Protein AF-A0A803P3S3-F1 (afdb_monomer_lite)

Secondary structure (DSSP, 8-state):
---------STTTHHHHHHHHHTT----------S--S-S---SEEEEESSTTT-SS-S-TTT-GGGSTTTTTTTTSS-SS-SSSS--HHHHHHHHHTSPPPEEGGGTTTS-GGGGGGEEE---TT--SS--SSSS--HHHHHHHHHHHHHTTSS-HHHHHTEEEEE---SHHHHHHHHTT--TTTHHHHHHHHHHHHHHHHHHHHHTT--EEEEEPPP-GGGSHHHHHTTTTS---HHHHHHHHHHHHHHHHHHHHHHHHS-TT-EEEEE-HHHHHHHHHHHTB-TTSS-B-SSSSSBSEEESSTT--TT-B-TT--B-EEE-S-GGG-SBSSSSPBPTTTS---GGG-EEEEEEESSSS--SGGGEEEEEEE-HHHHHHHHHHHHHHHHHHHHHS-TTB-SSSTT--HHHHHHHHHHHTTTTT-TTSPPEEEEEEEBTTTTTS--HHHHHHHHHHTT--HHHHHHHHHHHH--EEEEEETTEEEEEEE-SS---TT-TTHHHHHHHHHHHHHHHHHHHTTSTT--PPTT-GGGT--EEEETTEEEEEEESSHHHHHHHHHHHHHHHHHHS--B-TTT-EEEEES--HHHHHHHHHHH-PEE-PSPEEETTEEE-SSPPPTTTTHHHHHHHHHHHHTTTTS---HHHHHHHIIIIIHHHHHHHHTT-PPPHHHHHHHHHHHHHHHHHSSSS--S--SS-HHHHTS-GGGTS--PPPHHHHHHHHHHTTGGG----TTT-STT-S---HHHHHHHHHHTT-SPPHHHHHTTT----B-TTTSSSBP-S--

Radius of gyration: 34.91 Å; chains: 1; bounding box: 93×64×92 Å

Foldseek 3Di:
DDPDPDDDAFLCFLVQVFVVVLQADDDDDDDDDDDDPPTPAAAQAEEEFAALLQDQAADDCVPDLQQFPPHCCVPPNHRGSHPANYDHPQQVVCVNSVHHRQEEPNCDVVDDLVRPRHDYYLYYHLEACDGFPDPHDHRVSSLVSVLVCVVVVSADLVNQLRYEYEYEHACRQVVRCVVVVHDPVCLLVSLLVRLVSVLVSVVSSVVSRNLHYEYEQYAQLQLFLVNCVVVVLQDGDPVSSVSSVSSNVSNVVSLVVVCVVDDSSGHYYYDYNHVQLVVCQVCQHAVQDPAGQVRQSDAFKAFQDPPDWGRDADPVRHDRIGGHPDLLNYQHNTRRHGHPNVSGGHRQLAWEWEWQACDPDDDDSVRTDTATRGGPVLLVLLVVLLVVLQVCCVPLFDPLQQAPHPLHDPLVNVQVLLQLLLAFPPLPFFKKKKKWFQWDVLQQFWALVLLLVLCVVVVPPPVSSSSVSCSFQPHWYWYQDPNDTHDIDGGRGGHGNHHPNSLSSLSSLVSLLVVLLLVLCPDPQAAARPPCVVVSDAKHHHRRTIMGMGGNALSNVVSNVVSLVVSCVSTSTHTDQAPIEMEIGPHDVVSVVVCCVSPVHHYDYDFDDDPRATRHSHPDDVVSCVVLVVVLQVVLVVCLVPPDDLVRLLCCCAPPLLVSCLVVLLNDDDDPVNLVLSLQQSQCCNPPSHSDDPDDHPDDSVQLCDPVVSVHSVNHRSNVSSVVSPLVVVVSDPDDPSVDDPDSDDDVPVNVVVNCVVVVNPQDPVNCVVVVPDDQADPVPSPDGDDPVD

pLDDT: mean 81.85, std 18.55, range [20.36, 98.62]

Sequence (790 aa):
MDSNKLNLNSLFKCFFFILASFLSVSGHSHHHGHDSHLFSFKPTKLFVFGDSYSDTGNNRKSQASSWKFPYGITFPGKPTGRFSDGRVLTDFLAKFVGVKSPIPYQWRKVVGYKHLKYGMNFAHGGTGVFNTLVMDPNMTVQINAFNNLISHSVFTPKDLESAVALVTVAGNDYGAYIFRNGTAEGFPGFITSVVNQLYVNLKQIHELGVKKIAVTALEPLGCLPPATAASSFQQCNGTQNALVNLHNLLLQQAVAKLNNETSKDSNIIILDLYSSFMSVFKNKGDPLGTIKFENPLKPCCVGTSSGHSCGSVNENGTKMYSICGKPESAFFWDDAHPTQQGQLLKEINTTVLALIPKIKCPNLVSDYRPIAYCNVLYKAITKLICARLKVVLPDIIAQNQGRFVHGRFIGHNIMIWQDLIRHYGRKSKRASCIFKLDLQKAYDNIEWDFIEEMLQAFQFPQKFIELIMTCVRTPKFSLMLNGSLHGYSESKRGLRQGDPMSPLLFILSMEYLSRILKKSCKRRDFVFHERCRDLELNHLSFADDVLLFCNGDFKSIYLMLQGLKLYSHTSGLFPNPSKTAFYCNNMNDNDIKRVLDASGFQRQDLPFKYLGIPICPKRISAADCGTLIEKIVARIRSWSSRNLSFAGRVVLINSVLMAIHSYWCQIMIRPKKVVNEIESICKSFLWNGSHTLSSSTAVAWSFVCLPKSAGGLGFRSISDWNLAAMATPIASWYWHKLVTIEDKVEYSKHSFILWLSMLNRIKTKDRLQYMELENSKCFLCNIEDETVPH

Organism: Cannabis sativa (NCBI:txid3483)

Structure (mmCIF, N/CA/C/O backbone):
data_AF-A0A803P3S3-F1
#
_entry.id   AF-A0A803P3S3-F1
#
loop_
_atom_site.group_PDB
_atom_site.id
_atom_site.type_symbol
_atom_site.label_atom_id
_atom_site.label_alt_id
_atom_site.label_comp_id
_atom_site.label_asym_id
_atom_site.label_entity_id
_atom_site.label_seq_id
_atom_site.pdbx_PDB_ins_code
_atom_site.Cartn_x
_atom_site.Cartn_y
_atom_site.Cartn_z
_atom_site.occupancy
_atom_site.B_iso_or_equiv
_atom_site.auth_seq_id
_atom_site.auth_comp_id
_atom_site.auth_asym_id
_atom_site.auth_atom_id
_atom_site.pdbx_PDB_model_num
ATOM 1 N N . MET A 1 1 ? -21.787 -30.421 4.096 1.00 22.78 1 MET A N 1
ATOM 2 C CA . MET A 1 1 ? -20.871 -30.277 5.247 1.00 22.78 1 MET A CA 1
ATOM 3 C C . MET A 1 1 ? -19.994 -29.052 5.020 1.00 22.78 1 MET A C 1
ATOM 5 O O . MET A 1 1 ? -19.449 -28.912 3.936 1.00 22.78 1 MET A O 1
ATOM 9 N N . ASP A 1 2 ? -19.943 -28.163 6.010 1.00 24.23 2 ASP A N 1
ATOM 10 C CA . ASP A 1 2 ? -18.956 -27.101 6.273 1.00 24.23 2 ASP A CA 1
ATOM 11 C C . ASP A 1 2 ? -18.372 -26.287 5.100 1.00 24.23 2 ASP A C 1
ATOM 13 O O . ASP A 1 2 ? -17.206 -26.413 4.725 1.00 24.23 2 ASP A O 1
ATOM 17 N N . SER A 1 3 ? -19.152 -25.312 4.618 1.00 20.36 3 SER A N 1
ATOM 18 C CA . SER A 1 3 ? -18.714 -24.281 3.661 1.00 20.36 3 SER A CA 1
ATOM 19 C C . SER A 1 3 ? -18.822 -22.841 4.202 1.00 20.36 3 SER A C 1
ATOM 21 O O . SER A 1 3 ? -19.140 -21.923 3.450 1.00 20.36 3 SER A O 1
ATOM 23 N N . ASN A 1 4 ? -18.543 -22.614 5.494 1.00 22.83 4 ASN A N 1
ATOM 24 C CA . ASN A 1 4 ? -18.642 -21.293 6.147 1.00 22.83 4 ASN A CA 1
ATOM 25 C C . ASN A 1 4 ? -17.273 -20.698 6.535 1.00 22.83 4 ASN A C 1
ATOM 27 O O . ASN A 1 4 ? -16.875 -20.668 7.701 1.00 22.83 4 ASN A O 1
ATOM 31 N N . LYS A 1 5 ? -16.546 -20.159 5.547 1.00 25.31 5 LYS A N 1
ATOM 32 C CA . LYS A 1 5 ? -15.360 -19.313 5.789 1.00 25.31 5 LYS A CA 1
ATOM 33 C C . LYS A 1 5 ? -15.778 -17.845 5.917 1.00 25.31 5 LYS A C 1
ATOM 35 O O . LYS A 1 5 ? -15.809 -17.115 4.932 1.00 25.31 5 LYS A O 1
ATOM 40 N N . LEU A 1 6 ? -16.100 -17.438 7.146 1.00 26.58 6 LEU A N 1
ATOM 41 C CA . LEU A 1 6 ? -16.519 -16.076 7.499 1.00 26.58 6 LEU A CA 1
ATOM 42 C C . LEU A 1 6 ? -15.532 -15.000 7.020 1.00 26.58 6 LEU A C 1
ATOM 44 O O . LEU A 1 6 ? -14.352 -15.008 7.384 1.00 26.58 6 LEU A O 1
ATOM 48 N N . ASN A 1 7 ? -16.061 -14.021 6.284 1.00 29.75 7 ASN A N 1
ATOM 49 C CA . ASN A 1 7 ? -15.383 -12.760 6.013 1.00 29.75 7 ASN A CA 1
ATOM 50 C C . ASN A 1 7 ? -15.255 -11.976 7.327 1.00 29.75 7 ASN A C 1
ATOM 52 O O . ASN A 1 7 ? -16.219 -11.381 7.795 1.00 29.75 7 ASN A O 1
ATOM 56 N N . LEU A 1 8 ? -14.055 -11.931 7.909 1.00 30.33 8 LEU A N 1
ATOM 57 C CA . LEU A 1 8 ? -13.700 -10.792 8.747 1.00 30.33 8 LEU A CA 1
ATOM 58 C C . LEU A 1 8 ? -13.156 -9.718 7.822 1.00 30.33 8 LEU A C 1
ATOM 60 O O . LEU A 1 8 ? -12.036 -9.854 7.327 1.00 30.33 8 LEU A O 1
ATOM 64 N N . ASN A 1 9 ? -13.835 -8.581 7.749 1.00 33.56 9 ASN A N 1
ATOM 65 C CA . ASN A 1 9 ? -13.055 -7.388 8.002 1.00 33.56 9 ASN A CA 1
ATOM 66 C C . ASN A 1 9 ? -13.874 -6.297 8.657 1.00 33.56 9 ASN A C 1
ATOM 68 O O . ASN A 1 9 ? -14.848 -5.824 8.088 1.00 33.56 9 ASN A O 1
ATOM 72 N N . SER A 1 10 ? -13.390 -5.873 9.820 1.00 32.44 10 SER A N 1
ATOM 73 C CA . SER A 1 10 ? -13.188 -4.458 10.096 1.00 32.44 10 SER A CA 1
ATOM 74 C C . SER A 1 10 ? -12.345 -4.187 11.364 1.00 32.44 10 SER A C 1
ATOM 76 O O . SER A 1 10 ? -11.347 -3.563 11.136 1.00 32.44 10 SER A O 1
ATOM 78 N N . LEU A 1 11 ? -12.535 -4.698 12.607 1.00 31.56 11 LEU A N 1
ATOM 79 C CA . LEU A 1 11 ? -11.958 -4.114 13.873 1.00 31.56 11 LEU A CA 1
ATOM 80 C C . LEU A 1 11 ? -10.490 -3.759 13.815 1.00 31.56 11 LEU A C 1
ATOM 82 O O . LEU A 1 11 ? -9.999 -2.847 14.466 1.00 31.56 11 LEU A O 1
ATOM 86 N N . PHE A 1 12 ? -9.792 -4.584 13.068 1.00 32.41 12 PHE A N 1
ATOM 87 C CA . PHE A 1 12 ? -8.384 -4.806 13.126 1.00 32.41 12 PHE A CA 1
ATOM 88 C C . PHE A 1 12 ? -7.540 -3.576 12.855 1.00 32.41 12 PHE A C 1
ATOM 90 O O . PHE A 1 12 ? -6.343 -3.760 12.870 1.00 32.41 12 PHE A O 1
ATOM 97 N N . LYS A 1 13 ? -8.091 -2.384 12.588 1.00 33.16 13 LYS A N 1
ATOM 98 C CA . LYS A 1 13 ? -7.545 -1.415 11.640 1.00 33.16 13 LYS A CA 1
ATOM 99 C C . LYS A 1 13 ? -6.926 -0.146 12.249 1.00 33.16 13 LYS A C 1
ATOM 101 O O . LYS A 1 13 ? -5.716 -0.001 12.085 1.00 33.16 13 LYS A O 1
ATOM 106 N N . CYS A 1 14 ? -7.650 0.708 12.991 1.00 30.91 14 CYS A N 1
ATOM 107 C CA . CYS A 1 14 ? -6.999 1.721 13.852 1.00 30.91 14 CYS A CA 1
ATOM 108 C C . CYS A 1 14 ? -6.128 0.992 14.879 1.00 30.91 14 CYS A C 1
ATOM 110 O O . CYS A 1 14 ? -4.931 1.236 15.012 1.00 30.91 14 CYS A O 1
ATOM 112 N N . PHE A 1 15 ? -6.734 -0.047 15.452 1.00 34.28 15 PHE A N 1
ATOM 113 C CA . PHE A 1 15 ? -6.101 -1.136 16.175 1.00 34.28 15 PHE A CA 1
ATOM 114 C C . PHE A 1 15 ? -4.818 -1.647 15.475 1.00 34.28 15 PHE A C 1
ATOM 116 O O . PHE A 1 15 ? -3.795 -1.749 16.138 1.00 34.28 15 PHE A O 1
ATOM 123 N N . PHE A 1 16 ? -4.784 -1.865 14.145 1.00 34.66 16 PHE A N 1
ATOM 124 C CA . PHE A 1 16 ? -3.559 -2.307 13.444 1.00 34.66 16 PHE A CA 1
ATOM 125 C C . PHE A 1 16 ? -2.460 -1.272 13.443 1.00 34.66 16 PHE A C 1
ATOM 127 O O . PHE A 1 16 ? -1.305 -1.637 13.618 1.00 34.66 16 PHE A O 1
ATOM 134 N N . PHE A 1 17 ? -2.775 -0.018 13.131 1.00 32.16 17 PHE A N 1
ATOM 135 C CA . PHE A 1 17 ? -1.717 0.955 12.875 1.00 32.16 17 PHE A CA 1
ATOM 136 C C . PHE A 1 17 ? -0.908 1.241 14.141 1.00 32.16 17 PHE A C 1
ATOM 138 O O . PHE A 1 17 ? 0.308 1.413 14.075 1.00 32.16 17 PHE A O 1
ATOM 145 N N . ILE A 1 18 ? -1.588 1.204 15.285 1.00 36.12 18 ILE A N 1
ATOM 146 C CA . ILE A 1 18 ? -1.007 1.433 16.602 1.00 36.12 18 ILE A CA 1
ATOM 147 C C . ILE A 1 18 ? -0.403 0.128 17.162 1.00 36.12 18 ILE A C 1
ATOM 149 O O . ILE A 1 18 ? 0.717 0.128 17.665 1.00 36.12 18 ILE A O 1
ATOM 153 N N . LEU A 1 19 ? -1.075 -1.019 16.997 1.00 37.31 19 LEU A N 1
ATOM 154 C CA . LEU A 1 19 ? -0.571 -2.309 17.483 1.00 37.31 19 LEU A CA 1
ATOM 155 C C . LEU A 1 19 ? 0.559 -2.890 16.604 1.00 37.31 19 LEU A C 1
ATOM 157 O O . LEU A 1 19 ? 1.352 -3.687 17.085 1.00 37.31 19 LEU A O 1
ATOM 161 N N . ALA A 1 20 ? 0.706 -2.492 15.338 1.00 37.53 20 ALA A N 1
ATOM 162 C CA . ALA A 1 20 ? 1.819 -2.938 14.493 1.00 37.53 20 ALA A CA 1
ATOM 163 C C . ALA A 1 20 ? 3.129 -2.191 14.776 1.00 37.53 20 ALA A C 1
ATOM 165 O O . ALA A 1 20 ? 4.182 -2.824 14.774 1.00 37.53 20 ALA A O 1
ATOM 166 N N . SER A 1 21 ? 3.078 -0.882 15.050 1.00 39.75 21 SER A N 1
ATOM 167 C CA . SER A 1 21 ? 4.260 -0.104 15.459 1.00 39.75 21 SER A CA 1
ATOM 168 C C . SER A 1 21 ? 4.753 -0.528 16.848 1.00 39.75 21 SER A C 1
ATOM 170 O O . SER A 1 21 ? 5.949 -0.695 17.076 1.00 39.75 21 SER A O 1
ATOM 172 N N . PHE A 1 22 ? 3.819 -0.825 17.748 1.00 42.22 22 PHE A N 1
ATOM 173 C CA . PHE A 1 22 ? 4.033 -1.456 19.051 1.00 42.22 22 PHE A CA 1
ATOM 174 C C . PHE A 1 22 ? 4.800 -2.790 18.983 1.00 42.22 22 PHE A C 1
ATOM 176 O O . PHE A 1 22 ? 5.712 -3.014 19.787 1.00 42.22 22 PHE A O 1
ATOM 183 N N . LEU A 1 23 ? 4.498 -3.635 17.986 1.00 42.25 23 LEU A N 1
ATOM 184 C CA . LEU A 1 23 ? 5.199 -4.900 17.711 1.00 42.25 23 LEU A CA 1
ATOM 185 C C . LEU A 1 23 ? 6.474 -4.748 16.847 1.00 42.25 23 LEU A C 1
ATOM 187 O O . LEU A 1 23 ? 7.112 -5.756 16.544 1.00 42.25 23 LEU A O 1
ATOM 191 N N . SER A 1 24 ? 6.865 -3.534 16.439 1.00 39.25 24 SER A N 1
ATOM 192 C CA . SER A 1 24 ? 8.019 -3.307 15.547 1.00 39.25 24 SER A CA 1
ATOM 193 C C . SER A 1 24 ? 9.171 -2.503 16.164 1.00 39.25 24 SER A C 1
ATOM 195 O O . SER A 1 24 ? 10.072 -2.090 15.434 1.00 39.25 24 SER A O 1
ATOM 197 N N . VAL A 1 25 ? 9.159 -2.240 17.476 1.00 36.72 25 VAL A N 1
ATOM 198 C CA . VAL A 1 25 ? 10.243 -1.495 18.145 1.00 36.72 25 VAL A CA 1
ATOM 199 C C . VAL A 1 25 ? 11.401 -2.424 18.512 1.00 36.72 25 VAL A C 1
ATOM 201 O O . VAL A 1 25 ? 11.291 -3.225 19.437 1.00 36.72 25 VAL A O 1
ATOM 204 N N . SER A 1 26 ? 12.522 -2.248 17.815 1.00 33.00 26 SER A N 1
ATOM 205 C CA . SER A 1 26 ? 13.876 -2.614 18.246 1.00 33.00 26 SER A CA 1
ATOM 206 C C . SER A 1 26 ? 14.864 -1.629 17.601 1.00 33.00 26 SER A C 1
ATOM 208 O O . SER A 1 26 ? 14.650 -1.217 16.459 1.00 33.00 26 SER A O 1
ATOM 210 N N . GLY A 1 27 ? 15.894 -1.200 18.336 1.00 28.55 27 GLY A N 1
ATOM 211 C CA . GLY A 1 27 ? 16.727 -0.038 17.984 1.00 28.55 27 GLY A CA 1
ATOM 212 C C . GLY A 1 27 ? 17.554 -0.137 16.690 1.00 28.55 27 GLY A C 1
ATOM 213 O O . GLY A 1 27 ? 17.720 -1.200 16.098 1.00 28.55 27 GLY A O 1
ATOM 214 N N . HIS A 1 28 ? 18.113 1.002 16.260 1.00 24.59 28 HIS A N 1
ATOM 215 C CA . HIS A 1 28 ? 19.060 1.063 15.140 1.00 24.59 28 HIS A CA 1
ATOM 216 C C . HIS A 1 28 ? 20.360 0.302 15.454 1.00 24.59 28 HIS A C 1
ATOM 218 O O . HIS A 1 28 ? 21.214 0.800 16.186 1.00 24.59 28 HIS A O 1
ATOM 224 N N . SER A 1 29 ? 20.564 -0.842 14.803 1.00 21.78 29 SER A N 1
ATOM 225 C CA . SER A 1 29 ? 21.888 -1.430 14.584 1.00 21.78 29 SER A CA 1
ATOM 226 C C . SER A 1 29 ? 22.035 -1.841 13.113 1.00 21.78 29 SER A C 1
ATOM 228 O O . SER A 1 29 ? 21.124 -2.394 12.496 1.00 21.78 29 SER A O 1
ATOM 230 N N . HIS A 1 30 ? 23.170 -1.498 12.501 1.00 27.84 30 HIS A N 1
ATOM 231 C CA . HIS A 1 30 ? 23.430 -1.782 11.089 1.00 27.84 30 HIS A CA 1
ATOM 232 C C . HIS A 1 30 ? 23.990 -3.195 10.904 1.00 27.84 30 HIS A C 1
ATOM 234 O O . HIS A 1 30 ? 25.179 -3.385 11.123 1.00 27.84 30 HIS A O 1
ATOM 240 N N . HIS A 1 31 ? 23.206 -4.135 10.371 1.00 25.31 31 HIS A N 1
ATOM 241 C CA . HIS A 1 31 ? 23.741 -5.270 9.603 1.00 25.31 31 HIS A CA 1
ATOM 242 C C . HIS A 1 31 ? 22.760 -5.726 8.508 1.00 25.31 31 HIS A C 1
ATOM 244 O O . HIS A 1 31 ? 21.545 -5.653 8.668 1.00 25.31 31 HIS A O 1
ATOM 250 N N . HIS A 1 32 ? 23.298 -6.187 7.373 1.00 28.80 32 HIS A N 1
ATOM 251 C CA . HIS A 1 32 ? 22.538 -6.788 6.271 1.00 28.80 32 HIS A CA 1
ATOM 252 C C . HIS A 1 32 ? 22.677 -8.317 6.305 1.00 28.80 32 HIS A C 1
ATOM 254 O O . HIS A 1 32 ? 23.802 -8.811 6.360 1.00 28.80 32 HIS A O 1
ATOM 260 N N . GLY A 1 33 ? 21.570 -9.058 6.168 1.00 22.58 33 GLY A N 1
ATOM 261 C CA . GLY A 1 33 ? 21.616 -10.513 5.986 1.00 22.58 33 GLY A CA 1
ATOM 262 C C . GLY A 1 33 ? 20.247 -11.195 5.852 1.00 22.58 33 GLY A C 1
ATOM 263 O O . GLY A 1 33 ? 19.604 -11.448 6.857 1.00 22.58 33 GLY A O 1
ATOM 264 N N . HIS A 1 34 ? 19.891 -11.565 4.614 1.00 25.95 34 HIS A N 1
ATOM 265 C CA . HIS A 1 34 ? 18.837 -12.521 4.211 1.00 25.95 34 HIS A CA 1
ATOM 266 C C . HIS A 1 34 ? 17.350 -12.258 4.545 1.00 25.95 34 HIS A C 1
ATOM 268 O O . HIS A 1 34 ? 16.974 -11.600 5.508 1.00 25.95 34 HIS A O 1
ATOM 274 N N . ASP A 1 35 ? 16.483 -12.823 3.694 1.00 33.22 35 ASP A N 1
ATOM 275 C CA . ASP A 1 35 ? 15.022 -12.795 3.810 1.00 33.22 35 ASP A CA 1
ATOM 276 C C . ASP A 1 35 ? 14.498 -13.720 4.920 1.00 33.22 35 ASP A C 1
ATOM 278 O O . ASP A 1 35 ? 14.329 -14.923 4.726 1.00 33.22 35 ASP A O 1
ATOM 282 N N . SER A 1 36 ? 14.167 -13.149 6.076 1.00 28.81 36 SER A N 1
ATOM 283 C CA . SER A 1 36 ? 13.086 -13.603 6.971 1.00 28.81 36 SER A CA 1
ATOM 284 C C . SER A 1 36 ? 12.859 -12.554 8.076 1.00 28.81 36 SER A C 1
ATOM 286 O O . SER A 1 36 ? 13.540 -11.536 8.112 1.00 28.81 36 SER A O 1
ATOM 288 N N . HIS A 1 37 ? 11.868 -12.758 8.951 1.00 30.00 37 HIS A N 1
ATOM 289 C CA . HIS A 1 37 ? 11.593 -11.893 10.115 1.00 30.00 37 HIS A CA 1
ATOM 290 C C . HIS A 1 37 ? 11.274 -10.413 9.810 1.00 30.00 37 HIS A C 1
ATOM 292 O O . HIS A 1 37 ? 11.911 -9.491 10.306 1.00 30.00 37 HIS A O 1
ATOM 298 N N . LEU A 1 38 ? 10.153 -10.177 9.115 1.00 33.47 38 LEU A N 1
ATOM 299 C CA . LEU A 1 38 ? 9.504 -8.852 9.011 1.00 33.47 38 LEU A CA 1
ATOM 300 C C . LEU A 1 38 ? 8.874 -8.336 10.333 1.00 33.47 38 LEU A C 1
ATOM 302 O O . LEU A 1 38 ? 8.185 -7.319 10.329 1.00 33.47 38 LEU A O 1
ATOM 306 N N . PHE A 1 39 ? 9.109 -9.037 11.446 1.00 38.53 39 PHE A N 1
ATOM 307 C CA . PHE A 1 39 ? 8.793 -8.650 12.821 1.00 38.53 39 PHE A CA 1
ATOM 308 C C . PHE A 1 39 ? 9.922 -9.171 13.722 1.00 38.53 39 PHE A C 1
ATOM 310 O O . PHE A 1 39 ? 10.201 -10.374 13.697 1.00 38.53 39 PHE A O 1
ATOM 317 N N . SER A 1 40 ? 10.553 -8.300 14.515 1.00 47.38 40 SER A N 1
ATOM 318 C CA . SER A 1 40 ? 11.528 -8.701 15.544 1.00 47.38 40 SER A CA 1
ATOM 319 C C . SER A 1 40 ? 10.841 -9.207 16.816 1.00 47.38 40 SER A C 1
ATOM 321 O O . SER A 1 40 ? 11.339 -10.126 17.463 1.00 47.38 40 SER A O 1
ATOM 323 N N . PHE A 1 41 ? 9.663 -8.668 17.141 1.00 58.59 41 PHE A N 1
ATOM 324 C CA . PHE A 1 41 ? 8.867 -9.056 18.300 1.00 58.59 41 PHE A CA 1
ATOM 325 C C . PHE A 1 41 ? 7.613 -9.843 17.885 1.00 58.59 41 PHE A C 1
ATOM 327 O O . PHE A 1 41 ? 6.826 -9.403 17.047 1.00 58.59 41 PHE A O 1
ATOM 334 N N . LYS A 1 42 ? 7.416 -11.021 18.488 1.00 70.56 42 LYS A N 1
ATOM 335 C CA . LYS A 1 42 ? 6.251 -11.890 18.268 1.00 70.56 42 LYS A CA 1
ATOM 336 C C . LYS A 1 42 ? 5.663 -12.301 19.624 1.00 70.56 42 LYS A C 1
ATOM 338 O O . LYS A 1 42 ? 6.297 -13.103 20.311 1.00 70.56 42 LYS A O 1
ATOM 343 N N . PRO A 1 43 ? 4.474 -11.802 20.006 1.00 79.19 43 PRO A N 1
ATOM 344 C CA . PRO A 1 43 ? 3.875 -12.125 21.295 1.00 79.19 43 PRO A CA 1
ATOM 345 C C . PRO A 1 43 ? 3.622 -13.622 21.464 1.00 79.19 43 PRO A C 1
ATOM 347 O O . PRO A 1 43 ? 3.146 -14.298 20.549 1.00 79.19 43 PRO A O 1
ATOM 350 N N . THR A 1 44 ? 3.914 -14.139 22.656 1.00 87.88 44 THR A N 1
ATOM 351 C CA . THR A 1 44 ? 3.541 -15.503 23.057 1.00 87.88 44 THR A CA 1
ATOM 352 C C . THR A 1 44 ? 2.264 -15.519 23.893 1.00 87.88 44 THR A C 1
ATOM 354 O O . THR A 1 44 ? 1.546 -16.521 23.883 1.00 87.88 44 THR A O 1
ATOM 357 N N . LYS A 1 45 ? 1.961 -14.416 24.595 1.00 93.31 45 LYS A N 1
ATOM 358 C CA . LYS A 1 45 ? 0.854 -14.304 25.555 1.00 93.31 45 LYS A CA 1
ATOM 359 C C . LYS A 1 45 ? 0.135 -12.965 25.467 1.00 93.31 45 LYS A C 1
ATOM 361 O O . LYS A 1 45 ? 0.724 -11.953 25.092 1.00 93.31 45 LYS A O 1
ATOM 366 N N . LEU A 1 46 ? -1.129 -12.988 25.873 1.00 95.06 46 LEU A N 1
ATOM 367 C CA . LEU A 1 46 ? -1.972 -11.825 26.090 1.00 95.06 46 LEU A CA 1
ATOM 368 C C . LEU A 1 46 ? -2.499 -11.843 27.533 1.00 95.06 46 LEU A C 1
ATOM 370 O O . LEU A 1 46 ? -3.177 -12.789 27.936 1.00 95.06 46 LEU A O 1
ATOM 374 N N . PHE A 1 47 ? -2.203 -10.792 28.291 1.00 98.12 47 PHE A N 1
ATOM 375 C CA . PHE A 1 47 ? -2.834 -10.500 29.578 1.00 98.12 47 PHE A CA 1
ATOM 376 C C . PHE A 1 47 ? -3.898 -9.418 29.389 1.00 98.12 47 PHE A C 1
ATOM 378 O O . PHE A 1 47 ? -3.721 -8.534 28.553 1.00 98.12 47 PHE A O 1
ATOM 385 N N . VAL A 1 48 ? -5.021 -9.495 30.104 1.00 98.38 48 VAL A N 1
ATOM 386 C CA . VAL A 1 48 ? -6.152 -8.573 29.891 1.00 98.38 48 VAL A CA 1
ATOM 387 C C . VAL A 1 48 ? -6.762 -8.111 31.210 1.00 98.38 48 VAL A C 1
ATOM 389 O O . VAL A 1 48 ? -6.975 -8.933 32.096 1.00 98.38 48 VAL A O 1
ATOM 392 N N . PHE A 1 49 ? -7.071 -6.819 31.312 1.00 98.62 49 PHE A N 1
ATOM 393 C CA . PHE A 1 49 ? -7.608 -6.137 32.491 1.00 98.62 49 PHE A CA 1
ATOM 394 C C . PHE A 1 49 ? -8.722 -5.153 32.093 1.00 98.62 49 PHE A C 1
ATOM 396 O O . PHE A 1 49 ? -8.770 -4.681 30.954 1.00 98.62 49 PHE A O 1
ATOM 403 N N . GLY A 1 50 ? -9.601 -4.807 33.031 1.00 97.06 50 GLY A N 1
ATOM 404 C CA . GLY A 1 50 ? -10.736 -3.908 32.819 1.00 97.06 50 GLY A CA 1
ATOM 405 C C . GLY A 1 50 ? -12.080 -4.632 32.870 1.00 97.06 50 GLY A C 1
ATOM 406 O O . GLY A 1 50 ? -12.349 -5.384 33.807 1.00 97.06 50 GLY A O 1
ATOM 407 N N . ASP A 1 51 ? -12.922 -4.389 31.869 1.00 96.50 51 ASP A N 1
ATOM 408 C CA . ASP A 1 51 ? -14.377 -4.532 31.975 1.00 96.50 51 ASP A CA 1
ATOM 409 C C . ASP A 1 51 ? -15.021 -5.492 30.942 1.00 96.50 51 ASP A C 1
ATOM 411 O O . ASP A 1 51 ? -14.377 -6.377 30.369 1.00 96.50 51 ASP A O 1
ATOM 415 N N . SER A 1 52 ? -16.331 -5.345 30.719 1.00 95.50 52 SER A N 1
ATOM 416 C CA . SER A 1 52 ? -17.165 -6.170 29.838 1.00 95.50 52 SER A CA 1
ATOM 417 C C . SER A 1 52 ? -16.824 -6.065 28.349 1.00 95.50 52 SER A C 1
ATOM 419 O O . SER A 1 52 ? -17.136 -6.999 27.609 1.00 95.50 52 SER A O 1
ATOM 421 N N . TYR A 1 53 ? -16.126 -5.015 27.899 1.00 94.00 53 TYR A N 1
ATOM 422 C CA . TYR A 1 53 ? -15.561 -4.964 26.543 1.00 94.00 53 TYR A CA 1
ATOM 423 C C . TYR A 1 53 ? -14.464 -6.023 26.337 1.00 94.00 53 TYR A C 1
ATOM 425 O O . TYR A 1 53 ? -14.186 -6.408 25.196 1.00 94.00 53 TYR A O 1
ATOM 433 N N . SER A 1 54 ? -13.877 -6.529 27.428 1.00 94.88 54 SER A N 1
ATOM 434 C CA . SER A 1 54 ? -12.810 -7.532 27.428 1.00 94.88 54 SER A CA 1
ATOM 435 C C . SER A 1 54 ? -13.165 -8.862 28.098 1.00 94.88 54 SER A C 1
ATOM 437 O O . SER A 1 54 ? -12.489 -9.853 27.804 1.00 94.88 54 SER A O 1
ATOM 439 N N . ASP A 1 55 ? -14.159 -8.934 28.990 1.00 96.50 55 ASP A N 1
ATOM 440 C CA . ASP A 1 55 ? -14.466 -10.170 29.728 1.00 96.50 55 ASP A CA 1
ATOM 441 C C . ASP A 1 55 ? -14.866 -11.331 28.787 1.00 96.50 55 ASP A C 1
ATOM 443 O O . ASP A 1 55 ? -15.664 -11.199 27.857 1.00 96.50 55 ASP A O 1
ATOM 447 N N . THR A 1 56 ? -14.266 -12.498 29.033 1.00 95.2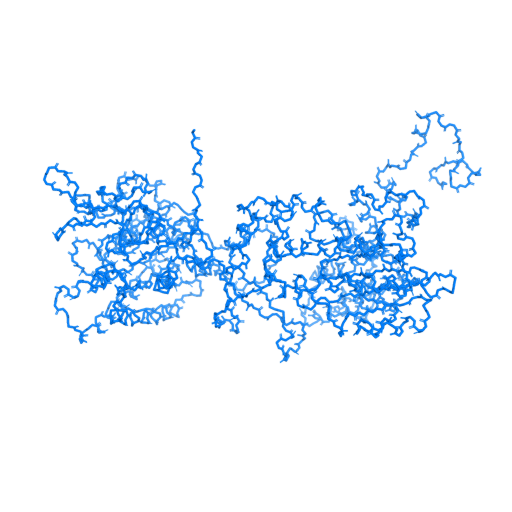5 56 THR A N 1
ATOM 448 C CA . THR A 1 56 ? -14.496 -13.756 28.311 1.00 95.25 56 THR A CA 1
ATOM 449 C C . THR A 1 56 ? -14.998 -14.891 29.212 1.00 95.25 56 THR A C 1
ATOM 451 O O . THR A 1 56 ? -15.003 -16.042 28.763 1.00 95.25 56 THR A O 1
ATOM 454 N N . GLY A 1 57 ? -15.404 -14.588 30.455 1.00 95.12 57 GLY A N 1
ATOM 455 C CA . GLY A 1 57 ? -16.074 -15.520 31.366 1.00 95.12 57 GLY A CA 1
ATOM 456 C C . GLY A 1 57 ? -15.727 -15.412 32.859 1.00 95.12 57 GLY A C 1
ATOM 457 O O . GLY A 1 57 ? -15.774 -16.444 33.534 1.00 95.12 57 GLY A O 1
ATOM 458 N N . ASN A 1 58 ? -15.345 -14.243 33.384 1.00 96.06 58 ASN A N 1
ATOM 459 C CA . ASN A 1 58 ? -14.988 -14.061 34.796 1.00 96.06 58 ASN A CA 1
ATOM 460 C C . ASN A 1 58 ? -16.189 -13.790 35.719 1.00 96.06 58 ASN A C 1
ATOM 462 O O . ASN A 1 58 ? -16.238 -14.406 36.787 1.00 96.06 58 ASN A O 1
ATOM 466 N N . ASN A 1 59 ? -17.168 -12.951 35.335 1.00 93.94 59 ASN A N 1
ATOM 467 C CA . ASN A 1 59 ? -18.362 -12.747 36.177 1.00 93.94 59 ASN A CA 1
ATOM 468 C C . ASN A 1 59 ? -19.090 -14.078 36.471 1.00 93.94 59 ASN A C 1
ATOM 470 O O . ASN A 1 59 ? -19.110 -15.011 35.654 1.00 93.94 59 ASN A O 1
ATOM 474 N N . ARG A 1 60 ? -19.763 -14.160 37.627 1.00 90.12 60 ARG A N 1
ATOM 475 C CA . ARG A 1 60 ? -20.434 -15.387 38.092 1.00 90.12 60 ARG A CA 1
ATOM 476 C C . ARG A 1 60 ? -21.623 -15.774 37.201 1.00 90.12 60 ARG A C 1
ATOM 478 O O . ARG A 1 60 ? -22.505 -14.957 36.935 1.00 90.12 60 ARG A O 1
ATOM 485 N N . LYS A 1 61 ? -21.701 -17.060 36.828 1.00 89.12 61 LYS A N 1
ATOM 486 C CA . LYS A 1 61 ? -22.756 -17.630 35.960 1.00 89.12 61 LYS A CA 1
ATOM 487 C C . LYS A 1 61 ? -24.192 -17.368 36.414 1.00 89.12 61 LYS A C 1
ATOM 489 O O . LYS A 1 61 ? -25.070 -17.224 35.574 1.00 89.12 61 LYS A O 1
ATOM 494 N N . SER A 1 62 ? -24.433 -17.355 37.722 1.00 85.31 62 SER A N 1
ATOM 495 C CA . SER A 1 62 ? -25.762 -17.133 38.302 1.00 85.31 62 SER A CA 1
ATOM 496 C C . SER A 1 62 ? -26.210 -15.669 38.255 1.00 85.31 62 SER A C 1
ATOM 498 O O . SER A 1 62 ? -27.399 -15.404 38.398 1.00 85.31 62 SER A O 1
ATOM 500 N N . GLN A 1 63 ? -25.283 -14.727 38.055 1.00 84.19 63 GLN A N 1
ATOM 501 C CA . GLN A 1 63 ? -25.532 -13.290 38.180 1.00 84.19 63 GLN A CA 1
ATOM 502 C C . GLN A 1 63 ? -25.501 -12.573 36.823 1.00 84.19 63 GLN A C 1
ATOM 504 O O . GLN A 1 63 ? -26.454 -11.875 36.485 1.00 84.19 63 GLN A O 1
ATOM 509 N N . ALA A 1 64 ? -24.449 -12.758 36.019 1.00 90.19 64 ALA A N 1
ATOM 510 C CA . ALA A 1 64 ? -24.266 -11.974 34.794 1.00 90.19 64 ALA A CA 1
ATOM 511 C C . ALA A 1 64 ? -25.151 -12.435 33.620 1.00 90.19 64 ALA A C 1
ATOM 513 O O . ALA A 1 64 ? -25.257 -13.627 33.316 1.00 90.19 64 ALA A O 1
ATOM 514 N N . SER A 1 65 ? -25.735 -11.467 32.904 1.00 90.62 65 SER A N 1
ATOM 515 C CA . SER A 1 65 ? -26.549 -11.690 31.698 1.00 90.62 65 SER A CA 1
ATOM 516 C C . SER A 1 65 ? -25.764 -12.354 30.562 1.00 90.62 65 SER A C 1
ATOM 518 O O . SER A 1 65 ? -26.325 -13.170 29.838 1.00 90.62 65 SER A O 1
ATOM 520 N N . SER A 1 66 ? -24.455 -12.108 30.465 1.00 93.88 66 SER A N 1
ATOM 521 C CA . SER A 1 66 ? -23.539 -12.673 29.461 1.00 93.88 66 SER A CA 1
ATOM 522 C C . SER A 1 66 ? -23.367 -14.205 29.512 1.00 93.88 66 SER A C 1
ATOM 524 O O . SER A 1 66 ? -22.784 -14.812 28.603 1.00 93.88 66 SER A O 1
ATOM 526 N N . TRP A 1 67 ? -23.899 -14.861 30.550 1.00 94.81 67 TRP A N 1
ATOM 527 C CA . TRP A 1 67 ? -24.032 -16.320 30.653 1.00 94.81 67 TRP A CA 1
ATOM 528 C C . TRP A 1 67 ? -25.423 -16.857 30.262 1.00 94.81 67 TRP A C 1
ATOM 530 O O . TRP A 1 67 ? -25.623 -18.072 30.265 1.00 94.81 67 TRP A O 1
ATOM 540 N N . LYS A 1 68 ? -26.362 -15.985 29.878 1.00 94.19 68 LYS A N 1
ATOM 541 C CA . LYS A 1 68 ? -27.731 -16.310 29.447 1.00 94.19 68 LYS A CA 1
ATOM 542 C C . LYS A 1 68 ? -27.881 -16.109 27.934 1.00 94.19 68 LYS A C 1
ATOM 544 O O . LYS A 1 68 ? -27.213 -15.272 27.330 1.00 94.19 68 LYS A O 1
ATOM 549 N N . PHE A 1 69 ? -28.761 -16.880 27.297 1.00 92.69 69 PHE A N 1
ATOM 550 C CA . PHE A 1 69 ? -29.125 -16.648 25.892 1.00 92.69 69 PHE A CA 1
ATOM 551 C C . PHE A 1 69 ? -29.880 -15.303 25.802 1.00 92.69 69 PHE A C 1
ATOM 553 O O . PHE A 1 69 ? -30.783 -15.099 26.618 1.00 92.69 69 PHE A O 1
ATOM 560 N N . PRO A 1 70 ? -29.524 -14.385 24.878 1.00 94.56 70 PRO A N 1
ATOM 561 C CA . PRO A 1 70 ? -28.920 -14.653 23.569 1.00 94.56 70 PRO A CA 1
ATOM 562 C C . PRO A 1 70 ? -27.419 -14.350 23.422 1.00 94.56 70 PRO A C 1
ATOM 564 O O . PRO A 1 70 ? -26.905 -14.408 22.306 1.00 94.56 70 PRO A O 1
ATOM 567 N N . TYR A 1 71 ? -26.687 -14.042 24.496 1.00 96.56 71 TYR A N 1
ATOM 568 C CA . TYR A 1 71 ? -25.254 -13.742 24.389 1.00 96.56 71 TYR A CA 1
ATOM 569 C C . TYR A 1 71 ? -24.456 -14.906 23.773 1.00 96.56 71 TYR A C 1
ATOM 571 O O . TYR A 1 71 ? -24.714 -16.081 24.042 1.00 96.56 71 TYR A O 1
ATOM 579 N N . GLY A 1 72 ? -23.479 -14.582 22.924 1.00 94.50 72 GLY A N 1
ATOM 580 C CA . GLY A 1 72 ? -22.650 -15.562 22.217 1.00 94.50 72 GLY A CA 1
ATOM 581 C C . GLY A 1 72 ? -23.336 -16.345 21.082 1.00 94.50 72 GLY A C 1
ATOM 582 O O . GLY A 1 72 ? -22.740 -17.308 20.594 1.00 94.50 72 GLY A O 1
ATOM 583 N N . ILE A 1 73 ? -24.552 -15.973 20.651 1.00 94.19 73 ILE A N 1
ATOM 584 C CA . ILE A 1 73 ? -25.309 -16.617 19.553 1.00 94.19 73 ILE A CA 1
ATOM 585 C C . ILE A 1 73 ? -24.544 -16.700 18.215 1.00 94.19 73 ILE A C 1
ATOM 587 O O . ILE A 1 73 ? -24.606 -17.724 17.540 1.00 94.19 73 ILE A O 1
ATOM 591 N N . THR A 1 74 ? -23.773 -15.675 17.856 1.00 89.50 74 THR A N 1
ATOM 592 C CA . THR A 1 74 ? -22.939 -15.618 16.643 1.00 89.50 74 THR A CA 1
ATOM 593 C C . THR A 1 74 ? -21.571 -16.266 16.867 1.00 89.50 74 THR A C 1
ATOM 595 O O . THR A 1 74 ? -21.017 -16.904 15.969 1.00 89.50 74 THR A O 1
ATOM 598 N N . PHE A 1 75 ? -20.995 -16.125 18.066 1.00 87.81 75 PHE A N 1
ATOM 599 C CA . PHE A 1 75 ? -19.779 -16.841 18.462 1.00 87.81 75 PHE A CA 1
ATOM 600 C C . PHE A 1 75 ? -19.682 -17.009 19.991 1.00 87.81 75 PHE A C 1
ATOM 602 O O . PHE A 1 75 ? -19.701 -16.011 20.706 1.00 87.81 75 PHE A O 1
ATOM 609 N N . PRO A 1 76 ? -19.469 -18.230 20.523 1.00 88.06 76 PRO A N 1
ATOM 610 C CA . PRO A 1 76 ? -19.257 -19.506 19.831 1.00 88.06 76 PRO A CA 1
ATOM 611 C C . PRO A 1 76 ? -20.548 -20.301 19.534 1.00 88.06 76 PRO A C 1
ATOM 613 O O . PRO A 1 76 ? -20.491 -21.526 19.461 1.00 88.06 76 PRO A O 1
ATOM 616 N N . GLY A 1 77 ? -21.704 -19.642 19.402 1.00 91.94 77 GLY A N 1
ATOM 617 C CA . GLY A 1 77 ? -23.012 -20.295 19.246 1.00 91.94 77 GLY A CA 1
ATOM 618 C C . GLY A 1 77 ? -23.725 -20.592 20.571 1.00 91.94 77 GLY A C 1
ATOM 619 O O . GLY A 1 77 ? -24.709 -21.325 20.586 1.00 91.94 77 GLY A O 1
ATOM 620 N N . LYS A 1 78 ? -23.209 -20.076 21.696 1.00 94.62 78 LYS A N 1
ATOM 621 C CA . LYS A 1 78 ? -23.787 -20.209 23.044 1.00 94.62 78 LYS A CA 1
ATOM 622 C C . LYS A 1 78 ? -23.172 -19.201 24.029 1.00 94.62 78 LYS A C 1
ATOM 624 O O . LYS A 1 78 ? -22.034 -18.777 23.804 1.00 94.62 78 LYS A O 1
ATOM 629 N N . PRO A 1 79 ? -23.840 -18.892 25.156 1.00 95.69 79 PRO A N 1
ATOM 630 C CA . PRO A 1 79 ? -23.296 -17.998 26.174 1.00 95.69 79 PRO A CA 1
ATOM 631 C C . PRO A 1 79 ? -21.970 -18.493 26.760 1.00 95.69 79 PRO A C 1
ATOM 633 O O . PRO A 1 79 ? -21.791 -19.682 27.040 1.00 95.69 79 PRO A O 1
ATOM 636 N N . THR A 1 80 ? -21.035 -17.561 26.957 1.00 93.88 80 THR A N 1
ATOM 637 C CA . THR A 1 80 ? -19.700 -17.833 27.530 1.00 93.88 80 THR A CA 1
ATOM 638 C C . THR A 1 80 ? -19.223 -16.771 28.526 1.00 93.88 80 THR A C 1
ATOM 640 O O . THR A 1 80 ? -18.043 -16.746 28.854 1.00 93.88 80 THR A O 1
ATOM 643 N N . GLY A 1 81 ? -20.106 -15.881 28.990 1.00 94.88 81 GLY A N 1
ATOM 644 C CA . GLY A 1 81 ? -19.721 -14.722 29.800 1.00 94.88 81 GLY A CA 1
ATOM 645 C C . GLY A 1 81 ? -19.123 -13.569 28.982 1.00 94.88 81 GLY A C 1
ATOM 646 O O . GLY A 1 81 ? -18.493 -12.683 29.543 1.00 94.88 81 GLY A O 1
ATOM 647 N N . ARG A 1 82 ? -19.324 -13.578 27.656 1.00 95.88 82 ARG A N 1
ATOM 648 C CA . ARG A 1 82 ? -19.007 -12.468 26.741 1.00 95.88 82 ARG A CA 1
ATOM 649 C C . ARG A 1 82 ? -20.203 -11.537 26.614 1.00 95.88 82 ARG A C 1
ATOM 651 O O . ARG A 1 82 ? -21.303 -12.001 26.319 1.00 95.88 82 ARG A O 1
ATOM 658 N N . PHE A 1 83 ? -19.980 -10.237 26.747 1.00 95.44 83 PHE A N 1
ATOM 659 C CA . PHE A 1 83 ? -21.007 -9.214 26.553 1.00 95.44 83 PHE A CA 1
ATOM 660 C C . PHE A 1 83 ? -21.104 -8.816 25.069 1.00 95.44 83 PHE A C 1
ATOM 662 O O . PHE A 1 83 ? -20.757 -7.713 24.674 1.00 95.44 83 PHE A O 1
ATOM 669 N N . SER A 1 84 ? -21.495 -9.764 24.212 1.00 94.94 84 SER A N 1
ATOM 670 C CA . SER A 1 84 ? -21.772 -9.545 22.783 1.00 94.94 84 SER A CA 1
ATOM 671 C C . SER A 1 84 ? -22.602 -10.709 22.207 1.00 94.94 84 SER A C 1
ATOM 673 O O . SER A 1 84 ? -22.745 -11.755 22.851 1.00 94.94 84 SER A O 1
ATOM 675 N N . ASP A 1 85 ? -23.100 -10.588 20.974 1.00 94.69 85 ASP A N 1
ATOM 676 C CA . ASP A 1 85 ? -23.576 -11.740 20.191 1.00 94.69 85 ASP A CA 1
ATOM 677 C C . ASP A 1 85 ? -22.419 -12.683 19.829 1.00 94.69 85 ASP A C 1
ATOM 679 O O . ASP A 1 85 ? -22.631 -13.871 19.597 1.00 94.69 85 ASP A O 1
ATOM 683 N N . GLY A 1 86 ? -21.188 -12.173 19.776 1.00 93.94 86 GLY A N 1
ATOM 684 C CA . GLY A 1 86 ? -20.023 -12.945 19.374 1.00 93.94 86 GLY A CA 1
ATOM 685 C C . GLY A 1 86 ? -18.754 -12.593 20.137 1.00 93.94 86 GLY A C 1
ATOM 686 O O . GLY A 1 86 ? -18.666 -12.739 21.354 1.00 93.94 86 GLY A O 1
ATOM 687 N N . ARG A 1 87 ? -17.719 -12.213 19.386 1.00 89.19 87 ARG A N 1
ATOM 688 C CA . ARG A 1 87 ? -16.388 -11.891 19.913 1.00 89.19 87 ARG A CA 1
ATOM 689 C C . ARG A 1 87 ? -16.358 -10.538 20.609 1.00 89.19 87 ARG A C 1
ATOM 691 O O . ARG A 1 87 ? -16.966 -9.587 20.134 1.00 89.19 87 ARG A O 1
ATOM 698 N N . VAL A 1 88 ? -15.553 -10.475 21.664 1.00 91.19 88 VAL A N 1
ATOM 699 C CA . VAL A 1 88 ? -15.212 -9.244 22.393 1.00 91.19 88 VAL A CA 1
ATOM 700 C C . VAL A 1 88 ? -13.769 -8.820 22.091 1.00 91.19 88 VAL A C 1
ATOM 702 O O . VAL A 1 88 ? -13.031 -9.558 21.425 1.00 91.19 88 VAL A O 1
ATOM 705 N N . LEU A 1 89 ? -13.332 -7.663 22.597 1.00 85.62 89 LEU A N 1
ATOM 706 C CA . LEU A 1 89 ? -12.067 -7.016 22.224 1.00 85.62 89 LEU A CA 1
ATOM 707 C C . LEU A 1 89 ? -10.854 -7.954 22.421 1.00 85.62 89 LEU A C 1
ATOM 709 O O . LEU A 1 89 ? -9.987 -8.060 21.549 1.00 85.62 89 LEU A O 1
ATOM 713 N N . THR A 1 90 ? -10.875 -8.746 23.499 1.00 92.38 90 THR A N 1
ATOM 714 C CA . THR A 1 90 ? -9.933 -9.838 23.813 1.00 92.38 90 THR A CA 1
ATOM 715 C C . THR A 1 90 ? -9.785 -10.890 22.708 1.00 92.38 90 THR A C 1
ATOM 717 O O . THR A 1 90 ? -8.665 -11.282 22.378 1.00 92.38 90 THR A O 1
ATOM 720 N N . ASP A 1 91 ? -10.884 -11.372 22.113 1.00 89.62 91 ASP A N 1
ATOM 721 C CA . ASP A 1 91 ? -10.832 -12.405 21.066 1.00 89.62 91 ASP A CA 1
ATOM 722 C C . ASP A 1 91 ? -10.159 -11.882 19.798 1.00 89.62 91 ASP A C 1
ATOM 724 O O . ASP A 1 91 ? -9.424 -12.610 19.120 1.00 89.62 91 ASP A O 1
ATOM 728 N N . PHE A 1 92 ? -10.450 -10.628 19.454 1.00 78.69 92 PHE A N 1
ATOM 729 C CA . PHE A 1 92 ? -9.886 -9.984 18.282 1.00 78.69 92 PHE A CA 1
ATOM 730 C C . PHE A 1 92 ? -8.411 -9.634 18.501 1.00 78.69 92 PHE A C 1
ATOM 732 O O . PHE A 1 92 ? -7.606 -9.904 17.610 1.00 78.69 92 PHE A O 1
ATOM 739 N N . LEU A 1 93 ? -8.033 -9.146 19.691 1.00 76.19 93 LEU A N 1
ATOM 740 C CA . LEU A 1 93 ? -6.633 -8.914 20.053 1.00 76.19 93 LEU A CA 1
ATOM 741 C C . LEU A 1 93 ? -5.813 -10.201 20.019 1.00 76.19 93 LEU A C 1
ATOM 743 O O . LEU A 1 93 ? -4.746 -10.241 19.412 1.00 76.19 93 LEU A O 1
ATOM 747 N N . ALA A 1 94 ? -6.326 -11.275 20.617 1.00 80.81 94 ALA A N 1
ATOM 748 C CA . ALA A 1 94 ? -5.649 -12.562 20.607 1.00 80.81 94 ALA A CA 1
ATOM 749 C C . ALA A 1 94 ? -5.411 -13.052 19.168 1.00 80.81 94 ALA A C 1
ATOM 751 O O . ALA A 1 94 ? -4.279 -13.360 18.783 1.00 80.81 94 ALA A O 1
ATOM 752 N N . LYS A 1 95 ? -6.467 -13.017 18.339 1.00 70.69 95 LYS A N 1
ATOM 753 C CA . LYS A 1 95 ? -6.403 -13.365 16.913 1.00 70.69 95 LYS A CA 1
ATOM 754 C C . LYS A 1 95 ? -5.429 -12.476 16.129 1.00 70.69 95 LYS A C 1
ATOM 756 O O . LYS A 1 95 ? -4.820 -12.964 15.181 1.00 70.69 95 LYS A O 1
ATOM 761 N N . PHE A 1 96 ? -5.281 -11.207 16.507 1.00 61.47 96 PHE A N 1
ATOM 762 C CA . PHE A 1 96 ? -4.312 -10.281 15.923 1.00 61.47 96 PHE A CA 1
ATOM 763 C C . PHE A 1 96 ? -2.878 -10.696 16.236 1.00 61.47 96 PHE A C 1
ATOM 765 O O . PHE A 1 96 ? -2.088 -10.902 15.318 1.00 61.47 96 PHE A O 1
ATOM 772 N N . VAL A 1 97 ? -2.533 -10.820 17.522 1.00 64.44 97 VAL A N 1
ATOM 773 C CA . VAL A 1 97 ? -1.140 -11.037 17.953 1.00 64.44 97 VAL A CA 1
ATOM 774 C C . VAL A 1 97 ? -0.667 -12.486 17.766 1.00 64.44 97 VAL A C 1
ATOM 776 O O . VAL A 1 97 ? 0.482 -12.807 18.051 1.00 64.44 97 VAL A O 1
ATOM 779 N N . GLY A 1 98 ? -1.533 -13.360 17.240 1.00 65.56 98 GLY A N 1
ATOM 780 C CA . GLY A 1 98 ? -1.209 -14.741 16.875 1.00 65.56 98 GLY A CA 1
ATOM 781 C C . GLY A 1 98 ? -1.399 -15.764 17.999 1.00 65.56 98 GLY A C 1
ATOM 782 O O . GLY A 1 98 ? -0.919 -16.893 17.876 1.00 65.56 98 GLY A O 1
ATOM 783 N N . VAL A 1 99 ? -2.104 -15.401 19.073 1.00 80.25 99 VAL A N 1
ATOM 784 C CA . VAL A 1 99 ? -2.414 -16.279 20.214 1.00 80.25 99 VAL A CA 1
ATOM 785 C C . VAL A 1 99 ? -3.883 -16.729 20.175 1.00 80.25 99 VAL A C 1
ATOM 787 O O . VAL A 1 99 ? -4.705 -16.183 19.439 1.00 80.25 99 VAL A O 1
ATOM 790 N N . LYS A 1 100 ? -4.255 -17.752 20.954 1.00 86.38 100 LYS A N 1
ATOM 791 C CA . LYS A 1 100 ? -5.684 -18.015 21.218 1.00 86.38 100 LYS A CA 1
ATOM 792 C C . LYS A 1 100 ? -6.176 -17.052 22.298 1.00 86.38 100 LYS A C 1
ATOM 794 O O . LYS A 1 100 ? -5.362 -16.597 23.094 1.00 86.38 100 LYS A O 1
ATOM 799 N N . SER A 1 101 ? -7.486 -16.773 22.342 1.00 89.75 101 SER A N 1
ATOM 800 C CA . SER A 1 101 ? -8.077 -15.989 23.439 1.00 89.75 101 SER A CA 1
ATOM 801 C C . SER A 1 101 ? -7.577 -16.535 24.780 1.00 89.75 101 SER A C 1
ATOM 803 O O . SER A 1 101 ? -7.730 -17.743 25.005 1.00 89.75 101 SER A O 1
ATOM 805 N N . PRO A 1 102 ? -6.998 -15.695 25.655 1.00 94.50 102 PRO A N 1
ATOM 806 C CA . PRO A 1 102 ? -6.614 -16.119 26.990 1.00 94.50 102 PRO A CA 1
ATOM 807 C C . PRO A 1 102 ? -7.840 -16.589 27.778 1.00 94.50 102 PRO A C 1
ATOM 809 O O . PRO A 1 102 ? -8.982 -16.212 27.482 1.00 94.50 102 PRO A O 1
ATOM 812 N N . ILE A 1 103 ? -7.594 -17.443 28.771 1.00 94.06 103 ILE A N 1
ATOM 813 C CA . ILE A 1 103 ? -8.648 -17.968 29.642 1.00 94.06 103 ILE A CA 1
ATOM 814 C C . ILE A 1 103 ? -9.061 -16.923 30.692 1.00 94.06 103 ILE A C 1
ATOM 816 O O . ILE A 1 103 ? -8.188 -16.207 31.184 1.00 94.06 103 ILE A O 1
ATOM 820 N N . PRO A 1 104 ? -10.341 -16.851 31.089 1.00 95.25 104 PRO A N 1
ATOM 821 C CA . PRO A 1 104 ? -10.753 -16.097 32.272 1.00 95.25 104 PRO A CA 1
ATOM 822 C C . PRO A 1 104 ? -10.086 -16.638 33.554 1.00 95.25 104 PRO A C 1
ATOM 824 O O . PRO A 1 104 ? -10.103 -17.845 33.821 1.00 95.25 104 PRO A O 1
ATOM 827 N N . TYR A 1 105 ? -9.510 -15.737 34.355 1.00 95.06 105 TYR A N 1
ATOM 828 C CA . TYR A 1 105 ? -8.845 -15.978 35.641 1.00 95.06 105 TYR A CA 1
ATOM 829 C C . TYR A 1 105 ? -9.665 -16.862 36.581 1.00 95.06 105 TYR A C 1
ATOM 831 O O . TYR A 1 105 ? -9.110 -17.752 37.235 1.00 95.06 105 TYR A O 1
ATOM 839 N N . GLN A 1 106 ? -10.986 -16.686 36.623 1.00 91.31 106 GLN A N 1
ATOM 840 C CA . GLN A 1 106 ? -11.860 -17.463 37.503 1.00 91.31 106 GLN A CA 1
ATOM 841 C C . GLN A 1 106 ? -11.834 -18.976 37.204 1.00 91.31 106 GLN A C 1
ATOM 843 O O . GLN A 1 106 ? -12.075 -19.792 38.092 1.00 91.31 106 GLN A O 1
ATOM 848 N N . TRP A 1 107 ? -11.436 -19.374 35.992 1.00 89.38 107 TRP A N 1
ATOM 849 C CA . TRP A 1 107 ? -11.373 -20.771 35.550 1.00 89.38 107 TRP A CA 1
ATOM 850 C C . TRP A 1 107 ? -9.977 -21.400 35.678 1.00 89.38 107 TRP A C 1
ATOM 852 O O . TRP A 1 107 ? -9.827 -22.599 35.441 1.00 89.38 107 TRP A O 1
ATOM 862 N N . ARG A 1 108 ? -8.955 -20.635 36.096 1.00 88.50 108 ARG A N 1
ATOM 863 C CA . ARG A 1 108 ? -7.535 -21.056 36.136 1.00 88.50 108 ARG A CA 1
ATOM 864 C C . ARG A 1 108 ? -7.244 -22.340 36.927 1.00 88.50 108 ARG A C 1
ATOM 866 O O . ARG A 1 108 ? -6.267 -23.011 36.629 1.00 88.50 108 ARG A O 1
ATOM 873 N N . LYS A 1 109 ? -8.069 -22.674 37.930 1.00 83.19 109 LYS A N 1
ATOM 874 C CA . LYS A 1 109 ? -7.942 -23.911 38.729 1.00 83.19 109 LYS A CA 1
ATOM 875 C C . LYS A 1 109 ? -8.602 -25.134 38.072 1.00 83.19 109 LYS A C 1
ATOM 877 O O . LYS A 1 109 ? -8.315 -26.254 38.468 1.00 83.19 109 LYS A O 1
ATOM 882 N N . VAL A 1 110 ? -9.491 -24.920 37.099 1.00 81.94 110 VAL A N 1
ATOM 883 C CA . VAL A 1 110 ? -10.294 -25.968 36.439 1.00 81.94 110 VAL A CA 1
ATOM 884 C C . VAL A 1 110 ? -9.684 -26.375 35.094 1.00 81.94 110 VAL A C 1
ATOM 886 O O . VAL A 1 110 ? -9.789 -27.529 34.686 1.00 81.94 110 VAL A O 1
ATOM 889 N N . VAL A 1 111 ? -9.020 -25.449 34.394 1.00 70.44 111 VAL A N 1
ATOM 890 C CA . VAL A 1 111 ? -8.358 -25.730 33.110 1.00 70.44 111 VAL A CA 1
ATOM 891 C C . VAL A 1 111 ? -6.850 -25.912 33.301 1.00 70.44 111 VAL A C 1
ATOM 893 O O . VAL A 1 111 ? -6.151 -25.011 33.750 1.00 70.44 111 VAL A O 1
ATOM 896 N N . GLY A 1 112 ? -6.333 -27.093 32.952 1.00 70.12 112 GLY A N 1
ATOM 897 C CA . GLY A 1 112 ? -4.929 -27.442 33.203 1.00 70.12 112 GLY A CA 1
ATOM 898 C C . GLY A 1 112 ? -3.908 -26.561 32.465 1.00 70.12 112 GLY A C 1
ATOM 899 O O . GLY A 1 112 ? -4.193 -26.009 31.399 1.00 70.12 112 GLY A O 1
ATOM 900 N N . TYR A 1 113 ? -2.681 -26.508 33.000 1.00 72.56 113 TYR A N 1
ATOM 901 C CA . TYR A 1 113 ? -1.566 -25.628 32.597 1.00 72.56 113 TYR A CA 1
ATOM 902 C C . TYR A 1 113 ? -1.359 -25.436 31.081 1.00 72.56 113 TYR A C 1
ATOM 904 O O . TYR A 1 113 ? -1.021 -24.339 30.639 1.00 72.56 113 TYR A O 1
ATOM 912 N N . LYS A 1 114 ? -1.645 -26.452 30.250 1.00 70.44 114 LYS A N 1
ATOM 913 C CA . LYS A 1 114 ? -1.599 -26.382 28.772 1.00 70.44 114 LYS A CA 1
ATOM 914 C C . LYS A 1 114 ? -2.426 -25.240 28.145 1.00 70.44 114 LYS A C 1
ATOM 916 O O . LYS A 1 114 ? -2.199 -24.910 26.978 1.00 70.44 114 LYS A O 1
ATOM 921 N N . HIS A 1 115 ? -3.375 -24.658 28.884 1.00 71.62 115 HIS A N 1
ATOM 922 C CA . HIS A 1 115 ? -4.190 -23.512 28.466 1.00 71.62 115 HIS A CA 1
ATOM 923 C C . HIS A 1 115 ? -3.582 -22.143 28.837 1.00 71.62 115 HIS A C 1
ATOM 925 O O . HIS A 1 115 ? -3.874 -21.164 28.155 1.00 71.62 115 HIS A O 1
ATOM 931 N N . LEU A 1 116 ? -2.684 -22.077 29.830 1.00 84.38 116 LEU A N 1
ATOM 932 C CA . LEU A 1 116 ? -2.027 -20.842 30.296 1.00 84.38 116 LEU A CA 1
ATOM 933 C C . LEU A 1 116 ? -1.002 -20.281 29.300 1.00 84.38 116 LEU A C 1
ATOM 935 O O . LEU A 1 116 ? -0.640 -19.109 29.365 1.00 84.38 116 LEU A O 1
ATOM 939 N N . LYS A 1 117 ? -0.549 -21.095 28.339 1.00 87.00 117 LYS A N 1
ATOM 940 C CA . LYS A 1 117 ? 0.497 -20.732 27.366 1.00 87.00 117 LYS A CA 1
ATOM 941 C C . LYS A 1 117 ? 0.182 -19.526 26.468 1.00 87.00 117 LYS A C 1
ATOM 943 O O . LYS A 1 117 ? 1.083 -19.067 25.780 1.00 87.00 117 LYS A O 1
ATOM 948 N N . TYR A 1 118 ? -1.063 -19.044 26.468 1.00 91.19 118 TYR A N 1
ATOM 949 C CA . TYR A 1 118 ? -1.515 -17.855 25.735 1.00 91.19 118 TYR A CA 1
ATOM 950 C C . TYR A 1 118 ? -1.787 -16.638 26.641 1.00 91.19 118 TYR A C 1
ATOM 952 O O . TYR A 1 118 ? -2.234 -15.611 26.140 1.00 91.19 118 TYR A O 1
ATOM 960 N N . GLY A 1 119 ? -1.511 -16.726 27.947 1.00 94.50 119 GLY A N 1
ATOM 961 C CA . GLY A 1 119 ? -1.807 -15.687 28.938 1.00 94.50 119 GLY A CA 1
ATOM 962 C C . GLY A 1 119 ? -3.159 -15.883 29.635 1.00 94.50 119 GLY A C 1
ATOM 963 O O . GLY A 1 119 ? -3.711 -16.987 29.643 1.00 94.50 119 GLY A O 1
ATOM 964 N N . MET A 1 120 ? -3.679 -14.821 30.256 1.00 96.44 120 MET A N 1
ATOM 965 C CA . MET A 1 120 ? -4.864 -14.868 31.124 1.00 96.44 120 MET A CA 1
ATOM 966 C C . MET A 1 120 ? -5.668 -13.559 31.088 1.00 96.44 120 MET A C 1
ATOM 968 O O . MET A 1 120 ? -5.098 -12.473 31.027 1.00 96.44 120 MET A O 1
ATOM 972 N N . ASN A 1 121 ? -6.994 -13.674 31.138 1.00 97.94 121 ASN A N 1
ATOM 973 C CA . ASN A 1 121 ? -7.932 -12.559 31.191 1.00 97.94 121 ASN A CA 1
ATOM 974 C C . ASN A 1 121 ? -8.429 -12.346 32.628 1.00 97.94 121 ASN A C 1
ATOM 976 O O . ASN A 1 121 ? -9.064 -13.232 33.200 1.00 97.94 121 ASN A O 1
ATOM 980 N N . PHE A 1 122 ? -8.167 -11.174 33.192 1.00 98.31 122 PHE A N 1
ATOM 981 C CA . PHE A 1 122 ? -8.589 -10.744 34.525 1.00 98.31 122 PHE A CA 1
ATOM 982 C C . PHE A 1 122 ? -9.752 -9.739 34.481 1.00 98.31 122 PHE A C 1
ATOM 984 O O . PHE A 1 122 ? -10.283 -9.418 35.540 1.00 98.31 122 PHE A O 1
ATOM 991 N N . ALA A 1 123 ? -10.170 -9.267 33.299 1.00 98.00 123 ALA A N 1
ATOM 992 C CA . ALA A 1 123 ? -11.278 -8.324 33.146 1.00 98.00 123 ALA A CA 1
ATOM 993 C C . ALA A 1 123 ? -12.615 -8.920 33.622 1.00 98.00 123 ALA A C 1
ATOM 995 O O . ALA A 1 123 ? -12.872 -10.100 33.384 1.00 98.00 123 ALA A O 1
ATOM 996 N N . HIS A 1 124 ? -13.456 -8.118 34.278 1.00 97.44 124 HIS A N 1
ATOM 997 C CA . HIS A 1 124 ? -14.770 -8.521 34.801 1.00 97.44 124 HIS A CA 1
ATOM 998 C C . HIS A 1 124 ? -15.841 -7.524 34.344 1.00 97.44 124 HIS A C 1
ATOM 1000 O O . HIS A 1 124 ? -15.693 -6.316 34.542 1.00 97.44 124 HIS A O 1
ATOM 1006 N N . GLY A 1 125 ? -16.945 -8.005 33.773 1.00 95.12 125 GLY A N 1
ATOM 1007 C CA . GLY A 1 125 ? -18.033 -7.143 33.306 1.00 95.12 125 GLY A CA 1
ATOM 1008 C C . GLY A 1 125 ? -18.604 -6.215 34.381 1.00 95.12 125 GLY A C 1
ATOM 1009 O O . GLY A 1 125 ? -18.773 -6.619 35.531 1.00 95.12 125 GLY A O 1
ATOM 1010 N N . GLY A 1 126 ? -18.873 -4.961 34.000 1.00 93.44 126 GLY A N 1
ATOM 1011 C CA . GLY A 1 126 ? -19.380 -3.901 34.882 1.00 93.44 126 GLY A CA 1
ATOM 1012 C C . GLY A 1 126 ? -18.359 -3.271 35.842 1.00 93.44 126 GLY A C 1
ATOM 1013 O O . GLY A 1 126 ? -18.688 -2.278 36.494 1.00 93.44 126 GLY A O 1
ATOM 1014 N N . THR A 1 127 ? -17.136 -3.804 35.954 1.00 96.88 127 THR A N 1
ATOM 1015 C CA . THR A 1 127 ? -16.078 -3.221 36.805 1.00 96.88 127 THR A CA 1
ATOM 1016 C C . THR A 1 127 ? -15.426 -1.993 36.159 1.00 96.88 127 THR A C 1
ATOM 1018 O O . THR A 1 127 ? -15.652 -1.699 34.984 1.00 96.88 127 THR A O 1
ATOM 1021 N N . GLY A 1 128 ? -14.652 -1.242 36.943 1.00 96.38 128 GLY A N 1
ATOM 1022 C CA . GLY A 1 128 ? -13.973 -0.023 36.508 1.00 96.38 128 GLY A CA 1
ATOM 1023 C C . GLY A 1 128 ? -12.569 0.104 37.092 1.00 96.38 128 GLY A C 1
ATOM 1024 O O . GLY A 1 128 ? -12.001 -0.852 37.636 1.00 96.38 128 GLY A O 1
ATOM 1025 N N . VAL A 1 129 ? -12.008 1.307 36.989 1.00 97.56 129 VAL A N 1
ATOM 1026 C CA . VAL A 1 129 ? -10.748 1.671 37.648 1.00 97.56 129 VAL A CA 1
ATOM 1027 C C . VAL A 1 129 ? -10.929 1.662 39.172 1.00 97.56 129 VAL A C 1
ATOM 1029 O O . VAL A 1 129 ? -10.070 1.146 39.886 1.00 97.56 129 VAL A O 1
ATOM 1032 N N . PHE A 1 130 ? -12.077 2.142 39.656 1.00 97.50 130 PHE A N 1
ATOM 1033 C CA . PHE A 1 130 ? -12.520 2.079 41.048 1.00 97.50 130 PHE A CA 1
ATOM 1034 C C . PHE A 1 130 ? -13.686 1.084 41.237 1.00 97.50 130 PHE A C 1
ATOM 1036 O O . PHE A 1 130 ? -14.075 0.345 40.331 1.00 97.50 130 PHE A O 1
ATOM 1043 N N . ASN A 1 131 ? -14.253 1.039 42.448 1.00 96.50 131 ASN A N 1
ATOM 1044 C CA . ASN A 1 131 ? -15.418 0.207 42.762 1.00 96.50 131 ASN A CA 1
ATOM 1045 C C . ASN A 1 131 ? -16.694 0.804 42.145 1.00 96.50 131 ASN A C 1
ATOM 1047 O O . ASN A 1 131 ? -17.164 1.865 42.571 1.00 96.50 131 ASN A O 1
ATOM 1051 N N . THR A 1 132 ? -17.284 0.102 41.181 1.00 95.38 132 THR A N 1
ATOM 1052 C CA . THR A 1 132 ? -18.506 0.503 40.464 1.00 95.38 132 THR A CA 1
ATOM 1053 C C . THR A 1 132 ? -19.763 -0.035 41.172 1.00 95.38 132 THR A C 1
ATOM 1055 O O . THR A 1 132 ? -19.759 -0.187 42.394 1.00 95.38 132 THR A O 1
ATOM 1058 N N . LEU A 1 133 ? -20.862 -0.278 40.448 1.00 91.69 133 LEU A N 1
ATOM 1059 C CA . LEU A 1 133 ? -22.110 -0.819 41.009 1.00 91.69 133 LEU A CA 1
ATOM 1060 C C . LEU A 1 133 ? -22.120 -2.358 41.127 1.00 91.69 133 LEU A C 1
ATOM 1062 O O . LEU A 1 133 ? -23.046 -2.912 41.714 1.00 91.69 133 LEU A O 1
ATOM 1066 N N . VAL A 1 134 ? -21.106 -3.055 40.598 1.00 90.12 134 VAL A N 1
ATOM 1067 C CA . VAL A 1 134 ? -20.952 -4.514 40.748 1.00 90.12 134 VAL A CA 1
ATOM 1068 C C . VAL A 1 134 ? -19.948 -4.850 41.852 1.00 90.12 134 VAL A C 1
ATOM 1070 O O . VAL A 1 134 ? -18.936 -4.173 42.013 1.00 90.12 134 VAL A O 1
ATOM 1073 N N . MET A 1 135 ? -20.192 -5.937 42.589 1.00 90.62 135 MET A N 1
ATOM 1074 C CA . MET A 1 135 ? -19.278 -6.450 43.626 1.00 90.62 135 MET A CA 1
ATOM 1075 C C . MET A 1 135 ? -18.226 -7.420 43.051 1.00 90.62 135 MET A C 1
ATOM 1077 O O . MET A 1 135 ? -17.974 -8.483 43.618 1.00 90.62 135 MET A O 1
ATOM 1081 N N . ASP A 1 136 ? -17.640 -7.058 41.908 1.00 94.19 136 ASP A N 1
ATOM 1082 C CA . ASP A 1 136 ? -16.558 -7.790 41.237 1.00 94.19 136 ASP A CA 1
ATOM 1083 C C . ASP A 1 136 ? -15.247 -6.958 41.249 1.00 94.19 136 ASP A C 1
ATOM 1085 O O . ASP A 1 136 ? -15.288 -5.746 41.479 1.00 94.19 136 ASP A O 1
ATOM 1089 N N . PRO A 1 137 ? -14.063 -7.573 41.047 1.00 96.31 137 PRO A N 1
ATOM 1090 C CA . PRO A 1 137 ? -12.763 -6.917 41.223 1.00 96.31 137 PRO A CA 1
ATOM 1091 C C . PRO A 1 137 ? -12.526 -5.680 40.340 1.00 96.31 137 PRO A C 1
ATOM 1093 O O . PRO A 1 137 ? -12.479 -5.789 39.115 1.00 96.31 137 PRO A O 1
ATOM 1096 N N . ASN A 1 138 ? -12.259 -4.525 40.964 1.00 97.94 138 ASN A N 1
ATOM 1097 C CA . ASN A 1 138 ? -11.743 -3.338 40.268 1.00 97.94 138 ASN A CA 1
ATOM 1098 C C . ASN A 1 138 ? -10.368 -3.602 39.621 1.00 97.94 138 ASN A C 1
ATOM 1100 O O . ASN A 1 138 ? -9.669 -4.558 39.973 1.00 97.94 138 ASN A O 1
ATOM 1104 N N . MET A 1 139 ? -9.958 -2.732 38.696 1.00 97.94 139 MET A N 1
ATOM 1105 C CA . MET A 1 139 ? -8.731 -2.898 37.910 1.00 97.94 139 MET A CA 1
ATOM 1106 C C . MET A 1 139 ? -7.467 -3.135 38.759 1.00 97.94 139 MET A C 1
ATOM 1108 O O . MET A 1 139 ? -6.661 -3.998 38.416 1.00 97.94 139 MET A O 1
ATOM 1112 N N . THR A 1 140 ? -7.292 -2.446 39.889 1.00 98.25 140 THR A N 1
ATOM 1113 C CA . THR A 1 140 ? -6.122 -2.643 40.764 1.00 98.25 140 THR A CA 1
ATOM 1114 C C . THR A 1 140 ? -6.144 -4.021 41.441 1.00 98.25 140 THR A C 1
ATOM 1116 O O . THR A 1 140 ? -5.114 -4.689 41.527 1.00 98.25 140 THR A O 1
ATOM 1119 N N . VAL A 1 141 ? -7.318 -4.525 41.845 1.00 98.38 141 VAL A N 1
ATOM 1120 C CA . VAL A 1 141 ? -7.461 -5.900 42.367 1.00 98.38 141 VAL A CA 1
ATOM 1121 C C . VAL A 1 141 ? -7.195 -6.945 41.272 1.00 98.38 141 VAL A C 1
ATOM 1123 O O . VAL A 1 141 ? -6.570 -7.970 41.549 1.00 98.38 141 VAL A O 1
ATOM 1126 N N . GLN A 1 142 ? -7.589 -6.681 40.021 1.00 98.44 142 GLN A N 1
ATOM 1127 C CA . GLN A 1 142 ? -7.260 -7.542 38.875 1.00 98.44 142 GLN A CA 1
ATOM 1128 C C . GLN A 1 142 ? -5.741 -7.610 38.619 1.00 98.44 142 GLN A C 1
ATOM 1130 O O . GLN A 1 142 ? -5.205 -8.693 38.380 1.00 98.44 142 GLN A O 1
ATOM 1135 N N . ILE A 1 143 ? -5.027 -6.483 38.724 1.00 98.56 143 ILE A N 1
ATOM 1136 C CA . ILE A 1 143 ? -3.562 -6.429 38.569 1.00 98.56 143 ILE A CA 1
ATOM 1137 C C . ILE A 1 143 ? -2.857 -7.109 39.750 1.00 98.56 143 ILE A C 1
ATOM 1139 O O . ILE A 1 143 ? -1.914 -7.872 39.546 1.00 98.56 143 ILE A O 1
ATOM 1143 N N . ASN A 1 144 ? -3.355 -6.949 40.978 1.00 98.25 144 ASN A N 1
ATOM 1144 C CA . ASN A 1 144 ? -2.834 -7.677 42.139 1.00 98.25 144 ASN A CA 1
ATOM 1145 C C . ASN A 1 144 ? -3.039 -9.200 42.003 1.00 98.25 144 ASN A C 1
ATOM 1147 O O . ASN A 1 144 ? -2.168 -9.982 42.383 1.00 98.25 144 ASN A O 1
ATOM 1151 N N . ALA A 1 145 ? -4.141 -9.645 41.388 1.00 97.62 145 ALA A N 1
ATOM 1152 C CA . ALA A 1 145 ? -4.357 -11.053 41.052 1.00 97.62 145 ALA A CA 1
ATOM 1153 C C . ALA A 1 145 ? -3.373 -11.582 39.986 1.00 97.62 145 ALA A C 1
ATOM 1155 O O . ALA A 1 145 ? -3.020 -12.762 40.022 1.00 97.62 145 ALA A O 1
ATOM 1156 N N . PHE A 1 146 ? -2.897 -10.727 39.075 1.00 97.56 146 PHE A N 1
ATOM 1157 C CA . PHE A 1 146 ? -1.826 -11.044 38.125 1.00 97.56 146 PHE A CA 1
ATOM 1158 C C . PHE A 1 146 ? -0.447 -11.088 38.799 1.00 97.56 146 PHE A C 1
ATOM 1160 O O . PHE A 1 146 ? 0.260 -12.080 38.629 1.00 97.56 146 PHE A O 1
ATOM 1167 N N . ASN A 1 147 ? -0.109 -10.094 39.630 1.00 97.69 147 ASN A N 1
ATOM 1168 C CA . ASN A 1 147 ? 1.115 -10.081 40.439 1.00 97.69 147 ASN A CA 1
ATOM 1169 C C . ASN A 1 147 ? 1.252 -11.375 41.257 1.00 97.69 147 ASN A C 1
ATOM 1171 O O . ASN A 1 147 ? 2.249 -12.079 41.140 1.00 97.69 147 ASN A O 1
ATOM 1175 N N . ASN A 1 148 ? 0.191 -11.773 41.968 1.00 96.50 148 ASN A N 1
ATOM 1176 C CA . ASN A 1 148 ? 0.167 -13.021 42.734 1.00 96.50 148 ASN A CA 1
ATOM 1177 C C . ASN A 1 148 ? 0.514 -14.262 41.887 1.00 96.50 148 ASN A C 1
ATOM 1179 O O . ASN A 1 148 ? 1.161 -15.177 42.392 1.00 96.50 148 ASN A O 1
ATOM 1183 N N . LEU A 1 149 ? 0.124 -14.322 40.607 1.00 94.06 149 LEU A N 1
ATOM 1184 C CA . LEU A 1 149 ? 0.491 -15.435 39.719 1.00 94.06 149 LEU A CA 1
ATOM 1185 C C . LEU A 1 149 ? 1.961 -15.380 39.272 1.00 94.06 149 LEU A C 1
ATOM 1187 O O . LEU A 1 149 ? 2.555 -16.435 39.052 1.00 94.06 149 LEU A O 1
ATOM 1191 N N . ILE A 1 150 ? 2.561 -14.191 39.184 1.00 94.62 150 ILE A N 1
ATOM 1192 C CA . ILE A 1 150 ? 4.004 -14.023 38.956 1.00 94.62 150 ILE A CA 1
ATOM 1193 C C . ILE A 1 150 ? 4.782 -14.460 40.207 1.00 94.62 150 ILE A C 1
ATOM 1195 O O . ILE A 1 150 ? 5.711 -15.254 40.090 1.00 94.62 150 ILE A O 1
ATOM 1199 N N . SER A 1 151 ? 4.360 -14.045 41.409 1.00 94.81 151 SER A N 1
ATOM 1200 C CA . SER A 1 151 ? 4.998 -14.444 42.678 1.00 94.81 151 SER A CA 1
ATOM 1201 C C . SER A 1 151 ? 4.978 -15.963 42.906 1.00 94.81 151 SER A C 1
ATOM 1203 O O . SER A 1 151 ? 5.918 -16.517 43.464 1.00 94.81 151 SER A O 1
ATOM 1205 N N . HIS A 1 152 ? 3.930 -16.651 42.439 1.00 92.38 152 HIS A N 1
ATOM 1206 C CA . HIS A 1 152 ? 3.817 -18.117 42.475 1.00 92.38 152 HIS A CA 1
ATOM 1207 C C . HIS A 1 152 ? 4.442 -18.811 41.241 1.00 92.38 152 HIS A C 1
ATOM 1209 O O . HIS A 1 152 ? 4.144 -19.975 40.976 1.00 92.38 152 HIS A O 1
ATOM 1215 N N . SER A 1 153 ? 5.285 -18.117 40.465 1.00 91.06 153 SER A N 1
ATOM 1216 C CA . SER A 1 153 ? 5.995 -18.635 39.280 1.00 91.06 153 SER A CA 1
ATOM 1217 C C . SER A 1 153 ? 5.103 -19.251 38.186 1.00 91.06 153 SER A C 1
ATOM 1219 O O . SER A 1 153 ? 5.561 -20.066 37.387 1.00 91.06 153 SER A O 1
ATOM 1221 N N . VAL A 1 154 ? 3.826 -18.855 38.102 1.00 91.12 154 VAL A N 1
ATOM 1222 C CA . VAL A 1 154 ? 2.883 -19.335 37.067 1.00 91.12 154 VAL A CA 1
ATOM 1223 C C . VAL A 1 154 ? 3.184 -18.702 35.701 1.00 91.12 154 VAL A C 1
ATOM 1225 O O . VAL A 1 154 ? 2.903 -19.302 34.663 1.00 91.12 154 VAL A O 1
ATOM 1228 N N . PHE A 1 155 ? 3.793 -17.514 35.703 1.00 92.62 155 PHE A N 1
ATOM 1229 C CA . PHE A 1 155 ? 4.381 -16.865 34.533 1.00 92.62 155 PHE A CA 1
ATOM 1230 C C . PHE A 1 155 ? 5.802 -16.406 34.880 1.00 92.62 155 PHE A C 1
ATOM 1232 O O . PHE A 1 155 ? 6.003 -15.695 35.861 1.00 92.62 155 PHE A O 1
ATOM 1239 N N . THR A 1 156 ? 6.790 -16.822 34.087 1.00 92.38 156 THR A N 1
ATOM 1240 C CA . THR A 1 156 ? 8.206 -16.467 34.282 1.00 92.38 156 THR A CA 1
ATOM 1241 C C . THR A 1 156 ? 8.523 -15.092 33.678 1.00 92.38 156 THR A C 1
ATOM 1243 O O . THR A 1 156 ? 7.819 -14.671 32.761 1.00 92.38 156 THR A O 1
ATOM 1246 N N . PRO A 1 157 ? 9.616 -14.401 34.059 1.00 91.56 157 PRO A N 1
ATOM 1247 C CA . PRO A 1 157 ? 9.991 -13.120 33.442 1.00 91.56 157 PRO A CA 1
ATOM 1248 C C . PRO A 1 157 ? 10.054 -13.164 31.902 1.00 91.56 157 PRO A C 1
ATOM 1250 O O . PRO A 1 157 ? 9.566 -12.259 31.230 1.00 91.56 157 PRO A O 1
ATOM 1253 N N . LYS A 1 158 ? 10.534 -14.275 31.325 1.00 89.75 158 LYS A N 1
ATOM 1254 C CA . LYS A 1 158 ? 10.578 -14.525 29.870 1.00 89.75 158 LYS A CA 1
ATOM 1255 C C . LYS A 1 158 ? 9.187 -14.625 29.221 1.00 89.75 158 LYS A C 1
ATOM 1257 O O . LYS A 1 158 ? 9.007 -14.301 28.042 1.00 89.75 158 LYS A O 1
ATOM 1262 N N . ASP A 1 159 ? 8.189 -15.066 29.982 1.00 91.88 159 ASP A N 1
ATOM 1263 C CA . ASP A 1 159 ? 6.793 -15.068 29.552 1.00 91.88 159 ASP A CA 1
ATOM 1264 C C . ASP A 1 159 ? 6.205 -13.655 29.502 1.00 91.88 159 ASP A C 1
ATOM 1266 O O . ASP A 1 159 ? 5.347 -13.413 28.656 1.00 91.88 159 ASP A O 1
ATOM 1270 N N . LEU A 1 160 ? 6.675 -12.750 30.369 1.00 93.38 160 LEU A N 1
ATOM 1271 C CA . LEU A 1 160 ? 6.219 -11.360 30.484 1.00 93.38 160 LEU A CA 1
ATOM 1272 C C . LEU A 1 160 ? 6.902 -10.449 29.457 1.00 93.38 160 LEU A C 1
ATOM 1274 O O . LEU A 1 160 ? 6.225 -9.672 28.787 1.00 93.38 160 LEU A O 1
ATOM 1278 N N . GLU A 1 161 ? 8.210 -10.621 29.234 1.00 88.00 161 GLU A N 1
ATOM 1279 C CA . GLU A 1 161 ? 8.941 -9.906 28.178 1.00 88.00 161 GLU A CA 1
ATOM 1280 C C . GLU A 1 161 ? 8.363 -10.163 26.781 1.00 88.00 161 GLU A C 1
ATOM 1282 O O . GLU A 1 161 ? 8.428 -9.289 25.922 1.00 88.00 161 GLU A O 1
ATOM 1287 N N . SER A 1 162 ? 7.791 -11.351 26.554 1.00 86.69 162 SER A N 1
ATOM 1288 C CA . SER A 1 162 ? 7.141 -11.745 25.297 1.00 86.69 162 SER A CA 1
ATOM 1289 C C . SER A 1 162 ? 5.608 -11.647 25.333 1.00 86.69 162 SER A C 1
ATOM 1291 O O . SER A 1 162 ? 4.932 -12.226 24.475 1.00 86.69 162 SER A O 1
ATOM 1293 N N . ALA A 1 163 ? 5.045 -10.933 26.310 1.00 92.31 163 ALA A N 1
ATOM 1294 C CA . ALA A 1 163 ? 3.611 -10.702 26.430 1.00 92.31 163 ALA A CA 1
ATOM 1295 C C . ALA A 1 163 ? 3.168 -9.348 25.859 1.00 92.31 163 ALA A C 1
ATOM 1297 O O . ALA A 1 163 ? 3.957 -8.433 25.626 1.00 92.31 163 ALA A O 1
ATOM 1298 N N . VAL A 1 164 ? 1.857 -9.238 25.672 1.00 91.81 164 VAL A N 1
ATOM 1299 C CA . VAL A 1 164 ? 1.121 -7.989 25.476 1.00 91.81 164 VAL A CA 1
ATOM 1300 C C . VAL A 1 164 ? 0.086 -7.884 26.593 1.00 91.81 164 VAL A C 1
ATOM 1302 O O . VAL A 1 164 ? -0.522 -8.894 26.949 1.00 91.81 164 VAL A O 1
ATOM 1305 N N . ALA A 1 165 ? -0.138 -6.685 27.127 1.00 97.00 165 ALA A N 1
ATOM 1306 C CA . ALA A 1 165 ? -1.281 -6.390 27.987 1.00 97.00 165 ALA A CA 1
ATOM 1307 C C . ALA A 1 165 ? -2.359 -5.602 27.225 1.00 97.00 165 ALA A C 1
ATOM 1309 O O . ALA A 1 165 ? -2.039 -4.717 26.432 1.00 97.00 165 ALA A O 1
ATOM 1310 N N . LEU A 1 166 ? -3.628 -5.903 27.502 1.00 95.56 166 LEU A N 1
ATOM 1311 C CA . LEU A 1 166 ? -4.790 -5.080 27.167 1.00 95.56 166 LEU A CA 1
ATOM 1312 C C . LEU A 1 166 ? -5.409 -4.543 28.453 1.00 95.56 166 LEU A C 1
ATOM 1314 O O . LEU A 1 166 ? -5.651 -5.305 29.385 1.00 95.56 166 LEU A O 1
ATOM 1318 N N . VAL A 1 167 ? -5.699 -3.250 28.480 1.00 97.94 167 VAL A N 1
ATOM 1319 C CA . VAL A 1 167 ? -6.428 -2.581 29.554 1.00 97.94 167 VAL A CA 1
ATOM 1320 C C . VAL A 1 167 ? -7.653 -1.913 28.940 1.00 97.94 167 VAL A C 1
ATOM 1322 O O . VAL A 1 167 ? -7.543 -1.172 27.966 1.00 97.94 167 VAL A O 1
ATOM 1325 N N . THR A 1 168 ? -8.826 -2.202 29.492 1.00 94.81 168 THR A N 1
ATOM 1326 C CA . THR A 1 168 ? -10.111 -1.651 29.035 1.00 94.81 168 THR A CA 1
ATOM 1327 C C . THR A 1 168 ? -10.724 -0.742 30.087 1.00 94.81 168 THR A C 1
ATOM 1329 O O . THR A 1 168 ? -10.603 -1.013 31.283 1.00 94.81 168 THR A O 1
ATOM 1332 N N . VAL A 1 169 ? -11.348 0.334 29.612 1.00 91.69 169 VAL A N 1
ATOM 1333 C CA . VAL A 1 169 ? -12.212 1.236 30.378 1.00 91.69 169 VAL A CA 1
ATOM 1334 C C . VAL A 1 169 ? -13.379 1.623 29.467 1.00 91.69 169 VAL A C 1
ATOM 1336 O O . VAL A 1 169 ? -13.170 2.342 28.493 1.00 91.69 169 VAL A O 1
ATOM 1339 N N . ALA A 1 170 ? -14.580 1.153 29.804 1.00 86.81 170 ALA A N 1
ATOM 1340 C CA . ALA A 1 170 ? -15.850 1.408 29.116 1.00 86.81 170 ALA A CA 1
ATOM 1341 C C . ALA A 1 170 ? -16.859 2.129 30.037 1.00 86.81 170 ALA A C 1
ATOM 1343 O O . ALA A 1 170 ? -17.955 1.654 30.331 1.00 86.81 170 ALA A O 1
ATOM 1344 N N . GLY A 1 171 ? -16.437 3.255 30.617 1.00 90.44 171 GLY A N 1
ATOM 1345 C CA . GLY A 1 171 ? -17.323 4.214 31.291 1.00 90.44 171 GLY A CA 1
ATOM 1346 C C . GLY A 1 171 ? -17.956 3.829 32.641 1.00 90.44 171 GLY A C 1
ATOM 1347 O O . GLY A 1 171 ? -18.568 4.699 33.265 1.00 90.44 171 GLY A O 1
ATOM 1348 N N . ASN A 1 172 ? -17.808 2.593 33.134 1.00 95.31 172 ASN A N 1
ATOM 1349 C CA . ASN A 1 172 ? -18.505 2.107 34.342 1.00 95.31 172 ASN A CA 1
ATOM 1350 C C . ASN A 1 172 ? -18.269 2.966 35.605 1.00 95.31 172 ASN A C 1
ATOM 1352 O O . ASN A 1 172 ? -19.186 3.134 36.412 1.00 95.31 172 ASN A O 1
ATOM 1356 N N . ASP A 1 173 ? -17.076 3.550 35.769 1.00 96.88 173 ASP A N 1
ATOM 1357 C CA . ASP A 1 173 ? -16.765 4.500 36.849 1.00 96.88 173 ASP A CA 1
ATOM 1358 C C . ASP A 1 173 ? -17.687 5.732 36.831 1.00 96.88 173 ASP A C 1
ATOM 1360 O O . ASP A 1 173 ? -18.155 6.178 37.879 1.00 96.88 173 ASP A O 1
ATOM 1364 N N . TYR A 1 174 ? -18.002 6.257 35.645 1.00 95.31 174 TYR A N 1
ATOM 1365 C CA . TYR A 1 174 ? -18.853 7.437 35.466 1.00 95.31 174 TYR A CA 1
ATOM 1366 C C . TYR A 1 174 ? -20.334 7.114 35.658 1.00 95.31 174 TYR A C 1
ATOM 1368 O O . TYR A 1 174 ? -21.049 7.894 36.284 1.00 95.31 174 TYR A O 1
ATOM 1376 N N . GLY A 1 175 ? -20.779 5.934 35.216 1.00 92.50 175 GLY A N 1
ATOM 1377 C CA . GLY A 1 175 ? -22.111 5.422 35.553 1.00 92.50 175 GLY A CA 1
ATOM 1378 C C . GLY A 1 175 ? -22.299 5.281 37.069 1.00 92.50 175 GLY A C 1
ATOM 1379 O O . GLY A 1 175 ? -23.308 5.724 37.615 1.00 92.50 175 GLY A O 1
ATOM 1380 N N . ALA A 1 176 ? -21.291 4.751 37.770 1.00 94.81 176 ALA A N 1
ATOM 1381 C CA . ALA A 1 176 ? -21.307 4.636 39.226 1.00 94.81 176 ALA A CA 1
ATOM 1382 C C . ALA A 1 176 ? -21.215 5.995 39.948 1.00 94.81 176 ALA A C 1
ATOM 1384 O O . ALA A 1 176 ? -21.825 6.152 41.003 1.00 94.81 176 ALA A O 1
ATOM 1385 N N . TYR A 1 177 ? -20.493 6.978 39.399 1.00 94.44 177 TYR A N 1
ATOM 1386 C CA . TYR A 1 177 ? -20.440 8.347 39.929 1.00 94.44 177 TYR A CA 1
ATOM 1387 C C . TYR A 1 177 ? -21.807 9.042 39.851 1.00 94.44 177 TYR A C 1
ATOM 1389 O O . TYR A 1 177 ? -22.292 9.561 40.855 1.00 94.44 177 TYR A O 1
ATOM 1397 N N . ILE A 1 178 ? -22.467 8.975 38.689 1.00 91.12 178 ILE A N 1
ATOM 1398 C CA . ILE A 1 178 ? -23.808 9.544 38.473 1.00 91.12 178 ILE A CA 1
ATOM 1399 C C . ILE A 1 178 ? -24.837 8.867 39.391 1.00 91.12 178 ILE A C 1
ATOM 1401 O O . ILE A 1 178 ? -25.599 9.551 40.067 1.00 91.12 178 ILE A O 1
ATOM 1405 N N . PHE A 1 179 ? -24.820 7.532 39.483 1.00 91.88 179 PHE A N 1
ATOM 1406 C CA . PHE A 1 179 ? -25.733 6.772 40.350 1.00 91.88 179 PHE A CA 1
ATOM 1407 C C . PHE A 1 179 ? -25.559 7.085 41.850 1.00 91.88 179 PHE A C 1
ATOM 1409 O O . PHE A 1 179 ? -26.493 6.929 42.629 1.00 91.88 179 PHE A O 1
ATOM 1416 N N . ARG A 1 180 ? -24.372 7.541 42.270 1.00 94.56 180 ARG A N 1
ATOM 1417 C CA . ARG A 1 180 ? -24.065 7.945 43.654 1.00 94.56 180 ARG A CA 1
ATOM 1418 C C . ARG A 1 180 ? -24.294 9.444 43.909 1.00 94.56 180 ARG A C 1
ATOM 1420 O O . ARG A 1 180 ? -23.701 9.994 44.831 1.00 94.56 180 ARG A O 1
ATOM 1427 N N . ASN A 1 181 ? -25.138 10.099 43.106 1.00 92.06 181 ASN A N 1
ATOM 1428 C CA . ASN A 1 181 ? -25.452 11.533 43.181 1.00 92.06 181 ASN A CA 1
ATOM 1429 C C . ASN A 1 181 ? -24.221 12.460 43.050 1.00 92.06 181 ASN A C 1
ATOM 1431 O O . ASN A 1 181 ? -24.180 13.537 43.644 1.00 92.06 181 ASN A O 1
ATOM 1435 N N . GLY A 1 182 ? -23.211 12.057 42.271 1.00 90.12 182 GLY A N 1
ATOM 1436 C CA . GLY A 1 182 ? -22.058 12.904 41.959 1.00 90.12 182 GLY A CA 1
ATOM 1437 C C . GLY A 1 182 ? -22.446 14.154 41.154 1.00 90.12 182 GLY A C 1
ATOM 1438 O O . GLY A 1 182 ? -23.249 14.079 40.223 1.00 90.12 182 GLY A O 1
ATOM 1439 N N . THR A 1 183 ? -21.882 15.314 41.504 1.00 89.12 183 THR A N 1
ATOM 1440 C CA . THR A 1 183 ? -22.255 16.607 40.905 1.00 89.12 183 THR A CA 1
ATOM 1441 C C . THR A 1 183 ? -21.575 16.853 39.555 1.00 89.12 183 THR A C 1
ATOM 1443 O O . THR A 1 183 ? -20.485 16.351 39.276 1.00 89.12 183 THR A O 1
ATOM 1446 N N . ALA A 1 184 ? -22.190 17.686 38.708 1.00 86.06 184 ALA A N 1
ATOM 1447 C CA . ALA A 1 184 ? -21.584 18.107 37.441 1.00 86.06 184 ALA A CA 1
ATOM 1448 C C . ALA A 1 184 ? -20.260 18.876 37.649 1.00 86.06 184 ALA A C 1
ATOM 1450 O O . ALA A 1 184 ? -19.325 18.725 36.867 1.00 86.06 184 ALA A O 1
ATOM 1451 N N . GLU A 1 185 ? -20.166 19.645 38.736 1.00 88.06 185 GLU A N 1
ATOM 1452 C CA . GLU A 1 185 ? -18.982 20.421 39.130 1.00 88.06 185 GLU A CA 1
ATOM 1453 C C . GLU A 1 185 ? -17.821 19.529 39.594 1.00 88.06 185 GLU A C 1
ATOM 1455 O O . GLU A 1 185 ? -16.664 19.802 39.283 1.00 88.06 185 GLU A O 1
ATOM 1460 N N . GLY A 1 186 ? -18.113 18.426 40.295 1.00 92.81 186 GLY A N 1
ATOM 1461 C CA . GLY A 1 186 ? -17.104 17.456 40.730 1.00 92.81 186 GLY A CA 1
ATOM 1462 C C . GLY A 1 186 ? -16.611 16.525 39.615 1.00 92.81 186 GLY A C 1
ATOM 1463 O O . GLY A 1 186 ? -15.570 15.878 39.763 1.00 92.81 186 GLY A O 1
ATOM 1464 N N . PHE A 1 187 ? -17.318 16.467 38.483 1.00 90.88 187 PHE A N 1
ATOM 1465 C CA . PHE A 1 187 ? -17.060 15.521 37.396 1.00 90.88 187 PHE A CA 1
ATOM 1466 C C . PHE A 1 187 ? -15.649 15.642 36.772 1.00 90.88 187 PHE A C 1
ATOM 1468 O O . PHE A 1 187 ? -15.000 14.607 36.604 1.00 90.88 187 PHE A O 1
ATOM 1475 N N . PRO A 1 188 ? -15.098 16.843 36.479 1.00 94.00 188 PRO A N 1
ATOM 1476 C CA . PRO A 1 188 ? -13.719 16.992 35.992 1.00 94.00 188 PRO A CA 1
ATOM 1477 C C . PRO A 1 188 ? -12.667 16.513 37.005 1.00 94.00 188 PRO A C 1
ATOM 1479 O O . PRO A 1 188 ? -11.665 15.899 36.628 1.00 94.00 188 PRO A O 1
ATOM 1482 N N . GLY A 1 189 ? -12.918 16.733 38.301 1.00 96.69 189 GLY A N 1
ATOM 1483 C CA . GLY A 1 189 ? -12.085 16.210 39.385 1.00 96.69 189 GLY A CA 1
ATOM 1484 C C . GLY A 1 189 ? -12.110 14.681 39.422 1.00 96.69 189 GLY A C 1
ATOM 1485 O O . GLY A 1 189 ? -11.059 14.044 39.435 1.00 96.69 189 GLY A O 1
ATOM 1486 N N . PHE A 1 190 ? -13.297 14.077 39.331 1.00 97.44 190 PHE A N 1
ATOM 1487 C CA . PHE A 1 190 ? -13.442 12.622 39.288 1.00 97.44 190 PHE A CA 1
ATOM 1488 C C . PHE A 1 190 ? -12.815 11.991 38.031 1.00 97.44 190 PHE A C 1
ATOM 1490 O O . PHE A 1 190 ? -12.140 10.967 38.142 1.00 97.44 190 PHE A O 1
ATOM 1497 N N . ILE A 1 191 ? -12.940 12.618 36.851 1.00 97.38 191 ILE A N 1
ATOM 1498 C CA . ILE A 1 191 ? -12.209 12.200 35.640 1.00 97.38 191 ILE A CA 1
ATOM 1499 C C . ILE A 1 191 ? -10.699 12.185 35.906 1.00 97.38 191 ILE A C 1
ATOM 1501 O O . ILE A 1 191 ? -10.034 11.200 35.584 1.00 97.38 191 ILE A O 1
ATOM 1505 N N . THR A 1 192 ? -10.174 13.239 36.533 1.00 97.75 192 THR A N 1
ATOM 1506 C CA . THR A 1 192 ? -8.750 13.350 36.874 1.00 97.75 192 THR A CA 1
ATOM 1507 C C . THR A 1 192 ? -8.316 12.236 37.836 1.00 97.75 192 THR A C 1
ATOM 1509 O O . THR A 1 192 ? -7.291 11.600 37.601 1.00 97.75 192 THR A O 1
ATOM 1512 N N . SER A 1 193 ? -9.118 11.909 38.856 1.00 98.12 193 SER A N 1
ATOM 1513 C CA . SER A 1 193 ? -8.853 10.772 39.754 1.00 98.12 193 SER A CA 1
ATOM 1514 C C . SER A 1 193 ? -8.837 9.423 39.024 1.00 98.12 193 SER A C 1
ATOM 1516 O O . SER A 1 193 ? -7.936 8.619 39.263 1.00 98.12 193 SER A O 1
ATOM 1518 N N . VAL A 1 194 ? -9.786 9.176 38.111 1.00 98.19 194 VAL A N 1
ATOM 1519 C CA . VAL A 1 194 ? -9.833 7.939 37.305 1.00 98.19 194 VAL A CA 1
ATOM 1520 C C . VAL A 1 194 ? -8.591 7.819 36.418 1.00 98.19 194 VAL A C 1
ATOM 1522 O O . VAL A 1 194 ? -7.956 6.766 36.402 1.00 98.19 194 VAL A O 1
ATOM 1525 N N . VAL A 1 195 ? -8.194 8.888 35.720 1.00 98.31 195 VAL A N 1
ATOM 1526 C CA . VAL A 1 195 ? -7.000 8.869 34.855 1.00 98.31 195 VAL A CA 1
ATOM 1527 C C . VAL A 1 195 ? -5.707 8.734 35.672 1.00 98.31 195 VAL A C 1
ATOM 1529 O O . VAL A 1 195 ? -4.810 7.996 35.265 1.00 98.31 195 VAL A O 1
ATOM 1532 N N . ASN A 1 196 ? -5.618 9.355 36.851 1.00 98.31 196 ASN A N 1
ATOM 1533 C CA . ASN A 1 196 ? -4.467 9.205 37.747 1.00 98.31 196 ASN A CA 1
ATOM 1534 C C . ASN A 1 196 ? -4.324 7.769 38.280 1.00 98.31 196 ASN A C 1
ATOM 1536 O O . ASN A 1 196 ? -3.220 7.225 38.278 1.00 98.31 196 ASN A O 1
ATOM 1540 N N . GLN A 1 197 ? -5.419 7.113 38.680 1.00 98.44 197 GLN A N 1
ATOM 1541 C CA . GLN A 1 197 ? -5.359 5.707 39.096 1.00 98.44 197 GLN A CA 1
ATOM 1542 C C . GLN A 1 197 ? -5.095 4.769 37.907 1.00 98.44 197 GLN A C 1
ATOM 1544 O O . GLN A 1 197 ? -4.365 3.788 38.046 1.00 98.44 197 GLN A O 1
ATOM 1549 N N . LEU A 1 198 ? -5.612 5.084 36.715 1.00 97.69 198 LEU A N 1
ATOM 1550 C CA . LEU A 1 198 ? -5.302 4.351 35.486 1.00 97.69 198 LEU A CA 1
ATOM 1551 C C . LEU A 1 198 ? -3.813 4.464 35.116 1.00 97.69 198 LEU A C 1
ATOM 1553 O O . LEU A 1 198 ? -3.208 3.463 34.744 1.00 97.69 198 LEU A O 1
ATOM 1557 N N . TYR A 1 199 ? -3.189 5.631 35.295 1.00 97.81 199 TYR A N 1
ATOM 1558 C CA . TYR A 1 199 ? -1.742 5.815 35.142 1.00 97.81 199 TYR A CA 1
ATOM 1559 C C . TYR A 1 199 ? -0.941 4.913 36.096 1.00 97.81 199 TYR A C 1
ATOM 1561 O O . TYR A 1 199 ? -0.024 4.221 35.652 1.00 97.81 199 TYR A O 1
ATOM 1569 N N . VAL A 1 200 ? -1.322 4.853 37.379 1.00 98.06 200 VAL A N 1
ATOM 1570 C CA . VAL A 1 200 ? -0.707 3.948 38.371 1.00 98.06 200 VAL A CA 1
ATOM 1571 C C . VAL A 1 200 ? -0.886 2.481 37.966 1.00 98.06 200 VAL A C 1
ATOM 1573 O O . VAL A 1 200 ? 0.076 1.719 37.982 1.00 98.06 200 VAL A O 1
ATOM 1576 N N . ASN A 1 201 ? -2.083 2.092 37.524 1.00 98.38 201 ASN A N 1
ATOM 1577 C CA . ASN A 1 201 ? -2.385 0.729 37.079 1.00 98.38 201 ASN A CA 1
ATOM 1578 C C . ASN A 1 201 ? -1.559 0.325 35.835 1.00 98.38 201 ASN A C 1
ATOM 1580 O O . ASN A 1 201 ? -1.016 -0.778 35.780 1.00 98.38 201 ASN A O 1
ATOM 1584 N N . LEU A 1 202 ? -1.408 1.220 34.849 1.00 97.38 202 LEU A N 1
ATOM 1585 C CA . LEU A 1 202 ? -0.562 0.994 33.667 1.00 97.38 202 LEU A CA 1
ATOM 1586 C C . LEU A 1 202 ? 0.923 0.886 34.039 1.00 97.38 202 LEU A C 1
ATOM 1588 O O . LEU A 1 202 ? 1.622 0.019 33.512 1.00 97.38 202 LEU A O 1
ATOM 1592 N N . LYS A 1 203 ? 1.393 1.724 34.972 1.00 96.50 203 LYS A N 1
ATOM 1593 C CA . LYS A 1 203 ? 2.760 1.673 35.501 1.00 96.50 203 LYS A CA 1
ATOM 1594 C C . LYS A 1 203 ? 3.027 0.359 36.242 1.00 96.50 203 LYS A C 1
ATOM 1596 O O . LYS A 1 203 ? 4.013 -0.301 35.940 1.00 96.50 203 LYS A O 1
ATOM 1601 N N . GLN A 1 204 ? 2.098 -0.098 37.082 1.00 96.94 204 GLN A N 1
ATOM 1602 C CA . GLN A 1 204 ? 2.208 -1.378 37.790 1.00 96.94 204 GLN A CA 1
ATOM 1603 C C . GLN A 1 204 ? 2.291 -2.576 36.820 1.00 96.94 204 GLN A C 1
ATOM 1605 O O . GLN A 1 204 ? 3.117 -3.465 37.010 1.00 96.94 204 GLN A O 1
ATOM 1610 N N . ILE A 1 205 ? 1.489 -2.607 35.746 1.00 96.94 205 ILE A N 1
ATOM 1611 C CA . ILE A 1 205 ? 1.568 -3.668 34.715 1.00 96.94 205 ILE A CA 1
ATOM 1612 C C . ILE A 1 205 ? 2.932 -3.658 33.996 1.00 96.94 205 ILE A C 1
ATOM 1614 O O . ILE A 1 205 ? 3.463 -4.722 33.661 1.00 96.94 205 ILE A O 1
ATOM 1618 N N . HIS A 1 206 ? 3.505 -2.471 33.768 1.00 94.81 206 HIS A N 1
ATOM 1619 C CA . HIS A 1 206 ? 4.826 -2.309 33.154 1.00 94.81 206 HIS A CA 1
ATOM 1620 C C . HIS A 1 206 ? 5.952 -2.780 34.084 1.00 94.81 206 HIS A C 1
ATOM 1622 O O . HIS A 1 206 ? 6.783 -3.585 33.666 1.00 94.81 206 HIS A O 1
ATOM 1628 N N . GLU A 1 207 ? 5.927 -2.352 35.349 1.00 93.81 207 GLU A N 1
ATOM 1629 C CA . GLU A 1 207 ? 6.905 -2.699 36.391 1.00 93.81 207 GLU A CA 1
ATOM 1630 C C . GLU A 1 207 ? 6.899 -4.199 36.728 1.00 93.81 207 GLU A C 1
ATOM 1632 O O . GLU A 1 207 ? 7.953 -4.776 36.992 1.00 93.81 207 GLU A O 1
ATOM 1637 N N . LEU A 1 208 ? 5.745 -4.871 36.608 1.00 95.25 208 LEU A N 1
ATOM 1638 C CA . LEU A 1 208 ? 5.643 -6.337 36.664 1.00 95.25 208 LEU A CA 1
ATOM 1639 C C . LEU A 1 208 ? 6.322 -7.051 35.475 1.00 95.25 208 LEU A C 1
ATOM 1641 O O . LEU A 1 208 ? 6.461 -8.270 35.500 1.00 95.25 208 LEU A O 1
ATOM 1645 N N . GLY A 1 209 ? 6.755 -6.324 34.439 1.00 92.88 209 GLY A N 1
ATOM 1646 C CA . GLY A 1 209 ? 7.581 -6.825 33.334 1.00 92.88 209 GLY A CA 1
ATOM 1647 C C . GLY A 1 209 ? 6.918 -6.821 31.953 1.00 92.88 209 GLY A C 1
ATOM 1648 O O . GLY A 1 209 ? 7.572 -7.177 30.968 1.00 92.88 209 GLY A O 1
ATOM 1649 N N . VAL A 1 210 ? 5.646 -6.418 31.829 1.00 94.38 210 VAL A N 1
ATOM 1650 C CA . VAL A 1 210 ? 4.937 -6.406 30.536 1.00 94.38 210 VAL A CA 1
ATOM 1651 C C . VAL A 1 210 ? 5.200 -5.087 29.803 1.00 94.38 210 VAL A C 1
ATOM 1653 O O . VAL A 1 210 ? 4.415 -4.144 29.845 1.00 94.38 210 VAL A O 1
ATOM 1656 N N . LYS A 1 211 ? 6.322 -5.035 29.075 1.00 89.50 211 LYS A N 1
ATOM 1657 C CA . LYS A 1 211 ? 6.842 -3.834 28.378 1.00 89.50 211 LYS A CA 1
ATOM 1658 C C . LYS A 1 211 ? 5.933 -3.280 27.260 1.00 89.50 211 LYS A C 1
ATOM 1660 O O . LYS A 1 211 ? 6.235 -2.232 26.689 1.00 89.50 211 LYS A O 1
ATOM 1665 N N . LYS A 1 212 ? 4.859 -3.990 26.897 1.00 89.06 212 LYS A N 1
ATOM 1666 C CA . LYS A 1 212 ? 3.965 -3.699 25.764 1.00 89.06 212 LYS A CA 1
ATOM 1667 C C . LYS A 1 212 ? 2.506 -3.687 26.239 1.00 89.06 212 LYS A C 1
ATOM 1669 O O . LYS A 1 212 ? 1.910 -4.750 26.419 1.00 89.06 212 LYS A O 1
ATOM 1674 N N . ILE A 1 213 ? 1.922 -2.501 26.423 1.00 92.62 213 ILE A N 1
ATOM 1675 C CA . ILE A 1 213 ? 0.564 -2.320 26.976 1.00 92.62 213 ILE A CA 1
ATOM 1676 C C . ILE A 1 213 ? -0.326 -1.513 26.022 1.00 92.62 213 ILE A C 1
ATOM 1678 O O . ILE A 1 213 ? 0.033 -0.411 25.619 1.00 92.62 213 ILE A O 1
ATOM 1682 N N . ALA A 1 214 ? -1.507 -2.029 25.691 1.00 87.00 214 ALA A N 1
ATOM 1683 C CA . ALA A 1 214 ? -2.541 -1.302 24.964 1.00 87.00 214 ALA A CA 1
ATOM 1684 C C . ALA A 1 214 ? -3.706 -0.957 25.901 1.00 87.00 214 ALA A C 1
ATOM 1686 O O . ALA A 1 214 ? -4.295 -1.859 26.490 1.00 87.00 214 ALA A O 1
ATOM 1687 N N . VAL A 1 215 ? -4.049 0.324 26.032 1.00 93.12 215 VAL A N 1
ATOM 1688 C CA . VAL A 1 215 ? -5.181 0.815 26.836 1.00 93.12 215 VAL A CA 1
ATOM 1689 C C . VAL A 1 215 ? -6.255 1.416 25.930 1.00 93.12 215 VAL A C 1
ATOM 1691 O O . VAL A 1 215 ? -5.920 2.069 24.946 1.00 93.12 215 VAL A O 1
ATOM 1694 N N . THR A 1 216 ? -7.543 1.206 26.201 1.00 87.88 216 THR A N 1
ATOM 1695 C CA . THR A 1 216 ? -8.605 1.878 25.432 1.00 87.88 216 THR A CA 1
ATOM 1696 C C . THR A 1 216 ? -8.782 3.328 25.867 1.00 87.88 216 THR A C 1
ATOM 1698 O O . THR A 1 216 ? -8.801 3.629 27.056 1.00 87.88 216 THR A O 1
ATOM 1701 N N . ALA A 1 217 ? -8.965 4.222 24.895 1.00 86.06 217 ALA A N 1
ATOM 1702 C CA . ALA A 1 217 ? -9.712 5.452 25.139 1.00 86.06 217 ALA A CA 1
ATOM 1703 C C . ALA A 1 217 ? -11.194 5.091 25.327 1.00 86.06 217 ALA A C 1
ATOM 1705 O O . ALA A 1 217 ? -11.661 4.123 24.720 1.00 86.06 217 ALA A O 1
ATOM 1706 N N . LEU A 1 218 ? -11.923 5.884 26.113 1.00 92.31 218 LEU A N 1
ATOM 1707 C CA . LEU A 1 218 ? -13.374 5.762 26.232 1.00 92.31 218 LEU A CA 1
ATOM 1708 C C . LEU A 1 218 ? -14.029 5.904 24.856 1.00 92.31 218 LEU A C 1
ATOM 1710 O O . LEU A 1 218 ? -13.733 6.837 24.102 1.00 92.31 218 LEU A O 1
ATOM 1714 N N . GLU A 1 219 ? -14.969 5.017 24.566 1.00 90.56 219 GLU A N 1
ATOM 1715 C CA . GLU A 1 219 ? -15.973 5.176 23.525 1.00 90.56 219 GLU A CA 1
ATOM 1716 C C . GLU A 1 219 ? -16.879 6.402 23.809 1.00 90.56 219 GLU A C 1
ATOM 1718 O O . GLU A 1 219 ? -16.911 6.914 24.932 1.00 90.56 219 GLU A O 1
ATOM 1723 N N . PRO A 1 220 ? -17.615 6.937 22.816 1.00 92.56 220 PRO A N 1
ATOM 1724 C CA . PRO A 1 220 ? -18.446 8.121 23.014 1.00 92.56 220 PRO A CA 1
ATOM 1725 C C . PRO A 1 220 ? -19.686 7.751 23.842 1.00 92.56 220 PRO A C 1
ATOM 1727 O O . PRO A 1 220 ? -20.717 7.376 23.286 1.00 92.56 220 PRO A O 1
ATOM 1730 N N . LEU A 1 221 ? -19.587 7.859 25.172 1.00 95.00 221 LEU A N 1
ATOM 1731 C CA . LEU A 1 221 ? -20.644 7.479 26.121 1.00 95.00 221 LEU A CA 1
ATOM 1732 C C . LEU A 1 221 ? -21.998 8.142 25.805 1.00 95.00 221 LEU A C 1
ATOM 1734 O O . LEU A 1 221 ? -23.041 7.502 25.910 1.00 95.00 221 LEU A O 1
ATOM 1738 N N . GLY A 1 222 ? -21.984 9.384 25.309 1.00 95.31 222 GLY A N 1
ATOM 1739 C CA . GLY A 1 222 ? -23.184 10.097 24.863 1.00 95.31 222 GLY A CA 1
ATOM 1740 C C . GLY A 1 222 ? -23.852 9.519 23.610 1.00 95.31 222 GLY A C 1
ATOM 1741 O O . GLY A 1 222 ? -24.961 9.925 23.276 1.00 95.31 222 GLY A O 1
ATOM 1742 N N . CYS A 1 223 ? -23.206 8.589 22.905 1.00 95.25 223 CYS A N 1
ATOM 1743 C CA . CYS A 1 223 ? -23.764 7.841 21.778 1.00 95.25 223 CYS A CA 1
ATOM 1744 C C . CYS A 1 223 ? -24.204 6.408 22.140 1.00 95.25 223 CYS A C 1
ATOM 1746 O O . CYS A 1 223 ? -24.652 5.686 21.249 1.00 95.25 223 CYS A O 1
ATOM 1748 N N . LEU A 1 224 ? -24.077 5.967 23.398 1.00 95.12 224 LEU A N 1
ATOM 1749 C CA . LEU A 1 224 ? -24.589 4.655 23.811 1.00 95.12 224 LEU A CA 1
ATOM 1750 C C . LEU A 1 224 ? -26.133 4.627 23.752 1.00 95.12 224 LEU A C 1
ATOM 1752 O O . LEU A 1 224 ? -26.771 5.679 23.892 1.00 95.12 224 LEU A O 1
ATOM 1756 N N . PRO A 1 225 ? -26.770 3.455 23.574 1.00 95.25 225 PRO A N 1
ATOM 1757 C CA . PRO A 1 225 ? -28.226 3.345 23.502 1.00 95.25 225 PRO A CA 1
ATOM 1758 C C . PRO A 1 225 ? -29.014 4.078 24.606 1.00 95.25 225 PRO A C 1
ATOM 1760 O O . PRO A 1 225 ? -29.933 4.808 24.241 1.00 95.25 225 PRO A O 1
ATOM 1763 N N . PRO A 1 226 ? -28.662 4.037 25.911 1.00 92.44 226 PRO A N 1
ATOM 1764 C CA . PRO A 1 226 ? -29.392 4.780 26.945 1.00 92.44 226 PRO A CA 1
ATOM 1765 C C . PRO A 1 226 ? -29.317 6.302 26.768 1.00 92.44 226 PRO A C 1
ATOM 1767 O O . PRO A 1 226 ? -30.307 6.999 26.973 1.00 92.44 226 PRO A O 1
ATOM 1770 N N . ALA A 1 227 ? -28.163 6.821 26.335 1.00 93.38 227 ALA A N 1
ATOM 1771 C CA . ALA A 1 227 ? -27.956 8.249 26.090 1.00 93.38 227 ALA A CA 1
ATOM 1772 C C . ALA A 1 227 ? -28.669 8.750 24.819 1.00 93.38 227 ALA A C 1
ATOM 1774 O O . ALA A 1 227 ? -28.912 9.949 24.679 1.00 93.38 227 ALA A O 1
ATOM 1775 N N . THR A 1 228 ? -29.017 7.839 23.903 1.00 95.25 228 THR A N 1
ATOM 1776 C CA . THR A 1 228 ? -29.655 8.143 22.611 1.00 95.25 228 THR A CA 1
ATOM 1777 C C . THR A 1 228 ? -31.119 7.691 22.527 1.00 95.25 228 THR A C 1
ATOM 1779 O O . THR A 1 228 ? -31.832 8.107 21.616 1.00 95.25 228 THR A O 1
ATOM 1782 N N . ALA A 1 229 ? -31.620 6.908 23.487 1.00 91.88 229 ALA A N 1
ATOM 1783 C CA . ALA A 1 229 ? -33.006 6.437 23.526 1.00 91.88 229 ALA A CA 1
ATOM 1784 C C . ALA A 1 229 ? -34.019 7.596 23.531 1.00 91.88 229 ALA A C 1
ATOM 1786 O O . ALA A 1 229 ? -34.999 7.559 22.790 1.00 91.88 229 ALA A O 1
ATOM 1787 N N . ALA A 1 230 ? -33.735 8.668 24.281 1.00 91.12 230 ALA A N 1
ATOM 1788 C CA . ALA A 1 230 ? -34.563 9.878 24.323 1.00 91.12 230 ALA A CA 1
ATOM 1789 C C . ALA A 1 230 ? -34.655 10.616 22.970 1.00 91.12 230 ALA A C 1
ATOM 1791 O O . ALA A 1 230 ? -35.618 11.338 22.731 1.00 91.12 230 ALA A O 1
ATOM 1792 N N . SER A 1 231 ? -33.689 10.414 22.063 1.00 92.50 231 SER A N 1
ATOM 1793 C CA . SER A 1 231 ? -33.714 10.937 20.690 1.00 92.50 231 SER A CA 1
ATOM 1794 C C . SER A 1 231 ? -34.174 9.889 19.665 1.00 92.50 231 SER A C 1
ATOM 1796 O O . SER A 1 231 ? -33.897 10.031 18.475 1.00 92.50 231 SER A O 1
ATOM 1798 N N . SER A 1 232 ? -34.844 8.809 20.097 1.00 93.75 232 SER A N 1
ATOM 1799 C CA . SER A 1 232 ? -35.205 7.649 19.261 1.00 93.75 232 SER A CA 1
ATOM 1800 C C . SER A 1 232 ? -34.007 7.065 18.494 1.00 93.75 232 SER A C 1
ATOM 1802 O O . SER A 1 232 ? -34.111 6.681 17.322 1.00 93.75 232 SER A O 1
ATOM 1804 N N . PHE A 1 233 ? -32.847 7.017 19.155 1.00 93.81 233 PHE A N 1
ATOM 1805 C CA . PHE A 1 233 ? -31.567 6.575 18.602 1.00 93.81 233 PHE A CA 1
ATOM 1806 C C . PHE A 1 233 ? -31.135 7.384 17.360 1.00 93.81 233 PHE A C 1
ATOM 1808 O O . PHE A 1 233 ? -30.632 6.805 16.398 1.00 93.81 233 PHE A O 1
ATOM 1815 N N . GLN A 1 234 ? -31.374 8.705 17.331 1.00 91.31 234 GLN A N 1
ATOM 1816 C CA . GLN A 1 234 ? -30.979 9.579 16.208 1.00 91.31 234 GLN A CA 1
ATOM 1817 C C . GLN A 1 234 ? -29.799 10.511 16.519 1.00 91.31 234 GLN A C 1
ATOM 1819 O O . GLN A 1 234 ? -29.054 10.869 15.608 1.00 91.31 234 GLN A O 1
ATOM 1824 N N . GLN A 1 235 ? -29.623 10.928 17.776 1.00 92.62 235 GLN A N 1
ATOM 1825 C CA . GLN A 1 235 ? -28.648 11.953 18.171 1.00 92.62 235 GLN A CA 1
ATOM 1826 C C . GLN A 1 235 ? -27.927 11.586 19.470 1.00 92.62 235 GLN A C 1
ATOM 1828 O O . GLN A 1 235 ? -28.566 11.147 20.426 1.00 92.62 235 GLN A O 1
ATOM 1833 N N . CYS A 1 236 ? -26.611 11.819 19.508 1.00 94.69 236 CYS A N 1
ATOM 1834 C CA . CYS A 1 236 ? -25.784 11.649 20.702 1.00 94.69 236 CYS A CA 1
ATOM 1835 C C . CYS A 1 236 ? -25.874 12.844 21.660 1.00 94.69 236 CYS A C 1
ATOM 1837 O O . CYS A 1 236 ? -25.925 13.995 21.228 1.00 94.69 236 CYS A O 1
ATOM 1839 N N . ASN A 1 237 ? -25.767 12.579 22.961 1.00 94.56 237 ASN A N 1
ATOM 1840 C CA . ASN A 1 237 ? -25.623 13.592 23.998 1.00 94.56 237 ASN A CA 1
ATOM 1841 C C . ASN A 1 237 ? -24.238 14.272 23.913 1.00 94.56 237 ASN A C 1
ATOM 1843 O O . ASN A 1 237 ? -23.209 13.691 24.272 1.00 94.56 237 ASN A O 1
ATOM 1847 N N . GLY A 1 238 ? -24.214 15.521 23.436 1.00 91.19 238 GLY A N 1
ATOM 1848 C CA . GLY A 1 238 ? -22.986 16.306 23.276 1.00 91.19 238 GLY A CA 1
ATOM 1849 C C . GLY A 1 238 ? -22.256 16.591 24.593 1.00 91.19 238 GLY A C 1
ATOM 1850 O O . GLY A 1 238 ? -21.029 16.521 24.633 1.00 91.19 238 GLY A O 1
ATOM 1851 N N . THR A 1 239 ? -22.991 16.839 25.680 1.00 89.38 239 THR A N 1
ATOM 1852 C CA . THR A 1 239 ? -22.431 17.153 27.006 1.00 89.38 239 THR A CA 1
ATOM 1853 C C . THR A 1 239 ? -21.681 15.960 27.599 1.00 89.38 239 THR A C 1
ATOM 1855 O O . THR A 1 239 ? -20.556 16.108 28.073 1.00 89.38 239 THR A O 1
ATOM 1858 N N . GLN A 1 240 ? -22.249 14.754 27.505 1.00 90.50 240 GLN A N 1
ATOM 1859 C CA . GLN A 1 240 ? -21.563 13.525 27.924 1.00 90.50 240 GLN A CA 1
ATOM 1860 C C . GLN A 1 240 ? -20.314 13.262 27.070 1.00 90.50 240 GLN A C 1
ATOM 1862 O O . GLN A 1 240 ? -19.257 12.932 27.604 1.00 90.50 240 GLN A O 1
ATOM 1867 N N . ASN A 1 241 ? -20.391 13.487 25.755 1.00 93.81 241 ASN A N 1
ATOM 1868 C CA . ASN A 1 241 ? -19.227 13.350 24.878 1.00 93.81 241 ASN A CA 1
ATOM 1869 C C . ASN A 1 241 ? -18.132 14.402 25.157 1.00 93.81 241 ASN A C 1
ATOM 1871 O O . ASN A 1 241 ? -16.954 14.095 24.994 1.00 93.81 241 ASN A O 1
ATOM 1875 N N . ALA A 1 242 ? -18.464 15.605 25.638 1.00 91.81 242 ALA A N 1
ATOM 1876 C CA . ALA A 1 242 ? -17.466 16.586 26.079 1.00 91.81 242 ALA A CA 1
ATOM 1877 C C . ALA A 1 242 ? -16.658 16.095 27.299 1.00 91.81 242 ALA A C 1
ATOM 1879 O O . ALA A 1 242 ? -15.434 16.230 27.319 1.00 91.81 242 ALA A O 1
ATOM 1880 N N . LEU A 1 243 ? -17.315 15.446 28.267 1.00 91.44 243 LEU A N 1
ATOM 1881 C CA . LEU A 1 243 ? -16.658 14.817 29.422 1.00 91.44 243 LEU A CA 1
ATOM 1882 C C . LEU A 1 243 ? -15.765 13.633 29.001 1.00 91.44 243 LEU A C 1
ATOM 1884 O O . LEU A 1 243 ? -14.653 13.479 29.506 1.00 91.44 243 LEU A O 1
ATOM 1888 N N . VAL A 1 244 ? -16.201 12.846 28.013 1.00 94.00 244 VAL A N 1
ATOM 1889 C CA . VAL A 1 244 ? -15.387 11.783 27.396 1.00 94.00 244 VAL A CA 1
ATOM 1890 C C . VAL A 1 244 ? -14.145 12.346 26.696 1.00 94.00 244 VAL A C 1
ATOM 1892 O O . VAL A 1 244 ? -13.054 11.799 26.853 1.00 94.00 244 VAL A O 1
ATOM 1895 N N . ASN A 1 245 ? -14.270 13.464 25.974 1.00 92.25 245 ASN A N 1
ATOM 1896 C CA . ASN A 1 245 ? -13.124 14.130 25.348 1.00 92.25 245 ASN A CA 1
ATOM 1897 C C . ASN A 1 245 ? -12.103 14.616 26.392 1.00 92.25 245 ASN A C 1
ATOM 1899 O O . ASN A 1 245 ? -10.902 14.484 26.162 1.00 92.25 245 ASN A O 1
ATOM 1903 N N . LEU A 1 246 ? -12.556 15.106 27.554 1.00 94.19 246 LEU A N 1
ATOM 1904 C CA . LEU A 1 246 ? -11.673 15.475 28.666 1.00 94.19 246 LEU A CA 1
ATOM 1905 C C . LEU A 1 246 ? -10.917 14.260 29.230 1.00 94.19 246 LEU A C 1
ATOM 1907 O O . LEU A 1 246 ? -9.699 14.333 29.390 1.00 94.19 246 LEU A O 1
ATOM 1911 N N . HIS A 1 247 ? -11.594 13.129 29.468 1.00 97.19 247 HIS A N 1
ATOM 1912 C CA . HIS A 1 247 ? -10.917 11.885 29.865 1.00 97.19 247 HIS A CA 1
ATOM 1913 C C . HIS A 1 247 ? -9.878 11.461 28.821 1.00 97.19 247 HIS A C 1
ATOM 1915 O O . HIS A 1 247 ? -8.730 11.195 29.168 1.00 97.19 247 HIS A O 1
ATOM 1921 N N . ASN A 1 248 ? -10.258 11.414 27.542 1.00 92.88 248 ASN A N 1
ATOM 1922 C CA . ASN A 1 248 ? -9.384 10.930 26.474 1.00 92.88 248 ASN A CA 1
ATOM 1923 C C . ASN A 1 248 ? -8.158 11.842 26.265 1.00 92.88 248 ASN A C 1
ATOM 1925 O O . ASN A 1 248 ? -7.066 11.335 26.011 1.00 92.88 248 ASN A O 1
ATOM 1929 N N . LEU A 1 249 ? -8.298 13.160 26.452 1.00 93.44 249 LEU A N 1
ATOM 1930 C CA . LEU A 1 249 ? -7.181 14.111 26.472 1.00 93.44 249 LEU A CA 1
ATOM 1931 C C . LEU A 1 249 ? -6.228 13.857 27.653 1.00 93.44 249 LEU A C 1
ATOM 1933 O O . LEU A 1 249 ? -5.013 13.778 27.464 1.00 93.44 249 LEU A O 1
ATOM 1937 N N . LEU A 1 250 ? -6.765 13.700 28.865 1.00 96.75 250 LEU A N 1
ATOM 1938 C CA . LEU A 1 250 ? -5.965 13.429 30.062 1.00 96.75 250 LEU A CA 1
ATOM 1939 C C . LEU A 1 250 ? -5.268 12.060 29.974 1.00 96.75 250 LEU A C 1
ATOM 1941 O O . LEU A 1 250 ? -4.104 11.939 30.348 1.00 96.75 250 LEU A O 1
ATOM 1945 N N . LEU A 1 251 ? -5.924 11.044 29.404 1.00 94.94 251 LEU A N 1
ATOM 1946 C CA . LEU A 1 251 ? -5.329 9.732 29.139 1.00 94.94 251 LEU A CA 1
ATOM 1947 C C . LEU A 1 251 ? -4.174 9.818 28.127 1.00 94.94 251 LEU A C 1
ATOM 1949 O O . LEU A 1 251 ? -3.132 9.198 28.338 1.00 94.94 251 LEU A O 1
ATOM 1953 N N . GLN A 1 252 ? -4.312 10.620 27.064 1.00 89.00 252 GLN A N 1
ATOM 1954 C CA . GLN A 1 252 ? -3.217 10.893 26.121 1.00 89.00 252 GLN A CA 1
ATOM 1955 C C . GLN A 1 252 ? -2.011 11.533 26.819 1.00 89.00 252 GLN A C 1
ATOM 1957 O O . GLN A 1 252 ? -0.881 11.097 26.597 1.00 89.00 252 GLN A O 1
ATOM 1962 N N . GLN A 1 253 ? -2.236 12.502 27.710 1.00 91.06 253 GLN A N 1
ATOM 1963 C CA . GLN A 1 253 ? -1.172 13.120 28.510 1.00 91.06 253 GLN A CA 1
ATOM 1964 C C . GLN A 1 253 ? -0.522 12.116 29.479 1.00 91.06 253 GLN A C 1
ATOM 1966 O O . GLN A 1 253 ? 0.705 12.041 29.560 1.00 91.06 253 GLN A O 1
ATOM 1971 N N . ALA A 1 254 ? -1.323 11.291 30.160 1.00 93.69 254 ALA A N 1
ATOM 1972 C CA . ALA A 1 254 ? -0.854 10.261 31.084 1.00 93.69 254 ALA A CA 1
ATOM 1973 C C . ALA A 1 254 ? 0.004 9.187 30.385 1.00 93.69 254 ALA A C 1
ATOM 1975 O O . ALA A 1 254 ? 1.085 8.843 30.866 1.00 93.69 254 ALA A O 1
ATOM 1976 N N . VAL A 1 255 ? -0.427 8.694 29.220 1.00 90.06 255 VAL A N 1
ATOM 1977 C CA . VAL A 1 255 ? 0.326 7.709 28.424 1.00 90.06 255 VAL A CA 1
ATOM 1978 C C . VAL A 1 255 ? 1.573 8.329 27.789 1.00 90.06 255 VAL A C 1
ATOM 1980 O O . VAL A 1 255 ? 2.621 7.684 27.760 1.00 90.06 255 VAL A O 1
ATOM 1983 N N . ALA A 1 256 ? 1.522 9.586 27.335 1.00 87.50 256 ALA A N 1
ATOM 1984 C CA . ALA A 1 256 ? 2.712 10.298 26.863 1.00 87.50 256 ALA A CA 1
ATOM 1985 C C . ALA A 1 256 ? 3.757 10.459 27.983 1.00 87.50 256 ALA A C 1
ATOM 1987 O O . ALA A 1 256 ? 4.936 10.176 27.771 1.00 87.50 256 ALA A O 1
ATOM 1988 N N . LYS A 1 257 ? 3.324 10.819 29.200 1.00 91.94 257 LYS A N 1
ATOM 1989 C CA . LYS A 1 257 ? 4.189 10.868 30.387 1.00 91.94 257 LYS A CA 1
ATOM 1990 C C . LYS A 1 257 ? 4.797 9.497 30.703 1.00 91.94 257 LYS A C 1
ATOM 1992 O O . LYS A 1 257 ? 6.003 9.408 30.912 1.00 91.94 257 LYS A O 1
ATOM 1997 N N . LEU A 1 258 ? 4.002 8.425 30.706 1.00 90.88 258 LEU A N 1
ATOM 1998 C CA . LEU A 1 258 ? 4.492 7.088 31.061 1.00 90.88 258 LEU A CA 1
ATOM 1999 C C . LEU A 1 258 ? 5.465 6.512 30.013 1.00 90.88 258 LEU A C 1
ATOM 2001 O O . LEU A 1 258 ? 6.433 5.852 30.380 1.00 90.88 258 LEU A O 1
ATOM 2005 N N . ASN A 1 259 ? 5.282 6.817 28.724 1.00 87.75 259 ASN A N 1
ATOM 2006 C CA . ASN A 1 259 ? 6.264 6.480 27.684 1.00 87.75 259 ASN A CA 1
ATOM 2007 C C . ASN A 1 259 ? 7.584 7.267 27.822 1.00 87.75 259 ASN A C 1
ATOM 2009 O O . ASN A 1 259 ? 8.623 6.769 27.402 1.00 87.75 259 ASN A O 1
ATOM 2013 N N . ASN A 1 260 ? 7.570 8.461 28.428 1.00 87.94 260 ASN A N 1
ATOM 2014 C CA . ASN A 1 260 ? 8.791 9.220 28.733 1.00 87.94 260 ASN A CA 1
ATOM 2015 C C . ASN A 1 260 ? 9.495 8.734 30.017 1.00 87.94 260 ASN A C 1
ATOM 2017 O O . ASN A 1 260 ? 10.711 8.865 30.124 1.00 87.94 260 ASN A O 1
ATOM 2021 N N . GLU A 1 261 ? 8.758 8.170 30.983 1.00 88.69 261 GLU A N 1
ATOM 2022 C CA . GLU A 1 261 ? 9.326 7.569 32.206 1.00 88.69 261 GLU A CA 1
ATOM 2023 C C . GLU A 1 261 ? 9.875 6.143 32.003 1.00 88.69 261 GLU A C 1
ATOM 2025 O O . GLU A 1 261 ? 10.576 5.631 32.875 1.00 88.69 261 GLU A O 1
ATOM 2030 N N . THR A 1 262 ? 9.565 5.478 30.886 1.00 82.19 262 THR A N 1
ATOM 2031 C CA . THR A 1 262 ? 9.911 4.065 30.648 1.00 82.19 262 THR A CA 1
ATOM 2032 C C . THR A 1 262 ? 11.022 3.885 29.603 1.00 82.19 262 THR A C 1
ATOM 2034 O O . THR A 1 262 ? 11.423 4.809 28.897 1.00 82.19 262 THR A O 1
ATOM 2037 N N . SER A 1 263 ? 11.608 2.683 29.535 1.00 71.81 263 SER A N 1
ATOM 2038 C CA . SER A 1 263 ? 12.750 2.402 28.651 1.00 71.81 263 SER A CA 1
ATOM 2039 C C . SER A 1 263 ? 12.361 2.391 27.166 1.00 71.81 263 SER A C 1
ATOM 2041 O O . SER A 1 263 ? 11.235 2.049 26.825 1.00 71.81 263 SER A O 1
ATOM 2043 N N . LYS A 1 264 ? 13.312 2.668 26.261 1.00 66.75 264 LYS A N 1
ATOM 2044 C CA . LYS A 1 264 ? 13.072 2.797 24.802 1.00 66.75 264 LYS A CA 1
ATOM 2045 C C . LYS A 1 264 ? 12.478 1.563 24.101 1.00 66.75 264 LYS A C 1
ATOM 2047 O O . LYS A 1 264 ? 11.935 1.704 23.010 1.00 66.75 264 LYS A O 1
ATOM 2052 N N . ASP A 1 265 ? 12.583 0.375 24.696 1.00 68.00 265 ASP A N 1
ATOM 2053 C CA . ASP A 1 265 ? 11.953 -0.850 24.177 1.00 68.00 265 ASP A CA 1
ATOM 2054 C C . ASP A 1 265 ? 10.504 -1.026 24.667 1.00 68.00 265 ASP A C 1
ATOM 2056 O O . ASP A 1 265 ? 9.753 -1.856 24.143 1.00 68.00 265 ASP A O 1
ATOM 2060 N N . SER A 1 266 ? 10.089 -0.231 25.653 1.00 73.69 266 SER A N 1
ATOM 2061 C CA . SER A 1 266 ? 8.709 -0.137 26.125 1.00 73.69 266 SER A CA 1
ATOM 2062 C C . SER A 1 266 ? 7.846 0.579 25.089 1.00 73.69 266 SER A C 1
ATOM 2064 O O . SER A 1 266 ? 8.330 1.412 24.325 1.00 73.69 266 SER A O 1
ATOM 2066 N N . ASN A 1 267 ? 6.564 0.234 25.018 1.00 78.88 267 ASN A N 1
ATOM 2067 C CA . ASN A 1 267 ? 5.607 0.989 24.214 1.00 78.88 267 ASN A CA 1
ATOM 2068 C C . ASN A 1 267 ? 4.208 0.832 24.819 1.00 78.88 267 ASN A C 1
ATOM 2070 O O . ASN A 1 267 ? 3.694 -0.288 24.899 1.00 78.88 267 ASN A O 1
ATOM 2074 N N . ILE A 1 268 ? 3.621 1.940 25.267 1.00 86.19 268 ILE A N 1
ATOM 2075 C CA . ILE A 1 268 ? 2.273 2.001 25.832 1.00 86.19 268 ILE A CA 1
ATOM 2076 C C . ILE A 1 268 ? 1.398 2.815 24.882 1.00 86.19 268 ILE A C 1
ATOM 2078 O O . ILE A 1 268 ? 1.712 3.961 24.566 1.00 86.19 268 ILE A O 1
ATOM 2082 N N . ILE A 1 269 ? 0.307 2.215 24.407 1.00 81.19 269 ILE A N 1
ATOM 2083 C CA . ILE A 1 269 ? -0.504 2.757 23.312 1.00 81.19 269 ILE A CA 1
ATOM 2084 C C . ILE A 1 269 ? -1.967 2.936 23.695 1.00 81.19 269 ILE A C 1
ATOM 2086 O O . ILE A 1 269 ? -2.521 2.130 24.439 1.00 81.19 269 ILE A O 1
ATOM 2090 N N . ILE A 1 270 ? -2.610 3.953 23.117 1.00 78.44 270 ILE A N 1
ATOM 2091 C CA . ILE A 1 270 ? -4.053 4.175 23.241 1.00 78.44 270 ILE A CA 1
ATOM 2092 C C . ILE A 1 270 ? -4.770 3.593 22.022 1.00 78.44 270 ILE A C 1
ATOM 2094 O O . ILE A 1 270 ? -4.426 3.893 20.880 1.00 78.44 270 ILE A O 1
ATOM 2098 N N . LEU A 1 271 ? -5.795 2.783 22.267 1.00 74.75 271 LEU A N 1
ATOM 2099 C CA . LEU A 1 271 ? -6.748 2.310 21.272 1.00 74.75 271 LEU A CA 1
ATOM 2100 C C . LEU A 1 271 ? -7.926 3.292 21.239 1.00 74.75 271 LEU A C 1
ATOM 2102 O O . LEU A 1 271 ? -8.775 3.276 22.129 1.00 74.75 271 LEU A O 1
ATOM 2106 N N . ASP A 1 272 ? -7.958 4.167 20.235 1.00 74.31 272 ASP A N 1
ATOM 2107 C CA . ASP A 1 272 ? -8.992 5.200 20.085 1.00 74.31 272 ASP A CA 1
ATOM 2108 C C . ASP A 1 272 ? -10.347 4.598 19.667 1.00 74.31 272 ASP A C 1
ATOM 2110 O O . ASP A 1 272 ? -10.663 4.475 18.477 1.00 74.31 272 ASP A O 1
ATOM 2114 N N . LEU A 1 273 ? -11.152 4.203 20.659 1.00 79.38 273 LEU A N 1
ATOM 2115 C CA . LEU A 1 273 ? -12.539 3.786 20.449 1.00 79.38 273 LEU A CA 1
ATOM 2116 C C . LEU A 1 273 ? -13.438 4.975 20.081 1.00 79.38 273 LEU A C 1
ATOM 2118 O O . LEU A 1 273 ? -14.348 4.803 19.271 1.00 79.38 273 LEU A O 1
ATOM 2122 N N . TYR A 1 274 ? -13.166 6.175 20.605 1.00 82.75 274 TYR A N 1
ATOM 2123 C CA . TYR A 1 274 ? -13.978 7.373 20.379 1.00 82.75 274 TYR A CA 1
ATOM 2124 C C . TYR A 1 274 ? -14.115 7.716 18.893 1.00 82.75 274 TYR A C 1
ATOM 2126 O O . TYR A 1 274 ? -15.213 7.665 18.330 1.00 82.75 274 TYR A O 1
ATOM 2134 N N . SER A 1 275 ? -12.994 8.007 18.228 1.00 73.50 275 SER A N 1
ATOM 2135 C CA . SER A 1 275 ? -12.971 8.370 16.806 1.00 73.50 275 SER A CA 1
ATOM 2136 C C . SER A 1 275 ? -13.475 7.225 15.933 1.00 73.50 275 SER A C 1
ATOM 2138 O O . SER A 1 275 ? -14.174 7.452 14.943 1.00 73.50 275 SER A O 1
ATOM 2140 N N . SER A 1 276 ? -13.174 5.986 16.327 1.00 68.38 276 SER A N 1
ATOM 2141 C CA . SER A 1 276 ? -13.615 4.767 15.650 1.00 68.38 276 SER A CA 1
ATOM 2142 C C . SER A 1 276 ? -15.142 4.616 15.643 1.00 68.38 276 SER A C 1
ATOM 2144 O O . SER A 1 276 ? -15.735 4.362 14.593 1.00 68.38 276 SER A O 1
ATOM 2146 N N . PHE A 1 277 ? -15.796 4.814 16.790 1.00 80.06 277 PHE A N 1
ATOM 2147 C CA . PHE A 1 277 ? -17.253 4.745 16.934 1.00 80.06 277 PHE A CA 1
ATOM 2148 C C . PHE A 1 277 ? -17.924 5.932 16.230 1.00 80.06 277 PHE A C 1
ATOM 2150 O O . PHE A 1 277 ? -18.818 5.735 15.408 1.00 80.06 277 PHE A O 1
ATOM 2157 N N . MET A 1 278 ? -17.432 7.158 16.441 1.00 80.56 278 MET A N 1
ATOM 2158 C CA . MET A 1 278 ? -17.951 8.360 15.771 1.00 80.56 278 MET A CA 1
ATOM 2159 C C . MET A 1 278 ? -17.848 8.269 14.237 1.00 80.56 278 MET A C 1
ATOM 2161 O O . MET A 1 278 ? -18.769 8.675 13.523 1.00 80.56 278 MET A O 1
ATOM 2165 N N . SER A 1 279 ? -16.772 7.666 13.719 1.00 71.38 279 SER A N 1
ATOM 2166 C CA . SER A 1 279 ? -16.599 7.337 12.297 1.00 71.38 279 SER A CA 1
ATOM 2167 C C . SER A 1 279 ? -17.630 6.315 11.797 1.00 71.38 279 SER A C 1
ATOM 2169 O O . SER A 1 279 ? -18.069 6.382 10.647 1.00 71.38 279 SER A O 1
ATOM 2171 N N . VAL A 1 280 ? -18.085 5.383 12.641 1.00 73.75 280 VAL A N 1
ATOM 2172 C CA . VAL A 1 280 ? -19.181 4.470 12.288 1.00 73.75 280 VAL A CA 1
ATOM 2173 C C . VAL A 1 280 ? -20.529 5.183 12.281 1.00 73.75 280 VAL A C 1
ATOM 2175 O O . VAL A 1 280 ? -21.272 5.023 11.311 1.00 73.75 280 VAL A O 1
ATOM 2178 N N . PHE A 1 281 ? -20.818 5.990 13.301 1.00 84.06 281 PHE A N 1
ATOM 2179 C CA . PHE A 1 281 ? -22.099 6.680 13.451 1.00 84.06 281 PHE A CA 1
ATOM 2180 C C . PHE A 1 281 ? -22.340 7.704 12.343 1.00 84.06 281 PHE A C 1
ATOM 2182 O O . PHE A 1 281 ? -23.374 7.644 11.677 1.00 84.06 281 PHE A O 1
ATOM 2189 N N . LYS A 1 282 ? -21.353 8.565 12.057 1.00 79.62 282 LYS A N 1
ATOM 2190 C CA . LYS A 1 282 ? -21.452 9.591 11.005 1.00 79.62 282 LYS A CA 1
ATOM 2191 C C . LYS A 1 282 ? -21.691 9.007 9.605 1.00 79.62 282 LYS A C 1
ATOM 2193 O O . LYS A 1 282 ? -22.335 9.650 8.785 1.00 79.62 282 LYS A O 1
ATOM 2198 N N . ASN A 1 283 ? -21.183 7.802 9.336 1.00 68.94 283 ASN A N 1
ATOM 2199 C CA . ASN A 1 283 ? -21.220 7.175 8.010 1.00 68.94 283 ASN A CA 1
ATOM 2200 C C . ASN A 1 283 ? -22.257 6.039 7.876 1.00 68.94 283 ASN A C 1
ATOM 2202 O O . ASN A 1 283 ? -22.331 5.423 6.816 1.00 68.94 283 ASN A O 1
ATOM 2206 N N . LYS A 1 284 ? -23.030 5.717 8.930 1.00 73.06 284 LYS A N 1
ATOM 2207 C CA . LYS A 1 284 ? -24.021 4.613 8.958 1.00 73.06 284 LYS A CA 1
ATOM 2208 C C . LYS A 1 284 ? -23.499 3.259 8.434 1.00 73.06 284 LYS A C 1
ATOM 2210 O O . LYS A 1 284 ? -24.243 2.463 7.868 1.00 73.06 284 LYS A O 1
ATOM 2215 N N . GLY A 1 285 ? -22.206 2.979 8.598 1.00 56.62 285 GLY A N 1
ATOM 2216 C CA . GLY A 1 285 ? -21.546 1.851 7.928 1.00 56.62 285 GLY A CA 1
ATOM 2217 C C . GLY A 1 285 ? -20.245 2.253 7.246 1.00 56.62 285 GLY A C 1
ATOM 2218 O O . GLY A 1 285 ? -19.648 3.278 7.586 1.00 56.62 285 GLY A O 1
ATOM 2219 N N . ASP A 1 286 ? -19.743 1.394 6.368 1.00 49.19 286 ASP A N 1
ATOM 2220 C CA . ASP A 1 286 ? -18.679 1.751 5.427 1.00 49.19 286 ASP A CA 1
ATOM 2221 C C . ASP A 1 286 ? -19.323 2.451 4.210 1.00 49.19 286 ASP A C 1
ATOM 2223 O O . ASP A 1 286 ? -20.228 1.859 3.621 1.00 49.19 286 ASP A O 1
ATOM 2227 N N . PRO A 1 287 ? -18.906 3.672 3.809 1.00 37.47 287 PRO A N 1
ATOM 2228 C CA . PRO A 1 287 ? -19.445 4.342 2.618 1.00 37.47 287 PRO A CA 1
ATOM 2229 C C . PRO A 1 287 ? -19.324 3.536 1.314 1.00 37.47 287 PRO A C 1
ATOM 2231 O O . PRO A 1 287 ? -19.997 3.852 0.338 1.00 37.47 287 PRO A O 1
ATOM 2234 N N . LEU A 1 288 ? -18.433 2.540 1.278 1.00 39.31 288 LEU A N 1
ATOM 2235 C CA . LEU A 1 288 ? -17.982 1.827 0.079 1.00 39.31 288 LEU A CA 1
ATOM 2236 C C . LEU A 1 288 ? -17.771 0.318 0.354 1.00 39.31 288 LEU A C 1
ATOM 2238 O O . LEU A 1 288 ? -16.977 -0.350 -0.318 1.00 39.31 288 LEU A O 1
ATOM 2242 N N . GLY A 1 289 ? -18.463 -0.223 1.365 1.00 42.00 289 GLY A N 1
ATOM 2243 C CA . GLY A 1 289 ? -18.342 -1.612 1.812 1.00 42.00 289 GLY A CA 1
ATOM 2244 C C . GLY A 1 289 ? -19.692 -2.283 2.076 1.00 42.00 289 GLY A C 1
ATOM 2245 O O . GLY A 1 289 ? -20.693 -1.633 2.358 1.00 42.00 289 GLY A O 1
ATOM 2246 N N . THR A 1 290 ? -19.716 -3.615 2.014 1.00 43.38 290 THR A N 1
ATOM 2247 C CA . THR A 1 290 ? -20.928 -4.460 2.017 1.00 43.38 290 THR A CA 1
ATOM 2248 C C . THR A 1 290 ? -21.719 -4.508 3.334 1.00 43.38 290 THR A C 1
ATOM 2250 O O . THR A 1 290 ? -22.638 -5.317 3.453 1.00 43.38 290 THR A O 1
ATOM 2253 N N . ILE A 1 291 ? -21.377 -3.690 4.335 1.00 52.25 291 ILE A N 1
ATOM 2254 C CA . ILE A 1 291 ? -21.991 -3.720 5.670 1.00 52.25 291 ILE A CA 1
ATOM 2255 C C . ILE A 1 291 ? -22.379 -2.301 6.099 1.00 52.25 291 ILE A C 1
ATOM 2257 O O . ILE A 1 291 ? -21.534 -1.434 6.346 1.00 52.25 291 ILE A O 1
ATOM 2261 N N . LYS A 1 292 ? -23.695 -2.098 6.193 1.00 69.69 292 LYS A N 1
ATOM 2262 C CA . LYS A 1 292 ? -24.371 -0.835 6.491 1.00 69.69 292 LYS A CA 1
ATOM 2263 C C . LYS A 1 292 ? -25.214 -1.006 7.754 1.00 69.69 292 LYS A C 1
ATOM 2265 O O . LYS A 1 292 ? -25.988 -1.949 7.856 1.00 69.69 292 LYS A O 1
ATOM 2270 N N . PHE A 1 293 ? -25.070 -0.078 8.692 1.00 83.62 293 PHE A N 1
ATOM 2271 C CA . PHE A 1 293 ? -25.837 -0.008 9.932 1.00 83.62 293 PHE A CA 1
ATOM 2272 C C . PHE A 1 293 ? -26.876 1.109 9.784 1.00 83.62 293 PHE A C 1
ATOM 2274 O O . PHE A 1 293 ? -26.557 2.286 9.948 1.00 83.62 293 PHE A O 1
ATOM 2281 N N . GLU A 1 294 ? -28.114 0.769 9.423 1.00 82.25 294 GLU A N 1
ATOM 2282 C CA . GLU A 1 294 ? -29.132 1.768 9.044 1.00 82.25 294 GLU A CA 1
ATOM 2283 C C . GLU A 1 294 ? -29.477 2.740 10.182 1.00 82.25 294 GLU A C 1
ATOM 2285 O O . GLU A 1 294 ? -29.633 3.950 9.965 1.00 82.25 294 GLU A O 1
ATOM 2290 N N . ASN A 1 295 ? -29.506 2.212 11.406 1.00 88.06 295 ASN A N 1
ATOM 2291 C CA . ASN A 1 295 ? -29.411 2.972 12.640 1.00 88.06 295 ASN A CA 1
ATOM 2292 C C . ASN A 1 295 ? -28.314 2.343 13.525 1.00 88.06 295 ASN A C 1
ATOM 2294 O O . ASN A 1 295 ? -28.565 1.312 14.146 1.00 88.06 295 ASN A O 1
ATOM 2298 N N . PRO A 1 296 ? -27.102 2.927 13.586 1.00 89.25 296 PRO A N 1
ATOM 2299 C CA . PRO A 1 296 ? -25.994 2.366 14.355 1.00 89.25 296 PRO A CA 1
ATOM 2300 C C . PRO A 1 296 ? -26.039 2.720 15.850 1.00 89.25 296 PRO A C 1
ATOM 2302 O O . PRO A 1 296 ? -25.232 2.190 16.604 1.00 89.25 296 PRO A O 1
ATOM 2305 N N . LEU A 1 297 ? -26.943 3.608 16.277 1.00 94.38 297 LEU A N 1
ATOM 2306 C CA . LEU A 1 297 ? -27.154 3.950 17.688 1.00 94.38 297 LEU A CA 1
ATOM 2307 C C . LEU A 1 297 ? -28.196 3.026 18.342 1.00 94.38 297 LEU A C 1
ATOM 2309 O O . LEU A 1 297 ? -28.251 2.921 19.564 1.00 94.38 297 LEU A O 1
ATOM 2313 N N . LYS A 1 298 ? -29.014 2.332 17.537 1.00 94.25 298 LYS A N 1
ATOM 2314 C CA . LYS A 1 298 ? -30.021 1.387 18.025 1.00 94.25 298 LYS A CA 1
ATOM 2315 C C . LYS A 1 298 ? -29.383 0.027 18.384 1.00 94.25 298 LYS A C 1
ATOM 2317 O O . LYS A 1 298 ? -28.682 -0.543 17.543 1.00 94.25 298 LYS A O 1
ATOM 2322 N N . PRO A 1 299 ? -29.658 -0.528 19.578 1.00 95.56 299 PRO A N 1
ATOM 2323 C CA . PRO A 1 299 ? -29.215 -1.860 19.982 1.00 95.56 299 PRO A CA 1
ATOM 2324 C C . PRO A 1 299 ? -30.041 -2.962 19.309 1.00 95.56 299 PRO A C 1
ATOM 2326 O O . PRO A 1 299 ? -31.214 -2.774 18.972 1.00 95.56 299 PRO A O 1
ATOM 2329 N N . CYS A 1 300 ? -29.434 -4.134 19.126 1.00 95.88 300 CYS A N 1
ATOM 2330 C CA . CYS A 1 300 ? -30.119 -5.297 18.570 1.00 95.88 300 CYS A CA 1
ATOM 2331 C C . CYS A 1 300 ? -31.001 -6.020 19.599 1.00 95.88 300 CYS A C 1
ATOM 2333 O O . CYS A 1 300 ? -32.081 -6.484 19.247 1.00 95.88 300 CYS A O 1
ATOM 2335 N N . CYS A 1 301 ? -30.544 -6.136 20.844 1.00 96.19 301 CYS A N 1
ATOM 2336 C CA . CYS A 1 301 ? -31.158 -6.903 21.919 1.00 96.19 301 CYS A CA 1
ATOM 2337 C C . CYS A 1 301 ? -31.573 -5.966 23.059 1.00 96.19 301 CYS A C 1
ATOM 2339 O O . CYS A 1 301 ? -30.720 -5.350 23.694 1.00 96.19 301 CYS A O 1
ATOM 2341 N N . VAL A 1 302 ? -32.876 -5.867 23.322 1.00 93.31 302 VAL A N 1
ATOM 2342 C CA . VAL A 1 302 ? -33.457 -4.949 24.323 1.00 93.31 302 VAL A CA 1
ATOM 2343 C C . VAL A 1 302 ? -34.613 -5.599 25.068 1.00 93.31 302 VAL A C 1
ATOM 2345 O O . VAL A 1 302 ? -35.357 -6.396 24.490 1.00 93.31 302 VAL A O 1
ATOM 2348 N N . GLY A 1 303 ? -34.764 -5.246 26.347 1.00 91.31 303 GLY A N 1
ATOM 2349 C CA . GLY A 1 303 ? -35.862 -5.707 27.197 1.00 91.31 303 GLY A CA 1
ATOM 2350 C C . GLY A 1 303 ? -37.241 -5.322 26.652 1.00 91.31 303 GLY A C 1
ATOM 2351 O O . GLY A 1 303 ? -37.391 -4.312 25.967 1.00 91.31 303 GLY A O 1
ATOM 2352 N N . THR A 1 304 ? -38.264 -6.124 26.949 1.00 89.25 304 THR A N 1
ATOM 2353 C CA . THR A 1 304 ? -39.650 -5.871 26.500 1.00 89.25 304 THR A CA 1
ATOM 2354 C C . THR A 1 304 ? -40.392 -4.825 27.335 1.00 89.25 304 THR A C 1
ATOM 2356 O O . THR A 1 304 ? -41.461 -4.378 26.933 1.00 89.25 304 THR A O 1
ATOM 2359 N N . SER A 1 305 ? -39.853 -4.435 28.491 1.00 86.62 305 SER A N 1
ATOM 2360 C CA . SER A 1 305 ? -40.376 -3.364 29.346 1.00 86.62 305 SER A CA 1
ATOM 2361 C C . SER A 1 305 ? -39.253 -2.759 30.191 1.00 86.62 305 SER A C 1
ATOM 2363 O O . SER A 1 305 ? -38.164 -3.331 30.290 1.00 86.62 305 SER A O 1
ATOM 2365 N N . SER A 1 306 ? -39.543 -1.652 30.876 1.00 79.00 306 SER A N 1
ATOM 2366 C CA . SER A 1 306 ? -38.730 -1.182 32.001 1.00 79.00 306 SER A CA 1
ATOM 2367 C C . SER A 1 306 ? -38.473 -2.320 33.003 1.00 79.00 306 SER A C 1
ATOM 2369 O O . SER A 1 306 ? -39.345 -3.156 33.250 1.00 79.00 306 SER A O 1
ATOM 2371 N N . GLY A 1 307 ? -37.247 -2.381 33.532 1.00 79.81 307 GLY A N 1
ATOM 2372 C CA . GLY A 1 307 ? -36.779 -3.446 34.431 1.00 79.81 307 GLY A CA 1
ATOM 2373 C C . GLY A 1 307 ? -36.206 -4.695 33.742 1.00 79.81 307 GLY A C 1
ATOM 2374 O O . GLY A 1 307 ? -35.497 -5.459 34.393 1.00 79.81 307 GLY A O 1
ATOM 2375 N N . HIS A 1 308 ? -36.434 -4.891 32.438 1.00 89.75 308 HIS A N 1
ATOM 2376 C CA . HIS A 1 308 ? -35.850 -6.000 31.675 1.00 89.75 308 HIS A CA 1
ATOM 2377 C C . HIS A 1 308 ? -34.690 -5.543 30.780 1.00 89.75 308 HIS A C 1
ATOM 2379 O O . HIS A 1 308 ? -34.673 -4.418 30.288 1.00 89.75 308 HIS A O 1
ATOM 2385 N N . SER A 1 309 ? -33.735 -6.438 30.526 1.00 91.25 309 SER A N 1
ATOM 2386 C CA . SER A 1 309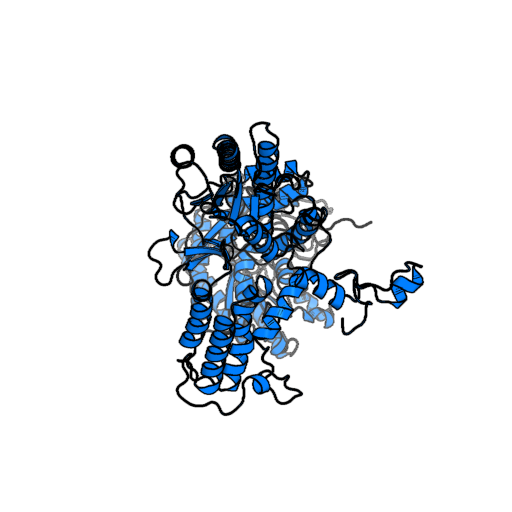 ? -32.572 -6.206 29.661 1.00 91.25 309 SER A CA 1
ATOM 2387 C C . SER A 1 309 ? -32.290 -7.424 28.770 1.00 91.25 309 SER A C 1
ATOM 2389 O O . SER A 1 309 ? -33.001 -8.435 28.817 1.00 91.25 309 SER A O 1
ATOM 2391 N N . CYS A 1 310 ? -31.267 -7.345 27.913 1.00 93.19 310 CYS A N 1
ATOM 2392 C CA . CYS A 1 310 ? -30.876 -8.478 27.076 1.00 93.19 310 CYS A CA 1
ATOM 2393 C C . CYS A 1 310 ? -30.561 -9.719 27.940 1.00 93.19 310 CYS A C 1
ATOM 2395 O O . CYS A 1 310 ? -29.751 -9.669 28.865 1.00 93.19 310 CYS A O 1
ATOM 2397 N N . GLY A 1 311 ? -31.213 -10.850 27.652 1.00 91.19 311 GLY A N 1
ATOM 2398 C CA . GLY A 1 311 ? -31.072 -12.081 28.440 1.00 91.19 311 GLY A CA 1
ATOM 2399 C C . GLY A 1 311 ? -31.951 -12.178 29.698 1.00 91.19 311 GLY A C 1
ATOM 2400 O O . GLY A 1 311 ? -31.845 -13.176 30.415 1.00 91.19 311 GLY A O 1
ATOM 2401 N N . SER A 1 312 ? -32.834 -11.208 29.974 1.00 91.56 312 SER A N 1
ATOM 2402 C CA . SER A 1 312 ? -33.885 -11.349 30.995 1.00 91.56 312 SER A CA 1
ATOM 2403 C C . SER A 1 312 ? -34.890 -12.453 30.640 1.00 91.56 312 SER A C 1
ATOM 2405 O O . SER A 1 312 ? -35.361 -12.558 29.507 1.00 91.56 312 SER A O 1
ATOM 2407 N N . VAL A 1 313 ? -35.276 -13.244 31.637 1.00 89.75 313 VAL A N 1
ATOM 2408 C CA . VAL A 1 313 ? -36.399 -14.189 31.568 1.00 89.75 313 VAL A CA 1
ATOM 2409 C C . VAL A 1 313 ? -37.290 -13.991 32.789 1.00 89.75 313 VAL A C 1
ATOM 2411 O O . VAL A 1 313 ? -36.790 -13.565 33.830 1.00 89.75 313 VAL A O 1
ATOM 2414 N N . ASN A 1 314 ? -38.584 -14.280 32.661 1.00 87.50 314 ASN A N 1
ATOM 2415 C CA . ASN A 1 314 ? -39.483 -14.347 33.814 1.00 87.50 314 ASN A CA 1
ATOM 2416 C C . ASN A 1 314 ? -39.347 -15.701 34.542 1.00 87.50 314 ASN A C 1
ATOM 2418 O O . ASN A 1 314 ? -38.574 -16.569 34.131 1.00 87.50 314 ASN A O 1
ATOM 2422 N N . GLU A 1 315 ? -40.113 -15.884 35.617 1.00 86.56 315 GLU A N 1
ATOM 2423 C CA . GLU A 1 315 ? -40.108 -17.099 36.451 1.00 86.56 315 GLU A CA 1
ATOM 2424 C C . GLU A 1 315 ? -40.454 -18.372 35.656 1.00 86.56 315 GLU A C 1
ATOM 2426 O O . GLU A 1 315 ? -39.862 -19.425 35.883 1.00 86.56 315 GLU A O 1
ATOM 2431 N N . ASN A 1 316 ? -41.312 -18.252 34.637 1.00 87.00 316 ASN A N 1
ATOM 2432 C CA . ASN A 1 316 ? -41.693 -19.340 33.728 1.00 87.00 316 ASN A CA 1
ATOM 2433 C C . ASN A 1 316 ? -40.665 -19.586 32.599 1.00 87.00 316 ASN A C 1
ATOM 2435 O O . ASN A 1 316 ? -40.920 -20.367 31.683 1.00 87.00 316 ASN A O 1
ATOM 2439 N N . GLY A 1 317 ? -39.514 -18.904 32.614 1.00 84.50 317 GLY A N 1
ATOM 2440 C CA . GLY A 1 317 ? -38.469 -19.014 31.592 1.00 84.50 317 GLY A CA 1
ATOM 2441 C C . GLY A 1 317 ? -38.771 -18.295 30.268 1.00 84.50 317 GLY A C 1
ATOM 2442 O O . GLY A 1 317 ? -37.968 -18.373 29.334 1.00 84.50 317 GLY A O 1
ATOM 2443 N N . THR A 1 318 ? -39.890 -17.571 30.164 1.00 89.94 318 THR A N 1
ATOM 2444 C CA . THR A 1 318 ? -40.248 -16.785 28.976 1.00 89.94 318 THR A CA 1
ATOM 2445 C C . THR A 1 318 ? -39.261 -15.636 28.788 1.00 89.94 318 THR A C 1
ATOM 2447 O O . THR A 1 318 ? -38.895 -14.951 29.743 1.00 89.94 318 THR A O 1
ATOM 2450 N N . LYS A 1 319 ? -38.831 -15.400 27.543 1.00 92.88 319 LYS A N 1
ATOM 2451 C CA . LYS A 1 319 ? -37.906 -14.313 27.182 1.00 92.88 319 LYS A CA 1
ATOM 2452 C C . LYS A 1 319 ? -38.571 -12.952 27.388 1.00 92.88 319 LYS A C 1
ATOM 2454 O O . LYS A 1 319 ? -39.588 -12.676 26.762 1.00 92.88 319 LYS A O 1
ATOM 2459 N N . MET A 1 320 ? -37.940 -12.090 28.182 1.00 95.00 320 MET A N 1
ATOM 2460 C CA . MET A 1 320 ? -38.386 -10.711 28.435 1.00 95.00 320 MET A CA 1
ATOM 2461 C C . MET A 1 320 ? -37.538 -9.694 27.653 1.00 95.00 320 MET A C 1
ATOM 2463 O O . MET A 1 320 ? -37.247 -8.596 28.123 1.00 95.00 320 MET A O 1
ATOM 2467 N N . TYR A 1 321 ? -37.088 -10.084 26.459 1.00 94.69 321 TYR A N 1
ATOM 2468 C CA . TYR A 1 321 ? -36.323 -9.259 25.524 1.00 94.69 321 TYR A CA 1
ATOM 2469 C C . TYR A 1 321 ? -36.686 -9.611 24.079 1.00 94.69 321 TYR A C 1
ATOM 2471 O O . TYR A 1 321 ? -37.105 -10.730 23.773 1.00 94.69 321 TYR A O 1
ATOM 2479 N N . SER A 1 322 ? -36.462 -8.658 23.182 1.00 94.25 322 SER A N 1
ATOM 2480 C CA . SER A 1 322 ? -36.494 -8.848 21.731 1.00 94.25 322 SER A CA 1
ATOM 2481 C C . SER A 1 322 ? -35.072 -8.898 21.160 1.00 94.25 322 SER A C 1
ATOM 2483 O O . SER A 1 322 ? -34.122 -8.475 21.818 1.00 94.25 322 SER A O 1
ATOM 2485 N N . ILE A 1 323 ? -34.919 -9.438 19.947 1.00 95.50 323 ILE A N 1
ATOM 2486 C CA . ILE A 1 323 ? -33.667 -9.419 19.174 1.00 95.50 323 ILE A CA 1
ATOM 2487 C C . ILE A 1 323 ? -33.992 -8.900 17.770 1.00 95.50 323 ILE A C 1
ATOM 2489 O O . ILE A 1 323 ? -34.999 -9.295 17.181 1.00 95.50 323 ILE A O 1
ATOM 2493 N N . CYS A 1 324 ? -33.143 -8.037 17.218 1.00 93.19 324 CYS A N 1
ATOM 2494 C CA . CYS A 1 324 ? -33.250 -7.565 15.845 1.00 93.19 324 CYS A CA 1
ATOM 2495 C C . CYS A 1 324 ? -33.078 -8.718 14.838 1.00 93.19 324 CYS A C 1
ATOM 2497 O O . CYS A 1 324 ? -32.285 -9.634 15.047 1.00 93.19 324 CYS A O 1
ATOM 2499 N N . GLY A 1 325 ? -33.794 -8.663 13.709 1.00 90.06 325 GLY A N 1
ATOM 2500 C CA . GLY A 1 325 ? -33.843 -9.771 12.742 1.00 90.06 325 GLY A CA 1
ATOM 2501 C C . GLY A 1 325 ? -32.524 -10.101 12.024 1.00 90.06 325 GLY A C 1
ATOM 2502 O O . GLY A 1 325 ? -32.462 -11.118 11.339 1.00 90.06 325 GLY A O 1
ATOM 2503 N N . LYS A 1 326 ? -31.494 -9.254 12.160 1.00 87.38 326 LYS A N 1
ATOM 2504 C CA . LYS A 1 326 ? -30.141 -9.428 11.602 1.00 87.38 326 LYS A CA 1
ATOM 2505 C C . LYS A 1 326 ? -29.084 -8.814 12.534 1.00 87.38 326 LYS A C 1
ATOM 2507 O O . LYS A 1 326 ? -28.738 -7.642 12.349 1.00 87.38 326 LYS A O 1
ATOM 2512 N N . PRO A 1 327 ? -28.569 -9.547 13.540 1.00 88.44 327 PRO A N 1
ATOM 2513 C CA . PRO A 1 327 ? -27.514 -9.058 14.436 1.00 88.44 327 PRO A CA 1
ATOM 2514 C C . PRO A 1 327 ? -26.265 -8.553 13.698 1.00 88.44 327 PRO A C 1
ATOM 2516 O O . PRO A 1 327 ? -25.659 -7.564 14.099 1.00 88.44 327 PRO A O 1
ATOM 2519 N N . GLU A 1 328 ? -25.928 -9.157 12.558 1.00 80.56 328 GLU A N 1
ATOM 2520 C CA . GLU A 1 328 ? -24.831 -8.746 11.680 1.00 80.56 328 GLU A CA 1
ATOM 2521 C C . GLU A 1 328 ? -25.062 -7.396 10.972 1.00 80.56 328 GLU A C 1
ATOM 2523 O O . GLU A 1 328 ? -24.131 -6.824 10.412 1.00 80.56 328 GLU A O 1
ATOM 2528 N N . SER A 1 329 ? -26.290 -6.867 11.005 1.00 86.44 329 SER A N 1
ATOM 2529 C CA . SER A 1 329 ? -26.654 -5.539 10.485 1.00 86.44 329 SER A CA 1
ATOM 2530 C C . SER A 1 329 ? -26.821 -4.482 11.591 1.00 86.44 329 SER A C 1
ATOM 2532 O O . SER A 1 329 ? -27.193 -3.344 11.299 1.00 86.44 329 SER A O 1
ATOM 2534 N N . ALA A 1 330 ? -26.535 -4.826 12.853 1.00 89.94 330 ALA A N 1
ATOM 2535 C CA . ALA A 1 330 ? -26.581 -3.920 14.000 1.00 89.94 330 ALA A CA 1
ATOM 2536 C C . ALA A 1 330 ? -25.173 -3.616 14.536 1.00 89.94 330 ALA A C 1
ATOM 2538 O O . ALA A 1 330 ? -24.296 -4.483 14.554 1.00 89.94 330 ALA A O 1
ATOM 2539 N N . PHE A 1 331 ? -24.956 -2.377 14.990 1.00 90.88 331 PHE A N 1
ATOM 2540 C CA . PHE A 1 331 ? -23.696 -1.981 15.623 1.00 90.88 331 PHE A CA 1
ATOM 2541 C C . PHE A 1 331 ? -23.698 -2.327 17.116 1.00 90.88 331 PHE A C 1
ATOM 2543 O O . PHE A 1 331 ? -22.836 -3.078 17.563 1.00 90.88 331 PHE A O 1
ATOM 2550 N N . PHE A 1 332 ? -24.681 -1.839 17.877 1.00 95.25 332 PHE A N 1
ATOM 2551 C CA . PHE A 1 332 ? -24.860 -2.211 19.280 1.00 95.25 332 PHE A CA 1
ATOM 2552 C C . PHE A 1 332 ? -25.574 -3.561 19.408 1.00 95.25 332 PHE A C 1
ATOM 2554 O O . PHE A 1 332 ? -26.572 -3.821 18.732 1.00 95.25 332 PHE A O 1
ATOM 2561 N N . TRP A 1 333 ? -25.052 -4.432 20.271 1.00 96.31 333 TRP A N 1
ATOM 2562 C CA . TRP A 1 333 ? -25.705 -5.682 20.643 1.00 96.31 333 TRP A CA 1
ATOM 2563 C C . TRP A 1 333 ? -26.756 -5.430 21.713 1.00 96.31 333 TRP A C 1
ATOM 2565 O O . TRP A 1 333 ? -27.913 -5.763 21.497 1.00 96.31 333 TRP A O 1
ATOM 2575 N N . ASP A 1 334 ? -26.360 -4.798 22.813 1.00 95.06 334 ASP A N 1
ATOM 2576 C CA . ASP A 1 334 ? -27.218 -4.391 23.925 1.00 95.06 334 ASP A CA 1
ATOM 2577 C C . ASP A 1 334 ? -26.984 -2.903 24.251 1.00 95.06 334 ASP A C 1
ATOM 2579 O O . ASP A 1 334 ? -26.410 -2.170 23.443 1.00 95.06 334 ASP A O 1
ATOM 2583 N N . ASP A 1 335 ? -27.425 -2.452 25.425 1.00 92.56 335 ASP A N 1
ATOM 2584 C CA . ASP A 1 335 ? -27.376 -1.052 25.856 1.00 92.56 335 ASP A CA 1
ATOM 2585 C C . ASP A 1 335 ? -25.964 -0.458 26.066 1.00 92.56 335 ASP A C 1
ATOM 2587 O O . ASP A 1 335 ? -25.844 0.738 26.328 1.00 92.56 335 ASP A O 1
ATOM 2591 N N . ALA A 1 336 ? -24.885 -1.238 25.944 1.00 92.12 336 ALA A N 1
ATOM 2592 C CA . ALA A 1 336 ? -23.517 -0.711 26.048 1.00 92.12 336 ALA A CA 1
ATOM 2593 C C . ALA A 1 336 ? -22.516 -1.345 25.072 1.00 92.12 336 ALA A C 1
ATOM 2595 O O . ALA A 1 336 ? -21.563 -0.685 24.649 1.00 92.12 336 ALA A O 1
ATOM 2596 N N . HIS A 1 337 ? -22.697 -2.615 24.710 1.00 94.94 337 HIS A N 1
ATOM 2597 C CA . HIS A 1 337 ? -21.664 -3.398 24.036 1.00 94.94 337 HIS A CA 1
ATOM 2598 C C . HIS A 1 337 ? -21.949 -3.546 22.536 1.00 94.94 337 HIS A C 1
ATOM 2600 O O . HIS A 1 337 ? -23.089 -3.833 22.158 1.00 94.94 337 HIS A O 1
ATOM 2606 N N . PRO A 1 338 ? -20.949 -3.426 21.644 1.00 92.06 338 PRO A N 1
ATOM 2607 C CA . PRO A 1 338 ? -21.170 -3.680 20.226 1.00 92.06 338 PRO A CA 1
ATOM 2608 C C . PRO A 1 338 ? -21.308 -5.179 19.901 1.00 92.06 338 PRO A C 1
ATOM 2610 O O . PRO A 1 338 ? -20.762 -6.046 20.594 1.00 92.06 338 PRO A O 1
ATOM 2613 N N . THR A 1 339 ? -21.995 -5.486 18.799 1.00 92.12 339 THR A N 1
ATOM 2614 C CA . THR A 1 339 ? -22.004 -6.830 18.193 1.00 92.12 339 THR A CA 1
ATOM 2615 C C . THR A 1 339 ? -20.597 -7.210 17.721 1.00 92.12 339 THR A C 1
ATOM 2617 O O . THR A 1 339 ? -19.732 -6.349 17.574 1.00 92.12 339 THR A O 1
ATOM 2620 N N . GLN A 1 340 ? -20.354 -8.469 17.360 1.00 86.81 340 GLN A N 1
ATOM 2621 C CA . GLN A 1 340 ? -19.134 -8.893 16.671 1.00 86.81 340 GLN A CA 1
ATOM 2622 C C . GLN A 1 340 ? -18.884 -8.072 15.392 1.00 86.81 340 GLN A C 1
ATOM 2624 O O . GLN A 1 340 ? -17.742 -7.956 14.959 1.00 86.81 340 GLN A O 1
ATOM 2629 N N . GLN A 1 341 ? -19.932 -7.517 14.777 1.00 77.38 341 GLN A N 1
ATOM 2630 C CA . GLN A 1 341 ? -19.851 -6.713 13.560 1.00 77.38 341 GLN A CA 1
ATOM 2631 C C . GLN A 1 341 ? -19.793 -5.197 13.840 1.00 77.38 341 GLN A C 1
ATOM 2633 O O . GLN A 1 341 ? -19.259 -4.455 13.017 1.00 77.38 341 GLN A O 1
ATOM 2638 N N . GLY A 1 342 ? -20.264 -4.735 15.002 1.00 71.94 342 GLY A N 1
ATOM 2639 C CA . GLY A 1 342 ? -20.066 -3.377 15.516 1.00 71.94 342 GLY A CA 1
ATOM 2640 C C . GLY A 1 342 ? -18.707 -3.176 16.189 1.00 71.94 342 GLY A C 1
ATOM 2641 O O . GLY A 1 342 ? -18.083 -2.130 16.022 1.00 71.94 342 GLY A O 1
ATOM 2642 N N . GLN A 1 343 ? -18.155 -4.214 16.823 1.00 64.56 343 GLN A N 1
ATOM 2643 C CA . GLN A 1 343 ? -16.742 -4.310 17.188 1.00 64.56 343 GLN A CA 1
ATOM 2644 C C . GLN A 1 343 ? -15.914 -4.501 15.914 1.00 64.56 343 GLN A C 1
ATOM 2646 O O . GLN A 1 343 ? -15.252 -5.518 15.752 1.00 64.56 343 GLN A O 1
ATOM 2651 N N . LEU A 1 344 ? -15.995 -3.559 14.965 1.00 51.44 344 LEU A N 1
ATOM 2652 C CA . LEU A 1 344 ? -15.409 -3.682 13.638 1.00 51.44 344 LEU A CA 1
ATOM 2653 C C . LEU A 1 344 ? -15.111 -2.267 12.988 1.00 51.44 344 LEU A C 1
ATOM 2655 O O . LEU A 1 344 ? -15.737 -1.844 12.015 1.00 51.44 344 LEU A O 1
ATOM 2659 N N . LEU A 1 345 ? -14.115 -1.524 13.517 1.00 48.47 345 LEU A N 1
ATOM 2660 C CA . LEU A 1 345 ? -13.604 -0.163 13.139 1.00 48.47 345 LEU A CA 1
ATOM 2661 C C . LEU A 1 345 ? -12.575 -0.100 11.969 1.00 48.47 345 LEU A C 1
ATOM 2663 O O . LEU A 1 345 ? -11.806 -1.032 11.824 1.00 48.47 345 LEU A O 1
ATOM 2667 N N . LYS A 1 346 ? -12.584 0.930 11.093 1.00 46.66 346 LYS A N 1
ATOM 2668 C CA . LYS A 1 346 ? -12.530 0.850 9.598 1.00 46.66 346 LYS A CA 1
ATOM 2669 C C . LYS A 1 346 ? -11.220 1.151 8.830 1.00 46.66 346 LYS A C 1
ATOM 2671 O O . LYS A 1 346 ? -11.179 0.961 7.612 1.00 46.66 346 LYS A O 1
ATOM 2676 N N . GLU A 1 347 ? -10.113 1.457 9.483 1.00 48.62 347 GLU A N 1
ATOM 2677 C CA . GLU A 1 347 ? -8.934 2.204 8.987 1.00 48.62 347 GLU A CA 1
ATOM 2678 C C . GLU A 1 347 ? -7.857 1.394 8.193 1.00 48.62 347 GLU A C 1
ATOM 2680 O O . GLU A 1 347 ? -6.682 1.750 8.186 1.00 48.62 347 GLU A O 1
ATOM 2685 N N . ILE A 1 348 ? -8.183 0.271 7.524 1.00 48.84 348 ILE A N 1
ATOM 2686 C CA . ILE A 1 348 ? -7.160 -0.614 6.885 1.00 48.84 348 ILE A CA 1
ATOM 2687 C C . ILE A 1 348 ? -6.626 -0.005 5.605 1.00 48.84 348 ILE A C 1
ATOM 2689 O O . ILE A 1 348 ? -5.498 -0.287 5.209 1.00 48.84 348 ILE A O 1
ATOM 2693 N N . ASN A 1 349 ? -7.466 0.797 4.951 1.00 53.88 349 ASN A N 1
ATOM 2694 C CA . ASN A 1 349 ? -7.111 1.488 3.730 1.00 53.88 349 ASN A CA 1
ATOM 2695 C C . ASN A 1 349 ? -6.558 2.894 3.992 1.00 53.88 349 ASN A C 1
ATOM 2697 O O . ASN A 1 349 ? -6.118 3.563 3.054 1.00 53.88 349 ASN A O 1
ATOM 2701 N N . THR A 1 350 ? -6.489 3.306 5.266 1.00 65.56 350 THR A N 1
ATOM 2702 C CA . THR A 1 350 ? -5.672 4.442 5.688 1.00 65.56 350 THR A CA 1
ATOM 2703 C C . THR A 1 350 ? -4.229 4.193 5.259 1.00 65.56 350 THR A C 1
ATOM 2705 O O . THR A 1 350 ? -3.642 3.136 5.504 1.00 65.56 350 THR A O 1
ATOM 2708 N N . THR A 1 351 ? -3.685 5.164 4.539 1.00 69.31 351 THR A N 1
ATOM 2709 C CA . THR A 1 351 ? -2.421 5.069 3.823 1.00 69.31 351 THR A CA 1
ATOM 2710 C C . THR A 1 351 ? -1.579 6.284 4.167 1.00 69.31 351 THR A C 1
ATOM 2712 O O . THR A 1 351 ? -1.953 7.416 3.870 1.00 69.31 351 THR A O 1
ATOM 2715 N N . VAL A 1 352 ? -0.411 6.061 4.759 1.00 78.88 352 VAL A N 1
ATOM 2716 C CA . VAL A 1 352 ? 0.518 7.155 5.046 1.00 78.88 352 VAL A CA 1
ATOM 2717 C C . VAL A 1 352 ? 1.280 7.512 3.767 1.00 78.88 352 VAL A C 1
ATOM 2719 O O . VAL A 1 352 ? 1.840 6.634 3.112 1.00 78.88 352 VAL A O 1
ATOM 2722 N N . LEU A 1 353 ? 1.303 8.791 3.396 1.00 82.69 353 LEU A N 1
ATOM 2723 C CA . LEU A 1 353 ? 2.103 9.317 2.291 1.00 82.69 353 LEU A CA 1
ATOM 2724 C C . LEU A 1 353 ? 3.405 9.900 2.839 1.00 82.69 353 LEU A C 1
ATOM 2726 O O . LEU A 1 353 ? 3.390 10.973 3.436 1.00 82.69 353 LEU A O 1
ATOM 2730 N N . ALA A 1 354 ? 4.533 9.230 2.605 1.00 85.56 354 ALA A N 1
ATOM 2731 C CA . ALA A 1 354 ? 5.846 9.834 2.833 1.00 85.56 354 ALA A CA 1
ATOM 2732 C C . ALA A 1 354 ? 6.399 10.408 1.523 1.00 85.56 354 ALA A C 1
ATOM 2734 O O . ALA A 1 354 ? 6.230 9.820 0.452 1.00 85.56 354 ALA A O 1
ATOM 2735 N N . LEU A 1 355 ? 7.063 11.558 1.611 1.00 86.81 355 LEU A N 1
ATOM 2736 C CA . LEU A 1 355 ? 7.588 12.295 0.465 1.00 86.81 355 LEU A CA 1
ATOM 2737 C C . LEU A 1 355 ? 9.082 11.994 0.284 1.00 86.81 355 LEU A C 1
ATOM 2739 O O . LEU A 1 355 ? 9.911 12.460 1.060 1.00 86.81 355 LEU A O 1
ATOM 2743 N N . ILE A 1 356 ? 9.444 11.222 -0.746 1.00 87.19 356 ILE A N 1
ATOM 2744 C CA . ILE A 1 356 ? 10.849 10.904 -1.055 1.00 87.19 356 ILE A CA 1
ATOM 2745 C C . ILE A 1 356 ? 11.399 11.912 -2.078 1.00 87.19 356 ILE A C 1
ATOM 2747 O O . ILE A 1 356 ? 10.835 12.005 -3.171 1.00 87.19 356 ILE A O 1
ATOM 2751 N N . PRO A 1 357 ? 12.502 12.634 -1.800 1.00 88.12 357 PRO A N 1
ATOM 2752 C CA . PRO A 1 357 ? 13.136 13.523 -2.775 1.00 88.12 357 PRO A CA 1
ATOM 2753 C C . PRO A 1 357 ? 13.538 12.809 -4.076 1.00 88.12 357 PRO A C 1
ATOM 2755 O O . PRO A 1 357 ? 14.170 11.753 -4.057 1.00 88.12 357 PRO A O 1
ATOM 2758 N N . LYS A 1 358 ? 13.203 13.407 -5.225 1.00 83.00 358 LYS A N 1
ATOM 2759 C CA . LYS A 1 358 ? 13.671 12.995 -6.564 1.00 83.00 358 LYS A CA 1
ATOM 2760 C C . LYS A 1 358 ? 15.035 13.604 -6.912 1.00 83.00 358 LYS A C 1
ATOM 2762 O O . LYS A 1 358 ? 15.746 13.055 -7.750 1.00 83.00 358 LYS A O 1
ATOM 2767 N N . ILE A 1 359 ? 15.375 14.735 -6.291 1.00 84.94 359 ILE A N 1
ATOM 2768 C CA . ILE A 1 359 ? 16.604 15.516 -6.503 1.00 84.94 359 ILE A CA 1
ATOM 2769 C C . ILE A 1 359 ? 17.292 15.815 -5.163 1.00 84.94 359 ILE A C 1
ATOM 2771 O O . ILE A 1 359 ? 16.695 15.635 -4.105 1.00 84.94 359 ILE A O 1
ATOM 2775 N N . LYS A 1 360 ? 18.555 16.264 -5.205 1.00 81.56 360 LYS A N 1
ATOM 2776 C CA . LYS A 1 360 ? 19.386 16.488 -4.005 1.00 81.56 360 LYS A CA 1
ATOM 2777 C C . LYS A 1 360 ? 18.845 17.597 -3.088 1.00 81.56 360 LYS A C 1
ATOM 2779 O O . LYS A 1 360 ? 18.902 17.444 -1.875 1.00 81.56 360 LYS A O 1
ATOM 2784 N N . CYS A 1 361 ? 18.337 18.679 -3.676 1.00 86.94 361 CYS A N 1
ATOM 2785 C CA . CYS A 1 361 ? 17.783 19.839 -2.976 1.00 86.94 361 CYS A CA 1
ATOM 2786 C C . CYS A 1 361 ? 16.370 20.107 -3.532 1.00 86.94 361 CYS A C 1
ATOM 2788 O O . CYS A 1 361 ? 16.252 20.820 -4.528 1.00 86.94 361 CYS A O 1
ATOM 2790 N N . PRO A 1 362 ? 15.323 19.448 -3.004 1.00 86.38 362 PRO A N 1
ATOM 2791 C CA . PRO A 1 362 ? 13.948 19.634 -3.463 1.00 86.38 362 PRO A CA 1
ATOM 2792 C C . PRO A 1 362 ? 13.352 20.937 -2.912 1.00 86.38 362 PRO A C 1
ATOM 2794 O O . PRO A 1 362 ? 13.313 21.129 -1.698 1.00 86.38 362 PRO A O 1
ATOM 2797 N N . ASN A 1 363 ? 12.834 21.792 -3.796 1.00 86.62 363 ASN A N 1
ATOM 2798 C CA . ASN A 1 363 ? 12.247 23.088 -3.430 1.00 86.62 363 ASN A CA 1
ATOM 2799 C C . ASN A 1 363 ? 10.729 23.133 -3.676 1.00 86.62 363 ASN A C 1
ATOM 2801 O O . ASN A 1 363 ? 10.019 23.904 -3.037 1.00 86.62 363 ASN A O 1
ATOM 2805 N N . LEU A 1 364 ? 10.218 22.304 -4.590 1.00 86.44 364 LEU A N 1
ATOM 2806 C CA . LEU A 1 364 ? 8.810 22.250 -4.982 1.00 86.44 364 LEU A CA 1
ATOM 2807 C C . LEU A 1 364 ? 8.188 20.889 -4.644 1.00 86.44 364 LEU A C 1
ATOM 2809 O O . LEU A 1 364 ? 8.857 19.858 -4.632 1.00 86.44 364 LEU A O 1
ATOM 2813 N N . VAL A 1 365 ? 6.864 20.839 -4.464 1.00 81.00 365 VAL A N 1
ATOM 2814 C CA . VAL A 1 365 ? 6.130 19.571 -4.241 1.00 81.00 365 VAL A CA 1
ATOM 2815 C C . VAL A 1 365 ? 6.306 18.596 -5.422 1.00 81.00 365 VAL A C 1
ATOM 2817 O O . VAL A 1 365 ? 6.330 17.379 -5.237 1.00 81.00 365 VAL A O 1
ATOM 2820 N N . SER A 1 366 ? 6.520 19.115 -6.638 1.00 81.19 366 SER A N 1
ATOM 2821 C CA . SER A 1 366 ? 6.890 18.341 -7.834 1.00 81.19 366 SER A CA 1
ATOM 2822 C C . SER A 1 366 ? 8.193 17.554 -7.692 1.00 81.19 366 SER A C 1
ATOM 2824 O O . SER A 1 366 ? 8.367 16.545 -8.383 1.00 81.19 366 SER A O 1
ATOM 2826 N N . ASP A 1 367 ? 9.082 17.976 -6.796 1.00 85.25 367 ASP A N 1
ATOM 2827 C CA . ASP A 1 367 ? 10.425 17.425 -6.611 1.00 85.25 367 ASP A CA 1
ATOM 2828 C C . ASP A 1 367 ? 10.415 16.218 -5.667 1.00 85.25 367 ASP A C 1
ATOM 2830 O O . ASP A 1 367 ? 11.405 15.495 -5.570 1.00 85.25 367 ASP A O 1
ATOM 2834 N N . TYR A 1 368 ? 9.278 15.939 -5.028 1.00 86.38 368 TYR A N 1
ATOM 2835 C CA . TYR A 1 368 ? 9.058 14.759 -4.202 1.00 86.38 368 TYR A CA 1
ATOM 2836 C C . TYR A 1 368 ? 8.257 13.693 -4.952 1.00 86.38 368 TYR A C 1
ATOM 2838 O O . TYR A 1 368 ? 7.372 13.983 -5.760 1.00 86.38 368 TYR A O 1
ATOM 2846 N N . ARG A 1 369 ? 8.558 12.424 -4.689 1.00 84.31 369 ARG A N 1
ATOM 2847 C CA . ARG A 1 369 ? 7.736 11.268 -5.047 1.00 84.31 369 ARG A CA 1
ATOM 2848 C C . ARG A 1 369 ? 6.928 10.856 -3.806 1.00 84.31 369 ARG A C 1
ATOM 2850 O O . ARG A 1 369 ? 7.554 10.448 -2.826 1.00 84.31 369 ARG A O 1
ATOM 2857 N N . PRO A 1 370 ? 5.586 10.931 -3.824 1.00 87.00 370 PRO A N 1
ATOM 2858 C CA . PRO A 1 370 ? 4.776 10.373 -2.749 1.00 87.00 370 PRO A CA 1
ATOM 2859 C C . PRO A 1 370 ? 4.850 8.842 -2.795 1.00 87.00 370 PRO A C 1
ATOM 2861 O O . PRO A 1 370 ? 4.666 8.238 -3.851 1.00 87.00 370 PRO A O 1
ATOM 2864 N N . ILE A 1 371 ? 5.122 8.212 -1.653 1.00 87.62 371 ILE A N 1
ATOM 2865 C CA . ILE A 1 371 ? 5.073 6.757 -1.489 1.00 87.62 371 ILE A CA 1
ATOM 2866 C C . ILE A 1 371 ? 3.952 6.390 -0.521 1.00 87.62 371 ILE A C 1
ATOM 2868 O O . ILE A 1 371 ? 3.872 6.910 0.590 1.00 87.62 371 ILE A O 1
ATOM 2872 N N . ALA A 1 372 ? 3.110 5.455 -0.954 1.00 85.56 372 ALA A N 1
ATOM 2873 C CA . ALA A 1 372 ? 1.948 4.957 -0.238 1.00 85.56 372 ALA A CA 1
ATOM 2874 C C . ALA A 1 372 ? 2.326 3.836 0.749 1.00 85.56 372 ALA A C 1
ATOM 2876 O O . ALA A 1 372 ? 2.326 2.645 0.412 1.00 85.56 372 ALA A O 1
ATOM 2877 N N . TYR A 1 373 ? 2.597 4.202 2.001 1.00 80.75 373 TYR A N 1
ATOM 2878 C CA . TYR A 1 373 ? 2.770 3.278 3.122 1.00 80.75 373 TYR A CA 1
ATOM 2879 C C . TYR A 1 373 ? 1.406 2.729 3.557 1.00 80.75 373 TYR A C 1
ATOM 2881 O O . TYR A 1 373 ? 0.820 3.113 4.567 1.00 80.75 373 TYR A O 1
ATOM 2889 N N . CYS A 1 374 ? 0.894 1.807 2.741 1.00 71.75 374 CYS A N 1
ATOM 2890 C CA . CYS A 1 374 ? -0.336 1.073 3.008 1.00 71.75 374 CYS A CA 1
ATOM 2891 C C . CYS A 1 374 ? -0.134 0.084 4.172 1.00 71.75 374 CYS A C 1
ATOM 2893 O O . CYS A 1 374 ? 0.956 -0.489 4.319 1.00 71.75 374 CYS A O 1
ATOM 2895 N N . ASN A 1 375 ? -1.202 -0.146 4.940 1.00 64.88 375 ASN A N 1
ATOM 2896 C CA . ASN A 1 375 ? -1.280 -1.077 6.069 1.00 64.88 375 ASN A CA 1
ATOM 2897 C C . ASN A 1 375 ? -0.803 -2.508 5.711 1.00 64.88 375 ASN A C 1
ATOM 2899 O O . ASN A 1 375 ? -0.949 -2.958 4.572 1.00 64.88 375 ASN A O 1
ATOM 2903 N N . VAL A 1 376 ? -0.255 -3.253 6.679 1.00 56.66 376 VAL A N 1
ATOM 2904 C CA . VAL A 1 376 ? 0.254 -4.624 6.461 1.00 56.66 376 VAL A CA 1
ATOM 2905 C C . VAL A 1 376 ? -0.865 -5.612 6.103 1.00 56.66 376 VAL A C 1
ATOM 2907 O O . VAL A 1 376 ? -0.676 -6.421 5.195 1.00 56.66 376 VAL A O 1
ATOM 2910 N N . LEU A 1 377 ? -2.046 -5.523 6.727 1.00 49.56 377 LEU A N 1
ATOM 2911 C CA . LEU A 1 377 ? -3.199 -6.350 6.342 1.00 49.56 377 LEU A CA 1
ATOM 2912 C C . LEU A 1 377 ? -3.736 -5.975 4.963 1.00 49.56 377 LEU A C 1
ATOM 2914 O O . LEU A 1 377 ? -4.076 -6.870 4.192 1.00 49.56 377 LEU A O 1
ATOM 2918 N N . TYR A 1 378 ? -3.750 -4.686 4.611 1.00 65.62 378 TYR A N 1
ATOM 2919 C CA . TYR A 1 378 ? -4.072 -4.273 3.244 1.00 65.62 378 TYR A CA 1
ATOM 2920 C C . TYR A 1 378 ? -3.091 -4.894 2.241 1.00 65.62 378 TYR A C 1
ATOM 2922 O O . TYR A 1 378 ? -3.516 -5.527 1.280 1.00 65.62 378 TYR A O 1
ATOM 2930 N N . LYS A 1 379 ? -1.780 -4.817 2.506 1.00 66.06 379 LYS A N 1
ATOM 2931 C CA . LYS A 1 379 ? -0.745 -5.451 1.671 1.00 66.06 379 LYS A CA 1
ATOM 2932 C C . LYS A 1 379 ? -0.869 -6.976 1.621 1.00 66.06 379 LYS A C 1
ATOM 2934 O O . LYS A 1 379 ? -0.514 -7.565 0.605 1.00 66.06 379 LYS A O 1
ATOM 2939 N N . ALA A 1 380 ? -1.378 -7.632 2.665 1.00 64.12 380 ALA A N 1
ATOM 2940 C CA . ALA A 1 380 ? -1.687 -9.062 2.629 1.00 64.12 380 ALA A CA 1
ATOM 2941 C C . ALA A 1 380 ? -2.887 -9.358 1.709 1.00 64.12 380 ALA A C 1
ATOM 2943 O O . ALA A 1 380 ? -2.796 -10.242 0.857 1.00 64.12 380 ALA A O 1
ATOM 2944 N N . ILE A 1 381 ? -3.969 -8.577 1.819 1.00 71.75 381 ILE A N 1
ATOM 2945 C CA . ILE A 1 381 ? -5.152 -8.663 0.947 1.00 71.75 381 ILE A CA 1
ATOM 2946 C C . ILE A 1 381 ? -4.753 -8.419 -0.514 1.00 71.75 381 ILE A C 1
ATOM 2948 O O . ILE A 1 381 ? -5.017 -9.268 -1.368 1.00 71.75 381 ILE A O 1
ATOM 2952 N N . THR A 1 382 ? -4.035 -7.333 -0.818 1.00 80.38 382 THR A N 1
ATOM 2953 C CA . THR A 1 382 ? -3.617 -7.069 -2.198 1.00 80.38 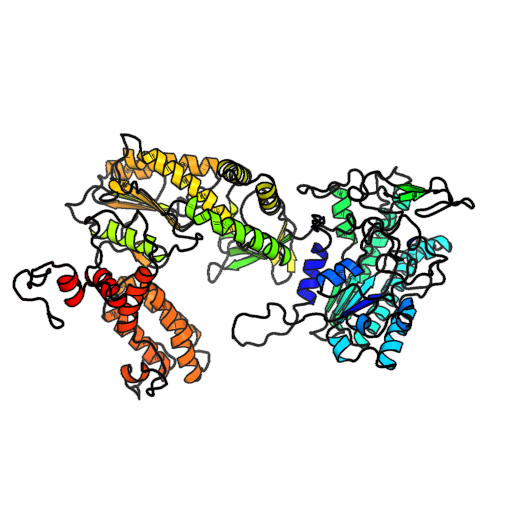382 THR A CA 1
ATOM 2954 C C . THR A 1 382 ? -2.576 -8.050 -2.701 1.00 80.38 382 THR A C 1
ATOM 2956 O O . THR A 1 382 ? -2.627 -8.389 -3.877 1.00 80.38 382 THR A O 1
ATOM 2959 N N . LYS A 1 383 ? -1.703 -8.618 -1.857 1.00 78.50 383 LYS A N 1
ATOM 2960 C CA . LYS A 1 383 ? -0.811 -9.718 -2.268 1.00 78.50 383 LYS A CA 1
ATOM 2961 C C . LYS A 1 383 ? -1.588 -10.981 -2.668 1.00 78.50 383 LYS A C 1
ATOM 2963 O O . LYS A 1 383 ? -1.174 -11.644 -3.618 1.00 78.50 383 LYS A O 1
ATOM 2968 N N . LEU A 1 384 ? -2.721 -11.286 -2.025 1.00 77.06 384 LEU A N 1
ATOM 2969 C CA . LEU A 1 384 ? -3.616 -12.384 -2.428 1.00 77.06 384 LEU A CA 1
ATOM 2970 C C . LEU A 1 384 ? -4.351 -12.084 -3.748 1.00 77.06 384 LEU A C 1
ATOM 2972 O O . LEU A 1 384 ? -4.416 -12.952 -4.617 1.00 77.06 384 LEU A O 1
ATOM 2976 N N . ILE A 1 385 ? -4.842 -10.854 -3.937 1.00 83.31 385 ILE A N 1
ATOM 2977 C CA . ILE A 1 385 ? -5.449 -10.410 -5.207 1.00 83.31 385 ILE A CA 1
ATOM 2978 C C . ILE A 1 385 ? -4.406 -10.452 -6.341 1.00 83.31 385 ILE A C 1
ATOM 2980 O O . ILE A 1 385 ? -4.658 -11.023 -7.401 1.00 83.31 385 ILE A O 1
ATOM 2984 N N . CYS A 1 386 ? -3.191 -9.956 -6.089 1.00 89.62 386 CYS A N 1
ATOM 2985 C CA . CYS A 1 386 ? -2.054 -10.020 -7.009 1.00 89.62 386 CYS A CA 1
ATOM 2986 C C . CYS A 1 386 ? -1.680 -11.449 -7.390 1.00 89.62 386 CYS A C 1
ATOM 2988 O O . CYS A 1 386 ? -1.330 -11.689 -8.541 1.00 89.62 386 CYS A O 1
ATOM 2990 N N . ALA A 1 387 ? -1.709 -12.388 -6.440 1.00 85.19 387 ALA A N 1
ATOM 2991 C CA . ALA A 1 387 ? -1.400 -13.787 -6.718 1.00 85.19 387 ALA A CA 1
ATOM 2992 C C . ALA A 1 387 ? -2.385 -14.390 -7.730 1.00 85.19 387 ALA A C 1
ATOM 2994 O O . ALA A 1 387 ? -1.961 -15.164 -8.579 1.00 85.19 387 ALA A O 1
ATOM 2995 N N . ARG A 1 388 ? -3.663 -13.982 -7.696 1.00 88.62 388 ARG A N 1
ATOM 2996 C CA . ARG A 1 388 ? -4.676 -14.376 -8.689 1.00 88.62 388 ARG A CA 1
ATOM 2997 C C . ARG A 1 388 ? -4.492 -13.653 -10.025 1.00 88.62 388 ARG A C 1
ATOM 2999 O O . ARG A 1 388 ? -4.416 -14.314 -11.054 1.00 88.62 388 ARG A O 1
ATOM 3006 N N . LEU A 1 389 ? -4.344 -12.323 -10.016 1.00 90.56 389 LEU A N 1
ATOM 3007 C CA . LEU A 1 389 ? -4.117 -11.531 -11.237 1.00 90.56 389 LEU A CA 1
ATOM 3008 C C . LEU A 1 389 ? -2.897 -12.031 -12.030 1.00 90.56 389 LEU A C 1
ATOM 3010 O O . LEU A 1 389 ? -2.961 -12.169 -13.247 1.00 90.56 389 LEU A O 1
ATOM 3014 N N . LYS A 1 390 ? -1.794 -12.363 -11.348 1.00 89.94 390 LYS A N 1
ATOM 3015 C CA . LYS A 1 390 ? -0.552 -12.841 -11.980 1.00 89.94 390 LYS A CA 1
ATOM 3016 C C . LYS A 1 390 ? -0.686 -14.141 -12.774 1.00 89.94 390 LYS A C 1
ATOM 3018 O O . LYS A 1 390 ? 0.190 -14.385 -13.595 1.00 89.94 390 LYS A O 1
ATOM 3023 N N . VAL A 1 391 ? -1.734 -14.938 -12.548 1.00 91.06 391 VAL A N 1
ATOM 3024 C CA . VAL A 1 391 ? -1.996 -16.155 -13.334 1.00 91.06 391 VAL A CA 1
ATOM 3025 C C . VAL A 1 391 ? -2.504 -15.803 -14.733 1.00 91.06 391 VAL A C 1
ATOM 3027 O O . VAL A 1 391 ? -2.030 -16.392 -15.690 1.00 91.06 391 VAL A O 1
ATOM 3030 N N . VAL A 1 392 ? -3.408 -14.822 -14.856 1.00 91.88 392 VAL A N 1
ATOM 3031 C CA . VAL A 1 392 ? -4.100 -14.488 -16.124 1.00 91.88 392 VAL A CA 1
ATOM 3032 C C . VAL A 1 392 ? -3.460 -13.338 -16.911 1.00 91.88 392 VAL A C 1
ATOM 3034 O O . VAL A 1 392 ? -3.681 -13.197 -18.111 1.00 91.88 392 VAL A O 1
ATOM 3037 N N . LEU A 1 393 ? -2.651 -12.495 -16.256 1.00 92.62 393 LEU A N 1
ATOM 3038 C CA . LEU A 1 393 ? -1.964 -11.369 -16.905 1.00 92.62 393 LEU A CA 1
ATOM 3039 C C . LEU A 1 393 ? -1.058 -11.747 -18.102 1.00 92.62 393 LEU A C 1
ATOM 3041 O O . LEU A 1 393 ? -0.972 -10.924 -19.014 1.00 92.62 393 LEU A O 1
ATOM 3045 N N . PRO A 1 394 ? -0.383 -12.917 -18.159 1.00 90.69 394 PRO A N 1
ATOM 3046 C CA . PRO A 1 394 ? 0.378 -13.329 -19.343 1.00 90.69 394 PRO A CA 1
ATOM 3047 C C . PRO A 1 394 ? -0.459 -13.450 -20.622 1.00 90.69 394 PRO A C 1
ATOM 3049 O O . PRO A 1 394 ? 0.054 -13.133 -21.698 1.00 90.69 394 PRO A O 1
ATOM 3052 N N . ASP A 1 395 ? -1.725 -13.853 -20.491 1.00 90.38 395 ASP A N 1
ATOM 3053 C CA . ASP A 1 395 ? -2.617 -14.172 -21.610 1.00 90.38 395 ASP A CA 1
ATOM 3054 C C . ASP A 1 395 ? -3.385 -12.939 -22.111 1.00 90.38 395 ASP A C 1
ATOM 3056 O O . ASP A 1 395 ? -3.555 -12.748 -23.315 1.00 90.38 395 ASP A O 1
ATOM 3060 N N . ILE A 1 396 ? -3.831 -12.075 -21.189 1.00 93.19 396 ILE A N 1
ATOM 3061 C CA . ILE A 1 396 ? -4.700 -10.926 -21.509 1.00 93.19 396 ILE A CA 1
ATOM 3062 C C . ILE A 1 396 ? -3.943 -9.633 -21.860 1.00 93.19 396 ILE A C 1
ATOM 3064 O O . ILE A 1 396 ? -4.526 -8.754 -22.496 1.00 93.19 396 ILE A O 1
ATOM 3068 N N . ILE A 1 397 ? -2.665 -9.511 -21.471 1.00 94.62 397 ILE A N 1
ATOM 3069 C CA . ILE A 1 397 ? -1.817 -8.332 -21.731 1.00 94.62 397 ILE A CA 1
ATOM 3070 C C . ILE A 1 397 ? -0.929 -8.571 -22.957 1.00 94.62 397 ILE A C 1
ATOM 3072 O O . ILE A 1 397 ? -0.152 -9.527 -22.994 1.00 94.62 397 ILE A O 1
ATOM 3076 N N . ALA A 1 398 ? -0.942 -7.657 -23.926 1.00 91.62 398 ALA A N 1
ATOM 3077 C CA . ALA A 1 398 ? -0.150 -7.746 -25.146 1.00 91.62 398 ALA A CA 1
ATOM 3078 C C . ALA A 1 398 ? 1.359 -7.892 -24.871 1.00 91.62 398 ALA A C 1
ATOM 3080 O O . ALA A 1 398 ? 1.923 -7.310 -23.944 1.00 91.62 398 ALA A O 1
ATOM 3081 N N . GLN A 1 399 ? 2.035 -8.693 -25.696 1.00 88.00 399 GLN A N 1
ATOM 3082 C CA . GLN A 1 399 ? 3.417 -9.138 -25.456 1.00 88.00 399 GLN A CA 1
ATOM 3083 C C . GLN A 1 399 ? 4.473 -8.029 -25.561 1.00 88.00 399 GLN A C 1
ATOM 3085 O O . GLN A 1 399 ? 5.562 -8.156 -25.011 1.00 88.00 399 GLN A O 1
ATOM 3090 N N . ASN A 1 400 ? 4.133 -6.911 -26.200 1.00 88.62 400 ASN A N 1
ATOM 3091 C CA . ASN A 1 400 ? 4.959 -5.709 -26.281 1.00 88.62 400 ASN A CA 1
ATOM 3092 C C . ASN A 1 400 ? 4.901 -4.820 -25.015 1.00 88.62 400 ASN A C 1
ATOM 3094 O O . ASN A 1 400 ? 5.591 -3.803 -24.963 1.00 88.62 400 ASN A O 1
ATOM 3098 N N . GLN A 1 401 ? 4.133 -5.202 -23.985 1.00 92.50 401 GLN A N 1
ATOM 3099 C CA . GLN A 1 401 ? 4.213 -4.644 -22.629 1.00 92.50 401 GLN A CA 1
ATOM 3100 C C . GLN A 1 401 ? 5.211 -5.459 -21.782 1.00 92.50 401 GLN A C 1
ATOM 3102 O O . GLN A 1 401 ? 4.881 -6.504 -21.220 1.00 92.50 401 GLN A O 1
ATOM 3107 N N . GLY A 1 402 ? 6.451 -4.979 -21.678 1.00 87.06 402 GLY A N 1
ATOM 3108 C CA . GLY A 1 402 ? 7.586 -5.713 -21.102 1.00 87.06 402 GLY A CA 1
ATOM 3109 C C . GLY A 1 402 ? 7.693 -5.724 -19.569 1.00 87.06 402 GLY A C 1
ATOM 3110 O O . GLY A 1 402 ? 8.643 -6.302 -19.044 1.00 87.06 402 GLY A O 1
ATOM 3111 N N . ARG A 1 403 ? 6.772 -5.085 -18.828 1.00 90.31 403 ARG A N 1
ATOM 3112 C CA . ARG A 1 403 ? 6.862 -4.904 -17.360 1.00 90.31 403 ARG A CA 1
ATOM 3113 C C . ARG A 1 403 ? 5.677 -5.505 -16.605 1.00 90.31 403 ARG A C 1
ATOM 3115 O O . ARG A 1 403 ? 4.556 -5.519 -17.105 1.00 90.31 403 ARG A O 1
ATOM 3122 N N . PHE A 1 404 ? 5.929 -5.924 -15.364 1.00 89.94 404 PHE A N 1
ATOM 3123 C CA . PHE A 1 404 ? 4.965 -6.424 -14.365 1.00 89.94 404 PHE A CA 1
ATOM 3124 C C . PHE A 1 404 ? 4.174 -7.702 -14.718 1.00 89.94 404 PHE A C 1
ATOM 3126 O O . PHE A 1 404 ? 3.593 -8.305 -13.817 1.00 89.94 404 PHE A O 1
ATOM 3133 N N . VAL A 1 405 ? 4.232 -8.180 -15.963 1.00 88.75 405 VAL A N 1
ATOM 3134 C CA . VAL A 1 405 ? 3.815 -9.536 -16.355 1.00 88.75 405 VAL A CA 1
ATOM 3135 C C . VAL A 1 405 ? 4.933 -10.539 -16.034 1.00 88.75 405 VAL A C 1
ATOM 3137 O O . VAL A 1 405 ? 6.117 -10.216 -16.147 1.00 88.75 405 VAL A O 1
ATOM 3140 N N . HIS A 1 406 ? 4.573 -11.752 -15.607 1.00 83.88 406 HIS A N 1
ATOM 3141 C CA . HIS A 1 406 ? 5.541 -12.815 -15.314 1.00 83.88 406 HIS A CA 1
ATOM 3142 C C . HIS A 1 406 ? 6.283 -13.278 -16.585 1.00 83.88 406 HIS A C 1
ATOM 3144 O O . HIS A 1 406 ? 5.760 -13.164 -17.690 1.00 83.88 406 HIS A O 1
ATOM 3150 N N . GLY A 1 407 ? 7.522 -13.759 -16.440 1.00 78.00 407 GLY A N 1
ATOM 3151 C CA . GLY A 1 407 ? 8.357 -14.240 -17.552 1.00 78.00 407 GLY A CA 1
ATOM 3152 C C . GLY A 1 407 ? 8.912 -13.172 -18.514 1.00 78.00 407 GLY A C 1
ATOM 3153 O O . GLY A 1 407 ? 9.755 -13.500 -19.345 1.00 78.00 407 GLY A O 1
ATOM 3154 N N . ARG A 1 408 ? 8.499 -11.898 -18.422 1.00 84.69 408 ARG A N 1
ATOM 3155 C CA . ARG A 1 408 ? 8.965 -10.833 -19.334 1.00 84.69 408 ARG A CA 1
ATOM 3156 C C . ARG A 1 408 ? 10.226 -10.133 -18.809 1.00 84.69 408 ARG A C 1
ATOM 3158 O O . ARG A 1 408 ? 10.281 -9.713 -17.653 1.00 84.69 408 ARG A O 1
ATOM 3165 N N . PHE A 1 409 ? 11.235 -9.992 -19.673 1.00 82.25 409 PHE A N 1
ATOM 3166 C CA . PHE A 1 409 ? 12.531 -9.382 -19.360 1.00 82.25 409 PHE A CA 1
ATOM 3167 C C . PHE A 1 409 ? 12.667 -7.972 -19.957 1.00 82.25 409 PHE A C 1
ATOM 3169 O O . PHE A 1 409 ? 12.425 -7.756 -21.143 1.00 82.25 409 PHE A O 1
ATOM 3176 N N . ILE A 1 410 ? 13.134 -7.026 -19.135 1.00 85.19 410 ILE A N 1
ATOM 3177 C CA . ILE A 1 410 ? 13.350 -5.610 -19.488 1.00 85.19 410 ILE A CA 1
ATOM 3178 C C . ILE A 1 410 ? 14.241 -5.408 -20.725 1.00 85.19 410 ILE A C 1
ATOM 3180 O O . ILE A 1 410 ? 14.001 -4.495 -21.515 1.00 85.19 410 ILE A O 1
ATOM 3184 N N . GLY A 1 411 ? 15.238 -6.276 -20.930 1.00 81.56 411 GLY A N 1
ATOM 3185 C CA . GLY A 1 411 ? 16.153 -6.175 -22.064 1.00 81.56 411 GLY A CA 1
ATOM 3186 C C . GLY A 1 411 ? 15.488 -6.406 -23.422 1.00 81.56 411 GLY A C 1
ATOM 3187 O O . GLY A 1 411 ? 15.984 -5.872 -24.405 1.00 81.56 411 GLY A O 1
ATOM 3188 N N . HIS A 1 412 ? 14.351 -7.111 -23.504 1.00 79.12 412 HIS A N 1
ATOM 3189 C CA . HIS A 1 412 ? 13.696 -7.392 -24.789 1.00 79.12 412 HIS A CA 1
ATOM 3190 C C . HIS A 1 412 ? 13.231 -6.114 -25.496 1.00 79.12 412 HIS A C 1
ATOM 3192 O O . HIS A 1 412 ? 13.558 -5.920 -26.665 1.00 79.12 412 HIS A O 1
ATOM 3198 N N . ASN A 1 413 ? 12.561 -5.197 -24.784 1.00 86.75 413 ASN A N 1
ATOM 3199 C CA . ASN A 1 413 ? 12.181 -3.896 -25.347 1.00 86.75 413 ASN A CA 1
ATOM 3200 C C . ASN A 1 413 ? 13.414 -3.129 -25.855 1.00 86.75 413 ASN A C 1
ATOM 3202 O O . ASN A 1 413 ? 13.360 -2.503 -26.907 1.00 86.75 413 ASN A O 1
ATOM 3206 N N . ILE A 1 414 ? 14.526 -3.188 -25.115 1.00 86.62 414 ILE A N 1
ATOM 3207 C CA . ILE A 1 414 ? 15.764 -2.466 -25.432 1.00 86.62 414 ILE A CA 1
ATOM 3208 C C . ILE A 1 414 ? 16.450 -3.077 -26.661 1.00 86.62 414 ILE A C 1
ATOM 3210 O O . ILE A 1 414 ? 16.889 -2.335 -27.531 1.00 86.62 414 ILE A O 1
ATOM 3214 N N . MET A 1 415 ? 16.501 -4.408 -26.764 1.00 81.81 415 MET A N 1
ATOM 3215 C CA . MET A 1 415 ? 17.094 -5.140 -27.890 1.00 81.81 415 MET A CA 1
ATOM 3216 C C . MET A 1 415 ? 16.307 -4.937 -29.187 1.00 81.81 415 MET A C 1
ATOM 3218 O O . MET A 1 415 ? 16.904 -4.558 -30.193 1.00 81.81 415 MET A O 1
ATOM 3222 N N . ILE A 1 416 ? 14.977 -5.116 -29.154 1.00 84.25 416 ILE A N 1
ATOM 3223 C CA . ILE A 1 416 ? 14.097 -4.845 -30.305 1.00 84.25 416 ILE A CA 1
ATOM 3224 C C . ILE A 1 416 ? 14.305 -3.400 -30.765 1.00 84.25 416 ILE A C 1
ATOM 3226 O O . ILE A 1 416 ? 14.530 -3.139 -31.943 1.00 84.25 416 ILE A O 1
ATOM 3230 N N . TRP A 1 417 ? 14.288 -2.454 -29.825 1.00 85.69 417 TRP A N 1
ATOM 3231 C CA . TRP A 1 417 ? 14.412 -1.038 -30.140 1.00 85.69 417 TRP A CA 1
ATOM 3232 C C . TRP A 1 417 ? 15.787 -0.648 -30.714 1.00 85.69 417 TRP A C 1
ATOM 3234 O O . TRP A 1 417 ? 15.874 0.072 -31.710 1.00 85.69 417 TRP A O 1
ATOM 3244 N N . GLN A 1 418 ? 16.864 -1.171 -30.129 1.00 84.62 418 GLN A N 1
ATOM 3245 C CA . GLN A 1 418 ? 18.238 -0.965 -30.584 1.00 84.62 418 GLN A CA 1
ATOM 3246 C C . GLN A 1 418 ? 18.483 -1.560 -31.982 1.00 84.62 418 GLN A C 1
ATOM 3248 O O . GLN A 1 418 ? 19.255 -0.991 -32.757 1.00 84.62 418 GLN A O 1
ATOM 3253 N N . ASP A 1 419 ? 17.823 -2.662 -32.342 1.00 82.44 419 ASP A N 1
ATOM 3254 C CA . ASP A 1 419 ? 17.887 -3.182 -33.707 1.00 82.44 419 ASP A CA 1
ATOM 3255 C C . ASP A 1 419 ? 17.021 -2.368 -34.690 1.00 82.44 419 ASP A C 1
ATOM 3257 O O . ASP A 1 419 ? 17.488 -2.042 -35.784 1.00 82.44 419 ASP A O 1
ATOM 3261 N N . LEU A 1 420 ? 15.809 -1.940 -34.306 1.00 84.81 420 LEU A N 1
ATOM 3262 C CA . LEU A 1 420 ? 14.955 -1.099 -35.162 1.00 84.81 420 LEU A CA 1
ATOM 3263 C C . LEU A 1 420 ? 15.643 0.203 -35.606 1.00 84.81 420 LEU A C 1
ATOM 3265 O O . LEU A 1 420 ? 15.479 0.590 -36.765 1.00 84.81 420 LEU A O 1
ATOM 3269 N N . ILE A 1 421 ? 16.465 0.832 -34.752 1.00 87.75 421 ILE A N 1
ATOM 3270 C CA . ILE A 1 421 ? 17.201 2.060 -35.115 1.00 87.75 421 ILE A CA 1
ATOM 3271 C C . ILE A 1 421 ? 18.618 1.847 -35.680 1.00 87.75 421 ILE A C 1
ATOM 3273 O O . ILE A 1 421 ? 19.265 2.829 -36.047 1.00 87.75 421 ILE A O 1
ATOM 3277 N N . ARG A 1 422 ? 19.116 0.604 -35.800 1.00 81.56 422 ARG A N 1
ATOM 3278 C CA . ARG A 1 422 ? 20.512 0.232 -36.174 1.00 81.56 422 ARG A CA 1
ATOM 3279 C C . ARG A 1 422 ? 21.019 0.822 -37.504 1.00 81.56 422 ARG A C 1
ATOM 3281 O O . ARG A 1 422 ? 22.204 0.711 -37.833 1.00 81.56 422 ARG A O 1
ATOM 3288 N N . HIS A 1 423 ? 20.129 1.406 -38.309 1.00 78.88 423 HIS A N 1
ATOM 3289 C CA . HIS A 1 423 ? 20.413 1.984 -39.626 1.00 78.88 423 HIS A CA 1
ATOM 3290 C C . HIS A 1 423 ? 19.872 3.414 -39.824 1.00 78.88 423 HIS A C 1
ATOM 3292 O O . HIS A 1 423 ? 19.925 3.925 -40.944 1.00 78.88 423 HIS A O 1
ATOM 3298 N N . TYR A 1 424 ? 19.377 4.068 -38.769 1.00 87.69 424 TYR A N 1
ATOM 3299 C CA . TYR A 1 424 ? 18.942 5.468 -38.831 1.00 87.69 424 TYR A CA 1
ATOM 3300 C C . TYR A 1 424 ? 20.113 6.396 -39.211 1.00 87.69 424 TYR A C 1
ATOM 3302 O O . TYR A 1 424 ? 21.275 6.131 -38.891 1.00 87.69 424 TYR A O 1
ATOM 3310 N N . GLY A 1 425 ? 19.815 7.476 -39.935 1.00 82.44 425 GLY A N 1
ATOM 3311 C CA . GLY A 1 425 ? 20.805 8.391 -40.511 1.00 82.44 425 GLY A CA 1
ATOM 3312 C C . GLY A 1 425 ? 21.476 7.889 -41.799 1.00 82.44 425 GLY A C 1
ATOM 3313 O O . GLY A 1 425 ? 22.373 8.554 -42.315 1.00 82.44 425 GLY A O 1
ATOM 3314 N N . ARG A 1 426 ? 21.070 6.735 -42.352 1.00 85.62 426 ARG A N 1
ATOM 3315 C CA . ARG A 1 426 ? 21.474 6.296 -43.702 1.00 85.62 426 ARG A CA 1
ATOM 3316 C C . ARG A 1 426 ? 20.473 6.812 -44.738 1.00 85.62 426 ARG A C 1
ATOM 3318 O O . ARG A 1 426 ? 19.285 6.514 -44.631 1.00 85.62 426 ARG A O 1
ATOM 3325 N N . LYS A 1 427 ? 20.946 7.502 -45.786 1.00 78.81 427 LYS A N 1
ATOM 3326 C CA . LYS A 1 427 ? 20.093 8.056 -46.865 1.00 78.81 427 LYS A CA 1
ATOM 3327 C C . LYS A 1 427 ? 19.208 7.009 -47.568 1.00 78.81 427 LYS A C 1
ATOM 3329 O O . LYS A 1 427 ? 18.147 7.355 -48.062 1.00 78.81 427 LYS A O 1
ATOM 3334 N N . SER A 1 428 ? 19.618 5.739 -47.588 1.00 77.50 428 SER A N 1
ATOM 3335 C CA . SER A 1 428 ? 18.898 4.629 -48.233 1.00 77.50 428 SER A CA 1
ATOM 3336 C C . SER A 1 428 ? 17.809 3.960 -47.376 1.00 77.50 428 SER A C 1
ATOM 3338 O O . SER A 1 428 ? 17.219 2.973 -47.813 1.00 77.50 428 SER A O 1
ATOM 3340 N N . LYS A 1 429 ? 17.543 4.443 -46.153 1.00 84.00 429 LYS A N 1
ATOM 3341 C CA . LYS A 1 429 ? 16.487 3.900 -45.275 1.00 84.00 429 LYS A CA 1
ATOM 3342 C C . LYS A 1 429 ? 15.184 4.686 -45.373 1.00 84.00 429 LYS A C 1
ATOM 3344 O O . LYS A 1 429 ? 15.192 5.860 -45.735 1.00 84.00 429 LYS A O 1
ATOM 3349 N N . ARG A 1 430 ? 14.056 4.038 -45.065 1.00 87.75 430 ARG A N 1
ATOM 3350 C CA . ARG A 1 430 ? 12.731 4.660 -45.220 1.00 87.75 430 ARG A CA 1
ATOM 3351 C C . ARG A 1 430 ? 12.510 5.813 -44.239 1.00 87.75 430 ARG A C 1
ATOM 3353 O O . ARG A 1 430 ? 13.124 5.870 -43.171 1.00 87.75 430 ARG A O 1
ATOM 3360 N N . ALA A 1 431 ? 11.596 6.712 -44.599 1.00 93.31 431 ALA A N 1
ATOM 3361 C CA . ALA A 1 431 ? 11.090 7.718 -43.676 1.00 93.31 431 ALA A CA 1
ATOM 3362 C C . ALA A 1 431 ? 10.479 7.019 -42.449 1.00 93.31 431 ALA A C 1
ATOM 3364 O O . ALA A 1 431 ? 9.702 6.076 -42.597 1.00 93.31 431 ALA A O 1
ATOM 3365 N N . SER A 1 432 ? 10.827 7.431 -41.233 1.00 94.31 432 SER A N 1
ATOM 3366 C CA . SER A 1 432 ? 10.307 6.836 -39.991 1.00 94.31 432 SER A CA 1
ATOM 3367 C C . SER A 1 432 ? 10.148 7.883 -38.899 1.00 94.31 432 SER A C 1
ATOM 3369 O O . SER A 1 432 ? 10.980 8.784 -38.779 1.00 94.31 432 SER A O 1
ATOM 3371 N N . CYS A 1 433 ? 9.094 7.738 -38.094 1.00 95.19 433 CYS A N 1
ATOM 3372 C CA . CYS A 1 433 ? 8.815 8.597 -36.949 1.00 95.19 433 CYS A CA 1
ATOM 3373 C C . CYS A 1 433 ? 8.620 7.766 -35.678 1.00 95.19 433 CYS A C 1
ATOM 3375 O O . CYS A 1 433 ? 8.015 6.689 -35.701 1.00 95.19 433 CYS A O 1
ATOM 3377 N N . ILE A 1 434 ? 9.138 8.290 -34.570 1.00 94.44 434 ILE A N 1
ATOM 3378 C CA . ILE A 1 434 ? 9.179 7.648 -33.259 1.00 94.44 434 ILE A CA 1
ATOM 3379 C C . ILE A 1 434 ? 8.684 8.648 -32.222 1.00 94.44 434 ILE A C 1
ATOM 3381 O O . ILE A 1 434 ? 9.168 9.773 -32.220 1.00 94.44 434 ILE A O 1
ATOM 3385 N N . PHE A 1 435 ? 7.834 8.234 -31.286 1.00 95.62 435 PHE A N 1
ATOM 3386 C CA . PHE A 1 435 ? 7.503 9.017 -30.093 1.00 95.62 435 PHE A CA 1
ATOM 3387 C C . PHE A 1 435 ? 7.974 8.282 -28.845 1.00 95.62 435 PHE A C 1
ATOM 3389 O O . PHE A 1 435 ? 7.666 7.106 -28.665 1.00 95.62 435 PHE A O 1
ATOM 3396 N N . LYS A 1 436 ? 8.670 8.986 -27.956 1.00 95.44 436 LYS A N 1
ATOM 3397 C CA . LYS A 1 436 ? 8.957 8.543 -26.592 1.00 95.44 436 LYS A CA 1
ATOM 3398 C C . LYS A 1 436 ? 8.058 9.329 -25.645 1.00 95.44 436 LYS A C 1
ATOM 3400 O O . LYS A 1 436 ? 8.250 10.532 -25.482 1.00 95.44 436 LYS A O 1
ATOM 3405 N N . LEU A 1 437 ? 7.088 8.654 -25.035 1.00 94.81 437 LEU A N 1
ATOM 3406 C CA . LEU A 1 437 ? 6.110 9.269 -24.137 1.00 94.81 437 LEU A CA 1
ATOM 3407 C C . LEU A 1 437 ? 6.626 9.303 -22.685 1.00 94.81 437 LEU A C 1
ATOM 3409 O O . LEU A 1 437 ? 7.210 8.331 -22.211 1.00 94.81 437 LEU A O 1
ATOM 3413 N N . ASP A 1 438 ? 6.348 10.397 -21.970 1.00 91.50 438 ASP A N 1
ATOM 3414 C CA . ASP A 1 438 ? 6.381 10.490 -20.497 1.00 91.50 438 ASP A CA 1
ATOM 3415 C C . ASP A 1 438 ? 4.943 10.791 -20.054 1.00 91.50 438 ASP A C 1
ATOM 3417 O O . ASP A 1 438 ? 4.417 11.858 -20.367 1.00 91.50 438 ASP A O 1
ATOM 3421 N N . LEU A 1 439 ? 4.264 9.844 -19.400 1.00 92.06 439 LEU A N 1
ATOM 3422 C CA . LEU A 1 439 ? 2.878 10.040 -18.958 1.00 92.06 439 LEU A CA 1
ATOM 3423 C C . LEU A 1 439 ? 2.830 10.903 -17.688 1.00 92.06 439 LEU A C 1
ATOM 3425 O O . LEU A 1 439 ? 3.456 10.587 -16.670 1.00 92.06 439 LEU A O 1
ATOM 3429 N N . GLN A 1 440 ? 2.061 11.994 -17.727 1.00 88.94 440 GLN A N 1
ATOM 3430 C CA . GLN A 1 440 ? 1.997 12.953 -16.630 1.00 88.94 440 GLN A CA 1
ATOM 3431 C C . GLN A 1 440 ? 1.365 12.307 -15.389 1.00 88.94 440 GLN A C 1
ATOM 3433 O O . GLN A 1 440 ? 0.176 11.993 -15.385 1.00 88.94 440 GLN A O 1
ATOM 3438 N N . LYS A 1 441 ? 2.161 12.151 -14.319 1.00 85.00 441 LYS A N 1
ATOM 3439 C CA . LYS A 1 441 ? 1.729 11.571 -13.031 1.00 85.00 441 LYS A CA 1
ATOM 3440 C C . LYS A 1 441 ? 0.972 10.242 -13.214 1.00 85.00 441 LYS A C 1
ATOM 3442 O O . LYS A 1 441 ? -0.133 10.071 -12.713 1.00 85.00 441 LYS A O 1
ATOM 3447 N N . ALA A 1 442 ? 1.572 9.304 -13.951 1.00 85.00 442 ALA A N 1
ATOM 3448 C CA . ALA A 1 442 ? 0.906 8.090 -14.439 1.00 85.00 442 ALA A CA 1
ATOM 3449 C C . ALA A 1 442 ? 0.134 7.271 -13.378 1.00 85.00 442 ALA A C 1
ATOM 3451 O O . ALA A 1 442 ? -0.886 6.671 -13.693 1.00 85.00 442 ALA A O 1
ATOM 3452 N N . TYR A 1 443 ? 0.585 7.258 -12.119 1.00 88.50 443 TYR A N 1
ATOM 3453 C CA . TYR A 1 443 ? -0.155 6.609 -11.031 1.00 88.50 443 TYR A CA 1
ATOM 3454 C C . TYR A 1 443 ? -1.234 7.522 -10.432 1.00 88.50 443 TYR A C 1
ATOM 3456 O O . TYR A 1 443 ? -2.316 7.042 -10.128 1.00 88.50 443 TYR A O 1
ATOM 3464 N N . ASP A 1 444 ? -0.990 8.824 -10.284 1.00 87.12 444 ASP A N 1
ATOM 3465 C CA . ASP A 1 444 ? -1.885 9.745 -9.566 1.00 87.12 444 ASP A CA 1
ATOM 3466 C C . ASP A 1 444 ? -3.094 10.226 -10.404 1.00 87.12 444 ASP A C 1
ATOM 3468 O O . ASP A 1 444 ? -4.054 10.757 -9.849 1.00 87.12 444 ASP A O 1
ATOM 3472 N N . ASN A 1 445 ? -3.044 10.073 -11.735 1.00 91.12 445 ASN A N 1
ATOM 3473 C CA . ASN A 1 445 ? -4.020 10.650 -12.674 1.00 91.12 445 ASN A CA 1
ATOM 3474 C C . ASN A 1 445 ? -5.039 9.665 -13.281 1.00 91.12 445 ASN A C 1
ATOM 3476 O O . ASN A 1 445 ? -5.981 10.131 -13.911 1.00 91.12 445 ASN A O 1
ATOM 3480 N N . ILE A 1 446 ? -4.873 8.346 -13.130 1.00 93.56 446 ILE A N 1
ATOM 3481 C CA . ILE A 1 446 ? -5.781 7.362 -13.749 1.00 93.56 446 ILE A CA 1
ATOM 3482 C C . ILE A 1 446 ? -7.177 7.385 -13.107 1.00 93.56 446 ILE A C 1
ATOM 3484 O O . ILE A 1 446 ? -7.295 7.261 -11.887 1.00 93.56 446 ILE A O 1
ATOM 3488 N N . GLU A 1 447 ? -8.228 7.508 -13.916 1.00 95.62 447 GLU A N 1
ATOM 3489 C CA . GLU A 1 447 ? -9.609 7.550 -13.417 1.00 95.62 447 GLU A CA 1
ATOM 3490 C C . GLU A 1 447 ? -10.110 6.171 -12.958 1.00 95.62 447 GLU A C 1
ATOM 3492 O O . GLU A 1 447 ? -9.783 5.136 -13.543 1.00 95.62 447 GLU A O 1
ATOM 3497 N N . TRP A 1 448 ? -10.888 6.143 -11.871 1.00 95.50 448 TRP A N 1
ATOM 3498 C CA . TRP A 1 448 ? -11.295 4.896 -11.210 1.00 95.50 448 TRP A CA 1
ATOM 3499 C C . TRP A 1 448 ? -12.371 4.118 -11.961 1.00 95.50 448 TRP A C 1
ATOM 3501 O O . TRP A 1 448 ? -12.318 2.890 -11.988 1.00 95.50 448 TRP A O 1
ATOM 3511 N N . ASP A 1 449 ? -13.319 4.810 -12.583 1.00 95.31 449 ASP A N 1
ATOM 3512 C CA . ASP A 1 449 ? -14.458 4.163 -13.237 1.00 95.31 449 ASP A CA 1
ATOM 3513 C C . ASP A 1 449 ? -14.001 3.432 -14.511 1.00 95.31 449 ASP A C 1
ATOM 3515 O O . ASP A 1 449 ? -14.364 2.281 -14.729 1.00 95.31 449 ASP A O 1
ATOM 3519 N N . PHE A 1 450 ? -13.032 4.005 -15.235 1.00 96.62 450 PHE A N 1
ATOM 3520 C CA . PHE A 1 450 ? -12.303 3.336 -16.317 1.00 96.62 450 PHE A CA 1
ATOM 3521 C C . PHE A 1 450 ? -11.584 2.043 -15.870 1.00 96.62 450 PHE A C 1
ATOM 3523 O O . PHE A 1 450 ? -11.514 1.081 -16.634 1.00 96.62 450 PHE A O 1
ATOM 3530 N N . ILE A 1 451 ? -11.060 1.968 -14.637 1.00 97.00 451 ILE A N 1
ATOM 3531 C CA . ILE A 1 451 ? -10.465 0.720 -14.115 1.00 97.00 451 ILE A CA 1
ATOM 3532 C C . ILE A 1 451 ? -11.552 -0.345 -13.908 1.00 97.00 451 ILE A C 1
ATOM 3534 O O . ILE A 1 451 ? -11.320 -1.515 -14.217 1.00 97.00 451 ILE A O 1
ATOM 3538 N N . GLU A 1 452 ? -12.732 0.041 -13.419 1.00 97.00 452 GLU A N 1
ATOM 3539 C CA . GLU A 1 452 ? -13.869 -0.870 -13.249 1.00 97.00 452 GLU A CA 1
ATOM 3540 C C . GLU A 1 452 ? -14.415 -1.355 -14.599 1.00 97.00 452 GLU A C 1
ATOM 3542 O O . GLU A 1 452 ? -14.527 -2.565 -14.798 1.00 97.00 452 GLU A O 1
ATOM 3547 N N . GLU A 1 453 ? -14.637 -0.449 -15.556 1.00 96.69 453 GLU A N 1
ATOM 3548 C CA . GLU A 1 453 ? -15.026 -0.776 -16.935 1.00 96.69 453 GLU A CA 1
ATOM 3549 C C . GLU A 1 453 ? -14.031 -1.739 -17.596 1.00 96.69 453 GLU A C 1
ATOM 3551 O O . GLU A 1 453 ? -14.434 -2.733 -18.201 1.00 96.69 453 GLU A O 1
ATOM 3556 N N . MET A 1 454 ? -12.721 -1.508 -17.447 1.00 96.31 454 MET A N 1
ATOM 3557 C CA . MET A 1 454 ? -11.702 -2.412 -17.987 1.00 96.31 454 MET A CA 1
ATOM 3558 C C . MET A 1 454 ? -11.754 -3.799 -17.333 1.00 96.31 454 MET A C 1
ATOM 3560 O O . MET A 1 454 ? -11.623 -4.805 -18.030 1.00 96.31 454 MET A O 1
ATOM 3564 N N . LEU A 1 455 ? -11.975 -3.892 -16.017 1.00 96.75 455 LEU A N 1
ATOM 3565 C CA . LEU A 1 455 ? -12.129 -5.179 -15.326 1.00 96.75 455 LEU A CA 1
ATOM 3566 C C . LEU A 1 455 ? -13.405 -5.922 -15.766 1.00 96.75 455 LEU A C 1
ATOM 3568 O O . LEU A 1 455 ? -13.367 -7.143 -15.939 1.00 96.75 455 LEU A O 1
ATOM 3572 N N . GLN A 1 456 ? -14.502 -5.199 -16.005 1.00 96.88 456 GLN A N 1
ATOM 3573 C CA . GLN A 1 456 ? -15.745 -5.748 -16.557 1.00 96.88 456 GLN A CA 1
ATOM 3574 C C . GLN A 1 456 ? -15.555 -6.219 -18.009 1.00 96.88 456 GLN A C 1
ATOM 3576 O O . GLN A 1 456 ? -15.966 -7.326 -18.357 1.00 96.88 456 GLN A O 1
ATOM 3581 N N . ALA A 1 457 ? -14.856 -5.443 -18.844 1.00 95.06 457 ALA A N 1
ATOM 3582 C CA . ALA A 1 457 ? -14.551 -5.784 -20.235 1.00 95.06 457 ALA A CA 1
ATOM 3583 C C . ALA A 1 457 ? -13.599 -6.989 -20.373 1.00 95.06 457 ALA A C 1
ATOM 3585 O O . ALA A 1 457 ? -13.690 -7.741 -21.344 1.00 95.06 457 ALA A O 1
ATOM 3586 N N . PHE A 1 458 ? -12.718 -7.217 -19.391 1.00 94.38 458 PHE A N 1
ATOM 3587 C CA . PHE A 1 458 ? -11.935 -8.454 -19.255 1.00 94.38 458 PHE A CA 1
ATOM 3588 C C . PHE A 1 458 ? -12.722 -9.628 -18.639 1.00 94.38 458 PHE A C 1
ATOM 3590 O O . PHE A 1 458 ? -12.145 -10.695 -18.435 1.00 94.38 458 PHE A O 1
ATOM 3597 N N . GLN A 1 459 ? -14.017 -9.457 -18.351 1.00 95.50 459 GLN A N 1
ATOM 3598 C CA . GLN A 1 459 ? -14.907 -10.477 -17.783 1.00 95.50 459 GLN A CA 1
ATOM 3599 C C . GLN A 1 459 ? -14.416 -11.050 -16.438 1.00 95.50 459 GLN A C 1
ATOM 3601 O O . GLN A 1 459 ? -14.645 -12.219 -16.118 1.00 95.50 459 GLN A O 1
ATOM 3606 N N . PHE A 1 460 ? -13.757 -10.228 -15.609 1.00 93.62 460 PHE A N 1
ATOM 3607 C CA . PHE A 1 460 ? -13.439 -10.639 -14.241 1.00 93.62 460 PHE A CA 1
ATOM 3608 C C . PHE A 1 460 ? -14.736 -10.882 -13.439 1.00 93.62 460 PHE A C 1
ATOM 3610 O O . PHE A 1 460 ? -15.696 -10.125 -13.584 1.00 93.62 460 PHE A O 1
ATOM 3617 N N . PRO A 1 461 ? -14.797 -11.899 -12.555 1.00 94.94 461 PRO A N 1
ATOM 3618 C CA . PRO A 1 461 ? -16.000 -12.160 -11.768 1.00 94.94 461 PRO A CA 1
ATOM 3619 C C . PRO A 1 461 ? -16.382 -10.949 -10.911 1.00 94.94 461 PRO A C 1
ATOM 3621 O O . PRO A 1 461 ? -15.534 -10.427 -10.191 1.00 94.94 461 PRO A O 1
ATOM 3624 N N . GLN A 1 462 ? -17.656 -10.553 -10.916 1.00 89.62 462 GLN A N 1
ATOM 3625 C CA . GLN A 1 462 ? -18.146 -9.331 -10.258 1.00 89.62 462 GLN A CA 1
ATOM 3626 C C . GLN A 1 462 ? -17.663 -9.172 -8.797 1.00 89.62 462 GLN A C 1
ATOM 3628 O O . GLN A 1 462 ? -17.099 -8.143 -8.439 1.00 89.62 462 GLN A O 1
ATOM 3633 N N . LYS A 1 463 ? -17.723 -10.237 -7.982 1.00 77.00 463 LYS A N 1
ATOM 3634 C CA . LYS A 1 463 ? -17.217 -10.243 -6.588 1.00 77.00 463 LYS A CA 1
ATOM 3635 C C . LYS A 1 463 ? -15.704 -10.001 -6.448 1.00 77.00 463 LYS A C 1
ATOM 3637 O O . LYS A 1 463 ? -15.223 -9.665 -5.371 1.00 77.00 463 LYS A O 1
ATOM 3642 N N . PHE A 1 464 ? -14.930 -10.224 -7.507 1.00 86.12 464 PHE A N 1
ATOM 3643 C CA . PHE A 1 464 ? -13.497 -9.926 -7.569 1.00 86.12 464 PHE A CA 1
ATOM 3644 C C . PHE A 1 464 ? -13.242 -8.481 -8.019 1.00 86.12 464 PHE A C 1
ATOM 3646 O O . PHE A 1 464 ? -12.334 -7.846 -7.486 1.00 86.12 464 PHE A O 1
ATOM 3653 N N . ILE A 1 465 ? -14.079 -7.947 -8.919 1.00 89.69 465 ILE A N 1
ATOM 3654 C CA . ILE A 1 465 ? -14.096 -6.520 -9.271 1.00 89.69 465 ILE A CA 1
ATOM 3655 C C . ILE A 1 465 ? -14.434 -5.690 -8.029 1.00 89.69 465 ILE A C 1
ATOM 3657 O O . ILE A 1 465 ? -13.662 -4.807 -7.676 1.00 89.69 465 ILE A O 1
ATOM 3661 N N . GLU A 1 466 ? -15.485 -6.049 -7.288 1.00 79.19 466 GLU A N 1
ATOM 3662 C CA . GLU A 1 466 ? -15.867 -5.422 -6.011 1.00 79.19 466 GLU A CA 1
ATOM 3663 C C . GLU A 1 466 ? -14.696 -5.364 -5.018 1.00 79.19 466 GLU A C 1
ATOM 3665 O O . GLU A 1 466 ? -14.375 -4.300 -4.498 1.00 79.19 466 GLU A O 1
ATOM 3670 N N . LEU A 1 467 ? -13.989 -6.481 -4.800 1.00 80.31 467 LEU A N 1
ATOM 3671 C CA . LEU A 1 467 ? -12.821 -6.518 -3.909 1.00 80.31 467 LEU A CA 1
ATOM 3672 C C . LEU A 1 467 ? -11.684 -5.592 -4.374 1.00 80.31 467 LEU A C 1
ATOM 3674 O O . LEU A 1 467 ? -11.029 -4.964 -3.537 1.00 80.31 467 LEU A O 1
ATOM 3678 N N . ILE A 1 468 ? -11.447 -5.492 -5.686 1.00 88.56 468 ILE A N 1
ATOM 3679 C CA . ILE A 1 468 ? -10.467 -4.561 -6.257 1.00 88.56 468 ILE A CA 1
ATOM 3680 C C . ILE A 1 468 ? -10.945 -3.115 -6.087 1.00 88.56 468 ILE A C 1
ATOM 3682 O O . ILE A 1 468 ? -10.181 -2.284 -5.600 1.00 88.56 468 ILE A O 1
ATOM 3686 N N . MET A 1 469 ? -12.197 -2.806 -6.421 1.00 91.06 469 MET A N 1
ATOM 3687 C CA . MET A 1 469 ? -12.715 -1.439 -6.404 1.00 91.06 469 MET A CA 1
ATOM 3688 C C . MET A 1 469 ? -12.952 -0.909 -4.988 1.00 91.06 469 MET A C 1
ATOM 3690 O O . MET A 1 469 ? -12.682 0.265 -4.752 1.00 91.06 469 MET A O 1
ATOM 3694 N N . THR A 1 470 ? -13.287 -1.746 -4.000 1.00 79.56 470 THR A N 1
ATOM 3695 C CA . THR A 1 470 ? -13.191 -1.368 -2.578 1.00 79.56 470 THR A CA 1
ATOM 3696 C C . THR A 1 470 ? -11.744 -1.026 -2.210 1.00 79.56 470 THR A C 1
ATOM 3698 O O . THR A 1 470 ? -11.505 -0.022 -1.540 1.00 79.56 470 THR A O 1
ATOM 3701 N N . CYS A 1 471 ? -10.745 -1.786 -2.675 1.00 81.69 471 CYS A N 1
ATOM 3702 C CA . CYS A 1 471 ? -9.338 -1.444 -2.436 1.00 81.69 471 CYS A CA 1
ATOM 3703 C C . CYS A 1 471 ? -8.916 -0.136 -3.138 1.00 81.69 471 CYS A C 1
ATOM 3705 O O . CYS A 1 471 ? -8.146 0.632 -2.558 1.00 81.69 471 CYS A O 1
ATOM 3707 N N . VAL A 1 472 ? -9.419 0.141 -4.345 1.00 89.25 472 VAL A N 1
ATOM 3708 C CA . VAL A 1 472 ? -9.090 1.339 -5.139 1.00 89.25 472 VAL A CA 1
ATOM 3709 C C . VAL A 1 472 ? -9.800 2.598 -4.623 1.00 89.25 472 VAL A C 1
ATOM 3711 O O . VAL A 1 472 ? -9.120 3.598 -4.414 1.00 89.25 472 VAL A O 1
ATOM 3714 N N . ARG A 1 473 ? -11.117 2.546 -4.363 1.00 84.56 473 ARG A N 1
ATOM 3715 C CA . ARG A 1 473 ? -11.960 3.712 -4.024 1.00 84.56 473 ARG A CA 1
ATOM 3716 C C . ARG A 1 473 ? -11.955 4.120 -2.541 1.00 84.56 473 ARG A C 1
ATOM 3718 O O . ARG A 1 473 ? -12.229 5.275 -2.243 1.00 84.56 473 ARG A O 1
ATOM 3725 N N . THR A 1 474 ? -11.626 3.227 -1.594 1.00 70.56 474 THR A N 1
ATOM 3726 C CA . THR A 1 474 ? -11.663 3.553 -0.140 1.00 70.56 474 THR A CA 1
ATOM 3727 C C . THR A 1 474 ? -10.408 4.154 0.536 1.00 70.56 474 THR A C 1
ATOM 3729 O O . THR A 1 474 ? -10.464 4.349 1.755 1.00 70.56 474 THR A O 1
ATOM 3732 N N . PRO A 1 475 ? -9.251 4.424 -0.112 1.00 73.81 475 PRO A N 1
ATOM 3733 C CA . PRO A 1 475 ? -8.068 4.843 0.630 1.00 73.81 475 PRO A CA 1
ATOM 3734 C C . PRO A 1 475 ? -8.151 6.299 1.091 1.00 73.81 475 PRO A C 1
ATOM 3736 O O . PRO A 1 475 ? -8.377 7.216 0.301 1.00 73.81 475 PRO A O 1
ATOM 3739 N N . LYS A 1 476 ? -7.883 6.500 2.384 1.00 71.81 476 LYS A N 1
ATOM 3740 C CA . LYS A 1 476 ? -7.699 7.821 2.996 1.00 71.81 476 LYS A CA 1
ATOM 3741 C C . LYS A 1 476 ? -6.219 8.046 3.274 1.00 71.81 476 LYS A C 1
ATOM 3743 O O . LYS A 1 476 ? -5.506 7.104 3.623 1.00 71.81 476 LYS A O 1
ATOM 3748 N N . PHE A 1 477 ? -5.757 9.276 3.108 1.00 77.38 477 PHE A N 1
ATOM 3749 C CA . PHE A 1 477 ? -4.342 9.620 3.085 1.00 77.38 477 PHE A CA 1
ATOM 3750 C C . PHE A 1 477 ? -3.984 10.656 4.148 1.00 77.38 477 PHE A C 1
ATOM 3752 O O . PHE A 1 477 ? -4.670 11.667 4.278 1.00 77.38 477 PHE A O 1
ATOM 3759 N N . SER A 1 478 ? -2.867 10.429 4.838 1.00 74.50 478 SER A N 1
ATOM 3760 C CA . SER A 1 478 ? -2.240 11.390 5.759 1.00 74.50 478 SER A CA 1
ATOM 3761 C C . SER A 1 478 ? -0.780 11.588 5.370 1.00 74.50 478 SER A C 1
ATOM 3763 O O . SER A 1 478 ? -0.098 10.620 5.025 1.00 74.50 478 SER A O 1
ATOM 3765 N N . LEU A 1 479 ? -0.288 12.825 5.413 1.00 75.88 479 LEU A N 1
ATOM 3766 C CA . LEU A 1 479 ? 1.088 13.158 5.040 1.00 75.88 479 LEU A CA 1
ATOM 3767 C C . LEU A 1 479 ? 2.033 12.919 6.221 1.00 75.88 479 LEU A C 1
ATOM 3769 O O . LEU A 1 479 ? 1.800 13.430 7.311 1.00 75.88 479 LEU A O 1
ATOM 3773 N N . MET A 1 480 ? 3.113 12.173 5.999 1.00 72.94 480 MET A N 1
ATOM 3774 C CA . MET A 1 480 ? 4.203 12.023 6.963 1.00 72.94 480 MET A CA 1
ATOM 3775 C C . MET A 1 480 ? 5.207 13.162 6.768 1.00 72.94 480 MET A C 1
ATOM 3777 O O . MET A 1 480 ? 5.953 13.164 5.787 1.00 72.94 480 MET A O 1
ATOM 3781 N N . LEU A 1 481 ? 5.230 14.113 7.703 1.00 70.25 481 LEU A N 1
ATOM 3782 C CA . LEU A 1 481 ? 6.150 15.253 7.720 1.00 70.25 481 LEU A CA 1
ATOM 3783 C C . LEU A 1 481 ? 6.948 15.214 9.027 1.00 70.25 481 LEU A C 1
ATOM 3785 O O . LEU A 1 481 ? 6.371 15.153 10.106 1.00 70.25 481 LEU A O 1
ATOM 3789 N N . ASN A 1 482 ? 8.280 15.218 8.936 1.00 71.19 482 ASN A N 1
ATOM 3790 C CA . ASN A 1 482 ? 9.204 15.247 10.082 1.00 71.19 482 ASN A CA 1
ATOM 3791 C C . ASN A 1 482 ? 8.954 14.178 11.179 1.00 71.19 482 ASN A C 1
ATOM 3793 O O . ASN A 1 482 ? 9.337 14.373 12.327 1.00 71.19 482 ASN A O 1
ATOM 3797 N N . GLY A 1 483 ? 8.340 13.040 10.827 1.00 54.59 483 GLY A N 1
ATOM 3798 C CA . GLY A 1 483 ? 7.992 11.953 11.758 1.00 54.59 483 GLY A CA 1
ATOM 3799 C C . GLY A 1 483 ? 6.555 11.994 12.300 1.00 54.59 483 GLY A C 1
ATOM 3800 O O . GLY A 1 483 ? 6.116 11.017 12.904 1.00 54.59 483 GLY A O 1
ATOM 3801 N N . SER A 1 484 ? 5.809 13.066 12.025 1.00 45.25 484 SER A N 1
ATOM 3802 C CA . SER A 1 484 ? 4.414 13.262 12.430 1.00 45.25 484 SER A CA 1
ATOM 3803 C C . SER A 1 484 ? 3.438 13.075 11.264 1.00 45.25 484 SER A C 1
ATOM 3805 O O . SER A 1 484 ? 3.778 13.293 10.099 1.00 45.25 484 SER A O 1
ATOM 3807 N N . LEU A 1 485 ? 2.196 12.688 11.575 1.00 59.03 485 LEU A N 1
ATOM 3808 C CA . LEU A 1 485 ? 1.108 12.585 10.598 1.00 59.03 485 LEU A CA 1
ATOM 3809 C C . LEU A 1 485 ? 0.296 13.882 10.546 1.00 59.03 485 LEU A C 1
ATOM 3811 O O . LEU A 1 485 ? -0.222 14.339 11.561 1.00 59.03 485 LEU A O 1
ATOM 3815 N N . HIS A 1 486 ? 0.146 14.439 9.346 1.00 58.47 486 HIS A N 1
ATOM 3816 C CA . HIS A 1 486 ? -0.564 15.687 9.092 1.00 58.47 486 HIS A CA 1
ATOM 3817 C C . HIS A 1 486 ? -1.707 15.487 8.093 1.00 58.47 486 HIS A C 1
ATOM 3819 O O . HIS A 1 486 ? -1.514 14.971 6.988 1.00 58.47 486 HIS A O 1
ATOM 3825 N N . GLY A 1 487 ? -2.894 15.954 8.486 1.00 51.69 487 GLY A N 1
ATOM 3826 C CA . GLY A 1 487 ? -4.104 15.948 7.669 1.00 51.69 487 GLY A CA 1
ATOM 3827 C C . GLY A 1 487 ? -4.731 14.568 7.442 1.00 51.69 487 GLY A C 1
ATOM 3828 O O . GLY A 1 487 ? -4.144 13.517 7.704 1.00 51.69 487 GLY A O 1
ATOM 3829 N N . TYR A 1 488 ? -5.952 14.598 6.918 1.00 65.00 488 TYR A N 1
ATOM 3830 C CA . TYR A 1 488 ? -6.650 13.451 6.349 1.00 65.00 488 TYR A CA 1
ATOM 3831 C C . TYR A 1 488 ? -7.342 13.907 5.067 1.00 65.00 488 TYR A C 1
ATOM 3833 O O . TYR A 1 488 ? -8.129 14.852 5.096 1.00 65.00 488 TYR A O 1
ATOM 3841 N N . SER A 1 489 ? -7.061 13.222 3.962 1.00 69.06 489 SER A N 1
ATOM 3842 C CA . SER A 1 489 ? -7.617 13.529 2.644 1.00 69.06 489 SER A CA 1
ATOM 3843 C C . SER A 1 489 ? -8.080 12.257 1.946 1.00 69.06 489 SER A C 1
ATOM 3845 O O . SER A 1 489 ? -7.416 11.223 1.997 1.00 69.06 489 SER A O 1
ATOM 3847 N N . GLU A 1 490 ? -9.213 12.331 1.263 1.00 74.25 490 GLU A N 1
ATOM 3848 C CA . GLU A 1 490 ? -9.719 11.260 0.403 1.00 74.25 490 GLU A CA 1
ATOM 3849 C C . GLU A 1 490 ? -9.243 11.519 -1.029 1.00 74.25 490 GLU A C 1
ATOM 3851 O O . GLU A 1 490 ? -9.234 12.669 -1.474 1.00 74.25 490 GLU A O 1
ATOM 3856 N N . SER A 1 491 ? -8.830 10.476 -1.755 1.00 81.50 491 SER A N 1
ATOM 3857 C CA . SER A 1 491 ? -8.639 10.621 -3.203 1.00 81.50 491 SER A CA 1
ATOM 3858 C C . SER A 1 491 ? -9.966 10.437 -3.937 1.00 81.50 491 SER A C 1
ATOM 3860 O O . SER A 1 491 ? -10.910 9.863 -3.398 1.00 81.50 491 SER A O 1
ATOM 3862 N N . LYS A 1 492 ? -10.017 10.908 -5.183 1.00 84.94 492 LYS A N 1
ATOM 3863 C CA . LYS A 1 492 ? -11.119 10.662 -6.129 1.00 84.94 492 LYS A CA 1
ATOM 3864 C C . LYS A 1 492 ? -10.684 9.871 -7.368 1.00 84.94 492 LYS A C 1
ATOM 3866 O O . LYS A 1 492 ? -11.530 9.478 -8.158 1.00 84.94 492 LYS A O 1
ATOM 3871 N N . ARG A 1 493 ? -9.370 9.674 -7.538 1.00 91.06 493 ARG A N 1
ATOM 3872 C CA . ARG A 1 493 ? -8.747 8.941 -8.648 1.00 91.06 493 ARG A CA 1
ATOM 3873 C C . ARG A 1 493 ? -7.351 8.432 -8.274 1.00 91.06 493 ARG A C 1
ATOM 3875 O O . ARG A 1 493 ? -6.873 8.661 -7.160 1.00 91.06 493 ARG A O 1
ATOM 3882 N N . GLY A 1 494 ? -6.680 7.767 -9.206 1.00 91.94 494 GLY A N 1
ATOM 3883 C CA . GLY A 1 494 ? -5.289 7.346 -9.080 1.00 91.94 494 GLY A CA 1
ATOM 3884 C C . GLY A 1 494 ? -5.070 6.029 -8.325 1.00 91.94 494 GLY A C 1
ATOM 3885 O O . GLY A 1 494 ? -5.929 5.509 -7.614 1.00 91.94 494 GLY A O 1
ATOM 3886 N N . LEU A 1 495 ? -3.872 5.479 -8.485 1.00 93.19 495 LEU A N 1
ATOM 3887 C CA . LEU A 1 495 ? -3.400 4.218 -7.926 1.00 93.19 495 LEU A CA 1
ATOM 3888 C C . LEU A 1 495 ? -2.220 4.456 -6.975 1.00 93.19 495 LEU A C 1
ATOM 3890 O O . LEU A 1 495 ? -1.379 5.330 -7.178 1.00 93.19 495 LEU A O 1
ATOM 3894 N N . ARG A 1 496 ? -2.126 3.655 -5.913 1.00 89.69 496 ARG A N 1
ATOM 3895 C CA . ARG A 1 496 ? -1.177 3.887 -4.817 1.00 89.69 496 ARG A CA 1
ATOM 3896 C C . ARG A 1 496 ? 0.232 3.414 -5.152 1.00 89.69 496 ARG A C 1
ATOM 3898 O O . ARG A 1 496 ? 0.528 2.220 -5.144 1.00 89.69 496 ARG A O 1
ATOM 3905 N N . GLN A 1 497 ? 1.141 4.369 -5.347 1.00 86.69 497 GLN A N 1
ATOM 3906 C CA . GLN A 1 497 ? 2.570 4.120 -5.554 1.00 86.69 497 GLN A CA 1
ATOM 3907 C C . GLN A 1 497 ? 3.234 3.555 -4.278 1.00 86.69 497 GLN A C 1
ATOM 3909 O O . GLN A 1 497 ? 3.802 4.282 -3.469 1.00 86.69 497 GLN A O 1
ATOM 3914 N N . GLY A 1 498 ? 3.114 2.241 -4.074 1.00 84.62 498 GLY A N 1
ATOM 3915 C CA . GLY A 1 498 ? 3.527 1.521 -2.858 1.00 84.62 498 GLY A CA 1
ATOM 3916 C C . GLY A 1 498 ? 2.653 0.300 -2.520 1.00 84.62 498 GLY A C 1
ATOM 3917 O O . GLY A 1 498 ? 3.040 -0.530 -1.696 1.00 84.62 498 GLY A O 1
ATOM 3918 N N . ASP A 1 499 ? 1.497 0.160 -3.175 1.00 88.62 499 ASP A N 1
ATOM 3919 C CA . ASP A 1 499 ? 0.643 -1.029 -3.130 1.00 88.62 499 ASP A CA 1
ATOM 3920 C C . ASP A 1 499 ? 1.094 -2.081 -4.168 1.00 88.62 499 ASP A C 1
ATOM 3922 O O . ASP A 1 499 ? 1.206 -1.740 -5.349 1.00 88.62 499 ASP A O 1
ATOM 3926 N N . PRO A 1 500 ? 1.298 -3.360 -3.784 1.00 85.75 500 PRO A N 1
ATOM 3927 C CA . PRO A 1 500 ? 1.554 -4.462 -4.714 1.00 85.75 500 PRO A CA 1
ATOM 3928 C C . PRO A 1 500 ? 0.587 -4.585 -5.906 1.00 85.75 500 PRO A C 1
ATOM 3930 O O . PRO A 1 500 ? 1.015 -5.053 -6.961 1.00 85.75 500 PRO A O 1
ATOM 3933 N N . MET A 1 501 ? -0.687 -4.196 -5.758 1.00 93.69 501 MET A N 1
ATOM 3934 C CA . MET A 1 501 ? -1.712 -4.347 -6.807 1.00 93.69 501 MET A CA 1
ATOM 3935 C C . MET A 1 501 ? -1.716 -3.214 -7.834 1.00 93.69 501 MET A C 1
ATOM 3937 O O . MET A 1 501 ? -2.017 -3.452 -9.003 1.00 93.69 501 MET A O 1
ATOM 3941 N N . SER A 1 502 ? -1.334 -2.002 -7.435 1.00 95.06 502 SER A N 1
ATOM 3942 C CA . SER A 1 502 ? -1.380 -0.822 -8.305 1.00 95.06 502 SER A CA 1
ATOM 3943 C C . SER A 1 502 ? -0.595 -0.987 -9.627 1.00 95.06 502 SER A C 1
ATOM 3945 O O . SER A 1 502 ? -1.149 -0.653 -10.672 1.00 95.06 502 SER A O 1
ATOM 3947 N N . PRO A 1 503 ? 0.614 -1.589 -9.664 1.00 95.00 503 PRO A N 1
ATOM 3948 C CA . PRO A 1 503 ? 1.309 -1.890 -10.922 1.00 95.00 503 PRO A CA 1
ATOM 3949 C C . PRO A 1 503 ? 0.589 -2.878 -11.852 1.00 95.00 503 PRO A C 1
ATOM 3951 O O . PRO A 1 503 ? 0.825 -2.850 -13.057 1.00 95.00 503 PRO A O 1
ATOM 3954 N N . LEU A 1 504 ? -0.263 -3.760 -11.314 1.00 96.00 504 LEU A N 1
ATOM 3955 C CA . LEU A 1 504 ? -1.008 -4.750 -12.100 1.00 96.00 504 LEU A CA 1
ATOM 3956 C C . LEU A 1 504 ? -2.255 -4.128 -12.742 1.00 96.00 504 LEU A C 1
ATOM 3958 O O . LEU A 1 504 ? -2.519 -4.354 -13.919 1.00 96.00 504 LEU A O 1
ATOM 3962 N N . LEU A 1 505 ? -2.974 -3.285 -11.994 1.00 96.62 505 LEU A N 1
ATOM 3963 C CA . LEU A 1 505 ? -4.090 -2.493 -12.525 1.00 96.62 505 LEU A CA 1
ATOM 3964 C C . LEU A 1 505 ? -3.605 -1.476 -13.567 1.00 96.62 505 LEU A C 1
ATOM 3966 O O . LEU A 1 505 ? -4.241 -1.299 -14.602 1.00 96.62 505 LEU A O 1
ATOM 3970 N N . PHE A 1 506 ? -2.428 -0.879 -13.352 1.00 96.25 506 PHE A N 1
ATOM 3971 C CA . PHE A 1 506 ? -1.833 0.037 -14.321 1.00 96.25 506 PHE A CA 1
ATOM 3972 C C . PHE A 1 506 ? -1.542 -0.640 -15.674 1.00 96.25 506 PHE A C 1
ATOM 3974 O O . PHE A 1 506 ? -1.830 -0.059 -16.715 1.00 96.25 506 PHE A O 1
ATOM 3981 N N . ILE A 1 507 ? -1.034 -1.881 -15.708 1.00 96.12 507 ILE A N 1
ATOM 3982 C CA . ILE A 1 507 ? -0.803 -2.561 -16.999 1.00 96.12 507 ILE A CA 1
ATOM 3983 C C . ILE A 1 507 ? -2.095 -3.041 -17.679 1.00 96.12 507 ILE A C 1
ATOM 3985 O O . ILE A 1 507 ? -2.128 -3.080 -18.906 1.00 96.12 507 ILE A O 1
ATOM 3989 N N . LEU A 1 508 ? -3.164 -3.324 -16.923 1.00 96.12 508 LEU A N 1
ATOM 3990 C CA . LEU A 1 508 ? -4.505 -3.556 -17.484 1.00 96.12 508 LEU A CA 1
ATOM 3991 C C . LEU A 1 508 ? -5.049 -2.290 -18.169 1.00 96.12 508 LEU A C 1
ATOM 3993 O O . LEU A 1 508 ? -5.622 -2.381 -19.250 1.00 96.12 508 LEU A O 1
ATOM 3997 N N . SER A 1 509 ? -4.789 -1.109 -17.600 1.00 95.38 509 SER A N 1
ATOM 3998 C CA . SER A 1 509 ? -5.053 0.180 -18.253 1.00 95.38 509 SER A CA 1
ATOM 3999 C C . SER A 1 509 ? -4.212 0.374 -19.521 1.00 95.38 509 SER A C 1
ATOM 4001 O O . SER A 1 509 ? -4.765 0.728 -20.561 1.00 95.38 509 SER A O 1
ATOM 4003 N N . MET A 1 510 ? -2.905 0.096 -19.483 1.00 95.75 510 MET A N 1
ATOM 4004 C CA . MET A 1 510 ? -2.039 0.234 -20.665 1.00 95.75 510 MET A CA 1
ATOM 4005 C C . MET A 1 510 ? -2.429 -0.715 -21.815 1.00 95.75 510 MET A C 1
ATOM 4007 O O . MET A 1 510 ? -2.221 -0.375 -22.978 1.00 95.75 510 MET A O 1
ATOM 4011 N N . GLU A 1 511 ? -3.041 -1.868 -21.527 1.00 96.69 511 GLU A N 1
ATOM 4012 C CA . GLU A 1 511 ? -3.567 -2.778 -22.556 1.00 96.69 511 GLU A CA 1
ATOM 4013 C C . GLU A 1 511 ? -4.711 -2.146 -23.378 1.00 96.69 511 GLU A C 1
ATOM 4015 O O . GLU A 1 511 ? -4.876 -2.477 -24.554 1.00 96.69 511 GLU A O 1
ATOM 4020 N N . TYR A 1 512 ? -5.452 -1.172 -22.830 1.00 96.75 512 TYR A N 1
ATOM 4021 C CA . TYR A 1 512 ? -6.430 -0.395 -23.602 1.00 96.75 512 TYR A CA 1
ATOM 4022 C C . TYR A 1 512 ? -5.749 0.455 -24.689 1.00 96.75 512 TYR A C 1
ATOM 4024 O O . TYR A 1 512 ? -6.168 0.415 -25.849 1.00 96.75 512 TYR A O 1
ATOM 4032 N N . LEU A 1 513 ? -4.635 1.132 -24.365 1.00 96.38 513 LEU A N 1
ATOM 4033 C CA . LEU A 1 513 ? -3.799 1.814 -25.364 1.00 96.38 513 LEU A CA 1
ATOM 4034 C C . LEU A 1 513 ? -3.298 0.814 -26.413 1.00 96.38 513 LEU A C 1
ATOM 4036 O O . LEU A 1 513 ? -3.420 1.066 -27.612 1.00 96.38 513 LEU A O 1
ATOM 4040 N N . SER A 1 514 ? -2.794 -0.347 -25.984 1.00 95.88 514 SER A N 1
ATOM 4041 C CA . SER A 1 514 ? -2.311 -1.384 -26.901 1.00 95.88 514 SER A CA 1
ATOM 4042 C C . SER A 1 514 ? -3.384 -1.871 -27.878 1.00 95.88 514 SER A C 1
ATOM 4044 O O . SER A 1 514 ? -3.082 -2.101 -29.052 1.00 95.88 514 SER A O 1
ATOM 4046 N N . ARG A 1 515 ? -4.643 -1.972 -27.436 1.00 95.69 515 ARG A N 1
ATOM 4047 C CA . ARG A 1 515 ? -5.793 -2.342 -28.279 1.00 95.69 515 ARG A CA 1
ATOM 4048 C C . ARG A 1 515 ? -6.222 -1.219 -29.220 1.00 95.69 515 ARG A C 1
ATOM 4050 O O . ARG A 1 515 ? -6.487 -1.503 -30.388 1.00 95.69 515 ARG A O 1
ATOM 4057 N N . ILE A 1 516 ? -6.215 0.039 -28.773 1.00 96.25 516 ILE A N 1
ATOM 4058 C CA . ILE A 1 516 ? -6.454 1.199 -29.648 1.00 96.25 516 ILE A CA 1
ATOM 4059 C C . ILE A 1 516 ? -5.411 1.239 -30.771 1.00 96.25 516 ILE A C 1
ATOM 4061 O O . ILE A 1 516 ? -5.775 1.282 -31.944 1.00 96.25 516 ILE A O 1
ATOM 4065 N N . LEU A 1 517 ? -4.119 1.152 -30.442 1.00 95.75 517 LEU A N 1
ATOM 4066 C CA . LEU A 1 517 ? -3.040 1.243 -31.430 1.00 95.75 517 LEU A CA 1
ATOM 4067 C C . LEU A 1 517 ? -3.044 0.066 -32.422 1.00 95.75 517 LEU A C 1
ATOM 4069 O O . LEU A 1 517 ? -2.758 0.274 -33.603 1.00 95.75 517 LEU A O 1
ATOM 4073 N N . LYS A 1 518 ? -3.438 -1.138 -31.981 1.00 94.25 518 LYS A N 1
ATOM 4074 C CA . LYS A 1 518 ? -3.691 -2.303 -32.854 1.00 94.25 518 LYS A CA 1
ATOM 4075 C C . LYS A 1 518 ? -4.939 -2.164 -33.734 1.00 94.25 518 LYS A C 1
ATOM 4077 O O . LYS A 1 518 ? -5.034 -2.836 -34.756 1.00 94.25 518 LYS A O 1
ATOM 4082 N N . LYS A 1 519 ? -5.904 -1.316 -33.363 1.00 94.06 519 LYS A N 1
ATOM 4083 C CA . LYS A 1 519 ? -7.062 -0.983 -34.208 1.00 94.06 519 LYS A CA 1
ATOM 4084 C C . LYS A 1 519 ? -6.704 0.108 -35.223 1.00 94.06 519 LYS A C 1
ATOM 4086 O O . LYS A 1 519 ? -7.057 -0.023 -36.392 1.00 94.06 519 LYS A O 1
ATOM 4091 N N . SER A 1 520 ? -5.940 1.127 -34.815 1.00 91.69 520 SER A N 1
ATOM 4092 C CA . SER A 1 520 ? -5.449 2.190 -35.706 1.00 91.69 520 SER A CA 1
ATOM 4093 C C . SER A 1 520 ? -4.604 1.650 -36.863 1.00 91.69 520 SER A C 1
ATOM 4095 O O . SER A 1 520 ? -4.787 2.093 -37.997 1.00 91.69 520 SER A O 1
ATOM 4097 N N . CYS A 1 521 ? -3.725 0.668 -36.622 1.00 90.25 521 CYS A N 1
ATOM 4098 C CA . CYS A 1 521 ? -2.846 0.138 -37.670 1.00 90.25 521 CYS A CA 1
ATOM 4099 C C . CYS A 1 521 ? -3.534 -0.735 -38.733 1.00 90.25 521 CYS A C 1
ATOM 4101 O O . CYS A 1 521 ? -2.912 -1.042 -39.746 1.00 90.25 521 CYS A O 1
ATOM 4103 N N . LYS A 1 522 ? -4.814 -1.092 -38.549 1.00 91.94 522 LYS A N 1
ATOM 4104 C CA . LYS A 1 522 ? -5.615 -1.827 -39.548 1.00 91.94 522 LYS A CA 1
ATOM 4105 C C . LYS A 1 522 ? -6.351 -0.907 -40.530 1.00 91.94 522 LYS A C 1
ATOM 4107 O O . LYS A 1 522 ? -7.051 -1.385 -41.420 1.00 91.94 522 LYS A O 1
ATOM 4112 N N . ARG A 1 523 ? -6.185 0.418 -40.411 1.00 92.75 523 ARG A N 1
ATOM 4113 C CA . ARG A 1 523 ? -6.625 1.374 -41.439 1.00 92.75 523 ARG A CA 1
ATOM 4114 C C . ARG A 1 523 ? -5.715 1.320 -42.666 1.00 92.75 523 ARG A C 1
ATOM 4116 O O . ARG A 1 523 ? -4.498 1.305 -42.532 1.00 92.75 523 ARG A O 1
ATOM 4123 N N . ARG A 1 524 ? -6.314 1.434 -43.859 1.00 89.81 524 ARG A N 1
ATOM 4124 C CA . ARG A 1 524 ? -5.601 1.502 -45.154 1.00 89.81 524 ARG A CA 1
ATOM 4125 C C . ARG A 1 524 ? -4.560 2.632 -45.228 1.00 89.81 524 ARG A C 1
ATOM 4127 O O . ARG A 1 524 ? -3.577 2.495 -45.942 1.00 89.81 524 ARG A O 1
ATOM 4134 N N . ASP A 1 525 ? -4.775 3.725 -44.494 1.00 92.75 525 ASP A N 1
ATOM 4135 C CA . ASP A 1 525 ? -3.865 4.878 -44.432 1.00 92.75 525 ASP A CA 1
ATOM 4136 C C . ASP A 1 525 ? -2.639 4.682 -43.520 1.00 92.75 525 ASP A C 1
ATOM 4138 O O . ASP A 1 525 ? -1.778 5.557 -43.494 1.00 92.75 525 ASP A O 1
ATOM 4142 N N . PHE A 1 526 ? -2.567 3.602 -42.730 1.00 96.12 526 PHE A N 1
ATOM 4143 C CA . PHE A 1 526 ? -1.471 3.388 -41.784 1.00 96.12 526 PHE A CA 1
ATOM 4144 C C . PHE A 1 526 ? -0.340 2.558 -42.395 1.00 96.12 526 PHE A C 1
ATOM 4146 O O . PHE A 1 526 ? -0.545 1.447 -42.888 1.00 96.12 526 PHE A O 1
ATOM 4153 N N . VAL A 1 527 ? 0.888 3.058 -42.277 1.00 96.31 527 VAL A N 1
ATOM 4154 C CA . VAL A 1 527 ? 2.102 2.370 -42.711 1.00 96.31 527 VAL A CA 1
ATOM 4155 C C . VAL A 1 527 ? 3.004 2.108 -41.501 1.00 96.31 527 VAL A C 1
ATOM 4157 O O . VAL A 1 527 ? 3.483 3.014 -40.817 1.00 96.31 527 VAL A O 1
ATOM 4160 N N . PHE A 1 528 ? 3.244 0.823 -41.235 1.00 94.88 528 PHE A N 1
ATOM 4161 C CA . PHE A 1 528 ? 4.167 0.363 -40.198 1.00 94.88 528 PHE A CA 1
ATOM 4162 C C . PHE A 1 528 ? 5.598 0.865 -40.423 1.00 94.88 528 PHE A C 1
ATOM 4164 O O . PHE A 1 528 ? 6.035 1.060 -41.559 1.00 94.88 528 PHE A O 1
ATOM 4171 N N . HIS A 1 529 ? 6.347 0.984 -39.326 1.00 93.25 529 HIS A N 1
ATOM 4172 C CA . HIS A 1 529 ? 7.795 1.175 -39.358 1.00 93.25 529 HIS A CA 1
ATOM 4173 C C . HIS A 1 529 ? 8.495 0.048 -40.149 1.00 93.25 529 HIS A C 1
ATOM 4175 O O . HIS A 1 529 ? 7.980 -1.070 -40.271 1.00 93.25 529 HIS A O 1
ATOM 4181 N N . GLU A 1 530 ? 9.688 0.329 -40.681 1.00 86.31 530 GLU A N 1
ATOM 4182 C CA . GLU A 1 530 ? 10.497 -0.651 -41.410 1.00 86.31 530 GLU A CA 1
ATOM 4183 C C . GLU A 1 530 ? 10.711 -1.931 -40.569 1.00 86.31 530 GLU A C 1
ATOM 4185 O O . GLU A 1 530 ? 11.074 -1.855 -39.395 1.00 86.31 530 GLU A O 1
ATOM 4190 N N . ARG A 1 531 ? 10.467 -3.104 -41.175 1.00 84.88 531 ARG A N 1
ATOM 4191 C CA . ARG A 1 531 ? 10.490 -4.449 -40.548 1.00 84.88 531 ARG A CA 1
ATOM 4192 C C . ARG A 1 531 ? 9.436 -4.726 -39.459 1.00 84.88 531 ARG A C 1
ATOM 4194 O O . ARG A 1 531 ? 9.465 -5.794 -38.861 1.00 84.88 531 ARG A O 1
ATOM 4201 N N . CYS A 1 532 ? 8.468 -3.835 -39.228 1.00 88.94 532 CYS A N 1
ATOM 4202 C CA . CYS A 1 532 ? 7.448 -4.027 -38.186 1.00 88.94 532 CYS A CA 1
ATOM 4203 C C . CYS A 1 532 ? 6.071 -4.512 -38.685 1.00 88.94 532 CYS A C 1
ATOM 4205 O O . CYS A 1 532 ? 5.228 -4.868 -37.862 1.00 88.94 532 CYS A O 1
ATOM 4207 N N . ARG A 1 533 ? 5.827 -4.526 -40.008 1.00 88.75 533 ARG A N 1
ATOM 4208 C CA . ARG A 1 533 ? 4.528 -4.892 -40.614 1.00 88.75 533 ARG A CA 1
ATOM 4209 C C . ARG A 1 533 ? 4.079 -6.302 -40.228 1.00 88.75 533 ARG A C 1
ATOM 4211 O O . ARG A 1 533 ? 2.975 -6.467 -39.723 1.00 88.75 533 ARG A O 1
ATOM 4218 N N . ASP A 1 534 ? 4.949 -7.282 -40.433 1.00 85.06 534 ASP A N 1
ATOM 4219 C CA . ASP A 1 534 ? 4.624 -8.711 -40.333 1.00 85.06 534 ASP A CA 1
ATOM 4220 C C . ASP A 1 534 ? 4.360 -9.153 -38.875 1.00 85.06 534 ASP A C 1
ATOM 4222 O O . ASP A 1 534 ? 3.774 -10.202 -38.627 1.00 85.06 534 ASP A O 1
ATOM 4226 N N . LEU A 1 535 ? 4.745 -8.312 -37.906 1.00 84.12 535 LEU A N 1
ATOM 4227 C CA . LEU A 1 535 ? 4.514 -8.479 -36.466 1.00 84.12 535 LEU A CA 1
ATOM 4228 C C . LEU A 1 535 ? 3.325 -7.642 -35.934 1.00 84.12 535 LEU A C 1
ATOM 4230 O O . LEU A 1 535 ? 3.116 -7.591 -34.722 1.00 84.12 535 LEU A O 1
ATOM 4234 N N . GLU A 1 536 ? 2.599 -6.926 -36.807 1.00 89.69 536 GLU A N 1
ATOM 4235 C CA . GLU A 1 536 ? 1.628 -5.859 -36.475 1.00 89.69 536 GLU A CA 1
ATOM 4236 C C . GLU A 1 536 ? 2.153 -4.840 -35.426 1.00 89.69 536 GLU A C 1
ATOM 4238 O O . GLU A 1 536 ? 1.387 -4.258 -34.651 1.00 89.69 536 GLU A O 1
ATOM 4243 N N . LEU A 1 537 ? 3.470 -4.598 -35.378 1.00 91.56 537 LEU A N 1
ATOM 4244 C CA . LEU A 1 537 ? 4.119 -3.893 -34.269 1.00 91.56 537 LEU A CA 1
ATOM 4245 C C . LEU A 1 537 ? 4.222 -2.377 -34.522 1.00 91.56 537 LEU A C 1
ATOM 4247 O O . LEU A 1 537 ? 4.864 -1.933 -35.469 1.00 91.56 537 LEU A O 1
ATOM 4251 N N . ASN A 1 538 ? 3.639 -1.559 -33.645 1.00 94.75 538 ASN A N 1
ATOM 4252 C CA . ASN A 1 538 ? 3.734 -0.089 -33.711 1.00 94.75 538 ASN A CA 1
ATOM 4253 C C . ASN A 1 538 ? 4.030 0.595 -32.362 1.00 94.75 538 ASN A C 1
ATOM 4255 O O . ASN A 1 538 ? 4.046 1.824 -32.282 1.00 94.75 538 ASN A O 1
ATOM 4259 N N . HIS A 1 539 ? 4.253 -0.181 -31.296 1.00 95.75 539 HIS A N 1
ATOM 4260 C CA . HIS A 1 539 ? 4.657 0.338 -29.990 1.00 95.75 539 HIS A CA 1
ATOM 4261 C C . HIS A 1 539 ? 5.369 -0.711 -29.122 1.00 95.75 539 HIS A C 1
ATOM 4263 O O . HIS A 1 539 ? 5.170 -1.916 -29.293 1.00 95.75 539 HIS A O 1
ATOM 4269 N N . LEU A 1 540 ? 6.155 -0.241 -28.152 1.00 94.44 540 LEU A N 1
ATOM 4270 C CA . LEU A 1 540 ? 6.736 -1.008 -27.046 1.00 94.44 540 LEU A CA 1
ATOM 4271 C C . LEU A 1 540 ? 6.451 -0.264 -25.735 1.00 94.44 540 LEU A C 1
ATOM 4273 O O . LEU A 1 540 ? 6.785 0.913 -25.609 1.00 94.44 540 LEU A O 1
ATOM 4277 N N . SER A 1 541 ? 5.884 -0.952 -24.747 1.00 94.25 541 SER A N 1
ATOM 4278 C CA . SER A 1 541 ? 5.520 -0.378 -23.446 1.00 94.25 541 SER A CA 1
ATOM 4279 C C . SER A 1 541 ? 6.315 -1.042 -22.321 1.00 94.25 541 SER A C 1
ATOM 4281 O O . SER A 1 541 ? 6.594 -2.243 -22.359 1.00 94.25 541 SER A O 1
ATOM 4283 N N . PHE A 1 542 ? 6.692 -0.278 -21.298 1.00 92.38 542 PHE A N 1
ATOM 4284 C CA . PHE A 1 542 ? 7.337 -0.785 -20.084 1.00 92.38 542 PHE A CA 1
ATOM 4285 C C . PHE A 1 542 ? 6.646 -0.200 -18.839 1.00 92.38 542 PHE A C 1
ATOM 4287 O O . PHE A 1 542 ? 7.254 0.410 -17.957 1.00 92.38 542 PHE A O 1
ATOM 4294 N N . ALA A 1 543 ? 5.328 -0.418 -18.782 1.00 90.62 543 ALA A N 1
ATOM 4295 C CA . ALA A 1 543 ? 4.371 0.374 -18.010 1.00 90.62 543 ALA A CA 1
ATOM 4296 C C . ALA A 1 543 ? 4.335 1.832 -18.498 1.00 90.62 543 ALA A C 1
ATOM 4298 O O . ALA A 1 543 ? 3.815 2.074 -19.580 1.00 90.62 543 ALA A O 1
ATOM 4299 N N . ASP A 1 544 ? 4.851 2.781 -17.717 1.00 88.56 544 ASP A N 1
ATOM 4300 C CA . ASP A 1 544 ? 4.778 4.221 -17.980 1.00 88.56 544 ASP A CA 1
ATOM 4301 C C . ASP A 1 544 ? 5.768 4.719 -19.055 1.00 88.56 544 ASP A C 1
ATOM 4303 O O . ASP A 1 544 ? 5.479 5.695 -19.745 1.00 88.56 544 ASP A O 1
ATOM 4307 N N . ASP A 1 545 ? 6.888 4.016 -19.258 1.00 90.75 545 ASP A N 1
ATOM 4308 C CA . ASP A 1 545 ? 7.825 4.233 -20.372 1.00 90.75 545 ASP A CA 1
ATOM 4309 C C . ASP A 1 545 ? 7.271 3.619 -21.681 1.00 90.75 545 ASP A C 1
ATOM 4311 O O . ASP A 1 545 ? 7.362 2.402 -21.882 1.00 90.75 545 ASP A O 1
ATOM 4315 N N . VAL A 1 546 ? 6.738 4.436 -22.600 1.00 93.81 546 VAL A N 1
ATOM 4316 C CA . VAL A 1 546 ? 6.169 3.973 -23.887 1.00 93.81 546 VAL A CA 1
ATOM 4317 C C . VAL A 1 546 ? 6.920 4.550 -25.090 1.00 93.81 546 VAL A C 1
ATOM 4319 O O . VAL A 1 546 ? 7.158 5.755 -25.174 1.00 93.81 546 VAL A O 1
ATOM 4322 N N . LEU A 1 547 ? 7.242 3.683 -26.051 1.00 95.38 547 LEU A N 1
ATOM 4323 C CA . LEU A 1 547 ? 7.720 4.034 -27.388 1.00 95.38 547 LEU A CA 1
ATOM 4324 C C . LEU A 1 547 ? 6.622 3.735 -28.415 1.00 95.38 547 LEU A C 1
ATOM 4326 O O . LEU A 1 547 ? 6.156 2.600 -28.482 1.00 95.38 547 LEU A O 1
ATOM 4330 N N . LEU A 1 548 ? 6.242 4.714 -29.235 1.00 96.06 548 LEU A N 1
ATOM 4331 C CA . LEU A 1 548 ? 5.414 4.530 -30.435 1.00 96.06 548 LEU A CA 1
ATOM 4332 C C . LEU A 1 548 ? 6.298 4.663 -31.679 1.00 96.06 548 LEU A C 1
ATOM 4334 O O . LEU A 1 548 ? 7.208 5.490 -31.682 1.00 96.06 548 LEU A O 1
ATOM 4338 N N . PHE A 1 549 ? 6.027 3.912 -32.745 1.00 94.62 549 PHE A N 1
ATOM 4339 C CA . PHE A 1 549 ? 6.778 4.022 -34.000 1.00 94.62 549 PHE A CA 1
ATOM 4340 C C . PHE A 1 549 ? 5.950 3.633 -35.228 1.00 94.62 549 PHE A C 1
ATOM 4342 O O . PHE A 1 549 ? 5.160 2.688 -35.211 1.00 94.62 549 PHE A O 1
ATOM 4349 N N . CYS A 1 550 ? 6.151 4.371 -36.317 1.00 95.88 550 CYS A N 1
ATOM 4350 C CA . CYS A 1 550 ? 5.486 4.166 -37.603 1.00 95.88 550 CYS A CA 1
ATOM 4351 C C . CYS A 1 550 ? 6.351 4.705 -38.758 1.00 95.88 550 CYS A C 1
ATOM 4353 O O . CYS A 1 550 ? 7.454 5.219 -38.542 1.00 95.88 550 CYS A O 1
ATOM 4355 N N . ASN A 1 551 ? 5.872 4.558 -39.992 1.00 95.56 551 ASN A N 1
ATOM 4356 C CA . ASN A 1 551 ? 6.464 5.217 -41.152 1.00 95.56 551 ASN A CA 1
ATOM 4357 C C . ASN A 1 551 ? 6.408 6.749 -40.997 1.00 95.56 551 ASN A C 1
ATOM 4359 O O . ASN A 1 551 ? 5.525 7.292 -40.338 1.00 95.56 551 ASN A O 1
ATOM 4363 N N . GLY A 1 552 ? 7.364 7.449 -41.602 1.00 94.75 552 GLY A N 1
ATOM 4364 C CA . GLY A 1 552 ? 7.561 8.894 -41.443 1.00 94.75 552 GLY A CA 1
ATOM 4365 C C . GLY A 1 552 ? 6.590 9.784 -42.224 1.00 94.75 552 GLY A C 1
ATOM 4366 O O . GLY A 1 552 ? 6.930 10.929 -42.499 1.00 94.75 552 GLY A O 1
ATOM 4367 N N . ASP A 1 553 ? 5.427 9.270 -42.623 1.00 94.50 553 ASP A N 1
ATOM 4368 C CA . ASP A 1 553 ? 4.380 10.053 -43.280 1.00 94.50 553 ASP A CA 1
ATOM 4369 C C . ASP A 1 553 ? 3.369 10.587 -42.255 1.00 94.50 553 ASP A C 1
ATOM 4371 O O . ASP A 1 553 ? 3.053 9.932 -41.256 1.00 94.50 553 ASP A O 1
ATOM 4375 N N . PHE A 1 554 ? 2.809 11.768 -42.515 1.00 95.62 554 PHE A N 1
ATOM 4376 C CA . PHE A 1 554 ? 1.885 12.387 -41.567 1.00 95.62 554 PHE A CA 1
ATOM 4377 C C . PHE A 1 554 ? 0.583 11.594 -41.348 1.00 95.62 554 PHE A C 1
ATOM 4379 O O . PHE A 1 554 ? 0.008 11.707 -40.269 1.00 95.62 554 PHE A O 1
ATOM 4386 N N . LYS A 1 555 ? 0.104 10.769 -42.296 1.00 95.56 555 LYS A N 1
ATOM 4387 C CA . LYS A 1 555 ? -1.146 10.005 -42.098 1.00 95.56 555 LYS A CA 1
ATOM 4388 C C . LYS A 1 555 ? -0.958 8.938 -41.019 1.00 95.56 555 LYS A C 1
ATOM 4390 O O . LYS A 1 555 ? -1.740 8.888 -40.070 1.00 95.56 555 LYS A O 1
ATOM 4395 N N . SER A 1 556 ? 0.104 8.141 -41.130 1.00 96.25 556 SER A N 1
ATOM 4396 C CA . SER A 1 556 ? 0.477 7.122 -40.143 1.00 96.25 556 SER A CA 1
ATOM 4397 C C . SER A 1 556 ? 0.659 7.730 -38.752 1.00 96.25 556 SER A C 1
ATOM 4399 O O . SER A 1 556 ? 0.114 7.222 -37.771 1.00 96.25 556 SER A O 1
ATOM 4401 N N . ILE A 1 557 ? 1.367 8.860 -38.677 1.00 96.62 557 ILE A N 1
ATOM 4402 C CA . ILE A 1 557 ? 1.649 9.568 -37.425 1.00 96.62 557 ILE A CA 1
ATOM 4403 C C . ILE A 1 557 ? 0.365 10.139 -36.807 1.00 96.62 557 ILE A C 1
ATOM 4405 O O . ILE A 1 557 ? 0.102 9.940 -35.620 1.00 96.62 557 ILE A O 1
ATOM 4409 N N . TYR A 1 558 ? -0.478 10.791 -37.609 1.00 96.12 558 TYR A N 1
ATOM 4410 C CA . TYR A 1 558 ? -1.739 11.372 -37.154 1.00 96.12 558 TYR A CA 1
ATOM 4411 C C . TYR A 1 558 ? -2.709 10.309 -36.612 1.00 96.12 558 TYR A C 1
ATOM 4413 O O . TYR A 1 558 ? -3.366 10.548 -35.601 1.00 96.12 558 TYR A O 1
ATOM 4421 N N . LEU A 1 559 ? -2.738 9.099 -37.185 1.00 96.50 559 LEU A N 1
ATOM 4422 C CA . LEU A 1 559 ? -3.519 7.975 -36.644 1.00 96.50 559 LEU A CA 1
ATOM 4423 C C . LEU A 1 559 ? -3.011 7.468 -35.281 1.00 96.50 559 LEU A C 1
ATOM 4425 O O . LEU A 1 559 ? -3.819 7.039 -34.450 1.00 96.50 559 LEU A O 1
ATOM 4429 N N . MET A 1 560 ? -1.701 7.539 -35.020 1.00 95.75 560 MET A N 1
ATOM 4430 C CA . MET A 1 560 ? -1.140 7.241 -33.693 1.00 95.75 560 MET A CA 1
ATOM 4431 C C . MET A 1 560 ? -1.506 8.338 -32.685 1.00 95.75 560 MET A C 1
ATOM 4433 O O . MET A 1 560 ? -1.920 8.025 -31.570 1.00 95.75 560 MET A O 1
ATOM 4437 N N . LEU A 1 561 ? -1.431 9.614 -33.087 1.00 95.88 561 LEU A N 1
ATOM 4438 C CA . LEU A 1 561 ? -1.830 10.757 -32.255 1.00 95.88 561 LEU A CA 1
ATOM 4439 C C . LEU A 1 561 ? -3.336 10.746 -31.936 1.00 95.88 561 LEU A C 1
ATOM 4441 O O . LEU A 1 561 ? -3.713 10.998 -30.794 1.00 95.88 561 LEU A O 1
ATOM 4445 N N . GLN A 1 562 ? -4.200 10.383 -32.891 1.00 96.06 562 GLN A N 1
ATOM 4446 C CA . GLN A 1 562 ? -5.634 10.180 -32.646 1.00 96.06 562 GLN A CA 1
ATOM 4447 C C . GLN A 1 562 ? -5.891 9.051 -31.637 1.00 96.06 562 GLN A C 1
ATOM 4449 O O . GLN A 1 562 ? -6.684 9.228 -30.712 1.00 96.06 562 GLN A O 1
ATOM 4454 N N . GLY A 1 563 ? -5.197 7.914 -31.773 1.00 96.19 563 GLY A N 1
ATOM 4455 C CA . GLY A 1 563 ? -5.305 6.801 -30.824 1.00 96.19 563 GLY A CA 1
ATOM 4456 C C . GLY A 1 563 ? -4.837 7.175 -29.413 1.00 96.19 563 GLY A C 1
ATOM 4457 O O . GLY A 1 563 ? -5.506 6.857 -28.429 1.00 96.19 563 GLY A O 1
ATOM 4458 N N . LEU A 1 564 ? -3.733 7.917 -29.312 1.00 95.94 564 LEU A N 1
ATOM 4459 C CA . LEU A 1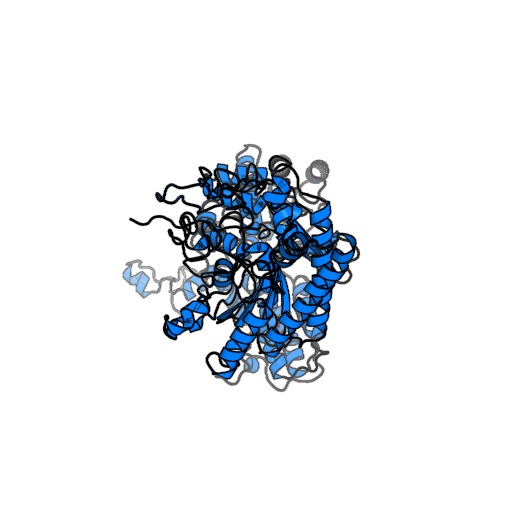 564 ? -3.218 8.438 -28.047 1.00 95.94 564 LEU A CA 1
ATOM 4460 C C . LEU A 1 564 ? -4.173 9.467 -27.421 1.00 95.94 564 LEU A C 1
ATOM 4462 O O . LEU A 1 564 ? -4.422 9.406 -26.221 1.00 95.94 564 LEU A O 1
ATOM 4466 N N . LYS A 1 565 ? -4.777 10.355 -28.227 1.00 96.00 565 LYS A N 1
ATOM 4467 C CA . LYS A 1 565 ? -5.790 11.312 -27.756 1.00 96.00 565 LYS A CA 1
ATOM 4468 C C . LYS A 1 565 ? -7.009 10.590 -27.181 1.00 96.00 565 LYS A C 1
ATOM 4470 O O . LYS A 1 565 ? -7.422 10.938 -26.077 1.00 96.00 565 LYS A O 1
ATOM 4475 N N . LEU A 1 566 ? -7.547 9.588 -27.886 1.00 96.69 566 LEU A N 1
ATOM 4476 C CA . LEU A 1 566 ? -8.655 8.758 -27.398 1.00 96.69 566 LEU A CA 1
ATOM 4477 C C . LEU A 1 566 ? -8.301 8.121 -26.048 1.00 96.69 566 LEU A C 1
ATOM 4479 O O . LEU A 1 566 ? -9.009 8.341 -25.070 1.00 96.69 566 LEU A O 1
ATOM 4483 N N . TYR A 1 567 ? -7.160 7.428 -25.974 1.00 96.44 567 TYR A N 1
ATOM 4484 C CA . TYR A 1 567 ? -6.681 6.806 -24.739 1.00 96.44 567 TYR A CA 1
ATOM 4485 C C . TYR A 1 567 ? -6.613 7.789 -23.561 1.00 96.44 567 TYR A C 1
ATOM 4487 O O . TYR A 1 567 ? -7.089 7.471 -22.470 1.00 96.44 567 TYR A O 1
ATOM 4495 N N . SER A 1 568 ? -6.055 8.985 -23.767 1.00 96.25 568 SER A N 1
ATOM 4496 C CA . SER A 1 568 ? -5.927 9.986 -22.705 1.00 96.25 568 SER A CA 1
ATOM 4497 C C . SER A 1 568 ? -7.273 10.502 -22.196 1.00 96.25 568 SER A C 1
ATOM 4499 O O . SER A 1 568 ? -7.416 10.697 -20.992 1.00 96.25 568 SER A O 1
ATOM 4501 N N . HIS A 1 569 ? -8.262 10.680 -23.080 1.00 95.75 569 HIS A N 1
ATOM 4502 C CA . HIS A 1 569 ? -9.596 11.152 -22.687 1.00 95.75 569 HIS A CA 1
ATOM 4503 C C . HIS A 1 569 ? -10.410 10.066 -21.966 1.00 95.75 569 HIS A C 1
ATOM 4505 O O . HIS A 1 569 ? -11.198 10.405 -21.093 1.00 95.75 569 HIS A O 1
ATOM 4511 N N . THR A 1 570 ? -10.206 8.779 -22.277 1.00 95.12 570 THR A N 1
ATOM 4512 C CA . THR A 1 570 ? -10.878 7.671 -21.568 1.00 95.12 570 THR A CA 1
ATOM 4513 C C . THR A 1 570 ? -10.226 7.345 -20.219 1.00 95.12 570 THR A C 1
ATOM 4515 O O . THR A 1 570 ? -10.922 7.035 -19.261 1.00 95.12 570 THR A O 1
ATOM 4518 N N . SER A 1 571 ? -8.892 7.395 -20.124 1.00 95.81 571 SER A N 1
ATOM 4519 C CA . SER A 1 571 ? -8.151 6.904 -18.944 1.00 95.81 571 SER A CA 1
ATOM 4520 C C . SER A 1 571 ? -7.729 7.978 -17.934 1.00 95.81 571 SER A C 1
ATOM 4522 O O . SER A 1 571 ? -7.290 7.637 -16.835 1.00 95.81 571 SER A O 1
ATOM 4524 N N . GLY A 1 572 ? -7.772 9.260 -18.313 1.00 95.50 572 GLY A N 1
ATOM 4525 C CA . GLY A 1 572 ? -7.151 10.361 -17.565 1.00 95.50 572 GLY A CA 1
ATOM 4526 C C . GLY A 1 572 ? -5.625 10.464 -17.734 1.00 95.50 572 GLY A C 1
ATOM 4527 O O . GLY A 1 572 ? -4.992 11.348 -17.153 1.00 95.50 572 GLY A O 1
ATOM 4528 N N . LEU A 1 573 ? -4.999 9.584 -18.529 1.00 95.00 573 LEU A N 1
ATOM 4529 C CA . LEU A 1 573 ? -3.541 9.501 -18.674 1.00 95.00 573 LEU A CA 1
ATOM 4530 C C . LEU A 1 573 ? -3.031 10.247 -19.915 1.00 95.00 573 LEU A C 1
ATOM 4532 O O . LEU A 1 573 ? -2.933 9.709 -21.021 1.00 95.00 573 LEU A O 1
ATOM 4536 N N . PHE A 1 574 ? -2.669 11.512 -19.704 1.00 94.81 574 PHE A N 1
ATOM 4537 C CA . PHE A 1 574 ? -2.138 12.411 -20.731 1.00 94.81 574 PHE A CA 1
ATOM 4538 C C . PHE A 1 574 ? -0.599 12.336 -20.843 1.00 94.81 574 PHE A C 1
ATOM 4540 O O . PHE A 1 574 ? 0.093 12.291 -19.818 1.00 94.81 574 PHE A O 1
ATOM 4547 N N . PRO A 1 575 ? -0.027 12.374 -22.063 1.00 94.69 575 PRO A N 1
ATOM 4548 C CA . PRO A 1 575 ? 1.394 12.638 -22.270 1.00 94.69 575 PRO A CA 1
ATOM 4549 C C . PRO A 1 575 ? 1.785 14.019 -21.741 1.00 94.69 575 PRO A C 1
ATOM 4551 O O . PRO A 1 575 ? 1.044 14.987 -21.885 1.00 94.69 575 PRO A O 1
ATOM 4554 N N . ASN A 1 576 ? 2.976 14.122 -21.166 1.00 92.00 576 ASN A N 1
ATOM 4555 C CA . ASN A 1 576 ? 3.563 15.371 -20.705 1.00 92.00 576 ASN A CA 1
ATOM 4556 C C . ASN A 1 576 ? 4.327 16.060 -21.858 1.00 92.00 576 ASN A C 1
ATOM 4558 O O . ASN A 1 576 ? 5.367 15.525 -22.261 1.00 92.00 576 ASN A O 1
ATOM 4562 N N . PRO A 1 577 ? 3.885 17.219 -22.391 1.00 90.50 577 PRO A N 1
ATOM 4563 C CA . PRO A 1 577 ? 4.468 17.790 -23.612 1.00 90.50 577 PRO A CA 1
ATOM 4564 C C . PRO A 1 577 ? 5.928 18.245 -23.480 1.00 90.50 577 PRO A C 1
ATOM 4566 O O . PRO A 1 577 ? 6.670 18.202 -24.454 1.00 90.50 577 PRO A O 1
ATOM 4569 N N . SER A 1 578 ? 6.378 18.625 -22.277 1.00 88.62 578 SER A N 1
ATOM 4570 C CA . SER A 1 578 ? 7.754 19.098 -22.030 1.00 88.62 578 SER A CA 1
ATOM 4571 C C . SER A 1 578 ? 8.789 17.981 -21.845 1.00 88.62 578 SER A C 1
ATOM 4573 O O . SER A 1 578 ? 9.968 18.252 -21.625 1.00 88.62 578 SER A O 1
ATOM 4575 N N . LYS A 1 579 ? 8.358 16.718 -21.907 1.00 90.00 579 LYS A N 1
ATOM 4576 C CA . LYS A 1 579 ? 9.228 15.537 -21.791 1.00 90.00 579 LYS A CA 1
ATOM 4577 C C . LYS A 1 579 ? 8.949 14.458 -22.832 1.00 90.00 579 LYS A C 1
ATOM 4579 O O . LYS A 1 579 ? 9.825 13.637 -23.101 1.00 90.00 579 LYS A O 1
ATOM 4584 N N . THR A 1 580 ? 7.734 14.432 -23.373 1.00 94.94 580 THR A N 1
ATOM 4585 C CA . THR A 1 580 ? 7.394 13.625 -24.538 1.00 94.94 580 THR A CA 1
ATOM 4586 C C . THR A 1 580 ? 8.110 14.218 -25.741 1.00 94.94 580 THR A C 1
ATOM 4588 O O . THR A 1 580 ? 7.956 15.402 -26.040 1.00 94.94 580 THR A O 1
ATOM 4591 N N . ALA A 1 581 ? 8.908 13.396 -26.412 1.00 95.69 581 ALA A N 1
ATOM 4592 C CA . ALA A 1 581 ? 9.725 13.817 -27.539 1.00 95.69 581 ALA A CA 1
ATOM 4593 C C . ALA A 1 581 ? 9.519 12.887 -28.731 1.00 95.69 581 ALA A C 1
ATOM 4595 O O . ALA A 1 581 ? 9.208 11.703 -28.554 1.00 95.69 581 ALA A O 1
ATOM 4596 N N . PHE A 1 582 ? 9.725 13.408 -29.937 1.00 95.88 582 PHE A N 1
ATOM 4597 C CA . PHE A 1 582 ? 9.698 12.614 -31.157 1.00 95.88 582 PHE A CA 1
ATOM 4598 C C . PHE A 1 582 ? 11.006 12.708 -31.943 1.00 95.88 582 PHE A C 1
ATOM 4600 O O . PHE A 1 582 ? 11.706 13.719 -31.910 1.00 95.88 582 PHE A O 1
ATOM 4607 N N . TYR A 1 583 ? 11.335 11.617 -32.629 1.00 94.56 583 TYR A N 1
ATOM 4608 C CA . TYR A 1 583 ? 12.587 11.420 -33.354 1.00 94.56 583 TYR A CA 1
ATOM 4609 C C . TYR A 1 583 ? 12.263 11.031 -34.800 1.00 94.56 583 TYR A C 1
ATOM 4611 O O . TYR A 1 583 ? 11.362 10.225 -35.049 1.00 94.56 583 TYR A O 1
ATOM 4619 N N . CYS A 1 584 ? 13.001 11.601 -35.750 1.00 93.56 584 CYS A N 1
ATOM 4620 C CA . CYS A 1 584 ? 12.737 11.478 -37.184 1.00 93.56 584 CYS A CA 1
ATOM 4621 C C . CYS A 1 584 ? 13.916 10.823 -37.910 1.00 93.56 584 CYS A C 1
ATOM 4623 O O . CYS A 1 584 ? 15.073 11.131 -37.631 1.00 93.56 584 CYS A O 1
ATOM 4625 N N . ASN A 1 585 ? 13.627 9.985 -38.904 1.00 92.81 585 ASN A N 1
ATOM 4626 C CA . ASN A 1 585 ? 14.600 9.525 -39.894 1.00 92.81 585 ASN A CA 1
ATOM 4627 C C . ASN A 1 585 ? 14.062 9.794 -41.293 1.00 92.81 585 ASN A C 1
ATOM 4629 O O . ASN A 1 585 ? 12.952 9.362 -41.588 1.00 92.81 585 ASN A O 1
ATOM 4633 N N . ASN A 1 586 ? 14.847 10.463 -42.142 1.00 92.88 586 ASN A N 1
ATOM 4634 C CA . ASN A 1 586 ? 14.558 10.704 -43.564 1.00 92.88 586 ASN A CA 1
ATOM 4635 C C . ASN A 1 586 ? 13.124 11.218 -43.851 1.00 92.88 586 ASN A C 1
ATOM 4637 O O . ASN A 1 586 ? 12.537 10.894 -44.881 1.00 92.88 586 ASN A O 1
ATOM 4641 N N . MET A 1 587 ? 12.552 11.992 -42.923 1.00 94.25 587 MET A N 1
ATOM 4642 C CA . MET A 1 587 ? 11.282 12.703 -43.097 1.00 94.25 587 MET A CA 1
ATOM 4643 C C . MET A 1 587 ? 11.528 14.050 -43.786 1.00 94.25 587 MET A C 1
ATOM 4645 O O . MET A 1 587 ? 12.604 14.626 -43.641 1.00 94.25 587 MET A O 1
ATOM 4649 N N . ASN A 1 588 ? 10.525 14.557 -44.503 1.00 92.56 588 ASN A N 1
ATOM 4650 C CA . ASN A 1 588 ? 10.550 15.908 -45.065 1.00 92.56 588 ASN A CA 1
ATOM 4651 C C . ASN A 1 588 ? 10.125 16.946 -44.007 1.00 92.56 588 ASN A C 1
ATOM 4653 O O . ASN A 1 588 ? 9.310 16.643 -43.131 1.00 92.56 588 ASN A O 1
ATOM 4657 N N . ASP A 1 589 ? 10.637 18.174 -44.099 1.00 94.31 589 ASP A N 1
ATOM 4658 C CA . ASP A 1 589 ? 10.397 19.199 -43.074 1.00 94.31 589 ASP A CA 1
ATOM 4659 C C . ASP A 1 589 ? 8.935 19.672 -42.994 1.00 94.31 589 ASP A C 1
ATOM 4661 O O . ASP A 1 589 ? 8.488 20.077 -41.920 1.00 94.31 589 ASP A O 1
ATOM 4665 N N . ASN A 1 590 ? 8.150 19.543 -44.072 1.00 95.50 590 ASN A N 1
ATOM 4666 C CA . ASN A 1 590 ? 6.716 19.850 -44.049 1.00 95.50 590 ASN A CA 1
ATOM 4667 C C . ASN A 1 590 ? 5.951 18.885 -43.132 1.00 95.50 590 ASN A C 1
ATOM 4669 O O . ASN A 1 590 ? 5.169 19.327 -42.293 1.00 95.50 590 ASN A O 1
ATOM 4673 N N . ASP A 1 591 ? 6.191 17.576 -43.234 1.00 95.06 591 ASP A N 1
ATOM 4674 C CA . ASP A 1 591 ? 5.577 16.597 -42.335 1.00 95.06 591 ASP A CA 1
ATOM 4675 C C . ASP A 1 591 ? 6.132 16.703 -40.908 1.00 95.06 591 ASP A C 1
ATOM 4677 O O . ASP A 1 591 ? 5.360 16.582 -39.960 1.00 95.06 591 ASP A O 1
ATOM 4681 N N . ILE A 1 592 ? 7.420 17.023 -40.723 1.00 95.81 592 ILE A N 1
ATOM 4682 C CA . ILE A 1 592 ? 7.980 17.316 -39.388 1.00 95.81 592 ILE A CA 1
ATOM 4683 C C . ILE A 1 592 ? 7.268 18.521 -38.752 1.00 95.81 592 ILE A C 1
ATOM 4685 O O . ILE A 1 592 ? 6.873 18.445 -37.587 1.00 95.81 592 ILE A O 1
ATOM 4689 N N . LYS A 1 593 ? 7.041 19.603 -39.511 1.00 96.06 593 LYS A N 1
ATOM 4690 C CA . LYS A 1 593 ? 6.286 20.771 -39.041 1.00 96.06 593 LYS A CA 1
ATOM 4691 C C . LYS A 1 593 ? 4.847 20.400 -38.679 1.00 96.06 593 LYS A C 1
ATOM 4693 O O . LYS A 1 593 ? 4.406 20.699 -37.577 1.00 96.06 593 LYS A O 1
ATOM 4698 N N . ARG A 1 594 ? 4.147 19.656 -39.540 1.00 96.69 594 ARG A N 1
ATOM 4699 C CA . ARG A 1 594 ? 2.780 19.183 -39.254 1.00 96.69 594 ARG A CA 1
ATOM 4700 C C . ARG A 1 594 ? 2.714 18.321 -37.989 1.00 96.69 594 ARG A C 1
ATOM 4702 O O . ARG A 1 594 ? 1.715 18.379 -37.280 1.00 96.69 594 ARG A O 1
ATOM 4709 N N . VAL A 1 595 ? 3.755 17.543 -37.675 1.00 95.88 595 VAL A N 1
ATOM 4710 C CA . VAL A 1 595 ? 3.843 16.782 -36.414 1.00 95.88 595 VAL A CA 1
ATOM 4711 C C . VAL A 1 595 ? 4.056 17.693 -35.203 1.00 95.88 595 VAL A C 1
ATOM 4713 O O . VAL A 1 595 ? 3.423 17.446 -34.176 1.00 95.88 595 VAL A O 1
ATOM 4716 N N . LEU A 1 596 ? 4.872 18.750 -35.303 1.00 94.81 596 LEU A N 1
ATOM 4717 C CA . LEU A 1 596 ? 4.977 19.778 -34.253 1.00 94.81 596 LEU A CA 1
ATOM 4718 C C . LEU A 1 596 ? 3.601 20.413 -33.998 1.00 94.81 596 LEU A C 1
ATOM 4720 O O . LEU A 1 596 ? 3.086 20.327 -32.883 1.00 94.81 596 LEU A O 1
ATOM 4724 N N . ASP A 1 597 ? 2.980 20.944 -35.054 1.00 94.44 597 ASP A N 1
ATOM 4725 C CA . ASP A 1 597 ? 1.700 21.660 -35.006 1.00 94.44 597 ASP A CA 1
ATOM 4726 C C . ASP A 1 597 ? 0.551 20.775 -34.469 1.00 94.44 597 ASP A C 1
ATOM 4728 O O . ASP A 1 597 ? -0.300 21.240 -33.713 1.00 94.44 597 ASP A O 1
ATOM 4732 N N . ALA A 1 598 ? 0.526 19.482 -34.823 1.00 94.06 598 ALA A N 1
ATOM 4733 C CA . ALA A 1 598 ? -0.543 18.555 -34.437 1.00 94.06 598 ALA A CA 1
ATOM 4734 C C . ALA A 1 598 ? -0.341 17.842 -33.085 1.00 94.06 598 ALA A C 1
ATOM 4736 O O . ALA A 1 598 ? -1.289 17.226 -32.592 1.00 94.06 598 ALA A O 1
ATOM 4737 N N . SER A 1 599 ? 0.866 17.864 -32.502 1.00 93.81 599 SER A N 1
ATOM 4738 C CA . SER A 1 599 ? 1.171 17.139 -31.252 1.00 93.81 599 SER A CA 1
ATOM 4739 C C . SER A 1 599 ? 1.614 18.022 -30.085 1.00 93.81 599 SER A C 1
ATOM 4741 O O . SER A 1 599 ? 1.413 17.634 -28.935 1.00 93.81 599 SER A O 1
ATOM 4743 N N . GLY A 1 600 ? 2.221 19.184 -30.347 1.00 93.12 600 GLY A N 1
ATOM 4744 C CA . GLY A 1 600 ? 2.821 20.029 -29.309 1.00 93.12 600 GLY A CA 1
ATOM 4745 C C . GLY A 1 600 ? 4.030 19.399 -28.597 1.00 93.12 600 GLY A C 1
ATOM 4746 O O . GLY A 1 600 ? 4.436 19.887 -27.543 1.00 93.12 600 GLY A O 1
ATOM 4747 N N . PHE A 1 601 ? 4.593 18.308 -29.129 1.00 95.31 601 PHE A N 1
ATOM 4748 C CA . PHE A 1 601 ? 5.765 17.626 -28.571 1.00 95.31 601 PHE A CA 1
ATOM 4749 C C . PHE A 1 601 ? 7.069 18.153 -29.178 1.00 95.31 601 PHE A C 1
ATOM 4751 O O . PHE A 1 601 ? 7.092 18.668 -30.294 1.00 95.31 601 PHE A O 1
ATOM 4758 N N . GLN A 1 602 ? 8.185 17.989 -28.467 1.00 93.25 602 GLN A N 1
ATOM 4759 C CA . GLN A 1 602 ? 9.489 18.454 -28.946 1.00 93.25 602 GLN A CA 1
ATOM 4760 C C . GLN A 1 602 ? 10.145 17.439 -29.894 1.00 93.25 602 GLN A C 1
ATOM 4762 O O . GLN A 1 602 ? 10.216 16.248 -29.584 1.00 93.25 602 GLN A O 1
ATOM 4767 N N . ARG A 1 603 ? 10.699 17.911 -31.018 1.00 95.25 603 ARG A N 1
ATOM 4768 C CA . ARG A 1 603 ? 11.647 17.118 -31.814 1.00 95.25 603 ARG A CA 1
ATOM 4769 C C . ARG A 1 603 ? 12.960 16.982 -31.038 1.00 95.25 603 ARG A C 1
ATOM 4771 O O . ARG A 1 603 ? 13.454 17.962 -30.487 1.00 95.25 603 ARG A O 1
ATOM 4778 N N . GLN A 1 604 ? 13.538 15.787 -31.030 1.00 94.56 604 GLN A N 1
ATOM 4779 C CA . GLN A 1 604 ? 14.885 15.519 -30.524 1.00 94.56 604 GLN A CA 1
ATOM 4780 C C . GLN A 1 604 ? 15.650 14.613 -31.498 1.00 94.56 604 GLN A C 1
ATOM 4782 O O . GLN A 1 604 ? 15.053 13.920 -32.325 1.00 94.56 604 GLN A O 1
ATOM 4787 N N . ASP A 1 605 ? 16.977 14.603 -31.381 1.00 90.38 605 ASP A N 1
ATOM 4788 C CA . ASP A 1 605 ? 17.865 13.757 -32.181 1.00 90.38 605 ASP A CA 1
ATOM 4789 C C . ASP A 1 605 ? 18.393 12.552 -31.376 1.00 90.38 605 ASP A C 1
ATOM 4791 O O . ASP A 1 605 ? 18.210 12.442 -30.162 1.00 90.38 605 ASP A O 1
ATOM 4795 N N . LEU A 1 606 ? 19.018 11.603 -32.075 1.00 87.69 606 LEU A N 1
ATOM 4796 C CA . LEU A 1 606 ? 19.612 10.393 -31.497 1.00 87.69 606 LEU A CA 1
ATOM 4797 C C . LEU A 1 606 ? 21.095 10.613 -31.131 1.00 87.69 606 LEU A C 1
ATOM 4799 O O . LEU A 1 606 ? 21.796 11.290 -31.885 1.00 87.69 606 LEU A O 1
ATOM 4803 N N . PRO A 1 607 ? 21.626 9.973 -30.068 1.00 88.62 607 PRO A N 1
ATOM 4804 C CA . PRO A 1 607 ? 21.005 8.930 -29.246 1.00 88.62 607 PRO A CA 1
ATOM 4805 C C . PRO A 1 607 ? 20.131 9.469 -28.104 1.00 88.62 607 PRO A C 1
ATOM 4807 O O . PRO A 1 607 ? 20.401 10.525 -27.541 1.00 88.62 607 PRO A O 1
ATOM 4810 N N . PHE A 1 608 ? 19.136 8.681 -27.679 1.00 88.88 608 PHE A N 1
ATOM 4811 C CA . PHE A 1 608 ? 18.361 8.964 -26.465 1.00 88.88 608 PHE A CA 1
ATOM 4812 C C . PHE A 1 608 ? 18.446 7.827 -25.445 1.00 88.88 608 PHE A C 1
ATOM 4814 O O . PHE A 1 608 ? 18.709 6.672 -25.771 1.00 88.88 608 PHE A O 1
ATOM 4821 N N . LYS A 1 609 ? 18.198 8.153 -24.175 1.00 89.06 609 LYS A N 1
ATOM 4822 C CA . LYS A 1 609 ? 18.215 7.196 -23.062 1.00 89.06 609 LYS A CA 1
ATOM 4823 C C . LYS A 1 609 ? 16.845 6.540 -22.873 1.00 89.06 609 LYS A C 1
ATOM 4825 O O . LYS A 1 609 ? 15.858 7.246 -22.637 1.00 89.06 609 LYS A O 1
ATOM 4830 N N . TYR A 1 610 ? 16.796 5.210 -22.909 1.00 89.81 610 TYR A N 1
ATOM 4831 C CA . TYR A 1 610 ? 15.608 4.385 -22.655 1.00 89.81 610 TYR A CA 1
ATOM 4832 C C . TYR A 1 610 ? 15.947 3.304 -21.625 1.00 89.81 610 TYR A C 1
ATOM 4834 O O . TYR A 1 610 ? 16.995 2.670 -21.717 1.00 89.81 610 TYR A O 1
ATOM 4842 N N . LEU A 1 611 ? 15.103 3.137 -20.601 1.00 88.94 611 LEU A N 1
ATOM 4843 C CA . LEU A 1 611 ? 15.258 2.113 -19.551 1.00 88.94 611 LEU A CA 1
ATOM 4844 C C . LEU A 1 611 ? 16.678 2.031 -18.937 1.00 88.94 611 LEU A C 1
ATOM 4846 O O . LEU A 1 611 ? 17.163 0.973 -18.542 1.00 88.94 611 LEU A O 1
ATOM 4850 N N . GLY A 1 612 ? 17.363 3.178 -18.848 1.00 88.06 612 GLY A N 1
ATOM 4851 C CA . GLY A 1 612 ? 18.707 3.316 -18.276 1.00 88.06 612 GLY A CA 1
ATOM 4852 C C . GLY A 1 612 ? 19.889 3.150 -19.244 1.00 88.06 612 GLY A C 1
ATOM 4853 O O . GLY A 1 612 ? 21.006 3.467 -18.831 1.00 88.06 612 GLY A O 1
ATOM 4854 N N . ILE A 1 613 ? 19.651 2.732 -20.492 1.00 87.50 613 ILE A N 1
ATOM 4855 C CA . ILE A 1 613 ? 20.651 2.487 -21.550 1.00 87.50 613 ILE A CA 1
ATOM 4856 C C . ILE A 1 613 ? 20.570 3.595 -22.628 1.00 87.50 613 ILE A C 1
ATOM 4858 O O . ILE A 1 613 ? 19.463 4.050 -22.933 1.00 87.50 613 ILE A O 1
ATOM 4862 N N . PRO A 1 614 ? 21.694 4.074 -23.198 1.00 89.06 614 PRO A N 1
ATOM 4863 C CA . PRO A 1 614 ? 21.685 4.914 -24.397 1.00 89.06 614 PRO A CA 1
ATOM 4864 C C . PRO A 1 614 ? 21.385 4.064 -25.640 1.00 89.06 614 PRO A C 1
ATOM 4866 O O . PRO A 1 614 ? 22.039 3.050 -25.871 1.00 89.06 614 PRO A O 1
ATOM 4869 N N . ILE A 1 615 ? 20.398 4.470 -26.437 1.00 88.06 615 ILE A N 1
ATOM 4870 C CA . ILE A 1 615 ? 20.011 3.773 -27.667 1.00 88.06 615 ILE A CA 1
ATOM 4871 C C . ILE A 1 615 ? 20.630 4.521 -28.846 1.00 88.06 615 ILE A C 1
ATOM 4873 O O . ILE A 1 615 ? 20.241 5.654 -29.147 1.00 88.06 615 ILE A O 1
ATOM 4877 N N . CYS A 1 616 ? 21.611 3.896 -29.498 1.00 86.56 616 CYS A N 1
ATOM 4878 C CA . CYS A 1 616 ? 22.446 4.541 -30.509 1.00 86.56 616 CYS A CA 1
ATOM 4879 C C . CYS A 1 616 ? 22.187 3.943 -31.903 1.00 86.56 616 CYS A C 1
ATOM 4881 O O . CYS A 1 616 ? 22.238 2.727 -32.054 1.00 86.56 616 CYS A O 1
ATOM 4883 N N . PRO A 1 617 ? 21.984 4.744 -32.966 1.00 84.19 617 PRO A N 1
ATOM 4884 C CA . PRO A 1 617 ? 21.797 4.217 -34.326 1.00 84.19 617 PRO A CA 1
ATOM 4885 C C . PRO A 1 617 ? 23.097 3.669 -34.946 1.00 84.19 617 PRO A C 1
ATOM 4887 O O . PRO A 1 617 ? 23.085 3.052 -36.008 1.00 84.19 617 PRO A O 1
ATOM 4890 N N . LYS A 1 618 ? 24.233 3.898 -34.279 1.00 82.00 618 LYS A N 1
ATOM 4891 C CA . LYS A 1 618 ? 25.567 3.372 -34.594 1.00 82.00 618 LYS A CA 1
ATOM 4892 C C . LYS A 1 618 ? 26.057 2.524 -33.413 1.00 82.00 618 LYS A C 1
ATOM 4894 O O . LYS A 1 618 ? 25.487 2.587 -32.325 1.00 82.00 618 LYS A O 1
ATOM 4899 N N . ARG A 1 619 ? 27.134 1.752 -33.605 1.00 79.56 619 ARG A N 1
ATOM 4900 C CA . ARG A 1 619 ? 27.797 1.008 -32.515 1.00 79.56 619 ARG A CA 1
ATOM 4901 C C . ARG A 1 619 ? 28.139 1.962 -31.364 1.00 79.56 619 ARG A C 1
ATOM 4903 O O . ARG A 1 619 ? 28.737 3.005 -31.614 1.00 79.56 619 ARG A O 1
ATOM 4910 N N . ILE A 1 620 ? 27.786 1.578 -30.135 1.00 82.94 620 ILE A N 1
ATOM 4911 C CA . ILE A 1 620 ? 28.031 2.382 -28.932 1.00 82.94 620 ILE A CA 1
ATOM 4912 C C . ILE A 1 620 ? 29.519 2.749 -28.793 1.00 82.94 620 ILE A C 1
ATOM 4914 O O . ILE A 1 620 ? 30.403 1.904 -28.971 1.00 82.94 620 ILE A O 1
ATOM 4918 N N . SER A 1 621 ? 29.791 4.016 -28.493 1.00 85.88 621 SER A N 1
ATOM 4919 C CA . SER A 1 621 ? 31.132 4.547 -28.252 1.00 85.88 621 SER A CA 1
ATOM 4920 C C . SER A 1 621 ? 31.534 4.418 -26.778 1.00 85.88 621 SER A C 1
ATOM 4922 O O . SER A 1 621 ? 30.733 4.060 -25.916 1.00 85.88 621 SER A O 1
ATOM 4924 N N . ALA A 1 622 ? 32.789 4.744 -26.456 1.00 86.12 622 ALA A N 1
ATOM 4925 C CA . ALA A 1 622 ? 33.202 4.874 -25.058 1.00 86.12 622 ALA A CA 1
ATOM 4926 C C . ALA A 1 622 ? 32.549 6.089 -24.363 1.00 86.12 622 ALA A C 1
ATOM 4928 O O . ALA A 1 622 ? 32.293 6.028 -23.165 1.00 86.12 622 ALA A O 1
ATOM 4929 N N . ALA A 1 623 ? 32.236 7.159 -25.107 1.00 86.88 623 ALA A N 1
ATOM 4930 C CA . ALA A 1 623 ? 31.617 8.370 -24.563 1.00 86.88 623 ALA A CA 1
ATOM 4931 C C . ALA A 1 623 ? 30.160 8.129 -24.130 1.00 86.88 623 ALA A C 1
ATOM 4933 O O . ALA A 1 623 ? 29.772 8.535 -23.037 1.00 86.88 623 ALA A O 1
ATOM 4934 N N . ASP A 1 624 ? 29.384 7.373 -24.916 1.00 85.50 624 ASP A N 1
ATOM 4935 C CA . ASP A 1 624 ? 28.011 6.967 -24.560 1.00 85.50 624 ASP A CA 1
ATOM 4936 C C . ASP A 1 624 ? 27.966 6.175 -23.234 1.00 85.50 624 ASP A C 1
ATOM 4938 O O . ASP A 1 624 ? 26.997 6.234 -22.470 1.00 85.50 624 ASP A O 1
ATOM 4942 N N . CYS A 1 625 ? 29.044 5.442 -22.931 1.00 88.06 625 CYS A N 1
ATOM 4943 C CA . CYS A 1 625 ? 29.215 4.707 -21.682 1.00 88.06 625 CYS A CA 1
ATOM 4944 C C . CYS A 1 625 ? 29.637 5.579 -20.483 1.00 88.06 625 CYS A C 1
ATOM 4946 O O . CYS A 1 625 ? 29.669 5.057 -19.368 1.00 88.06 625 CYS A O 1
ATOM 4948 N N . GLY A 1 626 ? 29.920 6.878 -20.646 1.00 88.94 626 GLY A N 1
ATOM 4949 C CA . GLY A 1 626 ? 30.382 7.753 -19.554 1.00 88.94 626 GLY A CA 1
ATOM 4950 C C . GLY A 1 626 ? 29.454 7.730 -18.332 1.00 88.94 626 GLY A C 1
ATOM 4951 O O . GLY A 1 626 ? 29.902 7.533 -17.204 1.00 88.94 626 GLY A O 1
ATOM 4952 N N . THR A 1 627 ? 28.135 7.740 -18.559 1.00 88.38 627 THR A N 1
ATOM 4953 C CA . THR A 1 627 ? 27.115 7.668 -17.488 1.00 88.38 627 THR A CA 1
ATOM 4954 C C . THR A 1 627 ? 27.044 6.323 -16.740 1.00 88.38 627 THR A C 1
ATOM 4956 O O . THR A 1 627 ? 26.252 6.168 -15.801 1.00 88.38 627 THR A O 1
ATOM 4959 N N . LEU A 1 628 ? 27.820 5.314 -17.152 1.00 90.88 628 LEU A N 1
ATOM 4960 C CA . LEU A 1 628 ? 28.076 4.090 -16.385 1.00 90.88 628 LEU A CA 1
ATOM 4961 C C . LEU A 1 628 ? 29.294 4.280 -15.468 1.00 90.88 628 LEU A C 1
ATOM 4963 O O . LEU A 1 628 ? 29.195 3.995 -14.273 1.00 90.88 628 LEU A O 1
ATOM 4967 N N . ILE A 1 629 ? 30.393 4.820 -16.006 1.00 91.88 629 ILE A N 1
ATOM 4968 C CA . ILE A 1 629 ? 31.624 5.136 -15.265 1.00 91.88 629 ILE A CA 1
ATOM 4969 C C . ILE A 1 629 ? 31.333 6.112 -14.118 1.00 91.88 629 ILE A C 1
ATOM 4971 O O . ILE A 1 629 ? 31.663 5.833 -12.966 1.00 91.88 629 ILE A O 1
ATOM 4975 N N . GLU A 1 630 ? 30.615 7.202 -14.398 1.00 91.56 630 GLU A N 1
ATOM 4976 C CA . GLU A 1 630 ? 30.208 8.216 -13.415 1.00 91.56 630 GLU A CA 1
ATOM 4977 C C . GLU A 1 630 ? 29.480 7.621 -12.202 1.00 91.56 630 GLU A C 1
ATOM 4979 O O . GLU A 1 630 ? 29.739 8.019 -11.068 1.00 91.56 630 GLU A O 1
ATOM 4984 N N . LYS A 1 631 ? 28.594 6.636 -12.408 1.00 90.69 631 LYS A N 1
ATOM 4985 C CA . LYS A 1 631 ? 27.854 5.979 -11.313 1.00 90.69 631 LYS A CA 1
ATOM 4986 C C . LYS A 1 631 ? 28.769 5.139 -10.428 1.00 90.69 631 LYS A C 1
ATOM 4988 O O . LYS A 1 631 ? 28.596 5.132 -9.211 1.00 90.69 631 LYS A O 1
ATOM 4993 N N . ILE A 1 632 ? 29.722 4.431 -11.034 1.00 92.38 632 ILE A N 1
ATOM 4994 C CA . ILE A 1 632 ? 30.711 3.602 -10.332 1.00 92.38 632 ILE A CA 1
ATOM 4995 C C . ILE A 1 632 ? 31.636 4.512 -9.510 1.00 92.38 632 ILE A C 1
ATOM 4997 O O . ILE A 1 632 ? 31.794 4.314 -8.304 1.00 92.38 632 ILE A O 1
ATOM 5001 N N . VAL A 1 633 ? 32.141 5.585 -10.124 1.00 93.06 633 VAL A N 1
ATOM 5002 C CA . VAL A 1 633 ? 32.962 6.611 -9.467 1.00 93.06 633 VAL A CA 1
ATOM 5003 C C . VAL A 1 633 ? 32.207 7.328 -8.342 1.00 93.06 633 VAL A C 1
ATOM 5005 O O . VAL A 1 633 ? 32.758 7.500 -7.257 1.00 93.06 633 VAL A O 1
ATOM 5008 N N . ALA A 1 634 ? 30.944 7.715 -8.543 1.00 91.25 634 ALA A N 1
ATOM 5009 C CA . ALA A 1 634 ? 30.147 8.395 -7.521 1.00 91.25 634 ALA A CA 1
ATOM 5010 C C . ALA A 1 634 ? 29.881 7.508 -6.293 1.00 91.25 634 ALA A C 1
ATOM 5012 O O . ALA A 1 634 ? 29.887 8.007 -5.166 1.00 91.25 634 ALA A O 1
ATOM 5013 N N . ARG A 1 635 ? 29.711 6.190 -6.482 1.00 92.12 635 ARG A N 1
ATOM 5014 C CA . ARG A 1 635 ? 29.653 5.237 -5.363 1.00 92.12 635 ARG A CA 1
ATOM 5015 C C . ARG A 1 635 ? 30.968 5.194 -4.595 1.00 92.12 635 ARG A C 1
ATOM 5017 O O . ARG A 1 635 ? 30.934 5.393 -3.384 1.00 92.12 635 ARG A O 1
ATOM 5024 N N . ILE A 1 636 ? 32.101 5.048 -5.284 1.00 91.62 636 ILE A N 1
ATOM 5025 C CA . ILE A 1 636 ? 33.432 5.055 -4.656 1.00 91.62 636 ILE A CA 1
ATOM 5026 C C . ILE A 1 636 ? 33.661 6.351 -3.866 1.00 91.62 636 ILE A C 1
ATOM 5028 O O . ILE A 1 636 ? 33.969 6.285 -2.680 1.00 91.62 636 ILE A O 1
ATOM 5032 N N . ARG A 1 637 ? 33.396 7.523 -4.458 1.00 89.69 637 ARG A N 1
ATOM 5033 C CA . ARG A 1 637 ? 33.518 8.827 -3.778 1.00 89.69 637 ARG A CA 1
ATOM 5034 C C . ARG A 1 637 ? 32.641 8.937 -2.517 1.00 89.69 637 ARG A C 1
ATOM 5036 O O . ARG A 1 637 ? 33.046 9.590 -1.564 1.00 89.69 637 ARG A O 1
ATOM 5043 N N . SER A 1 638 ? 31.485 8.263 -2.463 1.00 87.75 638 SER A N 1
ATOM 5044 C CA . SER A 1 638 ? 30.626 8.197 -1.258 1.00 87.75 638 SER A CA 1
ATOM 5045 C C . SER A 1 638 ? 31.123 7.245 -0.151 1.00 87.75 638 SER A C 1
ATOM 5047 O O . SER A 1 638 ? 30.539 7.187 0.938 1.00 87.75 638 SER A O 1
ATOM 5049 N N . TRP A 1 639 ? 32.188 6.490 -0.433 1.00 89.31 639 TRP A N 1
ATOM 5050 C CA . TRP A 1 639 ? 32.795 5.484 0.441 1.00 89.31 639 TRP A CA 1
ATOM 5051 C C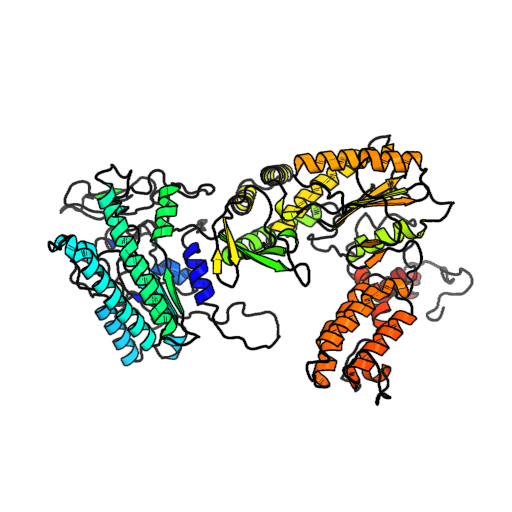 . TRP A 1 639 ? 34.238 5.808 0.839 1.00 89.31 639 TRP A C 1
ATOM 5053 O O . TRP A 1 639 ? 34.661 5.385 1.912 1.00 89.31 639 TRP A O 1
ATOM 5063 N N . SER A 1 640 ? 34.983 6.567 0.027 1.00 77.75 640 SER A N 1
ATOM 5064 C CA . SER A 1 640 ? 36.368 6.967 0.324 1.00 77.75 640 SER A CA 1
ATOM 5065 C C . SER A 1 640 ? 36.506 7.738 1.648 1.00 77.75 640 SER A C 1
ATOM 5067 O O . SER A 1 640 ? 37.562 7.693 2.262 1.00 77.75 640 SER A O 1
ATOM 5069 N N . SER A 1 641 ? 35.435 8.376 2.134 1.00 73.81 641 SER A N 1
ATOM 5070 C CA . SER A 1 641 ? 35.368 9.051 3.440 1.00 73.81 641 SER A CA 1
ATOM 5071 C C . SER A 1 641 ? 35.063 8.135 4.640 1.00 73.81 641 SER A C 1
ATOM 5073 O O . SER A 1 641 ? 34.838 8.634 5.739 1.00 73.81 641 SER A O 1
ATOM 5075 N N . ARG A 1 642 ? 34.994 6.806 4.455 1.00 76.19 642 ARG A N 1
ATOM 5076 C CA . ARG A 1 642 ? 34.506 5.847 5.472 1.00 76.19 642 ARG A CA 1
ATOM 5077 C C . ARG A 1 642 ? 35.563 4.862 6.000 1.00 76.19 642 ARG A C 1
ATOM 5079 O O . ARG A 1 642 ? 35.181 3.824 6.531 1.00 76.19 642 ARG A O 1
ATOM 5086 N N . ASN A 1 643 ? 36.859 5.145 5.821 1.00 79.69 643 ASN A N 1
ATOM 5087 C CA . ASN A 1 643 ? 38.000 4.355 6.331 1.00 79.69 643 ASN A CA 1
ATOM 5088 C C . ASN A 1 643 ? 37.832 2.824 6.188 1.00 79.69 643 ASN A C 1
ATOM 5090 O O . ASN A 1 643 ? 37.994 2.056 7.134 1.00 79.69 643 ASN A O 1
ATOM 5094 N N . LEU A 1 644 ? 37.458 2.376 4.986 1.00 88.81 644 LEU A N 1
ATOM 5095 C CA . LEU A 1 644 ? 37.049 0.992 4.747 1.00 88.81 644 LEU A CA 1
ATOM 5096 C C . LEU A 1 644 ? 38.225 0.005 4.733 1.00 88.81 644 LEU A C 1
ATOM 5098 O O . LEU A 1 644 ? 39.156 0.124 3.928 1.00 88.81 644 LEU A O 1
ATOM 5102 N N . SER A 1 645 ? 38.102 -1.055 5.535 1.00 91.38 645 SER A N 1
ATOM 5103 C CA . SER A 1 645 ? 39.013 -2.203 5.501 1.00 91.38 645 SER A CA 1
ATOM 5104 C C . SER A 1 645 ? 39.079 -2.840 4.107 1.00 91.38 645 SER A C 1
ATOM 5106 O O . SER A 1 645 ? 38.143 -2.746 3.306 1.00 91.38 645 SER A O 1
ATOM 5108 N N . PHE A 1 646 ? 40.186 -3.527 3.809 1.00 90.44 646 PHE A N 1
ATOM 5109 C CA . PHE A 1 646 ? 40.370 -4.227 2.532 1.00 90.44 646 PHE A CA 1
ATOM 5110 C C . PHE A 1 646 ? 39.219 -5.210 2.246 1.00 90.44 646 PHE A C 1
ATOM 5112 O O . PHE A 1 646 ? 38.616 -5.170 1.175 1.00 90.44 646 PHE A O 1
ATOM 5119 N N . ALA A 1 647 ? 38.821 -6.007 3.245 1.00 91.00 647 ALA A N 1
ATOM 5120 C CA . ALA A 1 647 ? 37.679 -6.917 3.148 1.00 91.00 647 ALA A CA 1
ATOM 5121 C C . ALA A 1 647 ? 36.350 -6.187 2.860 1.00 91.00 647 ALA A C 1
ATOM 5123 O O . ALA A 1 647 ? 35.568 -6.642 2.024 1.00 91.00 647 ALA A O 1
ATOM 5124 N N . GLY A 1 648 ? 36.107 -5.023 3.477 1.00 91.88 648 GLY A N 1
ATOM 5125 C CA . GLY A 1 648 ? 34.931 -4.197 3.177 1.00 91.88 648 GLY A CA 1
ATOM 5126 C C . GLY A 1 648 ? 34.907 -3.711 1.723 1.00 91.88 648 GLY A C 1
ATOM 5127 O O . GLY A 1 648 ? 33.861 -3.732 1.072 1.00 91.88 648 GLY A O 1
ATOM 5128 N N . ARG A 1 649 ? 36.070 -3.347 1.171 1.00 92.44 649 ARG A N 1
ATOM 5129 C CA . ARG A 1 649 ? 36.212 -2.927 -0.233 1.00 92.44 649 ARG A CA 1
ATOM 5130 C C . ARG A 1 649 ? 35.999 -4.091 -1.209 1.00 92.44 649 ARG A C 1
ATOM 5132 O O . ARG A 1 649 ? 35.269 -3.920 -2.184 1.00 92.44 649 ARG A O 1
ATOM 5139 N N . VAL A 1 650 ? 36.505 -5.289 -0.897 1.00 92.69 650 VAL A N 1
ATOM 5140 C CA . VAL A 1 650 ? 36.209 -6.542 -1.629 1.00 92.69 650 VAL A CA 1
ATOM 5141 C C . VAL A 1 650 ? 34.701 -6.819 -1.689 1.00 92.69 650 VAL A C 1
ATOM 5143 O O . VAL A 1 650 ? 34.165 -7.116 -2.759 1.00 92.69 650 VAL A O 1
ATOM 5146 N N . VAL A 1 651 ? 33.992 -6.677 -0.563 1.00 92.69 651 VAL A N 1
ATOM 5147 C CA . VAL A 1 651 ? 32.534 -6.877 -0.498 1.00 92.69 651 VAL A CA 1
ATOM 5148 C C . VAL A 1 651 ? 31.787 -5.849 -1.351 1.00 92.69 651 VAL A C 1
ATOM 5150 O O . VAL A 1 651 ? 30.892 -6.233 -2.103 1.00 92.69 651 VAL A O 1
ATOM 5153 N N . LEU A 1 652 ? 32.150 -4.564 -1.297 1.00 92.81 652 LEU A N 1
ATOM 5154 C CA . LEU A 1 652 ? 31.493 -3.505 -2.079 1.00 92.81 652 LEU A CA 1
ATOM 5155 C C . LEU A 1 652 ? 31.745 -3.616 -3.592 1.00 92.81 652 LEU A C 1
ATOM 5157 O O . LEU A 1 652 ? 30.841 -3.323 -4.379 1.00 92.81 652 LEU A O 1
ATOM 5161 N N . ILE A 1 653 ? 32.927 -4.085 -4.012 1.00 91.75 653 ILE A N 1
ATOM 5162 C CA . ILE A 1 653 ? 33.202 -4.385 -5.427 1.00 91.75 653 ILE A CA 1
ATOM 5163 C C . ILE A 1 653 ? 32.223 -5.456 -5.920 1.00 91.75 653 ILE A C 1
ATOM 5165 O O . ILE A 1 653 ? 31.458 -5.200 -6.850 1.00 91.75 653 ILE A O 1
ATOM 5169 N N . ASN A 1 654 ? 32.179 -6.610 -5.247 1.00 89.00 654 ASN A N 1
ATOM 5170 C CA . ASN A 1 654 ? 31.318 -7.735 -5.625 1.00 89.00 654 ASN A CA 1
ATOM 5171 C C . ASN A 1 654 ? 29.817 -7.419 -5.538 1.00 89.00 654 ASN A C 1
ATOM 5173 O O . ASN A 1 654 ? 29.066 -7.765 -6.447 1.00 89.00 654 ASN A O 1
ATOM 5177 N N . SER A 1 655 ? 29.363 -6.784 -4.455 1.00 88.69 655 SER A N 1
ATOM 5178 C CA . SER A 1 655 ? 27.927 -6.596 -4.196 1.00 88.69 655 SER A CA 1
ATOM 5179 C C . SER A 1 655 ? 27.317 -5.384 -4.904 1.00 88.69 655 SER A C 1
ATOM 5181 O O . SER A 1 655 ? 26.120 -5.396 -5.188 1.00 88.69 655 SER A O 1
ATOM 5183 N N . VAL A 1 656 ? 28.106 -4.344 -5.210 1.00 91.69 656 VAL A N 1
ATOM 5184 C CA . VAL A 1 656 ? 27.580 -3.077 -5.743 1.00 91.69 656 VAL A CA 1
ATOM 5185 C C . VAL A 1 656 ? 28.210 -2.696 -7.080 1.00 91.69 656 VAL A C 1
ATOM 5187 O O . VAL A 1 656 ? 27.474 -2.443 -8.033 1.00 91.69 656 VAL A O 1
ATOM 5190 N N . LEU A 1 657 ? 29.542 -2.646 -7.196 1.00 90.81 657 LEU A N 1
ATOM 5191 C CA . LEU A 1 657 ? 30.174 -2.158 -8.434 1.00 90.81 657 LEU A CA 1
ATOM 5192 C C . LEU A 1 657 ? 29.973 -3.133 -9.603 1.00 90.81 657 LEU A C 1
ATOM 5194 O O . LEU A 1 657 ? 29.555 -2.714 -10.684 1.00 90.81 657 LEU A O 1
ATOM 5198 N N . MET A 1 658 ? 30.153 -4.434 -9.357 1.00 87.44 658 MET A N 1
ATOM 5199 C CA . MET A 1 658 ? 29.881 -5.487 -10.343 1.00 87.44 658 MET A CA 1
ATOM 5200 C C . MET A 1 658 ? 28.391 -5.535 -10.731 1.00 87.44 658 MET A C 1
ATOM 5202 O O . MET A 1 658 ? 28.041 -5.734 -11.898 1.00 87.44 658 MET A O 1
ATOM 5206 N N . ALA A 1 659 ? 27.484 -5.264 -9.785 1.00 87.69 659 ALA A N 1
ATOM 5207 C CA . ALA A 1 659 ? 26.046 -5.197 -10.049 1.00 87.69 659 ALA A CA 1
ATOM 5208 C C . ALA A 1 659 ? 25.664 -4.023 -10.977 1.00 87.69 659 ALA A C 1
ATOM 5210 O O . ALA A 1 659 ? 24.827 -4.192 -11.865 1.00 87.69 659 ALA A O 1
ATOM 5211 N N . ILE A 1 660 ? 26.310 -2.856 -10.833 1.00 88.62 660 ILE A N 1
ATOM 5212 C CA . ILE A 1 660 ? 26.018 -1.651 -11.635 1.00 88.62 660 ILE A CA 1
ATOM 5213 C C . ILE A 1 660 ? 26.252 -1.880 -13.137 1.00 88.62 660 ILE A C 1
ATOM 5215 O O . ILE A 1 660 ? 25.424 -1.459 -13.948 1.00 88.62 660 ILE A O 1
ATOM 5219 N N . HIS A 1 661 ? 27.336 -2.563 -13.528 1.00 86.81 661 HIS A N 1
ATOM 5220 C CA . HIS A 1 661 ? 27.596 -2.857 -14.944 1.00 86.81 661 HIS A CA 1
ATOM 5221 C C . HIS A 1 661 ? 26.945 -4.159 -15.437 1.00 86.81 661 HIS A C 1
ATOM 5223 O O . HIS A 1 661 ? 26.774 -4.319 -16.646 1.00 86.81 661 HIS A O 1
ATOM 5229 N N . SER A 1 662 ? 26.539 -5.071 -14.542 1.00 87.06 662 SER A N 1
ATOM 5230 C CA . SER A 1 662 ? 25.892 -6.341 -14.918 1.00 87.06 662 SER A CA 1
ATOM 5231 C C . SER A 1 662 ? 24.618 -6.141 -15.743 1.00 87.06 662 SER A C 1
ATOM 5233 O O . SER A 1 662 ? 24.393 -6.881 -16.696 1.00 87.06 662 SER A O 1
ATOM 5235 N N . TYR A 1 663 ? 23.832 -5.098 -15.456 1.00 87.00 663 TYR A N 1
ATOM 5236 C CA . TYR A 1 663 ? 22.661 -4.744 -16.269 1.00 87.00 663 TYR A CA 1
ATOM 5237 C C . TYR A 1 663 ? 23.030 -4.411 -17.726 1.00 87.00 663 TYR A C 1
ATOM 5239 O O . TYR A 1 663 ? 22.356 -4.843 -18.654 1.00 87.00 663 TYR A O 1
ATOM 5247 N N . TRP A 1 664 ? 24.145 -3.704 -17.944 1.00 87.81 664 TRP A N 1
ATOM 5248 C CA . TRP A 1 664 ? 24.639 -3.403 -19.292 1.00 87.81 664 TRP A CA 1
ATOM 5249 C C . TRP A 1 664 ? 25.232 -4.655 -19.960 1.00 87.81 664 TRP A C 1
ATOM 5251 O O . TRP A 1 664 ? 25.089 -4.818 -21.169 1.00 87.81 664 TRP A O 1
ATOM 5261 N N . CYS A 1 665 ? 25.853 -5.566 -19.191 1.00 85.75 665 CYS A N 1
ATOM 5262 C CA . CYS A 1 665 ? 26.348 -6.849 -19.709 1.00 85.75 665 CYS A CA 1
ATOM 5263 C C . CYS A 1 665 ? 25.245 -7.721 -20.330 1.00 85.75 665 CYS A C 1
ATOM 5265 O O . CYS A 1 665 ? 25.525 -8.441 -21.278 1.00 85.75 665 CYS A O 1
ATOM 5267 N N . GLN A 1 666 ? 24.017 -7.667 -19.803 1.00 81.81 666 GLN A N 1
ATOM 5268 C CA . GLN A 1 666 ? 22.877 -8.469 -20.275 1.00 81.81 666 GLN A CA 1
ATOM 5269 C C . GLN A 1 666 ? 22.224 -7.930 -21.560 1.00 81.81 666 GLN A C 1
ATOM 5271 O O . GLN A 1 666 ? 21.276 -8.530 -22.060 1.00 81.81 666 GLN A O 1
ATOM 5276 N N . ILE A 1 667 ? 22.668 -6.770 -22.054 1.00 80.62 667 ILE A N 1
ATOM 5277 C CA . ILE A 1 667 ? 22.018 -6.039 -23.150 1.00 80.62 667 ILE A CA 1
ATOM 5278 C C . ILE A 1 667 ? 22.974 -5.838 -24.328 1.00 80.62 667 ILE A C 1
ATOM 5280 O O . ILE A 1 667 ? 22.543 -5.919 -25.477 1.00 80.62 667 ILE A O 1
ATOM 5284 N N . MET A 1 668 ? 24.261 -5.572 -24.072 1.00 81.44 668 MET A N 1
ATOM 5285 C CA . MET A 1 668 ? 25.236 -5.339 -25.139 1.00 81.44 668 MET A CA 1
ATOM 5286 C C . MET A 1 668 ? 26.680 -5.682 -24.751 1.00 81.44 668 MET A C 1
ATOM 5288 O O . MET A 1 668 ? 27.096 -5.551 -23.597 1.00 81.44 668 MET A O 1
ATOM 5292 N N . ILE A 1 669 ? 27.488 -6.030 -25.755 1.00 82.00 669 ILE A N 1
ATOM 5293 C CA . ILE A 1 669 ? 28.952 -6.073 -25.644 1.00 82.00 669 ILE A CA 1
ATOM 5294 C C . ILE A 1 669 ? 29.492 -4.636 -25.605 1.00 82.00 669 ILE A C 1
ATOM 5296 O O . ILE A 1 669 ? 29.309 -3.874 -26.557 1.00 82.00 669 ILE A O 1
ATOM 5300 N N . ARG A 1 670 ? 30.163 -4.259 -24.510 1.00 83.69 670 ARG A N 1
ATOM 5301 C CA . ARG A 1 670 ? 30.768 -2.924 -24.350 1.00 83.69 670 ARG A CA 1
ATOM 5302 C C . ARG A 1 670 ? 32.055 -2.762 -25.179 1.00 83.69 670 ARG A C 1
ATOM 5304 O O . ARG A 1 670 ? 32.712 -3.752 -25.504 1.00 83.69 670 ARG A O 1
ATOM 5311 N N . PRO A 1 671 ? 32.483 -1.522 -25.486 1.00 88.62 671 PRO A N 1
ATOM 5312 C CA . PRO A 1 671 ? 33.811 -1.266 -26.043 1.00 88.62 671 PRO A CA 1
ATOM 5313 C C . PRO A 1 671 ? 34.908 -1.704 -25.059 1.00 88.62 671 PRO A C 1
ATOM 5315 O O . PRO A 1 671 ? 34.812 -1.395 -23.871 1.00 88.62 671 PRO A O 1
ATOM 5318 N N . LYS A 1 672 ? 35.986 -2.345 -25.544 1.00 88.19 672 LYS A N 1
ATOM 5319 C CA . LYS A 1 672 ? 37.106 -2.809 -24.693 1.00 88.19 672 LYS A CA 1
ATOM 5320 C C . LYS A 1 672 ? 37.663 -1.701 -23.784 1.00 88.19 672 LYS A C 1
ATOM 5322 O O . LYS A 1 672 ? 37.887 -1.949 -22.608 1.00 88.19 672 LYS A O 1
ATOM 5327 N N . LYS A 1 673 ? 37.773 -0.458 -24.281 1.00 90.75 673 LYS A N 1
ATOM 5328 C CA . LYS A 1 673 ? 38.194 0.711 -23.478 1.00 90.75 673 LYS A CA 1
ATOM 5329 C C . LYS A 1 673 ? 37.384 0.859 -22.180 1.00 90.75 673 LYS A C 1
ATOM 5331 O O . LYS A 1 673 ? 37.975 1.031 -21.125 1.00 90.75 673 LYS A O 1
ATOM 5336 N N . VAL A 1 674 ? 36.059 0.716 -22.254 1.00 91.31 674 VAL A N 1
ATOM 5337 C CA . VAL A 1 674 ? 35.135 0.859 -21.112 1.00 91.31 674 VAL A CA 1
ATOM 5338 C C . VAL A 1 674 ? 35.264 -0.314 -20.135 1.00 91.31 674 VAL A C 1
ATOM 5340 O O . VAL A 1 674 ? 35.135 -0.127 -18.931 1.00 91.31 674 VAL A O 1
ATOM 5343 N N . VAL A 1 675 ? 35.533 -1.528 -20.629 1.00 90.50 675 VAL A N 1
ATOM 5344 C CA . VAL A 1 675 ? 35.813 -2.697 -19.773 1.00 90.50 675 VAL A CA 1
ATOM 5345 C C . VAL A 1 675 ? 37.087 -2.454 -18.961 1.00 90.50 675 VAL A C 1
ATOM 5347 O O . VAL A 1 675 ? 37.034 -2.476 -17.733 1.00 90.50 675 VAL A O 1
ATOM 5350 N N . ASN A 1 676 ? 38.187 -2.116 -19.639 1.00 90.62 676 ASN A N 1
ATOM 5351 C CA . ASN A 1 676 ? 39.481 -1.841 -19.014 1.00 90.62 676 ASN A CA 1
ATOM 5352 C C . ASN A 1 676 ? 39.407 -0.663 -18.021 1.00 90.62 676 ASN A C 1
ATOM 5354 O O . ASN A 1 676 ? 40.063 -0.680 -16.983 1.00 90.62 676 ASN A O 1
ATOM 5358 N N . GLU A 1 677 ? 38.600 0.357 -18.322 1.00 91.81 677 GLU A N 1
ATOM 5359 C CA . GLU A 1 677 ? 38.375 1.522 -17.460 1.00 91.81 677 GLU A CA 1
ATOM 5360 C C . GLU A 1 677 ? 37.638 1.152 -16.160 1.00 91.81 677 GLU A C 1
ATOM 5362 O O . GLU A 1 677 ? 38.062 1.563 -15.079 1.00 91.81 677 GLU A O 1
ATOM 5367 N N . ILE A 1 678 ? 36.599 0.306 -16.223 1.00 91.81 678 ILE A N 1
ATOM 5368 C CA . ILE A 1 678 ? 35.910 -0.187 -15.016 1.00 91.81 678 ILE A CA 1
ATOM 5369 C C . ILE A 1 678 ? 36.831 -1.096 -14.189 1.00 91.81 678 ILE A C 1
ATOM 5371 O O . ILE A 1 678 ? 36.850 -0.976 -12.962 1.00 91.81 678 ILE A O 1
ATOM 5375 N N . GLU A 1 679 ? 37.607 -1.979 -14.824 1.00 90.88 679 GLU A N 1
ATOM 5376 C CA . GLU A 1 679 ? 38.574 -2.834 -14.118 1.00 90.88 679 GLU A CA 1
ATOM 5377 C C . GLU A 1 679 ? 39.667 -2.002 -13.439 1.00 90.88 679 GLU A C 1
ATOM 5379 O O . GLU A 1 679 ? 39.961 -2.229 -12.266 1.00 90.88 679 GLU A O 1
ATOM 5384 N N . SER A 1 680 ? 40.184 -0.972 -14.118 1.00 90.38 680 SER A N 1
ATOM 5385 C CA . SER A 1 680 ? 41.109 0.007 -13.538 1.00 90.38 680 SER A CA 1
ATOM 5386 C C . SER A 1 680 ? 40.509 0.688 -12.303 1.00 90.38 680 SER A C 1
ATOM 5388 O O . SER A 1 680 ? 41.124 0.677 -11.242 1.00 90.38 680 SER A O 1
ATOM 5390 N N . ILE A 1 681 ? 39.268 1.183 -12.378 1.00 91.94 681 ILE A N 1
ATOM 5391 C CA . ILE A 1 681 ? 38.586 1.841 -11.249 1.00 91.94 681 ILE A CA 1
ATOM 5392 C C . ILE A 1 681 ? 38.334 0.879 -10.073 1.00 91.94 681 ILE A C 1
ATOM 5394 O O . ILE A 1 681 ? 38.518 1.261 -8.914 1.00 91.94 681 ILE A O 1
ATOM 5398 N N . CYS A 1 682 ? 37.948 -0.375 -10.337 1.00 91.25 682 CYS A N 1
ATOM 5399 C CA . CYS A 1 682 ? 37.780 -1.387 -9.287 1.00 91.25 682 CYS A CA 1
ATOM 5400 C C . CYS A 1 682 ? 39.121 -1.744 -8.626 1.00 91.25 682 CYS A C 1
ATOM 5402 O O . CYS A 1 682 ? 39.184 -1.909 -7.407 1.00 91.25 682 CYS A O 1
ATOM 5404 N N . LYS A 1 683 ? 40.195 -1.804 -9.420 1.00 90.69 683 LYS A N 1
ATOM 5405 C CA . LYS A 1 683 ? 41.572 -2.028 -8.977 1.00 90.69 683 LYS A CA 1
ATOM 5406 C C . LYS A 1 683 ? 42.094 -0.857 -8.131 1.00 90.69 683 LYS A C 1
ATOM 5408 O O . LYS A 1 683 ? 42.605 -1.111 -7.042 1.00 90.69 683 LYS A O 1
ATOM 5413 N N . SER A 1 684 ? 41.892 0.399 -8.547 1.00 89.81 684 SER A N 1
ATOM 5414 C CA . SER A 1 684 ? 42.172 1.597 -7.732 1.00 89.81 684 SER A CA 1
ATOM 5415 C C . SER A 1 684 ? 41.501 1.505 -6.360 1.00 89.81 684 SER A C 1
ATOM 5417 O O . SER A 1 684 ? 42.143 1.688 -5.325 1.00 89.81 684 SER A O 1
ATOM 5419 N N . PHE A 1 685 ? 40.205 1.172 -6.347 1.00 91.38 685 PHE A N 1
ATOM 5420 C CA . PHE A 1 685 ? 39.412 1.159 -5.124 1.00 91.38 685 PHE A CA 1
ATOM 5421 C C . PHE A 1 685 ? 39.844 0.038 -4.173 1.00 91.38 685 PHE A C 1
ATOM 5423 O O . PHE A 1 685 ? 40.015 0.294 -2.977 1.00 91.38 685 PHE A O 1
ATOM 5430 N N . LEU A 1 686 ? 40.088 -1.173 -4.693 1.00 91.31 686 LEU A N 1
ATOM 5431 C CA . LEU A 1 686 ? 40.536 -2.328 -3.909 1.00 91.31 686 LEU A CA 1
ATOM 5432 C C . LEU A 1 686 ? 41.787 -2.021 -3.080 1.00 91.31 686 LEU A C 1
ATOM 5434 O O . LEU A 1 686 ? 41.811 -2.324 -1.889 1.00 91.31 686 LEU A O 1
ATOM 5438 N N . TRP A 1 687 ? 42.804 -1.417 -3.698 1.00 88.94 687 TRP A N 1
ATOM 5439 C CA . TRP A 1 687 ? 44.093 -1.171 -3.050 1.00 88.94 687 TRP A CA 1
ATOM 5440 C C . TRP A 1 687 ? 44.107 0.171 -2.311 1.00 88.94 687 TRP A C 1
ATOM 5442 O O . TRP A 1 687 ? 44.315 0.193 -1.096 1.00 88.94 687 TRP A O 1
ATOM 5452 N N . ASN A 1 688 ? 43.711 1.265 -2.968 1.00 85.62 688 ASN A N 1
ATOM 5453 C CA . ASN A 1 688 ? 43.967 2.631 -2.488 1.00 85.62 688 ASN A CA 1
ATOM 5454 C C . ASN A 1 688 ? 42.706 3.362 -1.982 1.00 85.62 688 ASN A C 1
ATOM 5456 O O . ASN A 1 688 ? 42.802 4.469 -1.465 1.00 85.62 688 ASN A O 1
ATOM 5460 N N . GLY A 1 689 ? 41.506 2.788 -2.136 1.00 86.81 689 GLY A N 1
ATOM 5461 C CA . GLY A 1 689 ? 40.250 3.356 -1.612 1.00 86.81 689 GLY A CA 1
ATOM 5462 C C . GLY A 1 689 ? 39.697 4.552 -2.404 1.00 86.81 689 GLY A C 1
ATOM 5463 O O . GLY A 1 689 ? 38.577 4.999 -2.142 1.00 86.81 689 GLY A O 1
ATOM 5464 N N . SER A 1 690 ? 40.435 5.024 -3.410 1.00 85.56 690 SER A N 1
ATOM 5465 C CA . SER A 1 690 ? 40.013 6.008 -4.412 1.00 85.56 690 SER A CA 1
ATOM 54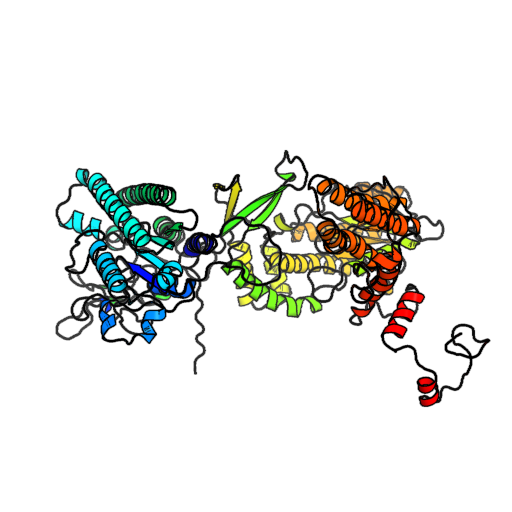66 C C . SER A 1 690 ? 39.664 5.325 -5.738 1.00 85.56 690 SER A C 1
ATOM 5468 O O . SER A 1 690 ? 40.082 4.208 -6.018 1.00 85.56 690 SER A O 1
ATOM 5470 N N . HIS A 1 691 ? 38.932 6.028 -6.599 1.00 82.38 691 HIS A N 1
ATOM 5471 C CA . HIS A 1 691 ? 38.811 5.715 -8.025 1.00 82.38 691 HIS A CA 1
ATOM 5472 C C . HIS A 1 691 ? 40.120 5.877 -8.826 1.00 82.38 691 HIS A C 1
ATOM 5474 O O . HIS A 1 691 ? 40.254 5.291 -9.899 1.00 82.38 691 HIS A O 1
ATOM 5480 N N . THR A 1 692 ? 41.084 6.646 -8.313 1.00 82.12 692 THR A N 1
ATOM 5481 C CA . THR A 1 692 ? 42.399 6.888 -8.924 1.00 82.12 692 THR A CA 1
ATOM 5482 C C . THR A 1 692 ? 43.478 6.009 -8.292 1.00 82.12 692 THR A C 1
ATOM 5484 O O . THR A 1 692 ? 43.501 5.824 -7.075 1.00 82.12 692 THR A O 1
ATOM 5487 N N . LEU A 1 693 ? 44.387 5.486 -9.119 1.00 70.25 693 LEU A N 1
ATOM 5488 C CA . LEU A 1 693 ? 45.622 4.847 -8.664 1.00 70.25 693 LEU A CA 1
ATOM 5489 C C . LEU A 1 693 ? 46.632 5.924 -8.253 1.00 70.25 693 LEU A C 1
ATOM 5491 O O . LEU A 1 693 ? 46.835 6.894 -8.978 1.00 70.25 693 LEU A O 1
ATOM 5495 N N . SER A 1 694 ? 47.270 5.724 -7.102 1.00 63.19 694 SER A N 1
ATOM 5496 C CA . SER A 1 694 ? 48.387 6.542 -6.598 1.00 63.19 694 SER A CA 1
ATOM 5497 C C . SER A 1 694 ? 49.668 5.726 -6.381 1.00 63.19 694 SER A C 1
ATOM 5499 O O . SER A 1 694 ? 50.678 6.262 -5.943 1.00 63.19 694 SER A O 1
ATOM 5501 N N . SER A 1 695 ? 49.625 4.423 -6.669 1.00 63.75 695 SER A N 1
ATOM 5502 C CA . SER A 1 695 ? 50.713 3.467 -6.462 1.00 63.75 695 SER A CA 1
ATOM 5503 C C . SER A 1 695 ? 50.547 2.259 -7.389 1.00 63.75 695 SER A C 1
ATOM 5505 O O . SER A 1 695 ? 49.471 2.027 -7.949 1.00 63.75 695 SER A O 1
ATOM 5507 N N . SER A 1 696 ? 51.604 1.459 -7.529 1.00 67.19 696 SER A N 1
ATOM 5508 C CA . SER A 1 696 ? 51.528 0.124 -8.125 1.00 67.19 696 SER A CA 1
ATOM 5509 C C . SER A 1 696 ? 50.713 -0.835 -7.240 1.00 67.19 696 SER A C 1
ATOM 5511 O O . SER A 1 696 ? 50.478 -0.586 -6.056 1.00 67.19 696 SER A O 1
ATOM 5513 N N . THR A 1 697 ? 50.233 -1.933 -7.828 1.00 78.12 697 THR A N 1
ATOM 5514 C CA . THR A 1 697 ? 49.343 -2.899 -7.160 1.00 78.12 697 THR A CA 1
ATOM 5515 C C . THR A 1 697 ? 50.033 -4.236 -6.944 1.00 78.12 697 THR A C 1
ATOM 5517 O O . THR A 1 697 ? 50.510 -4.821 -7.914 1.00 78.12 697 THR A O 1
ATOM 5520 N N . ALA A 1 698 ? 49.994 -4.752 -5.715 1.00 77.19 698 ALA A N 1
ATOM 5521 C CA . ALA A 1 698 ? 50.735 -5.947 -5.304 1.00 77.19 698 ALA A CA 1
ATOM 5522 C C . ALA A 1 698 ? 50.356 -7.254 -6.034 1.00 77.19 698 ALA A C 1
ATOM 5524 O O . ALA A 1 698 ? 51.160 -8.179 -6.061 1.00 77.19 698 ALA A O 1
ATOM 5525 N N . VAL A 1 699 ? 49.152 -7.357 -6.615 1.00 86.44 699 VAL A N 1
ATOM 5526 C CA . VAL A 1 699 ? 48.659 -8.591 -7.259 1.00 86.44 699 VAL A CA 1
ATOM 5527 C C . VAL A 1 699 ? 48.022 -8.290 -8.620 1.00 86.44 699 VAL A C 1
ATOM 5529 O O . VAL A 1 699 ? 47.322 -7.286 -8.791 1.00 86.44 699 VAL A O 1
ATOM 5532 N N . ALA A 1 700 ? 48.248 -9.177 -9.595 1.00 86.69 700 ALA A N 1
ATOM 5533 C CA . ALA A 1 700 ? 47.644 -9.112 -10.924 1.00 86.69 700 ALA A CA 1
ATOM 5534 C C . ALA A 1 700 ? 46.112 -9.277 -10.869 1.00 86.69 700 ALA A C 1
ATOM 5536 O O . ALA A 1 700 ? 45.593 -10.150 -10.175 1.00 86.69 700 ALA A O 1
ATOM 5537 N N . TRP A 1 701 ? 45.376 -8.460 -11.632 1.00 87.94 701 TRP A N 1
ATOM 5538 C CA . TRP A 1 701 ? 43.905 -8.433 -11.580 1.00 87.94 701 TRP A CA 1
ATOM 5539 C C . TRP A 1 701 ? 43.264 -9.765 -12.003 1.00 87.94 701 TRP A C 1
ATOM 5541 O O . TRP A 1 701 ? 42.291 -10.192 -11.392 1.00 87.94 701 TRP A O 1
ATOM 5551 N N . SER A 1 702 ? 43.868 -10.471 -12.963 1.00 87.94 702 SER A N 1
ATOM 5552 C CA . SER A 1 702 ? 43.472 -11.825 -13.372 1.00 87.94 702 SER A CA 1
ATOM 5553 C C . SER A 1 702 ? 43.487 -12.824 -12.209 1.00 87.94 702 SER A C 1
ATOM 5555 O O . SER A 1 702 ? 42.518 -13.557 -12.033 1.00 87.94 702 SER A O 1
ATOM 5557 N N . PHE A 1 703 ? 44.530 -12.808 -11.372 1.00 89.38 703 PHE A N 1
ATOM 5558 C CA . PHE A 1 703 ? 44.617 -13.651 -10.175 1.00 89.38 703 PHE A CA 1
ATOM 5559 C C . PHE A 1 703 ? 43.579 -13.244 -9.117 1.00 89.38 703 PHE A C 1
ATOM 5561 O O . PHE A 1 703 ? 42.913 -14.090 -8.525 1.00 89.38 703 PHE A O 1
ATOM 5568 N N . VAL A 1 704 ? 43.364 -11.938 -8.921 1.00 89.62 704 VAL A N 1
ATOM 5569 C CA . VAL A 1 704 ? 42.321 -11.418 -8.013 1.00 89.62 704 VAL A CA 1
ATOM 5570 C C . VAL A 1 704 ? 40.909 -11.863 -8.448 1.00 89.62 704 VAL A C 1
ATOM 5572 O O . VAL A 1 704 ? 40.054 -12.111 -7.593 1.00 89.62 704 VAL A O 1
ATOM 5575 N N . CYS A 1 705 ? 40.678 -12.026 -9.754 1.00 89.44 705 CYS A N 1
ATOM 5576 C CA . CYS A 1 705 ? 39.447 -12.562 -10.343 1.00 89.44 705 CYS A CA 1
ATOM 5577 C C . CYS A 1 705 ? 39.308 -14.098 -10.301 1.00 89.44 705 CYS A C 1
ATOM 5579 O O . CYS A 1 705 ? 38.291 -14.622 -10.755 1.00 89.44 705 CYS A O 1
ATOM 5581 N N . LEU A 1 706 ? 40.268 -14.843 -9.745 1.00 89.50 706 LEU A N 1
ATOM 5582 C CA . LEU A 1 706 ? 40.083 -16.281 -9.540 1.00 89.50 706 LEU A CA 1
ATOM 5583 C C . LEU A 1 706 ? 39.051 -16.565 -8.426 1.00 89.50 706 LEU A C 1
ATOM 5585 O O . LEU A 1 706 ? 38.854 -15.741 -7.519 1.00 89.50 706 LEU A O 1
ATOM 5589 N N . PRO A 1 707 ? 38.385 -17.737 -8.447 1.00 88.75 707 PRO A N 1
ATOM 5590 C CA . PRO A 1 707 ? 37.596 -18.223 -7.319 1.00 88.75 707 PRO A CA 1
ATOM 5591 C C . PRO A 1 707 ? 38.420 -18.281 -6.026 1.00 88.75 707 PRO A C 1
ATOM 5593 O O . PRO A 1 707 ? 39.626 -18.518 -6.057 1.00 88.75 707 PRO A O 1
ATOM 5596 N N . LYS A 1 708 ? 37.759 -18.152 -4.868 1.00 89.31 708 LYS A N 1
ATOM 5597 C CA . LYS A 1 708 ? 38.433 -18.232 -3.557 1.00 89.31 708 LYS A CA 1
ATOM 5598 C C . LYS A 1 708 ? 39.124 -19.576 -3.302 1.00 89.31 708 LYS A C 1
ATOM 5600 O O . LYS A 1 708 ? 40.157 -19.611 -2.648 1.00 89.31 708 LYS A O 1
ATOM 5605 N N . SER A 1 709 ? 38.586 -20.662 -3.856 1.00 92.38 709 SER A N 1
ATOM 5606 C CA . SER A 1 709 ? 39.204 -21.996 -3.844 1.00 92.38 709 SER A CA 1
ATOM 5607 C C . SER A 1 709 ? 40.497 -22.089 -4.666 1.00 92.38 709 SER A C 1
ATOM 5609 O O . SER A 1 709 ? 41.264 -23.021 -4.468 1.00 92.38 709 SER A O 1
ATOM 5611 N N . ALA A 1 710 ? 40.753 -21.125 -5.555 1.00 91.19 710 ALA A N 1
ATOM 5612 C CA . ALA A 1 710 ? 41.966 -20.998 -6.361 1.00 91.19 710 ALA A CA 1
ATOM 5613 C C . ALA A 1 710 ? 42.826 -19.787 -5.929 1.00 91.19 710 ALA A C 1
ATOM 5615 O O . ALA A 1 710 ? 43.567 -19.228 -6.732 1.00 91.19 710 ALA A O 1
ATOM 5616 N N . GLY A 1 711 ? 42.694 -19.337 -4.673 1.00 88.25 711 GLY A N 1
ATOM 5617 C CA . GLY A 1 711 ? 43.499 -18.254 -4.087 1.00 88.25 711 GLY A CA 1
ATOM 5618 C C . GLY A 1 711 ? 43.087 -16.821 -4.457 1.00 88.25 711 GLY A C 1
ATOM 5619 O O . GLY A 1 711 ? 43.633 -15.873 -3.894 1.00 88.25 711 GLY A O 1
ATOM 5620 N N . GLY A 1 712 ? 42.117 -16.633 -5.358 1.00 91.06 712 GLY A N 1
ATOM 5621 C CA . GLY A 1 712 ? 41.608 -15.309 -5.727 1.00 91.06 712 GLY A CA 1
ATOM 5622 C C . GLY A 1 712 ? 40.583 -14.737 -4.740 1.00 91.06 712 GLY A C 1
ATOM 5623 O O . GLY A 1 712 ? 40.212 -15.357 -3.743 1.00 91.06 712 GLY A O 1
ATOM 5624 N N . LEU A 1 713 ? 40.068 -13.535 -5.022 1.00 90.25 713 LEU A N 1
ATOM 5625 C CA . LEU A 1 713 ? 39.058 -12.877 -4.175 1.00 90.25 713 LEU A CA 1
ATOM 5626 C C . LEU A 1 713 ? 37.612 -13.165 -4.622 1.00 90.25 713 LEU A C 1
ATOM 5628 O O . LEU A 1 713 ? 36.659 -12.745 -3.955 1.00 90.25 713 LEU A O 1
ATOM 5632 N N . GLY A 1 714 ? 37.430 -13.916 -5.713 1.00 85.75 714 GLY A N 1
ATOM 5633 C CA . GLY A 1 714 ? 36.126 -14.283 -6.266 1.00 85.75 714 GLY A CA 1
ATOM 5634 C C . GLY A 1 714 ? 35.437 -13.166 -7.053 1.00 85.75 714 GLY A C 1
ATOM 5635 O O . GLY A 1 714 ? 34.210 -13.158 -7.133 1.00 85.75 714 GLY A O 1
ATOM 5636 N N . PHE A 1 715 ? 36.192 -12.206 -7.599 1.00 88.25 715 PHE A N 1
ATOM 5637 C CA . PHE A 1 715 ? 35.651 -11.211 -8.533 1.00 88.25 715 PHE A CA 1
ATOM 5638 C C . PHE A 1 715 ? 35.384 -11.844 -9.898 1.00 88.25 715 PHE A C 1
ATOM 5640 O O . PHE A 1 715 ? 36.172 -12.654 -10.368 1.00 88.25 715 PHE A O 1
ATOM 5647 N N . ARG A 1 716 ? 34.319 -11.431 -10.590 1.00 83.94 716 ARG A N 1
ATOM 5648 C CA . ARG A 1 716 ? 34.101 -11.843 -11.985 1.00 83.94 716 ARG A CA 1
ATOM 5649 C C . ARG A 1 716 ? 34.879 -10.915 -12.918 1.00 83.94 716 ARG A C 1
ATOM 5651 O O . ARG A 1 716 ? 34.731 -9.700 -12.814 1.00 83.94 716 ARG A O 1
ATOM 5658 N N . SER A 1 717 ? 35.665 -11.488 -13.830 1.00 85.19 717 SER A N 1
ATOM 5659 C CA . SER A 1 717 ? 36.264 -10.773 -14.969 1.00 85.19 717 SER A CA 1
ATOM 5660 C C . SER A 1 717 ? 35.186 -9.985 -15.719 1.00 85.19 717 SER A C 1
ATOM 5662 O O . SER A 1 717 ? 34.121 -10.528 -16.032 1.00 85.19 717 SER A O 1
ATOM 5664 N N . ILE A 1 718 ? 35.421 -8.697 -15.989 1.00 86.81 718 ILE A N 1
ATOM 5665 C CA . ILE A 1 718 ? 34.386 -7.811 -16.545 1.00 86.81 718 ILE A CA 1
ATOM 5666 C C . ILE A 1 718 ? 34.211 -8.053 -18.049 1.00 86.81 718 ILE A C 1
ATOM 5668 O O . ILE A 1 718 ? 33.109 -7.853 -18.573 1.00 86.81 718 ILE A O 1
ATOM 5672 N N . SER A 1 719 ? 35.265 -8.532 -18.718 1.00 84.38 719 SER A N 1
ATOM 5673 C CA . SER A 1 719 ? 35.222 -9.074 -20.081 1.00 84.38 719 SER A CA 1
ATOM 5674 C C . SER A 1 719 ? 34.328 -10.313 -20.147 1.00 84.38 719 SER A C 1
ATOM 5676 O O . SER A 1 719 ? 33.307 -10.322 -20.841 1.00 84.38 719 SER A O 1
ATOM 5678 N N . ASP A 1 720 ? 34.655 -11.334 -19.358 1.00 83.75 720 ASP A N 1
ATOM 5679 C CA . ASP A 1 720 ? 34.054 -12.663 -19.506 1.00 83.75 720 ASP A CA 1
ATOM 5680 C C . ASP A 1 720 ? 32.619 -12.670 -18.976 1.00 83.75 720 ASP A C 1
ATOM 5682 O O . ASP A 1 720 ? 31.728 -13.283 -19.563 1.00 83.75 720 ASP A O 1
ATOM 5686 N N . TRP A 1 721 ? 32.340 -11.869 -17.942 1.00 85.62 721 TRP A N 1
ATOM 5687 C CA . TRP A 1 721 ? 30.976 -11.609 -17.493 1.00 85.62 721 TRP A CA 1
ATOM 5688 C C . TRP A 1 721 ? 30.158 -10.770 -18.490 1.00 85.62 721 TRP A C 1
ATOM 5690 O O . TRP A 1 721 ? 28.933 -10.872 -18.485 1.00 85.62 721 TRP A O 1
ATOM 5700 N N . ASN A 1 722 ? 30.771 -9.977 -19.384 1.00 84.94 722 ASN A N 1
ATOM 5701 C CA . ASN A 1 722 ? 30.017 -9.363 -20.486 1.00 84.94 722 ASN A CA 1
ATOM 5702 C C . ASN A 1 722 ? 29.589 -10.414 -21.518 1.00 84.94 722 ASN A C 1
ATOM 5704 O O . ASN A 1 722 ? 28.461 -10.344 -22.000 1.00 84.94 722 ASN A O 1
ATOM 5708 N N . LEU A 1 723 ? 30.459 -11.373 -21.844 1.00 77.81 723 LEU A N 1
ATOM 5709 C CA . LEU A 1 723 ? 30.155 -12.450 -22.789 1.00 77.81 723 LEU A CA 1
ATOM 5710 C C . LEU A 1 723 ? 29.117 -13.425 -22.206 1.00 77.81 723 LEU A C 1
ATOM 5712 O O . LEU A 1 723 ? 28.085 -13.668 -22.826 1.00 77.81 723 LEU A O 1
ATOM 5716 N N . ALA A 1 724 ? 29.328 -13.907 -20.979 1.00 79.19 724 ALA A N 1
ATOM 5717 C CA . ALA A 1 724 ? 28.427 -14.851 -20.318 1.00 79.19 724 ALA A CA 1
ATOM 5718 C C . ALA A 1 724 ? 27.031 -14.258 -20.040 1.00 79.19 724 ALA A C 1
ATOM 5720 O O . ALA A 1 724 ? 26.014 -14.916 -20.266 1.00 79.19 724 ALA A O 1
ATOM 5721 N N . ALA A 1 725 ? 26.948 -12.999 -19.594 1.00 79.06 725 ALA A N 1
ATOM 5722 C CA . ALA A 1 725 ? 25.654 -12.379 -19.310 1.00 79.06 725 ALA A CA 1
ATOM 5723 C C . ALA A 1 725 ? 24.841 -12.057 -20.579 1.00 79.06 725 ALA A C 1
ATOM 5725 O O . ALA A 1 725 ? 23.618 -11.982 -20.484 1.00 79.06 725 ALA A O 1
ATOM 5726 N N . MET A 1 726 ? 25.467 -11.940 -21.759 1.00 72.19 726 MET A N 1
ATOM 5727 C CA . MET A 1 726 ? 24.750 -11.843 -23.042 1.00 72.19 726 MET A CA 1
ATOM 5728 C C . MET A 1 726 ? 24.001 -13.135 -23.411 1.00 72.19 726 MET A C 1
ATOM 5730 O O . MET A 1 726 ? 23.025 -13.069 -24.153 1.00 72.19 726 MET A O 1
ATOM 5734 N N . ALA A 1 727 ? 24.411 -14.297 -22.887 1.00 64.88 727 ALA A N 1
ATOM 5735 C CA . ALA A 1 727 ? 23.693 -15.561 -23.084 1.00 64.88 727 ALA A CA 1
ATOM 5736 C C . ALA A 1 727 ? 22.501 -15.734 -22.117 1.00 64.88 727 ALA A C 1
ATOM 5738 O O . ALA A 1 727 ? 21.567 -16.485 -22.399 1.00 64.88 727 ALA A O 1
ATOM 5739 N N . THR A 1 728 ? 22.493 -15.017 -20.983 1.00 61.66 728 THR A N 1
ATOM 5740 C CA . THR A 1 728 ? 21.470 -15.175 -19.929 1.00 61.66 728 THR A CA 1
ATOM 5741 C C . THR A 1 728 ? 20.033 -14.843 -20.381 1.00 61.66 728 THR A C 1
ATOM 5743 O O . THR A 1 728 ? 19.139 -15.614 -20.038 1.00 61.66 728 THR A O 1
ATOM 5746 N N . PRO A 1 729 ? 19.758 -13.779 -21.170 1.00 56.25 729 PRO A N 1
ATOM 5747 C CA . PRO A 1 729 ? 18.412 -13.512 -21.691 1.00 56.25 729 PRO A CA 1
ATOM 5748 C C . PRO A 1 729 ? 17.874 -14.639 -22.580 1.00 56.25 729 PRO A C 1
ATOM 5750 O O . PRO A 1 729 ? 16.684 -14.936 -22.545 1.00 56.25 729 PRO A O 1
ATOM 5753 N N . ILE A 1 730 ? 18.760 -15.298 -23.332 1.00 51.53 730 ILE A N 1
ATOM 5754 C CA . ILE A 1 730 ? 18.413 -16.336 -24.311 1.00 51.53 730 ILE A CA 1
ATOM 5755 C C . ILE A 1 730 ? 17.951 -17.612 -23.588 1.00 51.53 730 ILE A C 1
ATOM 5757 O O . ILE A 1 730 ? 16.975 -18.244 -23.980 1.00 51.53 730 ILE A O 1
ATOM 5761 N N . ALA A 1 731 ? 18.569 -17.936 -22.446 1.00 41.75 731 ALA A N 1
ATOM 5762 C CA . ALA A 1 731 ? 18.094 -18.991 -21.544 1.00 41.75 731 ALA A CA 1
ATOM 5763 C C . ALA A 1 731 ? 16.719 -18.700 -20.891 1.00 41.75 731 ALA A C 1
ATOM 5765 O O . ALA A 1 731 ? 16.101 -19.618 -20.359 1.00 41.75 731 ALA A O 1
ATOM 5766 N N . SER A 1 732 ? 16.218 -17.457 -20.942 1.00 43.47 732 SER A N 1
ATOM 5767 C CA . SER A 1 732 ? 14.890 -17.065 -20.437 1.00 43.47 732 SER A CA 1
ATOM 5768 C C . SER A 1 732 ? 13.797 -17.043 -21.521 1.00 43.47 732 SER A C 1
ATOM 5770 O O . SER A 1 732 ? 12.653 -16.687 -21.214 1.00 43.47 732 SER A O 1
ATOM 5772 N N . TRP A 1 733 ? 14.103 -17.380 -22.780 1.00 47.97 733 TRP A N 1
ATOM 5773 C CA . TRP A 1 733 ? 13.107 -17.405 -23.856 1.00 47.97 733 TRP A CA 1
ATOM 5774 C C . TRP A 1 733 ? 12.157 -18.605 -23.759 1.00 47.97 733 TRP A C 1
ATOM 5776 O O . TRP A 1 733 ? 12.394 -19.675 -24.316 1.00 47.97 733 TRP A O 1
ATOM 5786 N N . TYR A 1 734 ? 11.000 -18.369 -23.137 1.00 39.59 734 TYR A N 1
ATOM 5787 C CA . TYR A 1 734 ? 9.774 -19.055 -23.539 1.00 39.59 734 TYR A CA 1
ATOM 5788 C C . TYR A 1 734 ? 9.456 -18.668 -24.989 1.00 39.59 734 TYR A C 1
ATOM 5790 O O . TYR A 1 734 ? 9.336 -17.483 -25.307 1.00 39.59 734 TYR A O 1
ATOM 5798 N N . TRP A 1 735 ? 9.342 -19.671 -25.861 1.00 38.22 735 TRP A N 1
ATOM 5799 C CA . TRP A 1 735 ? 9.112 -19.511 -27.298 1.00 38.22 735 TRP A CA 1
ATOM 5800 C C . TRP A 1 735 ? 7.855 -18.678 -27.573 1.00 38.22 735 TRP A C 1
ATOM 5802 O O . TRP A 1 735 ? 6.744 -19.115 -27.275 1.00 38.22 735 TRP A O 1
ATOM 5812 N N . HIS A 1 736 ? 8.018 -17.480 -28.146 1.00 37.81 736 HIS A N 1
ATOM 5813 C CA . HIS A 1 736 ? 6.903 -16.560 -28.368 1.00 37.81 736 HIS A CA 1
ATOM 5814 C C . HIS A 1 736 ? 6.835 -16.038 -29.806 1.00 37.81 736 HIS A C 1
ATOM 5816 O O . HIS A 1 736 ? 7.826 -15.560 -30.353 1.00 37.81 736 HIS A O 1
ATOM 5822 N N . LYS A 1 737 ? 5.621 -16.034 -30.379 1.00 36.91 737 LYS A N 1
ATOM 5823 C CA . LYS A 1 737 ? 5.325 -15.722 -31.795 1.00 36.91 737 LYS A CA 1
ATOM 5824 C C . LYS A 1 737 ? 5.854 -14.388 -32.357 1.00 36.91 737 LYS A C 1
ATOM 5826 O O . LYS A 1 737 ? 5.854 -14.229 -33.568 1.00 36.91 737 LYS A O 1
ATOM 5831 N N . LEU A 1 738 ? 6.306 -13.442 -31.527 1.00 41.06 738 LEU A N 1
ATOM 5832 C CA . LEU A 1 738 ? 6.952 -12.202 -31.999 1.00 41.06 738 LEU A CA 1
ATOM 5833 C C . LEU A 1 738 ? 8.429 -12.392 -32.400 1.00 41.06 738 LEU A C 1
ATOM 5835 O O . LEU A 1 738 ? 9.031 -11.474 -32.946 1.00 41.06 738 LEU A O 1
ATOM 5839 N N . VAL A 1 739 ? 9.011 -13.551 -32.083 1.00 41.91 739 VAL A N 1
ATOM 5840 C CA . VAL A 1 739 ? 10.439 -13.881 -32.245 1.00 41.91 739 VAL A CA 1
ATOM 5841 C C . VAL A 1 739 ? 10.632 -15.052 -33.230 1.00 41.91 739 VAL A C 1
ATOM 5843 O O . VAL A 1 739 ? 11.715 -15.237 -33.776 1.00 41.91 739 VAL A O 1
ATOM 5846 N N . THR A 1 740 ? 9.569 -15.818 -33.503 1.00 35.44 740 THR A N 1
ATOM 5847 C CA . THR A 1 740 ? 9.554 -16.982 -34.407 1.00 35.44 740 THR A CA 1
ATOM 5848 C C . THR A 1 740 ? 8.740 -16.714 -35.680 1.00 35.44 740 THR A C 1
ATOM 5850 O O . THR A 1 740 ? 7.615 -17.197 -35.812 1.00 35.44 740 THR A O 1
ATOM 5853 N N . ILE A 1 741 ? 9.322 -15.945 -36.602 1.00 34.47 741 ILE A N 1
ATOM 5854 C CA . ILE A 1 741 ? 8.997 -15.925 -38.041 1.00 34.47 741 ILE A CA 1
ATOM 5855 C C . ILE A 1 741 ? 10.343 -15.979 -38.784 1.00 34.47 741 ILE A C 1
ATOM 5857 O O . ILE A 1 741 ? 11.314 -15.384 -38.310 1.00 34.47 741 ILE A O 1
ATOM 5861 N N . GLU A 1 742 ? 10.427 -16.725 -39.889 1.00 35.66 742 GLU A N 1
ATOM 5862 C CA . GLU A 1 742 ? 11.708 -17.128 -40.488 1.00 35.66 742 GLU A CA 1
ATOM 5863 C C . GLU A 1 742 ? 12.587 -15.963 -40.997 1.00 35.66 742 GLU A C 1
ATOM 5865 O O . GLU A 1 742 ? 12.107 -14.975 -41.561 1.00 35.66 742 GLU A O 1
ATOM 5870 N N . ASP A 1 743 ? 13.902 -16.120 -40.793 1.00 35.88 743 ASP A N 1
ATOM 5871 C CA . ASP A 1 743 ? 15.048 -15.495 -41.482 1.00 35.88 743 ASP A CA 1
ATOM 5872 C C . ASP A 1 743 ? 15.111 -13.961 -41.643 1.00 35.88 743 ASP A C 1
ATOM 5874 O O . ASP A 1 743 ? 15.981 -13.443 -42.343 1.00 35.88 743 ASP A O 1
ATOM 5878 N N . LYS A 1 744 ? 14.240 -13.193 -40.976 1.00 40.06 744 LYS A N 1
ATOM 5879 C CA . LYS A 1 744 ? 14.114 -11.730 -41.188 1.00 40.06 744 LYS A CA 1
ATOM 5880 C C . LYS A 1 744 ? 14.545 -10.841 -40.016 1.00 40.06 744 LYS A C 1
ATOM 5882 O O . LYS A 1 744 ? 14.499 -9.612 -40.126 1.00 40.06 744 LYS A O 1
ATOM 5887 N N . VAL A 1 745 ? 15.029 -11.432 -38.923 1.00 35.78 745 VAL A N 1
ATOM 5888 C CA . VAL A 1 745 ? 15.689 -10.716 -37.818 1.00 35.78 745 VAL A CA 1
ATOM 5889 C C . VAL A 1 745 ? 17.105 -11.261 -37.645 1.00 35.78 745 VAL A C 1
ATOM 5891 O O . VAL A 1 745 ? 17.297 -12.351 -37.112 1.00 35.78 745 VAL A O 1
ATOM 5894 N N . GLU A 1 746 ? 18.110 -10.491 -38.074 1.00 37.09 746 GLU A N 1
ATOM 5895 C CA . GLU A 1 746 ? 19.512 -10.784 -37.757 1.00 37.09 746 GLU A CA 1
ATOM 5896 C C . GLU A 1 746 ? 19.749 -10.667 -36.245 1.00 37.09 746 GLU A C 1
ATOM 5898 O O . GLU A 1 746 ? 20.039 -9.590 -35.714 1.00 37.09 746 GLU A O 1
ATOM 5903 N N . TYR A 1 747 ? 19.707 -11.796 -35.546 1.00 46.41 747 TYR A N 1
ATOM 5904 C CA . TYR A 1 747 ? 20.365 -11.909 -34.253 1.00 46.41 747 TYR A CA 1
ATOM 5905 C C . TYR A 1 747 ? 21.871 -11.657 -34.400 1.00 46.41 747 TYR A C 1
ATOM 5907 O O . TYR A 1 747 ? 22.467 -11.812 -35.469 1.00 46.41 747 TYR A O 1
ATOM 5915 N N . SER A 1 748 ? 22.539 -11.390 -33.278 1.00 43.91 748 SER A N 1
ATOM 5916 C CA . SER A 1 748 ? 23.957 -11.736 -33.174 1.00 43.91 748 SER A CA 1
ATOM 5917 C C . SER A 1 748 ? 24.091 -13.240 -33.454 1.00 43.91 748 SER A C 1
ATOM 5919 O O . SER A 1 748 ? 23.744 -14.050 -32.594 1.00 43.91 748 SER A O 1
ATOM 5921 N N . LYS A 1 749 ? 24.566 -13.610 -34.657 1.00 40.34 749 LYS A N 1
ATOM 5922 C CA . LYS A 1 749 ? 24.750 -15.006 -35.113 1.00 40.34 749 LYS A CA 1
ATOM 5923 C C . LYS A 1 749 ? 25.455 -15.842 -34.036 1.00 40.34 749 LYS A C 1
ATOM 5925 O O . LYS A 1 749 ? 24.967 -16.889 -33.624 1.00 40.34 749 LYS A O 1
ATOM 5930 N N . HIS A 1 750 ? 26.526 -15.278 -33.480 1.00 44.31 750 HIS A N 1
ATOM 5931 C CA . HIS A 1 750 ? 27.306 -15.822 -32.368 1.00 44.31 750 HIS A CA 1
ATOM 5932 C C . HIS A 1 750 ? 26.491 -16.077 -31.092 1.00 44.31 750 HIS A C 1
ATOM 5934 O O . HIS A 1 750 ? 26.764 -17.037 -30.387 1.00 44.31 750 HIS A O 1
ATOM 5940 N N . SER A 1 751 ? 25.498 -15.244 -30.769 1.00 44.75 751 SER A N 1
ATOM 5941 C CA . SER A 1 751 ? 24.705 -15.374 -29.538 1.00 44.75 751 SER A CA 1
ATOM 5942 C C . SER A 1 751 ? 23.661 -16.489 -29.625 1.00 44.75 751 SER A C 1
ATOM 5944 O O . SER A 1 751 ? 23.464 -17.203 -28.646 1.00 44.75 751 SER A O 1
ATOM 5946 N N . PHE A 1 752 ? 23.032 -16.680 -30.790 1.00 47.72 752 PHE A N 1
ATOM 5947 C CA . PHE A 1 752 ? 22.126 -17.811 -31.015 1.00 47.72 752 PHE A CA 1
ATOM 5948 C C . PHE A 1 752 ? 22.897 -19.139 -31.083 1.00 47.72 752 PHE A C 1
ATOM 5950 O O . PHE A 1 752 ? 22.518 -20.098 -30.414 1.00 47.72 752 PHE A O 1
ATOM 5957 N N . ILE A 1 753 ? 24.031 -19.166 -31.795 1.00 49.16 753 ILE A N 1
ATOM 5958 C CA . ILE A 1 753 ? 24.922 -20.336 -31.852 1.00 49.16 753 ILE A CA 1
ATOM 5959 C C . ILE A 1 753 ? 25.456 -20.686 -30.454 1.00 49.16 753 ILE A C 1
ATOM 5961 O O . ILE A 1 753 ? 25.329 -21.832 -30.040 1.00 49.16 753 ILE A O 1
ATOM 5965 N N . LEU A 1 754 ? 25.948 -19.710 -29.679 1.00 45.97 754 LEU A N 1
ATOM 5966 C CA . LEU A 1 754 ? 26.428 -19.931 -28.307 1.00 45.97 754 LEU A CA 1
ATOM 5967 C C . LEU A 1 754 ? 25.341 -20.522 -27.395 1.00 45.97 754 LEU A C 1
ATOM 5969 O O . LEU A 1 754 ? 25.636 -21.387 -26.576 1.00 45.97 754 LEU A O 1
ATOM 5973 N N . TRP A 1 755 ? 24.083 -20.097 -27.539 1.00 48.69 755 TRP A N 1
ATOM 5974 C CA . TRP A 1 755 ? 22.964 -20.683 -26.796 1.00 48.69 755 TRP A CA 1
ATOM 5975 C C . TRP A 1 755 ? 22.667 -22.127 -27.225 1.00 48.69 755 TRP A C 1
ATOM 5977 O O . TRP A 1 755 ? 22.448 -22.980 -26.365 1.00 48.69 755 TRP A O 1
ATOM 5987 N N . LEU A 1 756 ? 22.733 -22.436 -28.526 1.00 46.41 756 LEU A N 1
ATOM 5988 C CA . LEU A 1 756 ? 22.633 -23.816 -29.010 1.00 46.41 756 LEU A CA 1
ATOM 5989 C C . LEU A 1 756 ? 23.796 -24.686 -28.499 1.00 46.41 756 LEU A C 1
ATOM 5991 O O . LEU A 1 756 ? 23.545 -25.822 -28.100 1.00 46.41 756 LEU A O 1
ATOM 5995 N N . SER A 1 757 ? 25.029 -24.168 -28.427 1.00 47.66 757 SER A N 1
ATOM 5996 C CA . SER A 1 757 ? 26.162 -24.860 -27.790 1.00 47.66 757 SER A CA 1
ATOM 5997 C C . SER A 1 757 ? 25.897 -25.106 -26.301 1.00 47.66 757 SER A C 1
ATOM 5999 O O . SER A 1 757 ? 25.986 -26.238 -25.837 1.00 47.66 757 SER A O 1
ATOM 6001 N N . MET A 1 758 ? 25.506 -24.070 -25.549 1.00 44.16 758 MET A N 1
ATOM 6002 C CA . MET A 1 758 ? 25.262 -24.157 -24.101 1.00 44.16 758 MET A CA 1
ATOM 6003 C C . MET A 1 758 ? 24.095 -25.082 -23.721 1.00 44.16 758 MET A C 1
ATOM 6005 O O . MET A 1 758 ? 24.058 -25.571 -22.595 1.00 44.16 758 MET A O 1
ATOM 6009 N N . LEU A 1 759 ? 23.149 -25.332 -24.633 1.00 43.12 759 LEU A N 1
ATOM 6010 C CA . LEU A 1 759 ? 22.061 -26.298 -24.444 1.00 43.12 759 LEU A CA 1
ATOM 6011 C C . LEU A 1 759 ? 22.347 -27.690 -25.035 1.00 43.12 759 LEU A C 1
ATOM 6013 O O . LEU A 1 759 ? 21.463 -28.545 -24.990 1.00 43.12 759 LEU A O 1
ATOM 6017 N N . ASN A 1 760 ? 23.533 -27.921 -25.610 1.00 45.16 760 ASN A N 1
ATOM 6018 C CA . ASN A 1 760 ? 23.876 -29.136 -26.359 1.00 45.16 760 ASN A CA 1
ATOM 6019 C C . ASN A 1 760 ? 22.844 -29.453 -27.476 1.00 45.16 760 ASN A C 1
ATOM 6021 O O . ASN A 1 760 ? 22.385 -30.584 -27.664 1.00 45.16 760 ASN A O 1
ATOM 6025 N N . ARG A 1 761 ? 22.414 -28.387 -28.170 1.00 44.78 761 ARG A N 1
ATOM 6026 C CA . ARG A 1 761 ? 21.371 -28.355 -29.214 1.00 44.78 761 ARG A CA 1
ATOM 6027 C C . ARG A 1 761 ? 21.886 -28.012 -30.614 1.00 44.78 761 ARG A C 1
ATOM 6029 O O . ARG A 1 761 ? 21.098 -28.062 -31.555 1.00 44.78 761 ARG A O 1
ATOM 6036 N N . ILE A 1 762 ? 23.177 -27.720 -30.775 1.00 52.53 762 ILE A N 1
ATOM 6037 C CA . ILE A 1 762 ? 23.837 -27.963 -32.067 1.00 52.53 762 ILE A CA 1
ATOM 6038 C C . ILE A 1 762 ? 23.756 -29.477 -32.320 1.00 52.53 762 ILE A C 1
ATOM 6040 O O . ILE A 1 762 ? 23.940 -30.265 -31.388 1.00 52.53 762 ILE A O 1
ATOM 6044 N N . LYS A 1 763 ? 23.410 -29.902 -33.541 1.00 46.38 763 LYS A N 1
ATOM 6045 C CA . LYS A 1 763 ? 23.405 -31.330 -33.880 1.00 46.38 763 LYS A CA 1
ATOM 6046 C C . LYS A 1 763 ? 24.855 -31.818 -33.922 1.00 46.38 763 LYS A C 1
ATOM 6048 O O . LYS A 1 763 ? 25.626 -31.326 -34.732 1.00 46.38 763 LYS A O 1
ATOM 6053 N N . THR A 1 764 ? 25.221 -32.763 -33.058 1.00 53.94 764 THR A N 1
ATOM 6054 C CA . THR A 1 764 ? 26.515 -33.454 -33.151 1.00 53.94 764 THR A CA 1
ATOM 6055 C C . THR A 1 764 ? 26.535 -34.396 -34.355 1.00 53.94 764 THR A C 1
ATOM 6057 O O . THR A 1 764 ? 25.480 -34.782 -34.866 1.00 53.94 764 THR A O 1
ATOM 6060 N N . LYS A 1 765 ? 27.737 -34.790 -34.790 1.00 44.31 765 LYS A N 1
ATOM 6061 C CA . LYS A 1 765 ? 27.977 -35.669 -35.948 1.00 44.31 765 LYS A CA 1
ATOM 6062 C C . LYS A 1 765 ? 27.173 -36.975 -35.857 1.00 44.31 765 LYS A C 1
ATOM 6064 O O . LYS A 1 765 ? 26.421 -37.307 -36.769 1.00 44.31 765 LYS A O 1
ATOM 6069 N N . ASP A 1 766 ? 27.202 -37.613 -34.691 1.00 45.59 766 ASP A N 1
ATOM 6070 C CA . ASP A 1 766 ? 26.421 -38.809 -34.331 1.00 45.59 766 ASP A CA 1
ATOM 6071 C C . ASP A 1 766 ? 24.901 -38.618 -34.508 1.00 45.59 766 ASP A C 1
ATOM 6073 O O . ASP A 1 766 ? 24.189 -39.539 -34.903 1.00 45.59 766 ASP A O 1
ATOM 6077 N N . ARG A 1 767 ? 24.383 -37.404 -34.274 1.00 47.00 767 ARG A N 1
ATOM 6078 C CA . ARG A 1 767 ? 22.964 -37.052 -34.463 1.00 47.00 767 ARG A CA 1
ATOM 6079 C C . ARG A 1 767 ? 22.576 -36.749 -35.910 1.00 47.00 767 ARG A C 1
ATOM 6081 O O . ARG A 1 767 ? 21.382 -36.694 -36.194 1.00 47.00 767 ARG A O 1
ATOM 6088 N N . LEU A 1 768 ? 23.541 -36.518 -36.797 1.00 49.62 768 LEU A N 1
ATOM 6089 C CA . LEU A 1 768 ? 23.312 -36.441 -38.241 1.00 49.62 768 LEU A CA 1
ATOM 6090 C C . LEU A 1 768 ? 23.394 -37.840 -38.865 1.00 49.62 768 LEU A C 1
ATOM 6092 O O . LEU A 1 768 ? 22.510 -38.198 -39.637 1.00 49.62 768 LEU A O 1
ATOM 6096 N N . GLN A 1 769 ? 24.353 -38.663 -38.422 1.00 50.12 769 GLN A N 1
ATOM 6097 C CA . GLN A 1 769 ? 24.442 -40.083 -38.785 1.00 50.12 769 GLN A CA 1
ATOM 6098 C C . GLN A 1 769 ? 23.184 -40.867 -38.372 1.00 50.12 769 GLN A C 1
ATOM 6100 O O . GLN A 1 769 ? 22.619 -41.576 -39.194 1.00 50.12 769 GLN A O 1
ATOM 6105 N N . TYR A 1 770 ? 22.668 -40.668 -37.151 1.00 48.19 770 TYR A N 1
ATOM 6106 C CA . TYR A 1 770 ? 21.405 -41.281 -36.696 1.00 48.19 770 TYR A CA 1
ATOM 6107 C C . TYR A 1 770 ? 20.157 -40.814 -37.483 1.00 48.19 770 TYR A C 1
ATOM 6109 O O . TYR A 1 770 ? 19.076 -41.365 -37.309 1.00 48.19 770 TYR A O 1
ATOM 6117 N N . MET A 1 771 ? 20.273 -39.780 -38.323 1.00 44.78 771 MET A N 1
ATOM 6118 C CA . MET A 1 771 ? 19.176 -39.269 -39.155 1.00 44.78 771 MET A CA 1
ATOM 6119 C C . MET A 1 771 ? 19.377 -39.536 -40.656 1.00 44.78 771 MET A C 1
ATOM 6121 O O . MET A 1 771 ? 18.630 -38.969 -41.447 1.00 44.78 771 MET A O 1
ATOM 6125 N N . GLU A 1 772 ? 20.372 -40.345 -41.045 1.00 52.78 772 GLU A N 1
ATOM 6126 C CA . GLU A 1 772 ? 20.681 -40.702 -42.448 1.00 52.78 772 GLU A CA 1
ATOM 6127 C C . GLU A 1 772 ? 20.926 -39.483 -43.372 1.00 52.78 772 GLU A C 1
ATOM 6129 O O . GLU A 1 772 ? 20.805 -39.555 -44.593 1.00 52.78 772 GLU A O 1
ATOM 6134 N N . LEU A 1 773 ? 21.303 -38.334 -42.795 1.00 50.34 773 LEU A N 1
ATOM 6135 C CA . LEU A 1 773 ? 21.572 -37.097 -43.534 1.00 50.34 773 LEU A CA 1
ATOM 6136 C C . LEU A 1 773 ? 23.043 -37.036 -43.963 1.00 50.34 773 LEU A C 1
ATOM 6138 O O . LEU A 1 773 ? 23.860 -36.357 -43.338 1.00 50.34 773 LEU A O 1
ATOM 6142 N N . GLU A 1 774 ? 23.370 -37.750 -45.039 1.00 54.19 774 GLU A N 1
ATOM 6143 C CA . GLU A 1 774 ? 24.707 -37.765 -45.640 1.00 54.19 774 GLU A CA 1
ATOM 6144 C C . GLU A 1 774 ? 25.077 -36.427 -46.303 1.00 54.19 774 GLU A C 1
ATOM 6146 O O . GLU A 1 774 ? 24.808 -36.179 -47.478 1.00 54.19 774 GLU A O 1
ATOM 6151 N N . ASN A 1 775 ? 25.774 -35.567 -45.561 1.00 56.03 775 ASN A N 1
ATOM 6152 C CA . ASN A 1 775 ? 26.723 -34.617 -46.137 1.00 56.03 775 ASN A CA 1
ATOM 6153 C C . ASN A 1 775 ? 27.835 -34.345 -45.114 1.00 56.03 775 ASN A C 1
ATOM 6155 O O . ASN A 1 775 ? 27.550 -33.978 -43.975 1.00 56.03 775 ASN A O 1
ATOM 6159 N N . SER A 1 776 ? 29.097 -34.554 -45.494 1.00 55.94 776 SER A N 1
ATOM 6160 C CA . SER A 1 776 ? 30.242 -34.367 -44.592 1.00 55.94 776 SER A CA 1
ATOM 6161 C C . SER A 1 776 ? 30.634 -32.897 -44.414 1.00 55.94 776 SER A C 1
ATOM 6163 O O . SER A 1 776 ? 31.292 -32.554 -43.428 1.00 55.94 776 SER A O 1
ATOM 6165 N N . LYS A 1 777 ? 30.222 -32.034 -45.353 1.00 66.00 777 LYS A N 1
ATOM 6166 C CA . LYS A 1 777 ? 30.688 -30.652 -45.462 1.00 66.00 777 LYS A CA 1
ATOM 6167 C C . LYS A 1 777 ? 30.058 -29.724 -44.433 1.00 66.00 777 LYS A C 1
ATOM 6169 O O . LYS A 1 777 ? 28.840 -29.692 -44.271 1.00 66.00 777 LYS A O 1
ATOM 6174 N N . CYS A 1 778 ? 30.901 -28.895 -43.822 1.00 60.66 778 CYS A N 1
ATOM 6175 C CA . CYS A 1 778 ? 30.520 -27.863 -42.865 1.00 60.66 778 CYS A CA 1
ATOM 6176 C C . CYS A 1 778 ? 29.445 -26.935 -43.447 1.00 60.66 778 CYS A C 1
ATOM 6178 O O . CYS A 1 778 ? 29.673 -26.223 -44.432 1.00 60.66 778 CYS A O 1
ATOM 6180 N N . PHE A 1 779 ? 28.278 -26.889 -42.796 1.00 49.66 779 PHE A N 1
ATOM 6181 C CA . PHE A 1 779 ? 27.094 -26.161 -43.283 1.00 49.66 779 PHE A CA 1
ATOM 6182 C C . PHE A 1 779 ? 27.304 -24.633 -43.400 1.00 49.66 779 PHE A C 1
ATOM 6184 O O . PHE A 1 779 ? 26.494 -23.924 -43.996 1.00 49.66 779 PHE A O 1
ATOM 6191 N N . LEU A 1 780 ? 28.388 -24.098 -42.824 1.00 50.19 780 LEU A N 1
ATOM 6192 C CA . LEU A 1 780 ? 28.724 -22.671 -42.846 1.00 50.19 780 LEU A CA 1
ATOM 6193 C C . LEU A 1 780 ? 29.670 -22.257 -43.983 1.00 50.19 780 LEU A C 1
ATOM 6195 O O . LEU A 1 780 ? 29.689 -21.071 -44.318 1.00 50.19 780 LEU A O 1
ATOM 6199 N N . CYS A 1 781 ? 30.445 -23.187 -44.554 1.00 67.50 781 CYS A N 1
ATOM 6200 C CA . CYS A 1 781 ? 31.402 -22.907 -45.635 1.00 67.50 781 CYS A CA 1
ATOM 6201 C C . CYS A 1 781 ? 31.136 -23.722 -46.915 1.00 67.50 781 CYS A C 1
ATOM 6203 O O . CYS A 1 781 ? 31.453 -23.244 -48.000 1.00 67.50 781 CYS A O 1
ATOM 6205 N N . ASN A 1 782 ? 30.530 -24.912 -46.799 1.00 57.44 782 ASN A N 1
ATOM 6206 C CA . ASN A 1 782 ? 30.275 -25.880 -47.875 1.00 57.44 782 ASN A CA 1
ATOM 6207 C C . ASN A 1 782 ? 31.536 -26.310 -48.668 1.00 57.44 782 ASN A C 1
ATOM 6209 O O . ASN A 1 782 ? 31.452 -26.735 -49.823 1.00 57.44 782 ASN A O 1
ATOM 6213 N N . ILE A 1 783 ? 32.715 -26.184 -48.052 1.00 69.25 783 ILE A N 1
ATOM 6214 C CA . ILE A 1 783 ? 34.028 -26.446 -48.660 1.00 69.25 783 ILE A CA 1
ATOM 6215 C C . ILE A 1 783 ? 34.716 -27.595 -47.917 1.00 69.25 783 ILE A C 1
ATOM 6217 O O . ILE A 1 783 ? 34.881 -28.662 -48.513 1.00 69.25 783 ILE A O 1
ATOM 6221 N N . GLU A 1 784 ? 35.029 -27.370 -46.637 1.00 69.06 784 GLU A N 1
ATOM 6222 C CA . GLU A 1 784 ? 35.693 -28.294 -45.703 1.00 69.06 784 GLU A CA 1
ATOM 6223 C C . GLU A 1 784 ? 34.695 -29.235 -45.001 1.00 69.06 784 GLU A C 1
ATOM 6225 O O . GLU A 1 784 ? 33.496 -28.946 -44.944 1.00 69.06 784 GLU A O 1
ATOM 6230 N N . ASP A 1 785 ? 35.189 -30.324 -44.406 1.00 67.50 785 ASP A N 1
ATOM 6231 C CA . ASP A 1 785 ? 34.392 -31.249 -43.587 1.00 67.50 785 ASP A CA 1
ATOM 6232 C C . ASP A 1 785 ? 34.129 -30.724 -42.161 1.00 67.50 785 ASP A C 1
ATOM 6234 O O . ASP A 1 785 ? 34.984 -30.098 -41.533 1.00 67.50 785 ASP A O 1
ATOM 6238 N N . GLU A 1 786 ? 32.950 -31.026 -41.606 1.00 58.53 786 GLU A N 1
ATOM 6239 C CA . GLU A 1 786 ? 32.558 -30.567 -40.266 1.00 58.53 786 GLU A CA 1
ATOM 6240 C C . GLU A 1 786 ? 33.275 -31.359 -39.151 1.00 58.53 786 GLU A C 1
ATOM 6242 O O . GLU A 1 786 ? 33.200 -32.600 -39.067 1.00 58.53 786 GLU A O 1
ATOM 6247 N N . THR A 1 787 ? 33.988 -30.635 -38.278 1.00 64.06 787 THR A N 1
ATOM 6248 C CA . THR A 1 787 ? 34.801 -31.182 -37.177 1.00 64.06 787 THR A CA 1
ATOM 6249 C C . THR A 1 787 ? 34.701 -30.295 -35.927 1.00 64.06 787 THR A C 1
ATOM 6251 O O . THR A 1 787 ? 34.097 -29.234 -35.956 1.00 64.06 787 THR A O 1
ATOM 6254 N N . VAL A 1 788 ? 35.267 -30.712 -34.788 1.00 44.72 788 VAL A N 1
ATOM 6255 C CA . VAL A 1 788 ? 35.252 -29.877 -33.565 1.00 44.72 788 VAL A CA 1
ATOM 6256 C C . VAL A 1 788 ? 36.183 -28.645 -33.658 1.00 44.72 788 VAL A C 1
ATOM 6258 O O . VAL A 1 788 ? 35.840 -27.620 -33.069 1.00 44.72 788 VAL A O 1
ATOM 6261 N N . PRO A 1 789 ? 37.334 -28.689 -34.369 1.00 53.84 789 PRO A N 1
ATOM 6262 C CA . PRO A 1 789 ? 38.169 -27.500 -34.597 1.00 53.84 789 PRO A CA 1
ATOM 6263 C C . PRO A 1 789 ? 37.743 -26.561 -35.746 1.00 53.84 789 PRO A C 1
ATOM 6265 O O . PRO A 1 789 ? 38.302 -25.464 -35.811 1.00 53.84 789 PRO A O 1
ATOM 6268 N N . HIS A 1 790 ? 36.836 -26.977 -36.644 1.00 53.88 790 HIS A N 1
ATOM 6269 C CA . HIS A 1 790 ? 36.384 -26.214 -37.825 1.00 53.88 790 HIS A CA 1
ATOM 6270 C C . HIS A 1 790 ? 34.891 -25.864 -37.740 1.00 53.88 790 HIS A C 1
ATOM 6272 O O . HIS A 1 790 ? 34.594 -24.665 -37.532 1.00 53.88 790 HIS A O 1
#

InterPro domains:
  IPR000477 Reverse transcriptase domain [PF00078] (360-615)
  IPR000477 Reverse transcriptase domain [PS50878] (337-615)
  IPR001087 GDSL lipase/esterase [PF00657] (46-343)
  IPR026960 Reverse transcriptase zinc-binding domain [PF13966] (734-790)
  IPR036514 SGNH hydrolase superfamily [G3DSA:3.40.50.1110] (40-352)
  IPR043502 DNA/RNA polymerase superfamily [SSF56672] (353-582)